Protein AF-0000000079002937 (afdb_homodimer)

pLDDT: mean 88.89, std 22.81, range [17.59, 98.94]

Nearest PDB structures (foldseek):
  3s99-assembly1_A  TM=9.327E-01  e=2.781E-27  Brucella abortus 2308
  6pi6-assembly1_A  TM=9.147E-01  e=4.892E-27  Pseudomonas sp. ADP
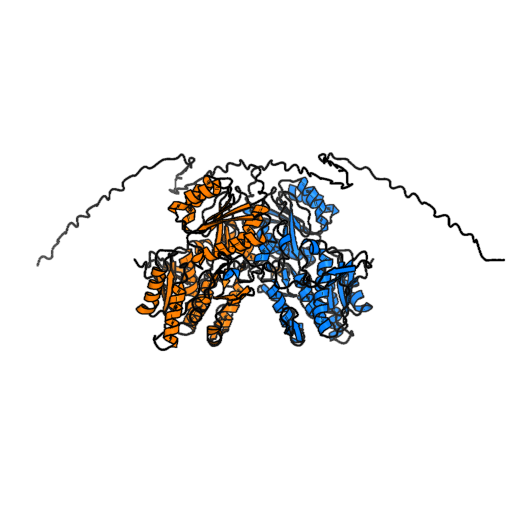  2hqb-assembly1_A  TM=8.266E-01  e=1.556E-15  Halalkalibacterium halodurans
  2fqy-assembly1_A  TM=8.356E-01  e=3.889E-14  Treponema pallidum
  4pev-assembly3_B  TM=7.599E-01  e=1.890E-13  Aeropyrum pernix K1

Solvent-accessible surface area (backbone atoms only — not comparable to full-atom values): 50883 Å² total; per-residue (Å²): 141,80,89,69,81,83,76,87,79,77,80,79,78,80,78,78,77,82,78,78,74,82,79,73,86,75,75,83,62,83,80,64,65,66,55,68,54,72,51,90,90,68,54,71,50,72,52,74,54,78,75,69,78,70,75,62,73,57,67,81,80,70,55,59,84,58,44,30,34,35,40,41,24,55,43,47,56,85,34,60,5,56,34,21,33,49,48,52,18,52,43,45,43,40,63,76,39,51,89,37,39,46,74,53,72,48,58,54,44,50,64,90,48,44,60,60,52,51,53,52,42,47,74,73,62,41,44,33,40,38,40,60,36,55,79,42,44,67,57,49,55,55,52,38,68,74,37,56,78,31,34,34,37,34,28,65,45,84,79,58,32,41,22,22,22,25,32,39,67,51,56,36,71,45,29,20,48,52,9,35,52,43,23,64,68,36,84,72,24,23,30,31,32,41,31,11,52,81,47,24,68,45,34,39,30,51,37,27,21,45,53,20,17,41,63,40,12,48,76,72,73,38,69,54,36,34,41,32,40,26,57,76,39,58,72,46,46,66,56,46,33,50,52,51,48,45,37,35,70,75,58,51,19,31,27,35,41,54,61,48,30,46,58,37,51,43,41,50,21,22,54,40,22,51,32,24,79,71,66,74,38,94,58,41,23,34,30,39,29,49,39,21,62,33,28,92,55,9,73,86,11,32,45,20,25,29,28,51,34,48,35,40,56,51,41,29,55,53,46,32,31,64,48,42,41,50,46,32,71,37,16,54,29,37,27,34,54,35,34,48,46,54,47,24,30,42,63,12,12,32,67,40,54,83,42,51,66,37,44,55,33,72,89,48,46,65,61,32,50,68,40,74,45,65,39,86,89,81,66,47,76,42,25,48,45,55,50,45,54,52,50,53,49,42,43,37,65,18,48,50,33,53,42,27,26,43,27,62,81,36,31,80,56,55,46,40,44,61,47,67,38,79,42,92,39,82,92,60,60,46,74,68,37,62,21,39,44,62,31,21,36,92,67,63,87,64,36,23,69,45,51,24,21,29,66,95,42,66,85,43,72,42,79,40,55,70,76,44,53,60,38,50,68,56,51,64,61,29,59,49,37,42,69,51,51,45,77,71,46,68,59,129,140,88,79,72,72,86,75,77,80,79,81,81,80,80,80,80,79,84,81,81,74,88,75,74,87,74,76,84,59,84,80,64,64,66,54,68,52,72,49,90,92,68,53,70,49,71,51,73,52,78,74,70,77,69,75,64,73,57,67,79,80,69,54,61,83,57,44,29,35,34,39,40,24,56,41,47,55,86,33,59,4,57,34,22,33,49,48,52,18,52,44,45,43,39,62,74,39,50,90,37,40,45,75,52,72,46,57,56,44,51,65,89,47,42,59,61,53,52,53,53,42,46,74,73,62,39,43,32,40,37,39,61,34,55,80,41,44,68,56,49,54,55,50,38,68,75,37,58,78,33,33,34,38,34,29,66,45,86,78,59,33,39,23,22,22,26,33,38,66,51,56,35,71,44,29,19,47,50,9,34,53,43,22,64,68,36,83,72,24,24,30,32,31,42,29,12,52,84,46,25,68,46,34,40,32,51,38,26,21,46,53,20,17,41,63,39,10,48,77,70,74,38,70,56,36,34,41,32,42,27,59,74,40,57,74,45,47,67,55,47,34,51,53,49,49,45,36,37,71,77,59,49,20,33,25,37,40,53,61,48,28,46,60,39,52,42,42,50,21,23,54,40,23,51,31,24,78,71,64,74,38,96,56,39,22,33,30,38,28,48,40,21,62,34,28,92,55,8,75,85,11,31,45,18,24,30,27,50,33,48,35,38,57,53,41,30,54,52,46,33,30,63,47,41,40,52,46,34,72,38,17,55,31,38,27,36,54,36,33,48,44,53,47,25,30,44,62,12,12,31,64,41,54,83,42,51,66,36,43,54,33,72,87,49,47,65,60,32,51,69,41,76,47,66,39,86,87,82,67,47,76,42,25,48,44,56,50,44,54,53,50,52,51,42,43,37,65,19,49,52,33,54,42,27,26,45,27,63,82,38,31,82,57,55,45,42,44,61,46,68,36,80,42,91,39,81,93,60,60,46,77,68,36,62,21,38,44,62,32,20,36,93,67,63,88,64,34,23,69,45,50,24,21,28,65,94,43,66,86,43,72,43,78,39,55,72,75,44,53,58,37,50,71,54,50,63,62,29,61,48,38,41,70,50,50,45,76,72,46,68,59,127

Sequence (984 aa):
MDVKTLTGIFVVLLIVVGILAYYAGTMYAPAKNVTTTVGAGGTVTTTVTKTETQTAGGGTWTPPSTIKAAWIYVGPIGDFGWSYMHDVGRRVVATVYKDWLQTTYVESVSEDKLGEVIDNLVSQGYNVIFTTSFEFMDKTIEKAAQYPNILFFHCSGYKRRANVGTYFADLYQVYYLNGLMAGALTKTGNIGYVAAFTTPEVVRHINAFAIGAKEVGEQLGKNIKVHVIEIGAWFAPDKARSAAETLWKDYNVDVLAYTEDSTAILELAEEKTQGYLQGKYDHPLYVFSHYSPGYRYGPDAVVSGQIVRWEVIYLDILAKIKAGIYTPYNLGNVDYWYLLNSGAVELGAEVYENGSVMHINPKFVDTLKSIQVTDKVTGKKMSVYDLVMERYEMFKNAPLLTPLQLTALTHIYENITKIRIPPVNPQQPDPYSQKDIYIGTVFDPFTGPLSGYVKDNPNQKVNIPAGQRLGHDDLWSMDWFVDWVIYHGGVSMDVKTLTGIFVVLLIVVGILAYYAGTMYAPAKNVTTTVGAGGTVTTTVTKTETQTAGGGTWTPPSTIKAAWIYVGPIGDFGWSYMHDVGRRVVATVYKDWLQTTYVESVSEDKLGEVIDNLVSQGYNVIFTTSFEFMDKTIEKAAQYPNILFFHCSGYKRRANVGTYFADLYQVYYLNGLMAGALTKTGNIGYVAAFTTPEVVRHINAFAIGAKEVGEQLGKNIKVHVIEIGAWFAPDKARSAAETLWKDYNVDVLAYTEDSTAILELAEEKTQGYLQGKYDHPLYVFSHYSPGYRYGPDAVVSGQIVRWEVIYLDILAKIKAGIYTPYNLGNVDYWYLLNSGAVELGAEVYENGSVMHINPKFVDTLKSIQVTDKVTGKKMSVYDLVMERYEMFKNAPLLTPLQLTALTHIYENITKIRIPPVNPQQPDPYSQKDIYIGTVFDPFTGPLSGYVKDNPNQKVNIPAGQRLGHDDLWSMDWFVDWVIYHGGVS

InterPro domains:
  IPR003760 ABC transporter substrate-binding protein PnrA-like [PF02608] (68-348)
  IPR028082 Periplasmic binding protein-like I [SSF53822] (109-279)
  IPR052910 ABC Transporter and Purine-Binding [PTHR43208] (38-370)

Organism: Staphylothermus marinus (strain ATCC 43588 / DSM 3639 / JCM 9404 / F1) (NCBI:txid399550)

Secondary structure (DSSP, 8-state):
---------------------------------EEEEE-TTS-EEEEE----------------SSEEEEEE-SS-GGGSSHHHHHHHHHHHHHHHTTTTEEEEEE-S--GGGHHHHHHHHHHTT--EEEE-SGGGHHHHHHHHHH-TTSEEEEES----BTTEEEEEE--HHHHHHHHHHHHHH-SSSEEEEEES---HHHHHHHHHHHHHHHHHHHHTT---EEEEEE-S-SS-HHHHHHHHHHHHHHS---EEEE--SSSHHHHHHHHHHHHHHTTSSSS--EEEE-SS--GGG-TTTEEEEEEE-HHHHHHHHHHHHHTTSS-TTS-TTBEEEE-GGGTSEEE-SEE-TTS-EE-S-HHHHHHHHH-EEE-TTT--EEEHHHHHHHHHHHHH--TTTGGGGSBTTTGGGTT--EE-PPPSSTTS--GGGGS-EESS-S--TTBSSEEEEETTEEEEEEEEPTTPBP-HHHHHT--EEETTEEEEEE--/---------------------------------EEEEE-TTS-EEEEE----------------SSEEEEEE-SS-GGGSSHHHHHHHHHHHHHHHTTTTEEEEEE-S--GGGHHHHHHHHHHTT--EEEE-SGGGHHHHHHHHHH-TTSEEEEES----BTTEEEEEE--HHHHHHHHHHHHHH-SSSEEEEEES---HHHHHHHHHHHHHHHHHHHHTT---EEEEEE-S-SS-HHHHHHHHHHHHHHS---EEEE--SSSHHHHHHHHHHHHHHTTSSSS--EEEE-SS--GGG-TTTEEEEEEE-HHHHHHHHHHHHHTTSS-TTS-TTBEEEE-GGGTSEEE-SEE-TTS-EE-S-HHHHHHHHH-EEE-TTT--EEEHHHHHHHHHHHHH--TTTGGGGSBTTTGGGTT--EE-PPPSSTTS--GGGGS-EESS-S--TTBSSEEEEETTEEEEEEEEPTTPBP-HHHHHT--EEETTEEEEEE--

Radius of gyration: 32.08 Å; Cα contacts (8 Å, |Δi|>4): 2163; chains: 2; bounding box: 71×166×71 Å

Foldseek 3Di:
DDDDDDDDPPPPPPPPPDPPPPPPDPPCDDDQPFDFDQDDVRDGDGDRDPPPPLVPPPDPDDFDQAAEEEEEELADLVQQFQNVLVVVLVVVCCVVVVRRYHYYYDHNDDLVCLLVVVVVCVVVPHQEYEYEDASNVPVQVVVCVVVLQGAYEYELYDAADQRYAYAYEACLLLLLLLLLLLLLPDDQLEAEEEEQDVALRVQSSQQSSQLNNCQNNVQVVGNHFYEYAHANHQEDLVSSLVVLVCSCPVVVHQEYEYRRGHLNNLLSQQVQQVCVVVVNDVHGYAYADHQHQRCVNRVRRHFKYKHFNCNLVVVVVVVCSNVVNRGSRHNRFFYAYHYLQSVRMAQANDADPVGHGHNTRPVCQVSQQVAWDADPLPRDIGGSNVVSVVSSVLQNPANLLRVQRGTNVSQQCQQQQWDADDAPDNVDRDDRNPDTDGRYGNDDSQADQFKWAFQVGRVHIDGHHHGDHDTDVCSSRPGIHTHSYDYPYYDD/DDPDDPPPPPPPPPPPPDPDDPPPDPPCDDDFPFDFDQDDVRDGDGDRDPPPPLVPPPDPDDFDQAAEEEEEELADLVQQFQNVLVVVLVVVCCVVVVRRYHYYYHHNDDLVCLLVVVVVCVVVPHQEYEYEDASNVPVQVVVCVVVLQGAYEYELYDAADQRYAYAYEACLLLLLLLLLLLLLPDPQLEAEEEEQDVALRVQSSQQSSQLNNCQNNVQVVGNHFYEYAHANHQEDLVSSLVVLVCSCPVVVHQEYEYRRGHLNNLLSQQVQQVCVVVVNDVGGYAYADHQHQRCVNHVRRHFKYKHFNCNLVVNVVVVCSNVVNRGSRHNRFFYAYHYLQSVRMAQANDADPVGHGHNTRPVCQVSQQPAWDADPLPRDIGGSNVVSVVSSVLQNPANLLRVQRGTNVSQQCQQQQWDADDAPDNVDRDDRNPDTGGRYGNDDSQADQFKWAFQVGRVHIDGHHHGDHDTDVCSSRPGIHTHSYDYPYYDD

Structure (mmCIF, N/CA/C/O backbone):
data_AF-0000000079002937-model_v1
#
loop_
_entity.id
_entity.type
_entity.pdbx_description
1 polymer 'Basic membrane lipoprotein'
#
loop_
_atom_site.group_PDB
_atom_site.id
_atom_site.type_symbol
_atom_site.label_atom_id
_atom_site.label_alt_id
_atom_site.label_comp_id
_atom_site.label_asym_id
_atom_site.label_entity_id
_atom_site.label_seq_id
_atom_site.pdbx_PDB_ins_code
_atom_site.Cartn_x
_atom_site.Cartn_y
_atom_site.Cartn_z
_atom_site.occupancy
_atom_site.B_iso_or_equiv
_atom_site.auth_seq_id
_atom_site.auth_comp_id
_atom_site.auth_asym_id
_atom_site.auth_atom_id
_atom_site.pdbx_PDB_model_num
ATOM 1 N N . MET A 1 1 ? 15.797 -83.25 22.188 1 24.09 1 MET A N 1
ATOM 2 C CA . MET A 1 1 ? 16.984 -83.312 21.344 1 24.09 1 MET A CA 1
ATOM 3 C C . MET A 1 1 ? 17.078 -82.062 20.453 1 24.09 1 MET A C 1
ATOM 5 O O . MET A 1 1 ? 16.453 -82 19.406 1 24.09 1 MET A O 1
ATOM 9 N N . ASP A 1 2 ? 17.031 -80.75 21.031 1 20.91 2 ASP A N 1
ATOM 10 C CA . ASP A 1 2 ? 16.344 -79.5 20.828 1 20.91 2 ASP A CA 1
ATOM 11 C C . ASP A 1 2 ? 16.969 -78.688 19.688 1 20.91 2 ASP A C 1
ATOM 13 O O . ASP A 1 2 ? 18.125 -78.938 19.328 1 20.91 2 ASP A O 1
ATOM 17 N N . VAL A 1 3 ? 16.359 -77.688 19.094 1 18.59 3 VAL A N 1
ATOM 18 C CA . VAL A 1 3 ? 15.984 -76.938 17.906 1 18.59 3 VAL A CA 1
ATOM 19 C C . VAL A 1 3 ? 17.062 -75.875 17.578 1 18.59 3 VAL A C 1
ATOM 21 O O . VAL A 1 3 ? 16.812 -74.688 17.688 1 18.59 3 VAL A O 1
ATOM 24 N N . LYS A 1 4 ? 18.297 -76.125 18.344 1 19.66 4 LYS A N 1
ATOM 25 C CA . LYS A 1 4 ? 19.016 -74.875 18.578 1 19.66 4 LYS A CA 1
ATOM 26 C C . LYS A 1 4 ? 19.312 -74.188 17.25 1 19.66 4 LYS A C 1
ATOM 28 O O . LYS A 1 4 ? 19.078 -73 17.125 1 19.66 4 LYS A O 1
ATOM 33 N N . THR A 1 5 ? 20.359 -74.5 16.453 1 20.03 5 THR A N 1
ATOM 34 C CA . THR A 1 5 ? 21.531 -73.688 16.219 1 20.03 5 THR A CA 1
ATOM 35 C C . THR A 1 5 ? 21.5 -73.062 14.805 1 20.03 5 THR A C 1
ATOM 37 O O . THR A 1 5 ? 22.516 -73 14.133 1 20.03 5 THR A O 1
ATOM 40 N N . LEU A 1 6 ? 20.203 -73.062 14.148 1 19.67 6 LEU A N 1
ATOM 41 C CA . LEU A 1 6 ? 20.422 -73.188 12.711 1 19.67 6 LEU A CA 1
ATOM 42 C C . LEU A 1 6 ? 21.328 -72.062 12.211 1 19.67 6 LEU A C 1
ATOM 44 O O . LEU A 1 6 ? 21.453 -71.062 12.852 1 19.67 6 LEU A O 1
ATOM 48 N N . THR A 1 7 ? 21.531 -71.938 10.898 1 20.73 7 THR A N 1
ATOM 49 C CA . THR A 1 7 ? 22.438 -72 9.758 1 20.73 7 THR A CA 1
ATOM 50 C C . THR A 1 7 ? 22.75 -70.625 9.242 1 20.73 7 THR A C 1
ATOM 52 O O . THR A 1 7 ? 23.906 -70.312 8.953 1 20.73 7 THR A O 1
ATOM 55 N N . GLY A 1 8 ? 21.75 -69.688 8.812 1 21.08 8 GLY A N 1
ATOM 56 C CA . GLY A 1 8 ? 21.859 -69.312 7.422 1 21.08 8 GLY A CA 1
ATOM 57 C C . GLY A 1 8 ? 22.641 -68 7.23 1 21.08 8 GLY A C 1
ATOM 58 O O . GLY A 1 8 ? 22.219 -66.938 7.695 1 21.08 8 GLY A O 1
ATOM 59 N N . ILE A 1 9 ? 24.016 -67.938 7.395 1 22.94 9 ILE A N 1
ATOM 60 C CA . ILE A 1 9 ? 24.891 -66.75 7.449 1 22.94 9 ILE A CA 1
ATOM 61 C C . ILE A 1 9 ? 24.844 -66 6.121 1 22.94 9 ILE A C 1
ATOM 63 O O . ILE A 1 9 ? 25.234 -66.562 5.078 1 22.94 9 ILE A O 1
ATOM 67 N N . PHE A 1 10 ? 23.688 -65.312 5.699 1 22.64 10 PHE A N 1
ATOM 68 C CA . PHE A 1 10 ? 23.516 -64.688 4.395 1 22.64 10 PHE A CA 1
ATOM 69 C C . PHE A 1 10 ? 24.656 -63.719 4.105 1 22.64 10 PHE A C 1
ATOM 71 O O . PHE A 1 10 ? 25.125 -63 5.004 1 22.64 10 PHE A O 1
ATOM 78 N N . VAL A 1 11 ? 25.5 -63.875 3.074 1 21.17 11 VAL A N 1
ATOM 79 C CA . VAL A 1 11 ? 26.688 -63.344 2.428 1 21.17 11 VAL A CA 1
ATOM 80 C C . VAL A 1 11 ? 26.422 -61.906 1.941 1 21.17 11 VAL A C 1
ATOM 82 O O . VAL A 1 11 ? 25.594 -61.688 1.054 1 21.17 11 VAL A O 1
ATOM 85 N N . VAL A 1 12 ? 26.25 -60.844 2.857 1 21.59 12 VAL A N 1
ATOM 86 C CA . VAL A 1 12 ? 25.953 -59.469 2.496 1 21.59 12 VAL A CA 1
ATOM 87 C C . VAL A 1 12 ? 27.016 -58.938 1.549 1 21.59 12 VAL A C 1
ATOM 89 O O . VAL A 1 12 ? 28.188 -58.844 1.915 1 21.59 12 VAL A O 1
ATOM 92 N N . LEU A 1 13 ? 26.906 -59.219 0.212 1 20.03 13 LEU A N 1
ATOM 93 C CA . LEU A 1 13 ? 27.781 -58.812 -0.885 1 20.03 13 LEU A CA 1
ATOM 94 C C . LEU A 1 13 ? 27.984 -57.281 -0.877 1 20.03 13 LEU A C 1
ATOM 96 O O . LEU A 1 13 ? 27.016 -56.531 -0.905 1 20.03 13 LEU A O 1
ATOM 100 N N . LEU A 1 14 ? 29.156 -56.75 -0.397 1 21.55 14 LEU A N 1
ATOM 101 C CA . LEU A 1 14 ? 29.797 -55.469 -0.184 1 21.55 14 LEU A CA 1
ATOM 102 C C . LEU A 1 14 ? 29.969 -54.719 -1.505 1 21.55 14 LEU A C 1
ATOM 104 O O . LEU A 1 14 ? 30.859 -55.062 -2.297 1 21.55 14 LEU A O 1
ATOM 108 N N . ILE A 1 15 ? 28.891 -54.625 -2.434 1 21.44 15 ILE A N 1
ATOM 109 C CA . ILE A 1 15 ? 29.203 -54.031 -3.74 1 21.44 15 ILE A CA 1
ATOM 110 C C . ILE A 1 15 ? 29.766 -52.625 -3.568 1 21.44 15 ILE A C 1
ATOM 112 O O . ILE A 1 15 ? 29.125 -51.75 -2.979 1 21.44 15 ILE A O 1
ATOM 116 N N . VAL A 1 16 ? 31.109 -52.344 -3.68 1 22.27 16 VAL A N 1
ATOM 117 C CA . VAL A 1 16 ? 32.062 -51.25 -3.631 1 22.27 16 VAL A CA 1
ATOM 118 C C . VAL A 1 16 ? 31.781 -50.281 -4.781 1 22.27 16 VAL A C 1
ATOM 120 O O . VAL A 1 16 ? 32.031 -50.594 -5.945 1 22.27 16 VAL A O 1
ATOM 123 N N . VAL A 1 17 ? 30.531 -49.781 -5.02 1 23.45 17 VAL A N 1
ATOM 124 C CA . VAL A 1 17 ? 30.344 -48.969 -6.219 1 23.45 17 VAL A CA 1
ATOM 125 C C . VAL A 1 17 ? 31.344 -47.812 -6.234 1 23.45 17 VAL A C 1
ATOM 127 O O . VAL A 1 17 ? 31.547 -47.156 -5.215 1 23.45 17 VAL A O 1
ATOM 130 N N . GLY A 1 18 ? 32.25 -47.656 -7.273 1 20.97 18 GLY A N 1
ATOM 131 C CA . GLY A 1 18 ? 33.344 -46.812 -7.75 1 20.97 18 GLY A CA 1
ATOM 132 C C . GLY A 1 18 ? 32.969 -45.375 -7.844 1 20.97 18 GLY A C 1
ATOM 133 O O . GLY A 1 18 ? 32.094 -45 -8.617 1 20.97 18 GLY A O 1
ATOM 134 N N . ILE A 1 19 ? 32.969 -44.562 -6.723 1 20.84 19 ILE A N 1
ATOM 135 C CA . ILE A 1 19 ? 32.781 -43.125 -6.496 1 20.84 19 ILE A CA 1
ATOM 136 C C . ILE A 1 19 ? 33.781 -42.344 -7.352 1 20.84 19 ILE A C 1
ATOM 138 O O . ILE A 1 19 ? 34.938 -42.188 -6.996 1 20.84 19 ILE A O 1
ATOM 142 N N . LEU A 1 20 ? 34 -42.656 -8.664 1 20.61 20 LEU A N 1
ATOM 143 C CA . LEU A 1 20 ? 34.969 -41.844 -9.414 1 20.61 20 LEU A CA 1
ATOM 144 C C . LEU A 1 20 ? 34.594 -40.375 -9.352 1 20.61 20 LEU A C 1
ATOM 146 O O . LEU A 1 20 ? 33.531 -39.969 -9.805 1 20.61 20 LEU A O 1
ATOM 150 N N . ALA A 1 21 ? 35.031 -39.656 -8.281 1 20.44 21 ALA A N 1
ATOM 151 C CA . ALA A 1 21 ? 35.062 -38.219 -7.953 1 20.44 21 ALA A CA 1
ATOM 152 C C . ALA A 1 21 ? 35.75 -37.438 -9.07 1 20.44 21 ALA A C 1
ATOM 154 O O . ALA A 1 21 ? 36.938 -37.594 -9.336 1 20.44 21 ALA A O 1
ATOM 155 N N . TYR A 1 22 ? 35.031 -37.188 -10.227 1 20.06 22 TYR A N 1
ATOM 156 C CA . TYR A 1 22 ? 35.531 -36.312 -11.273 1 20.06 22 TYR A CA 1
ATOM 157 C C . TYR A 1 22 ? 35.969 -34.969 -10.688 1 20.06 22 TYR A C 1
ATOM 159 O O . TYR A 1 22 ? 35.188 -34.281 -10.023 1 20.06 22 TYR A O 1
ATOM 167 N N . TYR A 1 23 ? 37.312 -34.688 -10.438 1 21.78 23 TYR A N 1
ATOM 168 C CA . TYR A 1 23 ? 38.25 -33.656 -10.008 1 21.78 23 TYR A CA 1
ATOM 169 C C . TYR A 1 23 ? 38.094 -32.375 -10.852 1 21.78 23 TYR A C 1
ATOM 171 O O . TYR A 1 23 ? 38.875 -32.156 -11.781 1 21.78 23 TYR A O 1
ATOM 179 N N . ALA A 1 24 ? 36.969 -32.031 -11.516 1 21.8 24 ALA A N 1
ATOM 180 C CA . ALA A 1 24 ? 37.188 -30.953 -12.477 1 21.8 24 ALA A CA 1
ATOM 181 C C . ALA A 1 24 ? 37.938 -29.781 -11.828 1 21.8 24 ALA A C 1
ATOM 183 O O . ALA A 1 24 ? 37.969 -29.672 -10.602 1 21.8 24 ALA A O 1
ATOM 184 N N . GLY A 1 25 ? 38.062 -28.594 -12.578 1 22.3 25 GLY A N 1
ATOM 185 C CA . GLY A 1 25 ? 38.969 -27.453 -12.672 1 22.3 25 GLY A CA 1
ATOM 186 C C . GLY A 1 25 ? 38.906 -26.531 -11.477 1 22.3 25 GLY A C 1
ATOM 187 O O . GLY A 1 25 ? 37.812 -26.188 -11.023 1 22.3 25 GLY A O 1
ATOM 188 N N . THR A 1 26 ? 39.875 -26.469 -10.586 1 23.73 26 THR A N 1
ATOM 189 C CA . THR A 1 26 ? 40.281 -25.875 -9.328 1 23.73 26 THR A CA 1
ATOM 190 C C . THR A 1 26 ? 40.344 -24.344 -9.453 1 23.73 26 THR A C 1
ATOM 192 O O . THR A 1 26 ? 41.406 -23.75 -9.297 1 23.73 26 THR A O 1
ATOM 195 N N . MET A 1 27 ? 39.469 -23.656 -10.219 1 23.56 27 MET A N 1
ATOM 196 C CA . MET A 1 27 ? 39.906 -22.266 -10.234 1 23.56 27 MET A CA 1
ATOM 197 C C . MET A 1 27 ? 40 -21.703 -8.82 1 23.56 27 MET A C 1
ATOM 199 O O . MET A 1 27 ? 39.25 -22.125 -7.934 1 23.56 27 MET A O 1
ATOM 203 N N . TYR A 1 28 ? 41.062 -20.906 -8.508 1 25.11 28 TYR A N 1
ATOM 204 C CA . TYR A 1 28 ? 41.625 -20.312 -7.305 1 25.11 28 TYR A CA 1
ATOM 205 C C . TYR A 1 28 ? 40.625 -19.469 -6.566 1 25.11 28 TYR A C 1
ATOM 207 O O . TYR A 1 28 ? 40.25 -18.375 -7.031 1 25.11 28 TYR A O 1
ATOM 215 N N . ALA A 1 29 ? 39.625 -20 -6.117 1 27.69 29 ALA A N 1
ATOM 216 C CA . ALA A 1 29 ? 38.75 -19.234 -5.227 1 27.69 29 ALA A CA 1
ATOM 217 C C . ALA A 1 29 ? 39.531 -18.688 -4.039 1 27.69 29 ALA A C 1
ATOM 219 O O . ALA A 1 29 ? 40.438 -19.359 -3.516 1 27.69 29 ALA A O 1
ATOM 220 N N . PRO A 1 30 ? 39.531 -17.391 -3.789 1 31.92 30 PRO A N 1
ATOM 221 C CA . PRO A 1 30 ? 40.344 -16.938 -2.666 1 31.92 30 PRO A CA 1
ATOM 222 C C . PRO A 1 30 ? 40.188 -17.797 -1.415 1 31.92 30 PRO A C 1
ATOM 224 O O . PRO A 1 30 ? 39.125 -18.422 -1.233 1 31.92 30 PRO A O 1
ATOM 227 N N . ALA A 1 31 ? 41.25 -18.156 -0.836 1 28.78 31 ALA A N 1
ATOM 228 C CA . ALA A 1 31 ? 41.531 -19.062 0.281 1 28.78 31 ALA A CA 1
ATOM 229 C C . ALA A 1 31 ? 40.688 -18.688 1.503 1 28.78 31 ALA A C 1
ATOM 231 O O . ALA A 1 31 ? 40.656 -17.531 1.914 1 28.78 31 ALA A O 1
ATOM 232 N N . LYS A 1 32 ? 39.656 -19.438 1.689 1 31.08 32 LYS A N 1
ATOM 233 C CA . LYS A 1 32 ? 38.906 -19.375 2.951 1 31.08 32 LYS A CA 1
ATOM 234 C C . LYS A 1 32 ? 39.781 -19.875 4.109 1 31.08 32 LYS A C 1
ATOM 236 O O . LYS A 1 32 ? 40.406 -20.938 4.02 1 31.08 32 LYS A O 1
ATOM 241 N N . ASN A 1 33 ? 40.469 -19.016 4.723 1 28.55 33 ASN A N 1
ATOM 242 C CA . ASN A 1 33 ? 41.125 -19.516 5.934 1 28.55 33 ASN A CA 1
ATOM 243 C C . ASN A 1 33 ? 40.094 -20 6.953 1 28.55 33 ASN A C 1
ATOM 245 O O . ASN A 1 33 ? 39.219 -19.25 7.359 1 28.55 33 ASN A O 1
ATOM 249 N N . VAL A 1 34 ? 39.75 -21.188 6.855 1 32.62 34 VAL A N 1
ATOM 250 C CA . VAL A 1 34 ? 38.906 -21.859 7.844 1 32.62 34 VAL A CA 1
ATOM 251 C C . VAL A 1 34 ? 39.75 -22.188 9.086 1 32.62 34 VAL A C 1
ATOM 253 O O . VAL A 1 34 ? 40.75 -22.891 8.992 1 32.62 34 VAL A O 1
ATOM 256 N N . THR A 1 35 ? 39.844 -21.297 9.961 1 36.97 35 THR A N 1
ATOM 257 C CA . THR A 1 35 ? 40.5 -21.688 11.211 1 36.97 35 THR A CA 1
ATOM 258 C C . THR A 1 35 ? 39.531 -22.422 12.117 1 36.97 35 THR A C 1
ATOM 260 O O . THR A 1 35 ? 38.438 -21.922 12.414 1 36.97 35 THR A O 1
ATOM 263 N N . THR A 1 36 ? 39.625 -23.641 12.164 1 37.62 36 THR A N 1
ATOM 264 C CA . THR A 1 36 ? 38.875 -24.484 13.094 1 37.62 36 THR A CA 1
ATOM 265 C C . THR A 1 36 ? 39.625 -24.578 14.43 1 37.62 36 THR A C 1
ATOM 267 O O . THR A 1 36 ? 40.781 -24.969 14.477 1 37.62 36 THR A O 1
ATOM 270 N N . THR A 1 37 ? 39.406 -23.75 15.414 1 43.69 37 THR A N 1
ATOM 271 C CA . THR A 1 37 ? 40 -23.953 16.719 1 43.69 37 THR A CA 1
ATOM 272 C C . THR A 1 37 ? 39.156 -24.922 17.562 1 43.69 37 THR A C 1
ATOM 274 O O . THR A 1 37 ? 37.938 -24.797 17.609 1 43.69 37 THR A O 1
ATOM 277 N N . VAL A 1 38 ? 39.656 -26.016 17.875 1 42.78 38 VAL A N 1
ATOM 278 C CA . VAL A 1 38 ? 39.062 -27.016 18.766 1 42.78 38 VAL A CA 1
ATOM 279 C C . VAL A 1 38 ? 39.344 -26.625 20.219 1 42.78 38 VAL A C 1
ATOM 281 O O . VAL A 1 38 ? 40.5 -26.453 20.609 1 42.78 38 VAL A O 1
ATOM 284 N N . GLY A 1 39 ? 38.5 -25.953 20.922 1 34.56 39 GLY A N 1
ATOM 285 C CA . GLY A 1 39 ? 38.75 -25.734 22.344 1 34.56 39 GLY A CA 1
ATOM 286 C C . GLY A 1 39 ? 38.625 -27 23.156 1 34.56 39 GLY A C 1
ATOM 287 O O . GLY A 1 39 ? 38.188 -28.031 22.656 1 34.56 39 GLY A O 1
ATOM 288 N N . ALA A 1 40 ? 39.031 -27.094 24.453 1 47.12 40 ALA A N 1
ATOM 289 C CA . ALA A 1 40 ? 39.062 -28.25 25.359 1 47.12 40 ALA A CA 1
ATOM 290 C C . ALA A 1 40 ? 37.719 -28.984 25.328 1 47.12 40 ALA A C 1
ATOM 292 O O . ALA A 1 40 ? 37.688 -30.219 25.328 1 47.12 40 ALA A O 1
ATOM 293 N N . GLY A 1 41 ? 36.719 -28.484 25.734 1 42.75 41 GLY A N 1
ATOM 294 C CA . GLY A 1 41 ? 35.438 -29.125 26.016 1 42.75 41 GLY A CA 1
ATOM 295 C C . GLY A 1 41 ? 34.688 -29.5 24.766 1 42.75 41 GLY A C 1
ATOM 296 O O . GLY A 1 41 ? 33.5 -29.812 24.844 1 42.75 41 GLY A O 1
ATOM 297 N N . GLY A 1 42 ? 35.312 -29.859 23.578 1 40.19 42 GLY A N 1
ATOM 298 C CA . GLY A 1 42 ? 34.844 -30.406 22.312 1 40.19 42 GLY A CA 1
ATOM 299 C C . GLY A 1 42 ? 34.125 -29.375 21.438 1 40.19 42 GLY A C 1
ATOM 300 O O . GLY A 1 42 ? 33.469 -29.734 20.469 1 40.19 42 GLY A O 1
ATOM 301 N N . THR A 1 43 ? 33.844 -28.266 21.844 1 37.91 43 THR A N 1
ATOM 302 C CA . THR A 1 43 ? 33.062 -27.344 21.047 1 37.91 43 THR A CA 1
ATOM 303 C C . THR A 1 43 ? 33.844 -26.875 19.828 1 37.91 43 THR A C 1
ATOM 305 O O . THR A 1 43 ? 34.969 -26.375 19.953 1 37.91 43 THR A O 1
ATOM 308 N N . VAL A 1 44 ? 33.594 -27.422 18.656 1 42.16 44 VAL A N 1
ATOM 309 C CA . VAL A 1 44 ? 34.156 -27.062 17.375 1 42.16 44 VAL A CA 1
ATOM 310 C C . VAL A 1 44 ? 33.594 -25.703 16.922 1 42.16 44 VAL A C 1
ATOM 312 O O . VAL A 1 44 ? 32.375 -25.531 16.828 1 42.16 44 VAL A O 1
ATOM 315 N N . THR A 1 45 ? 34.156 -24.609 17.203 1 37.47 45 THR A N 1
ATOM 316 C CA . THR A 1 45 ? 33.75 -23.328 16.656 1 37.47 45 THR A CA 1
ATOM 317 C C . THR A 1 45 ? 34.375 -23.109 15.273 1 37.47 45 THR A C 1
ATOM 319 O O . THR A 1 45 ? 35.594 -23.172 15.125 1 37.47 45 THR A O 1
ATOM 322 N N . THR A 1 46 ? 33.688 -23.438 14.258 1 35.34 46 THR A N 1
ATOM 323 C CA . THR A 1 46 ? 34.156 -23.125 12.906 1 35.34 46 THR A CA 1
ATOM 324 C C . THR A 1 46 ? 33.812 -21.688 12.531 1 35.34 46 THR A C 1
ATOM 326 O O . THR A 1 46 ? 32.656 -21.266 12.617 1 35.34 46 THR A O 1
ATOM 329 N N . THR A 1 47 ? 34.688 -20.766 12.711 1 34.59 47 THR A N 1
ATOM 330 C CA . THR A 1 47 ? 34.562 -19.406 12.211 1 34.59 47 THR A CA 1
ATOM 331 C C . THR A 1 47 ? 34.844 -19.344 10.711 1 34.59 47 THR A C 1
ATOM 333 O O . THR A 1 47 ? 35.938 -19.719 10.273 1 34.59 47 THR A O 1
ATOM 336 N N . VAL A 1 48 ? 33.906 -19.406 9.906 1 30.78 48 VAL A N 1
ATOM 337 C CA . VAL A 1 48 ? 34.062 -19.156 8.477 1 30.78 48 VAL A CA 1
ATOM 338 C C . VAL A 1 48 ? 34.125 -17.656 8.219 1 30.78 48 VAL A C 1
ATOM 340 O O . VAL A 1 48 ? 33.219 -16.906 8.562 1 30.78 48 VAL A O 1
ATOM 343 N N . THR A 1 49 ? 35.25 -17.109 8.219 1 28.22 49 THR A N 1
ATOM 344 C CA . THR A 1 49 ? 35.375 -15.742 7.754 1 28.22 49 THR A CA 1
ATOM 345 C C . THR A 1 49 ? 35.312 -15.672 6.23 1 28.22 49 THR A C 1
ATOM 347 O O . THR A 1 49 ? 36.125 -16.281 5.535 1 28.22 49 THR A O 1
ATOM 350 N N . LYS A 1 50 ? 34.125 -15.531 5.688 1 30.06 50 LYS A N 1
ATOM 351 C CA . LYS A 1 50 ? 34 -15.18 4.277 1 30.06 50 LYS A CA 1
ATOM 352 C C . LYS A 1 50 ? 34.688 -13.836 3.994 1 30.06 50 LYS A C 1
ATOM 354 O O . LYS A 1 50 ? 34.344 -12.82 4.609 1 30.06 50 LYS A O 1
ATOM 359 N N . THR A 1 51 ? 35.875 -13.883 3.66 1 26.92 51 THR A N 1
ATOM 360 C CA . THR A 1 51 ? 36.469 -12.68 3.076 1 26.92 51 THR A CA 1
ATOM 361 C C . THR A 1 51 ? 35.812 -12.367 1.729 1 26.92 51 THR A C 1
ATOM 363 O O . THR A 1 51 ? 36.031 -13.078 0.748 1 26.92 51 THR A O 1
ATOM 366 N N . GLU A 1 52 ? 34.594 -12.156 1.618 1 28.3 52 GLU A N 1
ATOM 367 C CA . GLU A 1 52 ? 34.156 -11.547 0.364 1 28.3 52 GLU A CA 1
ATOM 368 C C . GLU A 1 52 ? 34.938 -10.266 0.086 1 28.3 52 GLU A C 1
ATOM 370 O O . GLU A 1 52 ? 35.031 -9.383 0.947 1 28.3 52 GLU A O 1
ATOM 375 N N . THR A 1 53 ? 35.969 -10.453 -0.658 1 27.55 53 THR A N 1
ATOM 376 C CA . THR A 1 53 ? 36.594 -9.273 -1.231 1 27.55 53 THR A CA 1
ATOM 377 C C . THR A 1 53 ? 35.531 -8.312 -1.788 1 27.55 53 THR A C 1
ATOM 379 O O . THR A 1 53 ? 34.875 -8.633 -2.773 1 27.55 53 THR A O 1
ATOM 382 N N . GLN A 1 54 ? 34.875 -7.629 -0.977 1 29.64 54 GLN A N 1
ATOM 383 C CA . GLN A 1 54 ? 34.25 -6.414 -1.484 1 29.64 54 GLN A CA 1
ATOM 384 C C . GLN A 1 54 ? 35.25 -5.535 -2.219 1 29.64 54 GLN A C 1
ATOM 386 O O . GLN A 1 54 ? 36.188 -5.016 -1.608 1 29.64 54 GLN A O 1
ATOM 391 N N . THR A 1 55 ? 35.781 -5.949 -3.363 1 30.05 55 THR A N 1
ATOM 392 C CA . THR A 1 55 ? 36.438 -4.883 -4.094 1 30.05 55 THR A CA 1
ATOM 393 C C . THR A 1 55 ? 35.625 -3.594 -4.055 1 30.05 55 THR A C 1
ATOM 395 O O . THR A 1 55 ? 34.531 -3.545 -4.559 1 30.05 55 THR A O 1
ATOM 398 N N . ALA A 1 56 ? 35.844 -2.814 -3.133 1 31.97 56 ALA A N 1
ATOM 399 C CA . ALA A 1 56 ? 35.406 -1.436 -2.975 1 31.97 56 ALA A CA 1
ATOM 400 C C . ALA A 1 56 ? 35.75 -0.597 -4.199 1 31.97 56 ALA A C 1
ATOM 402 O O . ALA A 1 56 ? 36.344 0.475 -4.07 1 31.97 56 ALA A O 1
ATOM 403 N N . GLY A 1 57 ? 36.281 -1.062 -5.254 1 33.59 57 GLY A N 1
ATOM 404 C CA . GLY A 1 57 ? 36.438 -0.056 -6.289 1 33.59 57 GLY A CA 1
ATOM 405 C C . GLY A 1 57 ? 35.156 0.622 -6.684 1 33.59 57 GLY A C 1
ATOM 406 O O . GLY A 1 57 ? 34.438 0.161 -7.59 1 33.59 57 GLY A O 1
ATOM 407 N N . GLY A 1 58 ? 34.281 1.021 -5.82 1 39.09 58 GLY A N 1
ATOM 408 C CA . GLY A 1 58 ? 33.062 1.7 -6.191 1 39.09 58 GLY A CA 1
ATOM 409 C C . GLY A 1 58 ? 33.25 2.768 -7.25 1 39.09 58 GLY A C 1
ATOM 410 O O . GLY A 1 58 ? 33.719 3.871 -6.949 1 39.09 58 GLY A O 1
ATOM 411 N N . GLY A 1 59 ? 33.75 2.494 -8.375 1 43.16 59 GLY A N 1
ATOM 412 C CA . GLY A 1 59 ? 33.625 3.51 -9.414 1 43.16 59 GLY A CA 1
ATOM 413 C C . GLY A 1 59 ? 32.281 4.223 -9.406 1 43.16 59 GLY A C 1
ATOM 414 O O . GLY A 1 59 ? 31.328 3.742 -8.805 1 43.16 59 GLY A O 1
ATOM 415 N N . THR A 1 60 ? 32.219 5.625 -9.477 1 61.56 60 THR A N 1
ATOM 416 C CA . THR A 1 60 ? 31.078 6.531 -9.594 1 61.56 60 THR A CA 1
ATOM 417 C C . THR A 1 60 ? 30.109 6.047 -10.672 1 61.56 60 THR A C 1
ATOM 419 O O . THR A 1 60 ? 30.5 5.863 -11.828 1 61.56 60 THR A O 1
ATOM 422 N N . TRP A 1 61 ? 29.172 5.18 -10.359 1 81.19 61 TRP A N 1
ATOM 423 C CA . TRP A 1 61 ? 28.141 4.762 -11.297 1 81.19 61 TRP A CA 1
ATOM 424 C C . TRP A 1 61 ? 27.078 5.84 -11.461 1 81.19 61 TRP A C 1
ATOM 426 O O . TRP A 1 61 ? 26.641 6.445 -10.477 1 81.19 61 TRP A O 1
ATOM 436 N N . THR A 1 62 ? 26.938 6.273 -12.633 1 87.69 62 THR A N 1
ATOM 437 C CA . THR A 1 62 ? 25.875 7.207 -12.961 1 87.69 62 THR A CA 1
ATOM 438 C C . THR A 1 62 ? 24.766 6.508 -13.734 1 87.69 62 THR A C 1
ATOM 440 O O . THR A 1 62 ? 25.031 5.734 -14.664 1 87.69 62 THR A O 1
ATOM 443 N N . PRO A 1 63 ? 23.562 6.742 -13.266 1 91.31 63 PRO A N 1
ATOM 444 C CA . PRO A 1 63 ? 22.453 6.141 -14.023 1 91.31 63 PRO A CA 1
ATOM 445 C C . PRO A 1 63 ? 22.469 6.531 -15.5 1 91.31 63 PRO A C 1
ATOM 447 O O . PRO A 1 63 ? 22.781 7.68 -15.836 1 91.31 63 PRO A O 1
ATOM 450 N N . PRO A 1 64 ? 22.203 5.613 -16.328 1 91.62 64 PRO A N 1
ATOM 451 C CA . PRO A 1 64 ? 22.172 5.949 -17.75 1 91.62 64 PRO A CA 1
ATOM 452 C C . PRO A 1 64 ? 21.016 6.883 -18.109 1 91.62 64 PRO A C 1
ATOM 454 O O . PRO A 1 64 ? 19.984 6.879 -17.438 1 91.62 64 PRO A O 1
ATOM 457 N N . SER A 1 65 ? 21.266 7.68 -19.188 1 93.25 65 SER A N 1
ATOM 458 C CA . SER A 1 65 ? 20.203 8.531 -19.688 1 93.25 65 SER A CA 1
ATOM 459 C C . SER A 1 65 ? 18.984 7.707 -20.125 1 93.25 65 SER A C 1
ATOM 461 O O . SER A 1 65 ? 17.844 8.047 -19.797 1 93.25 65 SER A O 1
ATOM 463 N N . THR A 1 66 ? 19.297 6.621 -20.828 1 97 66 THR A N 1
ATOM 464 C CA . THR A 1 66 ? 18.266 5.648 -21.203 1 97 66 THR A CA 1
ATOM 465 C C . THR A 1 66 ? 18.578 4.281 -20.594 1 97 66 THR A C 1
ATOM 467 O O . THR A 1 66 ? 19.656 3.729 -20.812 1 97 66 THR A O 1
ATOM 470 N N . ILE A 1 67 ? 17.672 3.824 -19.781 1 98.38 67 ILE A N 1
ATOM 471 C CA . ILE A 1 67 ? 17.781 2.461 -19.281 1 98.38 67 ILE A CA 1
ATOM 472 C C . ILE A 1 67 ? 17.344 1.471 -20.359 1 98.38 67 ILE A C 1
ATOM 474 O O . ILE A 1 67 ? 16.281 1.63 -20.969 1 98.38 67 ILE A O 1
ATOM 478 N N . LYS A 1 68 ? 18.203 0.573 -20.656 1 98.75 68 LYS A N 1
ATOM 479 C CA . LYS A 1 68 ? 17.859 -0.562 -21.516 1 98.75 68 LYS A CA 1
ATOM 480 C C . LYS A 1 68 ? 17.672 -1.832 -20.688 1 98.75 68 LYS A C 1
ATOM 482 O O . LYS A 1 68 ? 18.656 -2.414 -20.203 1 98.75 68 LYS A O 1
ATOM 487 N N . ALA A 1 69 ? 16.438 -2.234 -20.562 1 98.94 69 ALA A N 1
ATOM 488 C CA . ALA A 1 69 ? 16.109 -3.359 -19.688 1 98.94 69 ALA A CA 1
ATOM 489 C C . ALA A 1 69 ? 15.594 -4.547 -20.516 1 98.94 69 ALA A C 1
ATOM 491 O O . ALA A 1 69 ? 14.836 -4.367 -21.469 1 98.94 69 ALA A O 1
ATOM 492 N N . ALA A 1 70 ? 16.031 -5.75 -20.141 1 98.94 70 ALA A N 1
ATOM 493 C CA . ALA A 1 70 ? 15.609 -6.973 -20.812 1 98.94 70 ALA A CA 1
ATOM 494 C C . ALA A 1 70 ? 14.984 -7.957 -19.828 1 98.94 70 ALA A C 1
ATOM 496 O O . ALA A 1 70 ? 15.445 -8.086 -18.688 1 98.94 70 ALA A O 1
ATOM 497 N N . TRP A 1 71 ? 13.969 -8.602 -20.281 1 98.94 71 TRP A N 1
ATOM 498 C CA . TRP A 1 71 ? 13.328 -9.68 -19.531 1 98.94 71 TRP A CA 1
ATOM 499 C C . TRP A 1 71 ? 13.57 -11.031 -20.203 1 98.94 71 TRP A C 1
ATOM 501 O O . TRP A 1 71 ? 13.484 -11.141 -21.422 1 98.94 71 TRP A O 1
ATOM 511 N N . ILE A 1 72 ? 13.906 -12.039 -19.391 1 98.94 72 ILE A N 1
ATOM 512 C CA . ILE A 1 72 ? 14.062 -13.406 -19.875 1 98.94 72 ILE A CA 1
ATOM 513 C C . ILE A 1 72 ? 12.984 -14.297 -19.266 1 98.94 72 ILE A C 1
ATOM 515 O O . ILE A 1 72 ? 12.891 -14.422 -18.047 1 98.94 72 ILE A O 1
ATOM 519 N N . TYR A 1 73 ? 12.219 -14.938 -20.156 1 98.38 73 TYR A N 1
ATOM 520 C CA . TYR A 1 73 ? 11.078 -15.734 -19.734 1 98.38 73 TYR A CA 1
ATOM 521 C C . TYR A 1 73 ? 11.352 -17.219 -19.906 1 98.38 73 TYR A C 1
ATOM 523 O O . TYR A 1 73 ? 11.953 -17.641 -20.906 1 98.38 73 TYR A O 1
ATOM 531 N N . VAL A 1 74 ? 10.906 -18 -18.953 1 96.12 74 VAL A N 1
ATOM 532 C CA . VAL A 1 74 ? 11.055 -19.453 -19 1 96.12 74 VAL A CA 1
ATOM 533 C C . VAL A 1 74 ? 10.117 -20.031 -20.047 1 96.12 74 VAL A C 1
ATOM 535 O O . VAL A 1 74 ? 10.453 -21.016 -20.719 1 96.12 74 VAL A O 1
ATOM 538 N N . GLY A 1 75 ? 8.883 -19.531 -20.141 1 95.31 75 GLY A N 1
ATOM 539 C CA . GLY A 1 75 ? 7.891 -19.938 -21.125 1 95.31 75 GLY A CA 1
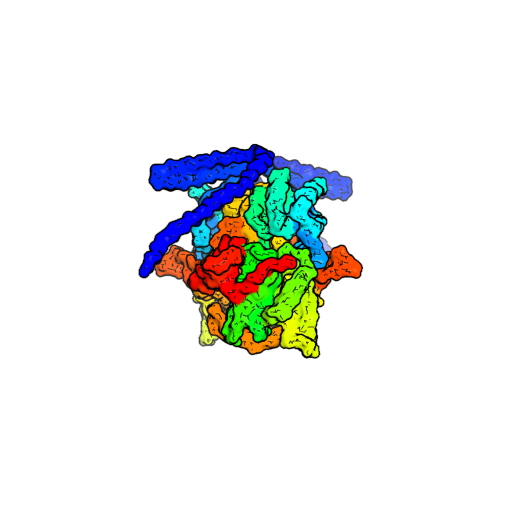ATOM 540 C C . GLY A 1 75 ? 7.535 -18.844 -22.109 1 95.31 75 GLY A C 1
ATOM 541 O O . GLY A 1 75 ? 8.07 -17.75 -22.047 1 95.31 75 GLY A O 1
ATOM 542 N N . PRO A 1 76 ? 6.684 -19.234 -23.047 1 96.44 76 PRO A N 1
ATOM 543 C CA . PRO A 1 76 ? 6.219 -18.219 -24 1 96.44 76 PRO A CA 1
ATOM 544 C C . PRO A 1 76 ? 5.242 -17.219 -23.375 1 96.44 76 PRO A C 1
ATOM 546 O O . PRO A 1 76 ? 4.531 -17.562 -22.422 1 96.44 76 PRO A O 1
ATOM 549 N N . ILE A 1 77 ? 5.191 -16 -23.891 1 96.38 77 ILE A N 1
ATOM 550 C CA . ILE A 1 77 ? 4.227 -15.023 -23.422 1 96.38 77 ILE A CA 1
ATOM 551 C C . ILE A 1 77 ? 2.811 -15.477 -23.766 1 96.38 77 ILE A C 1
ATOM 553 O O . ILE A 1 77 ? 1.838 -15.008 -23.172 1 96.38 77 ILE A O 1
ATOM 557 N N . GLY A 1 78 ? 2.648 -16.391 -24.719 1 94.75 78 GLY A N 1
ATOM 558 C CA . GLY A 1 78 ? 1.366 -16.953 -25.109 1 94.75 78 GLY A CA 1
ATOM 559 C C . GLY A 1 78 ? 0.838 -17.984 -24.141 1 94.75 78 GLY A C 1
ATOM 560 O O . GLY A 1 78 ? -0.209 -18.594 -24.359 1 94.75 78 GLY A O 1
ATOM 561 N N . ASP A 1 79 ? 1.511 -18.156 -23.047 1 93.5 79 ASP A N 1
ATOM 562 C CA . ASP A 1 79 ? 1.029 -19.109 -22.047 1 93.5 79 ASP A CA 1
ATOM 563 C C . ASP A 1 79 ? -0.186 -18.547 -21.312 1 93.5 79 ASP A C 1
ATOM 565 O O . ASP A 1 79 ? -0.907 -19.297 -20.641 1 93.5 79 ASP A O 1
ATOM 569 N N . PHE A 1 80 ? -0.327 -17.203 -21.328 1 93.81 80 PHE A N 1
ATOM 570 C CA . PHE A 1 80 ? -1.415 -16.5 -20.656 1 93.81 80 PHE A CA 1
ATOM 571 C C . PHE A 1 80 ? -1.44 -16.828 -19.172 1 93.81 80 PHE A C 1
ATOM 573 O O . PHE A 1 80 ? -2.512 -16.922 -18.562 1 93.81 80 PHE A O 1
ATOM 580 N N . GLY A 1 81 ? -0.307 -17.047 -18.656 1 95.88 81 GLY A N 1
ATOM 581 C CA . GLY A 1 81 ? -0.092 -17.312 -17.234 1 95.88 81 GLY A CA 1
ATOM 582 C C . GLY A 1 81 ? 1.095 -16.562 -16.656 1 95.88 81 GLY A C 1
ATOM 583 O O . GLY A 1 81 ? 1.098 -15.328 -16.625 1 95.88 81 GLY A O 1
ATOM 584 N N . TRP A 1 82 ? 2.141 -17.266 -16.344 1 97.06 82 TRP A N 1
ATOM 585 C CA . TRP A 1 82 ? 3.326 -16.75 -15.68 1 97.06 82 TRP A CA 1
ATOM 586 C C . TRP A 1 82 ? 4.07 -15.766 -16.578 1 97.06 82 TRP A C 1
ATOM 588 O O . TRP A 1 82 ? 4.25 -14.602 -16.219 1 97.06 82 TRP A O 1
ATOM 598 N N . SER A 1 83 ? 4.52 -16.188 -17.719 1 97.94 83 SER A N 1
ATOM 599 C CA . SER A 1 83 ? 5.301 -15.375 -18.641 1 97.94 83 SER A CA 1
ATOM 600 C C . SER A 1 83 ? 4.473 -14.219 -19.188 1 97.94 83 SER A C 1
ATOM 602 O O . SER A 1 83 ? 4.977 -13.102 -19.344 1 97.94 83 SER A O 1
ATOM 604 N N . TYR A 1 84 ? 3.227 -14.531 -19.422 1 97.81 84 TYR A N 1
ATOM 605 C CA . TYR A 1 84 ? 2.328 -13.5 -19.938 1 97.81 84 TYR A CA 1
ATOM 606 C C . TYR A 1 84 ? 2.242 -12.32 -18.984 1 97.81 84 TYR A C 1
ATOM 608 O O . TYR A 1 84 ? 2.365 -11.164 -19.406 1 97.81 84 TYR A O 1
ATOM 616 N N . MET A 1 85 ? 2.064 -12.578 -17.75 1 98.25 85 MET A N 1
ATOM 617 C CA . MET A 1 85 ? 1.87 -11.492 -16.797 1 98.25 85 MET A CA 1
ATOM 618 C C . MET A 1 85 ? 3.17 -10.727 -16.562 1 98.25 85 MET A C 1
ATOM 620 O O . MET A 1 85 ? 3.152 -9.523 -16.328 1 98.25 85 MET A O 1
ATOM 624 N N . HIS A 1 86 ? 4.344 -11.398 -16.625 1 98.75 86 HIS A N 1
ATOM 625 C CA . HIS A 1 86 ? 5.609 -10.672 -16.641 1 98.75 86 HIS A CA 1
ATOM 626 C C . HIS A 1 86 ? 5.684 -9.711 -17.812 1 98.75 86 HIS A C 1
ATOM 628 O O . HIS A 1 86 ? 6.148 -8.578 -17.672 1 98.75 86 HIS A O 1
ATOM 634 N N . ASP A 1 87 ? 5.219 -10.195 -18.938 1 98.81 87 ASP A N 1
ATOM 635 C CA . ASP A 1 87 ? 5.262 -9.359 -20.125 1 98.81 87 ASP A CA 1
ATOM 636 C C . ASP A 1 87 ? 4.309 -8.172 -20 1 98.81 87 ASP A C 1
ATOM 638 O O . ASP A 1 87 ? 4.617 -7.074 -20.484 1 98.81 87 ASP A O 1
ATOM 642 N N . VAL A 1 88 ? 3.125 -8.414 -19.469 1 98.62 88 VAL A N 1
ATOM 643 C CA . VAL A 1 88 ? 2.215 -7.312 -19.188 1 98.62 88 VAL A CA 1
ATOM 644 C C . VAL A 1 88 ? 2.924 -6.266 -18.328 1 98.62 88 VAL A C 1
ATOM 646 O O . VAL A 1 88 ? 2.877 -5.07 -18.641 1 98.62 88 VAL A O 1
ATOM 649 N N . GLY A 1 89 ? 3.611 -6.695 -17.25 1 98.75 89 GLY A N 1
ATOM 650 C CA . GLY A 1 89 ? 4.383 -5.773 -16.422 1 98.75 89 GLY A CA 1
ATOM 651 C C . GLY A 1 89 ? 5.414 -4.992 -17.219 1 98.75 89 GLY A C 1
ATOM 652 O O . GLY A 1 89 ? 5.559 -3.783 -17.031 1 98.75 89 GLY A O 1
ATOM 653 N N . ARG A 1 90 ? 6.168 -5.711 -18.078 1 98.88 90 ARG A N 1
ATOM 654 C CA . ARG A 1 90 ? 7.16 -5.066 -18.922 1 98.88 90 ARG A CA 1
ATOM 655 C C . ARG A 1 90 ? 6.52 -3.98 -19.781 1 98.88 90 ARG A C 1
ATOM 657 O O . ARG A 1 90 ? 7.043 -2.867 -19.875 1 98.88 90 ARG A O 1
ATOM 664 N N . ARG A 1 91 ? 5.41 -4.281 -20.453 1 98.81 91 ARG A N 1
ATOM 665 C CA . ARG A 1 91 ? 4.758 -3.346 -21.359 1 98.81 91 ARG A CA 1
ATOM 666 C C . ARG A 1 91 ? 4.211 -2.139 -20.594 1 98.81 91 ARG A C 1
ATOM 668 O O . ARG A 1 91 ? 4.211 -1.021 -21.125 1 98.81 91 ARG A O 1
ATOM 675 N N . VAL A 1 92 ? 3.752 -2.33 -19.359 1 98.81 92 VAL A N 1
ATOM 676 C CA . VAL A 1 92 ? 3.268 -1.22 -18.547 1 98.81 92 VAL A CA 1
ATOM 677 C C . VAL A 1 92 ? 4.406 -0.236 -18.281 1 98.81 92 VAL A C 1
ATOM 679 O O . VAL A 1 92 ? 4.266 0.965 -18.531 1 98.81 92 VAL A O 1
ATOM 682 N N . VAL A 1 93 ? 5.582 -0.733 -17.828 1 98.81 93 VAL A N 1
ATOM 683 C CA . VAL A 1 93 ? 6.668 0.179 -17.484 1 98.81 93 VAL A CA 1
ATOM 684 C C . VAL A 1 93 ? 7.23 0.814 -18.75 1 98.81 93 VAL A C 1
ATOM 686 O O . VAL A 1 93 ? 7.664 1.968 -18.734 1 98.81 93 VAL A O 1
ATOM 689 N N . ALA A 1 94 ? 7.227 0.039 -19.875 1 98.81 94 ALA A N 1
ATOM 690 C CA . ALA A 1 94 ? 7.652 0.615 -21.156 1 98.81 94 ALA A CA 1
ATOM 691 C C . ALA A 1 94 ? 6.77 1.799 -21.531 1 98.81 94 ALA A C 1
ATOM 693 O O . ALA A 1 94 ? 7.258 2.789 -22.094 1 98.81 94 ALA A O 1
ATOM 694 N N . THR A 1 95 ? 5.48 1.698 -21.266 1 98.75 95 THR A N 1
ATOM 695 C CA . THR A 1 95 ? 4.527 2.75 -21.594 1 98.75 95 THR A CA 1
ATOM 696 C C . THR A 1 95 ? 4.68 3.938 -20.641 1 98.75 95 THR A C 1
ATOM 698 O O . THR A 1 95 ? 4.758 5.086 -21.078 1 98.75 95 THR A O 1
ATOM 701 N N . VAL A 1 96 ? 4.809 3.748 -19.359 1 98.69 96 VAL A N 1
ATOM 702 C CA . VAL A 1 96 ? 4.867 4.812 -18.359 1 98.69 96 VAL A CA 1
ATOM 703 C C . VAL A 1 96 ? 6.188 5.562 -18.484 1 98.69 96 VAL A C 1
ATOM 705 O O . VAL A 1 96 ? 6.215 6.797 -18.453 1 98.69 96 VAL A O 1
ATOM 708 N N . TYR A 1 97 ? 7.285 4.77 -18.609 1 98.62 97 TYR A N 1
ATOM 709 C CA . TYR A 1 97 ? 8.633 5.332 -18.609 1 98.62 97 TYR A CA 1
ATOM 710 C C . TYR A 1 97 ? 9.164 5.441 -20.047 1 98.62 97 TYR A C 1
ATOM 712 O O . TYR A 1 97 ? 10.359 5.277 -20.281 1 98.62 97 TYR A O 1
ATOM 720 N N . LYS A 1 98 ? 8.336 5.723 -21.031 1 98 98 LYS A N 1
ATOM 721 C CA . LYS A 1 98 ? 8.664 5.688 -22.453 1 98 98 LYS A CA 1
ATOM 722 C C . LYS A 1 98 ? 9.781 6.676 -22.781 1 98 98 LYS A C 1
ATOM 724 O O . LYS A 1 98 ? 10.523 6.48 -23.75 1 98 98 LYS A O 1
ATOM 729 N N . ASP A 1 99 ? 9.977 7.668 -21.969 1 97.56 99 ASP A N 1
ATOM 730 C CA . ASP A 1 99 ? 10.914 8.734 -22.297 1 97.56 99 ASP A CA 1
ATOM 731 C C . ASP A 1 99 ? 12.352 8.32 -21.984 1 97.56 99 ASP A C 1
ATOM 733 O O . ASP A 1 99 ? 13.297 8.906 -22.5 1 97.56 99 ASP A O 1
ATOM 737 N N . TRP A 1 100 ? 12.516 7.27 -21.094 1 98.19 100 TRP A N 1
ATOM 738 C CA . TRP A 1 100 ? 13.891 6.961 -20.719 1 98.19 100 TRP A CA 1
ATOM 739 C C . TRP A 1 100 ? 14.094 5.457 -20.578 1 98.19 100 TRP A C 1
ATOM 741 O O . TRP A 1 100 ? 15.156 5.008 -20.156 1 98.19 100 TRP A O 1
ATOM 751 N N . LEU A 1 101 ? 13.117 4.645 -20.953 1 98.75 101 LEU A N 1
ATOM 752 C CA . LEU A 1 101 ? 13.211 3.193 -20.844 1 98.75 101 LEU A CA 1
ATOM 753 C C . LEU A 1 101 ? 13 2.521 -22.188 1 98.75 101 LEU A C 1
ATOM 755 O O . LEU A 1 101 ? 12.016 2.807 -22.891 1 98.75 101 LEU A O 1
ATOM 759 N N . GLN A 1 102 ? 13.953 1.729 -22.594 1 98.69 102 GLN A N 1
ATOM 760 C CA . GLN A 1 102 ? 13.82 0.78 -23.688 1 98.69 102 GLN A CA 1
ATOM 761 C C . GLN A 1 102 ? 13.805 -0.658 -23.172 1 98.69 102 GLN A C 1
ATOM 763 O O . GLN A 1 102 ? 14.57 -1.013 -22.281 1 98.69 102 GLN A O 1
ATOM 768 N N . THR A 1 103 ? 12.883 -1.434 -23.719 1 98.75 103 THR A N 1
ATOM 769 C CA . THR A 1 103 ? 12.781 -2.795 -23.203 1 98.75 103 THR A CA 1
ATOM 770 C C . THR A 1 103 ? 12.852 -3.811 -24.344 1 98.75 103 THR A C 1
ATOM 772 O O . THR A 1 103 ? 12.609 -3.469 -25.5 1 98.75 103 THR A O 1
ATOM 775 N N . THR A 1 104 ? 13.289 -5.012 -24.047 1 98.69 104 THR A N 1
ATOM 776 C CA . THR A 1 104 ? 13.172 -6.195 -24.891 1 98.69 104 THR A CA 1
ATOM 777 C C . THR A 1 104 ? 12.898 -7.438 -24.047 1 98.69 104 THR A C 1
ATOM 779 O O . THR A 1 104 ? 12.836 -7.355 -22.812 1 98.69 104 THR A O 1
ATOM 782 N N . TYR A 1 105 ? 12.602 -8.492 -24.703 1 98.75 105 TYR A N 1
ATOM 783 C CA . TYR A 1 105 ? 12.438 -9.75 -24 1 98.75 105 TYR A CA 1
ATOM 784 C C . TYR A 1 105 ? 12.891 -10.93 -24.859 1 98.75 105 TYR A C 1
ATOM 786 O O . TYR A 1 105 ? 12.992 -10.805 -26.078 1 98.75 105 TYR A O 1
ATOM 794 N N . VAL A 1 106 ? 13.289 -11.977 -24.172 1 98.75 106 VAL A N 1
ATOM 795 C CA . VAL A 1 106 ? 13.539 -13.281 -24.781 1 98.75 106 VAL A CA 1
ATOM 796 C C . VAL A 1 106 ? 12.695 -14.344 -24.078 1 98.75 106 VAL A C 1
ATOM 798 O O . VAL A 1 106 ? 12.688 -14.43 -22.844 1 98.75 106 VAL A O 1
ATOM 801 N N . GLU A 1 107 ? 11.906 -15.117 -24.812 1 97.94 107 GLU A N 1
ATOM 802 C CA . GLU A 1 107 ? 10.992 -16.094 -24.219 1 97.94 107 GLU A CA 1
ATOM 803 C C . GLU A 1 107 ? 11.43 -17.516 -24.516 1 97.94 107 GLU A C 1
ATOM 805 O O . GLU A 1 107 ? 12.336 -17.75 -25.312 1 97.94 107 GLU A O 1
ATOM 810 N N . SER A 1 108 ? 10.867 -18.422 -23.781 1 97.38 108 SER A N 1
ATOM 811 C CA . SER A 1 108 ? 11.094 -19.859 -23.953 1 97.38 108 SER A CA 1
ATOM 812 C C . SER A 1 108 ? 12.578 -20.188 -23.812 1 97.38 108 SER A C 1
ATOM 814 O O . SER A 1 108 ? 13.148 -20.875 -24.656 1 97.38 108 SER A O 1
ATOM 816 N N . VAL A 1 109 ? 13.18 -19.641 -22.781 1 97.94 109 VAL A N 1
ATOM 817 C CA . VAL A 1 109 ? 14.594 -19.875 -22.516 1 97.94 109 VAL A CA 1
ATOM 818 C C . VAL A 1 109 ? 14.758 -20.969 -21.469 1 97.94 109 VAL A C 1
ATOM 820 O O . VAL A 1 109 ? 14.227 -20.859 -20.359 1 97.94 109 VAL A O 1
ATOM 823 N N . SER A 1 110 ? 15.461 -22 -21.797 1 95.31 110 SER A N 1
ATOM 824 C CA . SER A 1 110 ? 15.789 -23.031 -20.812 1 95.31 110 SER A CA 1
ATOM 825 C C . SER A 1 110 ? 17.016 -22.641 -19.984 1 95.31 110 SER A C 1
ATOM 827 O O . SER A 1 110 ? 17.75 -21.719 -20.359 1 95.31 110 SER A O 1
ATOM 829 N N . GLU A 1 111 ? 17.156 -23.281 -18.891 1 94.56 111 GLU A N 1
ATOM 830 C CA . GLU A 1 111 ? 18.266 -22.969 -17.984 1 94.56 111 GLU A CA 1
ATOM 831 C C . GLU A 1 111 ? 19.609 -23.062 -18.688 1 94.56 111 GLU A C 1
ATOM 833 O O . GLU A 1 111 ? 20.484 -22.234 -18.469 1 94.56 111 GLU A O 1
ATOM 838 N N . ASP A 1 112 ? 19.781 -24.094 -19.5 1 96.19 112 ASP A N 1
ATOM 839 C CA . ASP A 1 112 ? 21.062 -24.359 -20.141 1 96.19 112 ASP A CA 1
ATOM 840 C C . ASP A 1 112 ? 21.406 -23.266 -21.156 1 96.19 112 ASP A C 1
ATOM 842 O O . ASP A 1 112 ? 22.578 -23.078 -21.5 1 96.19 112 ASP A O 1
ATOM 846 N N . LYS A 1 113 ? 20.438 -22.5 -21.594 1 97.94 113 LYS A N 1
ATOM 847 C CA . LYS A 1 113 ? 20.656 -21.484 -22.625 1 97.94 113 LYS A CA 1
ATOM 848 C C . LYS A 1 113 ? 20.766 -20.094 -22 1 97.94 113 LYS A C 1
ATOM 850 O O . LYS A 1 113 ? 21.109 -19.125 -22.672 1 97.94 113 LYS A O 1
ATOM 855 N N . LEU A 1 114 ? 20.516 -19.984 -20.766 1 98.56 114 LEU A N 1
ATOM 856 C CA . LEU A 1 114 ? 20.406 -18.688 -20.109 1 98.56 114 LEU A CA 1
ATOM 857 C C . LEU A 1 114 ? 21.703 -17.891 -20.234 1 98.56 114 LEU A C 1
ATOM 859 O O . LEU A 1 114 ? 21.688 -16.688 -20.5 1 98.56 114 LEU A O 1
ATOM 863 N N . GLY A 1 115 ? 22.844 -18.562 -20 1 98.62 115 GLY A N 1
ATOM 864 C CA . GLY A 1 115 ? 24.125 -17.875 -20.078 1 98.62 115 GLY A CA 1
ATOM 865 C C . GLY A 1 115 ? 24.344 -17.188 -21.406 1 98.62 115 GLY A C 1
ATOM 866 O O . GLY A 1 115 ? 24.734 -16.016 -21.453 1 98.62 115 GLY A O 1
ATOM 867 N N . GLU A 1 116 ? 24.156 -17.906 -22.438 1 98.62 116 GLU A N 1
ATOM 868 C CA . GLU A 1 116 ? 24.312 -17.375 -23.781 1 98.62 116 GLU A CA 1
ATOM 869 C C . GLU A 1 116 ? 23.344 -16.219 -24.031 1 98.62 116 GLU A C 1
ATOM 871 O O . GLU A 1 116 ? 23.719 -15.211 -24.656 1 98.62 116 GLU A O 1
ATOM 876 N N . VAL A 1 117 ? 22.125 -16.328 -23.594 1 98.88 117 VAL A N 1
ATOM 877 C CA . VAL A 1 117 ? 21.109 -15.297 -23.766 1 98.88 117 VAL A CA 1
ATOM 878 C C . VAL A 1 117 ? 21.562 -14.016 -23.062 1 98.88 117 VAL A C 1
ATOM 880 O O . VAL A 1 117 ? 21.469 -12.922 -23.625 1 98.88 117 VAL A O 1
ATOM 883 N N . ILE A 1 118 ? 22.078 -14.109 -21.844 1 98.88 118 ILE A N 1
ATOM 884 C CA . ILE A 1 118 ? 22.547 -12.961 -21.078 1 98.88 118 ILE A CA 1
ATOM 885 C C . ILE A 1 118 ? 23.719 -12.305 -21.812 1 98.88 118 ILE A C 1
ATOM 887 O O . ILE A 1 118 ? 23.766 -11.086 -21.969 1 98.88 118 ILE A O 1
ATOM 891 N N . ASP A 1 119 ? 24.703 -13.156 -22.297 1 98.81 119 ASP A N 1
ATOM 892 C CA . ASP A 1 119 ? 25.859 -12.633 -23.031 1 98.81 119 ASP A CA 1
ATOM 893 C C . ASP A 1 119 ? 25.406 -11.812 -24.234 1 98.81 119 ASP A C 1
ATOM 895 O O . ASP A 1 119 ? 25.938 -10.727 -24.484 1 98.81 119 ASP A O 1
ATOM 899 N N . ASN A 1 120 ? 24.406 -12.359 -24.938 1 98.81 120 ASN A N 1
ATOM 900 C CA . ASN A 1 120 ? 23.906 -11.68 -26.125 1 98.81 120 ASN A CA 1
ATOM 901 C C . ASN A 1 120 ? 23.234 -10.352 -25.766 1 98.81 120 ASN A C 1
ATOM 903 O O . ASN A 1 120 ? 23.438 -9.352 -26.453 1 98.81 120 ASN A O 1
ATOM 907 N N . LEU A 1 121 ? 22.438 -10.297 -24.75 1 98.88 121 LEU A N 1
ATOM 908 C CA . LEU A 1 121 ? 21.75 -9.078 -24.312 1 98.88 121 LEU A CA 1
ATOM 909 C C . LEU A 1 121 ? 22.766 -8.023 -23.859 1 98.88 121 LEU A C 1
ATOM 911 O O . LEU A 1 121 ? 22.625 -6.848 -24.219 1 98.88 121 LEU A O 1
ATOM 915 N N . VAL A 1 122 ? 23.75 -8.43 -23.094 1 98.62 122 VAL A N 1
ATOM 916 C CA . VAL A 1 122 ? 24.797 -7.504 -22.641 1 98.62 122 VAL A CA 1
ATOM 917 C C . VAL A 1 122 ? 25.531 -6.926 -23.844 1 98.62 122 VAL A C 1
ATOM 919 O O . VAL A 1 122 ? 25.797 -5.723 -23.906 1 98.62 122 VAL A O 1
ATOM 922 N N . SER A 1 123 ? 25.828 -7.781 -24.828 1 98.38 123 SER A N 1
ATOM 923 C CA . SER A 1 123 ? 26.531 -7.34 -26.031 1 98.38 123 SER A CA 1
ATOM 924 C C . SER A 1 123 ? 25.703 -6.32 -26.797 1 98.38 123 SER A C 1
ATOM 926 O O . SER A 1 123 ? 26.25 -5.473 -27.516 1 98.38 123 SER A O 1
ATOM 928 N N . GLN A 1 124 ? 24.391 -6.367 -26.656 1 98.31 124 GLN A N 1
ATOM 929 C CA . GLN A 1 124 ? 23.484 -5.457 -27.344 1 98.31 124 GLN A CA 1
ATOM 930 C C . GLN A 1 124 ? 23.266 -4.176 -26.547 1 98.31 124 GLN A C 1
ATOM 932 O O . GLN A 1 124 ? 22.531 -3.287 -26.969 1 98.31 124 GLN A O 1
ATOM 937 N N . GLY A 1 125 ? 23.859 -4.102 -25.359 1 97.75 125 GLY A N 1
ATOM 938 C CA . GLY A 1 125 ? 23.875 -2.857 -24.609 1 97.75 125 GLY A CA 1
ATOM 939 C C . GLY A 1 125 ? 22.828 -2.826 -23.5 1 97.75 125 GLY A C 1
ATOM 940 O O . GLY A 1 125 ? 22.672 -1.805 -22.828 1 97.75 125 GLY A O 1
ATOM 941 N N . TYR A 1 126 ? 22.125 -3.914 -23.297 1 98.56 126 TYR A N 1
ATOM 942 C CA . TYR A 1 126 ? 21.172 -3.953 -22.203 1 98.56 126 TYR A CA 1
ATOM 943 C C . TYR A 1 126 ? 21.891 -3.977 -20.859 1 98.56 126 TYR A C 1
ATOM 945 O O . TYR A 1 126 ? 22.859 -4.711 -20.688 1 98.56 126 TYR A O 1
ATOM 953 N N . ASN A 1 127 ? 21.438 -3.137 -19.891 1 98.06 127 ASN A N 1
ATOM 954 C CA . ASN A 1 127 ? 22.188 -2.918 -18.656 1 98.06 127 ASN A CA 1
ATOM 955 C C . ASN A 1 127 ? 21.359 -3.254 -17.422 1 98.06 127 ASN A C 1
ATOM 957 O O . ASN A 1 127 ? 21.844 -3.186 -16.297 1 98.06 127 ASN A O 1
ATOM 961 N N . VAL A 1 128 ? 20.141 -3.566 -17.562 1 98.88 128 VAL A N 1
ATOM 962 C CA . VAL A 1 128 ? 19.281 -4.16 -16.531 1 98.88 128 VAL A CA 1
ATOM 963 C C . VAL A 1 128 ? 18.656 -5.449 -17.062 1 98.88 128 VAL A C 1
ATOM 965 O O . VAL A 1 128 ? 18.031 -5.449 -18.141 1 98.88 128 VAL A O 1
ATOM 968 N N . ILE A 1 129 ? 18.859 -6.512 -16.391 1 98.94 129 ILE A N 1
ATOM 969 C CA . ILE A 1 129 ? 18.359 -7.797 -16.859 1 98.94 129 ILE A CA 1
ATOM 970 C C . ILE A 1 129 ? 17.5 -8.453 -15.781 1 98.94 129 ILE A C 1
ATOM 972 O O . ILE A 1 129 ? 17.953 -8.617 -14.641 1 98.94 129 ILE A O 1
ATOM 976 N N . PHE A 1 130 ? 16.297 -8.734 -16.109 1 98.94 130 PHE A N 1
ATOM 977 C CA . PHE A 1 130 ? 15.367 -9.469 -15.25 1 98.94 130 PHE A CA 1
ATOM 978 C C . PHE A 1 130 ? 15.312 -10.945 -15.648 1 98.94 130 PHE A C 1
ATOM 980 O O . PHE A 1 130 ? 14.961 -11.273 -16.781 1 98.94 130 PHE A O 1
ATOM 987 N N . THR A 1 131 ? 15.719 -11.836 -14.734 1 98.88 131 THR A N 1
ATOM 988 C CA . THR A 1 131 ? 15.555 -13.273 -14.93 1 98.88 131 THR A CA 1
ATOM 989 C C . THR A 1 131 ? 14.359 -13.789 -14.125 1 98.88 131 THR A C 1
ATOM 991 O O . THR A 1 131 ? 14.305 -13.609 -12.906 1 98.88 131 THR A O 1
ATOM 994 N N . THR A 1 132 ? 13.398 -14.461 -14.781 1 98.38 132 THR A N 1
ATOM 995 C CA . THR A 1 132 ? 12.062 -14.547 -14.195 1 98.38 132 THR A CA 1
ATOM 996 C C . THR A 1 132 ? 11.672 -16 -13.945 1 98.38 132 THR A C 1
ATOM 998 O O . THR A 1 132 ? 10.531 -16.391 -14.195 1 98.38 132 THR A O 1
ATOM 1001 N N . SER A 1 133 ? 12.594 -16.828 -13.523 1 96.19 133 SER A N 1
ATOM 1002 C CA . SER A 1 133 ? 12.289 -18.203 -13.125 1 96.19 133 SER A CA 1
ATOM 1003 C C . SER A 1 133 ? 13.234 -18.672 -12.023 1 96.19 133 SER A C 1
ATOM 1005 O O . SER A 1 133 ? 14.422 -18.344 -12.039 1 96.19 133 SER A O 1
ATOM 1007 N N . PHE A 1 134 ? 12.703 -19.469 -11.18 1 93.12 134 PHE A N 1
ATOM 1008 C CA . PHE A 1 134 ? 13.492 -19.984 -10.07 1 93.12 134 PHE A CA 1
ATOM 1009 C C . PHE A 1 134 ? 14.75 -20.688 -10.578 1 93.12 134 PHE A C 1
ATOM 1011 O O . PHE A 1 134 ? 15.844 -20.469 -10.055 1 93.12 134 PHE A O 1
ATOM 1018 N N . GLU A 1 135 ? 14.688 -21.469 -11.609 1 93.25 135 GLU A N 1
ATOM 1019 C CA . GLU A 1 135 ? 15.781 -22.297 -12.109 1 93.25 135 GLU A CA 1
ATOM 1020 C C . GLU A 1 135 ? 16.875 -21.453 -12.734 1 93.25 135 GLU A C 1
ATOM 1022 O O . GLU A 1 135 ? 17.969 -21.953 -13.031 1 93.25 135 GLU A O 1
ATOM 1027 N N . PHE A 1 136 ? 16.594 -20.141 -12.945 1 97.44 136 PHE A N 1
ATOM 1028 C CA . PHE A 1 136 ? 17.578 -19.25 -13.555 1 97.44 136 PHE A CA 1
ATOM 1029 C C . PHE A 1 136 ? 18.562 -18.75 -12.508 1 97.44 136 PHE A C 1
ATOM 1031 O O . PHE A 1 136 ? 19.547 -18.078 -12.852 1 97.44 136 PHE A O 1
ATOM 1038 N N . MET A 1 137 ? 18.375 -19.047 -11.211 1 97.44 137 MET A N 1
ATOM 1039 C CA . MET A 1 137 ? 19.062 -18.406 -10.086 1 97.44 137 MET A CA 1
ATOM 1040 C C . MET A 1 137 ? 20.562 -18.562 -10.203 1 97.44 137 MET A C 1
ATOM 1042 O O . MET A 1 137 ? 21.297 -17.578 -10.266 1 97.44 137 MET A O 1
ATOM 1046 N N . ASP A 1 138 ? 21.109 -19.844 -10.328 1 97.81 138 ASP A N 1
ATOM 1047 C CA . ASP A 1 138 ? 22.547 -20.109 -10.289 1 97.81 138 ASP A CA 1
ATOM 1048 C C . ASP A 1 138 ? 23.25 -19.5 -11.492 1 97.81 138 ASP A C 1
ATOM 1050 O O . ASP A 1 138 ? 24.312 -18.875 -11.352 1 97.81 138 ASP A O 1
ATOM 1054 N N . LYS A 1 139 ? 22.688 -19.688 -12.641 1 98.56 139 LYS A N 1
ATOM 1055 C CA . LYS A 1 139 ? 23.297 -19.125 -13.852 1 98.56 139 LYS A CA 1
ATOM 1056 C C . LYS A 1 139 ? 23.266 -17.594 -13.82 1 98.56 139 LYS A C 1
ATOM 1058 O O . LYS A 1 139 ? 24.203 -16.953 -14.312 1 98.56 139 LYS A O 1
ATOM 1063 N N . THR A 1 140 ? 22.219 -16.938 -13.281 1 98.81 140 THR A N 1
ATOM 1064 C CA . THR A 1 140 ? 22.172 -15.484 -13.109 1 98.81 140 THR A CA 1
ATOM 1065 C C . THR A 1 140 ? 23.328 -14.992 -12.25 1 98.81 140 THR A C 1
ATOM 1067 O O . THR A 1 140 ? 24 -14.023 -12.602 1 98.81 140 THR A O 1
ATOM 1070 N N . ILE A 1 141 ? 23.562 -15.688 -11.125 1 98.75 141 ILE A N 1
ATOM 1071 C CA . ILE A 1 141 ? 24.641 -15.32 -10.211 1 98.75 141 ILE A CA 1
ATOM 1072 C C . ILE A 1 141 ? 25.984 -15.438 -10.922 1 98.75 141 ILE A C 1
ATOM 1074 O O . ILE A 1 141 ? 26.844 -14.555 -10.805 1 98.75 141 ILE A O 1
ATOM 1078 N N . GLU A 1 142 ? 26.156 -16.531 -11.664 1 98.62 142 GLU A N 1
ATOM 1079 C CA . GLU A 1 142 ? 27.391 -16.75 -12.422 1 98.62 142 GLU A CA 1
ATOM 1080 C C . GLU A 1 142 ? 27.641 -15.609 -13.406 1 98.62 142 GLU A C 1
ATOM 1082 O O . GLU A 1 142 ? 28.734 -15.039 -13.438 1 98.62 142 GLU A O 1
ATOM 1087 N N . LYS A 1 143 ? 26.641 -15.281 -14.188 1 98.81 143 LYS A N 1
ATOM 1088 C CA . LYS A 1 143 ? 26.797 -14.242 -15.203 1 98.81 143 LYS A CA 1
ATOM 1089 C C . LYS A 1 143 ? 26.922 -12.859 -14.57 1 98.81 143 LYS A C 1
ATOM 1091 O O . LYS A 1 143 ? 27.625 -11.992 -15.102 1 98.81 143 LYS A O 1
ATOM 1096 N N . ALA A 1 144 ? 26.25 -12.617 -13.484 1 98.75 144 ALA A N 1
ATOM 1097 C CA . ALA A 1 144 ? 26.375 -11.352 -12.766 1 98.75 144 ALA A CA 1
ATOM 1098 C C . ALA A 1 144 ? 27.812 -11.133 -12.297 1 98.75 144 ALA A C 1
ATOM 1100 O O . ALA A 1 144 ? 28.297 -10 -12.266 1 98.75 144 ALA A O 1
ATOM 1101 N N . ALA A 1 145 ? 28.469 -12.203 -11.867 1 98.38 145 ALA A N 1
ATOM 1102 C CA . ALA A 1 145 ? 29.875 -12.117 -11.484 1 98.38 145 ALA A CA 1
ATOM 1103 C C . ALA A 1 145 ? 30.75 -11.711 -12.672 1 98.38 145 ALA A C 1
ATOM 1105 O O . ALA A 1 145 ? 31.734 -10.984 -12.516 1 98.38 145 ALA A O 1
ATOM 1106 N N . GLN A 1 146 ? 30.344 -12.164 -13.844 1 98.38 146 GLN A N 1
ATOM 1107 C CA . GLN A 1 146 ? 31.078 -11.852 -15.07 1 98.38 146 GLN A CA 1
ATOM 1108 C C . GLN A 1 146 ? 30.844 -10.406 -15.5 1 98.38 146 GLN A C 1
ATOM 1110 O O . GLN A 1 146 ? 31.703 -9.781 -16.125 1 98.38 146 GLN A O 1
ATOM 1115 N N . TYR A 1 147 ? 29.688 -9.852 -15.219 1 98.31 147 TYR A N 1
ATOM 1116 C CA . TYR A 1 147 ? 29.312 -8.508 -15.641 1 98.31 147 TYR A CA 1
ATOM 1117 C C . TYR A 1 147 ? 29 -7.629 -14.438 1 98.31 147 TYR A C 1
ATOM 1119 O O . TYR A 1 147 ? 27.844 -7.223 -14.242 1 98.31 147 TYR A O 1
ATOM 1127 N N . PRO A 1 148 ? 29.922 -7.188 -13.68 1 96.88 148 PRO A N 1
ATOM 1128 C CA . PRO A 1 148 ? 29.719 -6.531 -12.391 1 96.88 148 PRO A CA 1
ATOM 1129 C C . PRO A 1 148 ? 29.047 -5.168 -12.523 1 96.88 148 PRO A C 1
ATOM 1131 O O . PRO A 1 148 ? 28.594 -4.602 -11.523 1 96.88 148 PRO A O 1
ATOM 1134 N N . ASN A 1 149 ? 28.953 -4.641 -13.797 1 96.25 149 ASN A N 1
ATOM 1135 C CA . ASN A 1 149 ? 28.344 -3.322 -13.977 1 96.25 149 ASN A CA 1
ATOM 1136 C C . ASN A 1 149 ? 26.922 -3.422 -14.508 1 96.25 149 ASN A C 1
ATOM 1138 O O . ASN A 1 149 ? 26.266 -2.402 -14.75 1 96.25 149 ASN A O 1
ATOM 1142 N N . ILE A 1 150 ? 26.453 -4.605 -14.734 1 98.06 150 ILE A N 1
ATOM 1143 C CA . ILE A 1 150 ? 25.078 -4.863 -15.148 1 98.06 150 ILE A CA 1
ATOM 1144 C C . ILE A 1 150 ? 24.219 -5.152 -13.922 1 98.06 150 ILE A C 1
ATOM 1146 O O . ILE A 1 150 ? 24.656 -5.852 -13 1 98.06 150 ILE A O 1
ATOM 1150 N N . LEU A 1 151 ? 23.047 -4.547 -13.867 1 98.75 151 LEU A N 1
ATOM 1151 C CA . LEU A 1 151 ? 22.109 -4.832 -12.789 1 98.75 151 LEU A CA 1
ATOM 1152 C C . LEU A 1 151 ? 21.234 -6.039 -13.125 1 98.75 151 LEU A C 1
ATOM 1154 O O . LEU A 1 151 ? 20.625 -6.09 -14.203 1 98.75 151 LEU A O 1
ATOM 1158 N N . PHE A 1 152 ? 21.234 -6.992 -12.227 1 98.94 152 PHE A N 1
ATOM 1159 C CA . PHE A 1 152 ? 20.391 -8.172 -12.375 1 98.94 152 PHE A CA 1
ATOM 1160 C C . PHE A 1 152 ? 19.328 -8.211 -11.289 1 98.94 152 PHE A C 1
ATOM 1162 O O . PHE A 1 152 ? 19.594 -7.883 -10.125 1 98.94 152 PHE A O 1
ATOM 1169 N N . PHE A 1 153 ? 18.188 -8.508 -11.641 1 98.94 153 PHE A N 1
ATOM 1170 C CA . PHE A 1 153 ? 17.109 -8.82 -10.703 1 98.94 153 PHE A CA 1
ATOM 1171 C C . PHE A 1 153 ? 16.516 -10.195 -10.992 1 98.94 153 PHE A C 1
ATOM 1173 O O . PHE A 1 153 ? 16.031 -10.438 -12.102 1 98.94 153 PHE A O 1
ATOM 1180 N N . HIS A 1 154 ? 16.594 -11.07 -10.008 1 98.88 154 HIS A N 1
ATOM 1181 C CA . HIS A 1 154 ? 16.141 -12.445 -10.172 1 98.88 154 HIS A CA 1
ATOM 1182 C C . HIS A 1 154 ? 14.828 -12.688 -9.43 1 98.88 154 HIS A C 1
ATOM 1184 O O . HIS A 1 154 ? 14.711 -12.344 -8.25 1 98.88 154 HIS A O 1
ATOM 1190 N N . CYS A 1 155 ? 13.867 -13.219 -10.133 1 98.38 155 CYS A N 1
ATOM 1191 C CA . CYS A 1 155 ? 12.555 -13.508 -9.562 1 98.38 155 CYS A CA 1
ATOM 1192 C C . CYS A 1 155 ? 12.547 -14.867 -8.875 1 98.38 155 CYS A C 1
ATOM 1194 O O . CYS A 1 155 ? 13.008 -15.859 -9.445 1 98.38 155 CYS A O 1
ATOM 1196 N N . SER A 1 156 ? 12.047 -14.922 -7.609 1 95.19 156 SER A N 1
ATOM 1197 C CA . SER A 1 156 ? 11.641 -16.125 -6.895 1 95.19 156 SER A CA 1
ATOM 1198 C C . SER A 1 156 ? 12.844 -16.828 -6.273 1 95.19 156 SER A C 1
ATOM 1200 O O . SER A 1 156 ? 12.703 -17.859 -5.617 1 95.19 156 SER A O 1
ATOM 1202 N N . GLY A 1 157 ? 14.062 -16.312 -6.488 1 94.19 157 GLY A N 1
ATOM 1203 C CA . GLY A 1 157 ? 15.242 -16.922 -5.891 1 94.19 157 GLY A CA 1
ATOM 1204 C C . GLY A 1 157 ? 15.68 -16.234 -4.609 1 94.19 157 GLY A C 1
ATOM 1205 O O . GLY A 1 157 ? 14.961 -15.398 -4.074 1 94.19 157 GLY A O 1
ATOM 1206 N N . TYR A 1 158 ? 16.844 -16.734 -4.074 1 94.06 158 TYR A N 1
ATOM 1207 C CA . TYR A 1 158 ? 17.297 -16.203 -2.787 1 94.06 158 TYR A CA 1
ATOM 1208 C C . TYR A 1 158 ? 18.766 -15.859 -2.82 1 94.06 158 TYR A C 1
ATOM 1210 O O . TYR A 1 158 ? 19.312 -15.344 -1.842 1 94.06 158 TYR A O 1
ATOM 1218 N N . LYS A 1 159 ? 19.5 -16.172 -3.91 1 96.94 159 LYS A N 1
ATOM 1219 C CA . LYS A 1 159 ? 20.891 -15.773 -4.031 1 96.94 159 LYS A CA 1
ATOM 1220 C C . LYS A 1 159 ? 21.016 -14.344 -4.566 1 96.94 159 LYS A C 1
ATOM 1222 O O . LYS A 1 159 ? 20.266 -13.945 -5.461 1 96.94 159 LYS A O 1
ATOM 1227 N N . ARG A 1 160 ? 21.906 -13.594 -3.959 1 98.12 160 ARG A N 1
ATOM 1228 C CA . ARG A 1 160 ? 22.109 -12.195 -4.328 1 98.12 160 ARG A CA 1
ATOM 1229 C C . ARG A 1 160 ? 23.594 -11.859 -4.391 1 98.12 160 ARG A C 1
ATOM 1231 O O . ARG A 1 160 ? 24.438 -12.688 -4.043 1 98.12 160 ARG A O 1
ATOM 1238 N N . ARG A 1 161 ? 23.844 -10.789 -4.949 1 97.56 161 ARG A N 1
ATOM 1239 C CA . ARG A 1 161 ? 25.172 -10.188 -5.09 1 97.56 161 ARG A CA 1
ATOM 1240 C C . ARG A 1 161 ? 25.078 -8.664 -5.109 1 97.56 161 ARG A C 1
ATOM 1242 O O . ARG A 1 161 ? 23.984 -8.102 -5.094 1 97.56 161 ARG A O 1
ATOM 1249 N N . ALA A 1 162 ? 26.281 -8.047 -5.152 1 96.38 162 ALA A N 1
ATOM 1250 C CA . ALA A 1 162 ? 26.328 -6.586 -5.215 1 96.38 162 ALA A CA 1
ATOM 1251 C C . ALA A 1 162 ? 25.484 -6.062 -6.383 1 96.38 162 ALA A C 1
ATOM 1253 O O . ALA A 1 162 ? 24.875 -4.996 -6.289 1 96.38 162 ALA A O 1
ATOM 1254 N N . ASN A 1 163 ? 25.469 -6.887 -7.461 1 98.31 163 ASN A N 1
ATOM 1255 C CA . ASN A 1 163 ? 24.734 -6.418 -8.625 1 98.31 163 ASN A CA 1
ATOM 1256 C C . ASN A 1 163 ? 23.547 -7.336 -8.945 1 98.31 163 ASN A C 1
ATOM 1258 O O . ASN A 1 163 ? 23.078 -7.375 -10.078 1 98.31 163 ASN A O 1
ATOM 1262 N N . VAL A 1 164 ? 23.109 -8.172 -7.953 1 98.88 164 VAL A N 1
ATOM 1263 C CA . VAL A 1 164 ? 21.938 -9.023 -8.125 1 98.88 164 VAL A CA 1
ATOM 1264 C C . VAL A 1 164 ? 20.969 -8.797 -6.969 1 98.88 164 VAL A C 1
ATOM 1266 O O . VAL A 1 164 ? 21.297 -9.078 -5.812 1 98.88 164 VAL A O 1
ATOM 1269 N N . GLY A 1 165 ? 19.828 -8.195 -7.238 1 98.75 165 GLY A N 1
ATOM 1270 C CA . GLY A 1 165 ? 18.719 -8.195 -6.312 1 98.75 165 GLY A CA 1
ATOM 1271 C C . GLY A 1 165 ? 17.688 -9.266 -6.621 1 98.75 165 GLY A C 1
ATOM 1272 O O . GLY A 1 165 ? 17.688 -9.836 -7.715 1 98.75 165 GLY A O 1
ATOM 1273 N N . THR A 1 166 ? 16.844 -9.625 -5.633 1 98.75 166 THR A N 1
ATOM 1274 C CA . THR A 1 166 ? 15.789 -10.617 -5.824 1 98.75 166 THR A CA 1
ATOM 1275 C C . THR A 1 166 ? 14.422 -10 -5.586 1 98.75 166 THR A C 1
ATOM 1277 O O . THR A 1 166 ? 14.305 -8.977 -4.906 1 98.75 166 THR A O 1
ATOM 1280 N N . TYR A 1 167 ? 13.438 -10.523 -6.203 1 98.69 167 TYR A N 1
ATOM 1281 C CA . TYR A 1 167 ? 12.07 -10.078 -5.996 1 98.69 167 TYR A CA 1
ATOM 1282 C C . TYR A 1 167 ? 11.086 -11.227 -6.188 1 98.69 167 TYR A C 1
ATOM 1284 O O . TYR A 1 167 ? 11.352 -12.164 -6.934 1 98.69 167 TYR A O 1
ATOM 1292 N N . PHE A 1 168 ? 10.008 -11.102 -5.469 1 98.19 168 PHE A N 1
ATOM 1293 C CA . PHE A 1 168 ? 8.93 -12.078 -5.59 1 98.19 168 PHE A CA 1
ATOM 1294 C C . PHE A 1 168 ? 7.605 -11.477 -5.148 1 98.19 168 PHE A C 1
ATOM 1296 O O . PHE A 1 168 ? 7.574 -10.586 -4.293 1 98.19 168 PHE A O 1
ATOM 1303 N N . ALA A 1 169 ? 6.547 -11.797 -5.77 1 97.69 169 ALA A N 1
ATOM 1304 C CA . ALA A 1 169 ? 5.164 -11.578 -5.34 1 97.69 169 ALA A CA 1
ATOM 1305 C C . ALA A 1 169 ? 4.496 -12.906 -4.977 1 97.69 169 ALA A C 1
ATOM 1307 O O . ALA A 1 169 ? 4.152 -13.695 -5.855 1 97.69 169 ALA A O 1
ATOM 1308 N N . ASP A 1 170 ? 4.312 -13.062 -3.74 1 97 170 ASP A N 1
ATOM 1309 C CA . ASP A 1 170 ? 3.824 -14.359 -3.281 1 97 170 ASP A CA 1
ATOM 1310 C C . ASP A 1 170 ? 2.301 -14.367 -3.188 1 97 170 ASP A C 1
ATOM 1312 O O . ASP A 1 170 ? 1.689 -13.367 -2.814 1 97 170 ASP A O 1
ATOM 1316 N N . LEU A 1 171 ? 1.705 -15.555 -3.428 1 98.31 171 LEU A N 1
ATOM 1317 C CA . LEU A 1 171 ? 0.26 -15.672 -3.596 1 98.31 171 LEU A CA 1
ATOM 1318 C C . LEU A 1 171 ? -0.358 -16.453 -2.445 1 98.31 171 LEU A C 1
ATOM 1320 O O . LEU A 1 171 ? -1.555 -16.75 -2.463 1 98.31 171 LEU A O 1
ATOM 1324 N N . TYR A 1 172 ? 0.344 -16.797 -1.368 1 98.5 172 TYR A N 1
ATOM 1325 C CA . TYR A 1 172 ? -0.183 -17.75 -0.399 1 98.5 172 TYR A CA 1
ATOM 1326 C C . TYR A 1 172 ? -1.419 -17.188 0.298 1 98.5 172 TYR A C 1
ATOM 1328 O O . TYR A 1 172 ? -2.34 -17.938 0.634 1 98.5 172 TYR A O 1
ATOM 1336 N N . GLN A 1 173 ? -1.44 -15.867 0.518 1 98.69 173 GLN A N 1
ATOM 1337 C CA . GLN A 1 173 ? -2.633 -15.281 1.118 1 98.69 173 GLN A CA 1
ATOM 1338 C C . GLN A 1 173 ? -3.846 -15.445 0.206 1 98.69 173 GLN A C 1
ATOM 1340 O O . GLN A 1 173 ? -4.949 -15.727 0.676 1 98.69 173 GLN A O 1
ATOM 1345 N N . VAL A 1 174 ? -3.641 -15.289 -1.085 1 98.88 174 VAL A N 1
ATOM 1346 C CA . VAL A 1 174 ? -4.73 -15.422 -2.047 1 98.88 174 VAL A CA 1
ATOM 1347 C C . VAL A 1 174 ? -5.141 -16.891 -2.172 1 98.88 174 VAL A C 1
ATOM 1349 O O . VAL A 1 174 ? -6.328 -17.203 -2.277 1 98.88 174 VAL A O 1
ATOM 1352 N N . TYR A 1 175 ? -4.168 -17.812 -2.158 1 98.88 175 TYR A N 1
ATOM 1353 C CA . TYR A 1 175 ? -4.492 -19.234 -2.176 1 98.88 175 TYR A CA 1
ATOM 1354 C C . TYR A 1 175 ? -5.332 -19.609 -0.961 1 98.88 175 TYR A C 1
ATOM 1356 O O . TYR A 1 175 ? -6.238 -20.438 -1.062 1 98.88 175 TYR A O 1
ATOM 1364 N N . TYR A 1 176 ? -5.027 -19.062 0.18 1 98.94 176 TYR A N 1
ATOM 1365 C CA . TYR A 1 176 ? -5.855 -19.266 1.362 1 98.94 176 TYR A CA 1
ATOM 1366 C C . TYR A 1 176 ? -7.293 -18.844 1.105 1 98.94 176 TYR A C 1
ATOM 1368 O O . TYR A 1 176 ? -8.234 -19.562 1.433 1 98.94 176 TYR A O 1
ATOM 1376 N N . LEU A 1 177 ? -7.457 -17.656 0.542 1 98.94 177 LEU A N 1
ATOM 1377 C CA . LEU A 1 177 ? -8.797 -17.156 0.23 1 98.94 177 LEU A CA 1
ATOM 1378 C C . LEU A 1 177 ? -9.5 -18.078 -0.76 1 98.94 177 LEU A C 1
ATOM 1380 O O . LEU A 1 177 ? -10.703 -18.344 -0.629 1 98.94 177 LEU A O 1
ATOM 1384 N N . ASN A 1 178 ? -8.75 -18.578 -1.818 1 98.94 178 ASN A N 1
ATOM 1385 C CA . ASN A 1 178 ? -9.297 -19.594 -2.729 1 98.94 178 ASN A CA 1
ATOM 1386 C C . ASN A 1 178 ? -9.734 -20.844 -1.98 1 98.94 178 ASN A C 1
ATOM 1388 O O . ASN A 1 178 ? -10.773 -21.422 -2.289 1 98.94 178 ASN A O 1
ATOM 1392 N N . GLY A 1 179 ? -8.984 -21.234 -0.997 1 98.94 179 GLY A N 1
ATOM 1393 C CA . GLY A 1 179 ? -9.305 -22.391 -0.186 1 98.94 179 GLY A CA 1
ATOM 1394 C C . GLY A 1 179 ? -10.609 -22.25 0.571 1 98.94 179 GLY A C 1
ATOM 1395 O O . GLY A 1 179 ? -11.398 -23.203 0.652 1 98.94 179 GLY A O 1
ATOM 1396 N N . LEU A 1 180 ? -10.836 -21.047 1.189 1 98.94 180 LEU A N 1
ATOM 1397 C CA . LEU A 1 180 ? -12.102 -20.812 1.868 1 98.94 180 LEU A CA 1
ATOM 1398 C C . LEU A 1 180 ? -13.273 -21.125 0.949 1 98.94 180 LEU A C 1
ATOM 1400 O O . LEU A 1 180 ? -14.219 -21.812 1.352 1 98.94 180 LEU A O 1
ATOM 1404 N N . MET A 1 181 ? -13.18 -20.641 -0.301 1 98.94 181 MET A N 1
ATOM 1405 C CA . MET A 1 181 ? -14.258 -20.844 -1.269 1 98.94 181 MET A CA 1
ATOM 1406 C C . MET A 1 181 ? -14.328 -22.312 -1.702 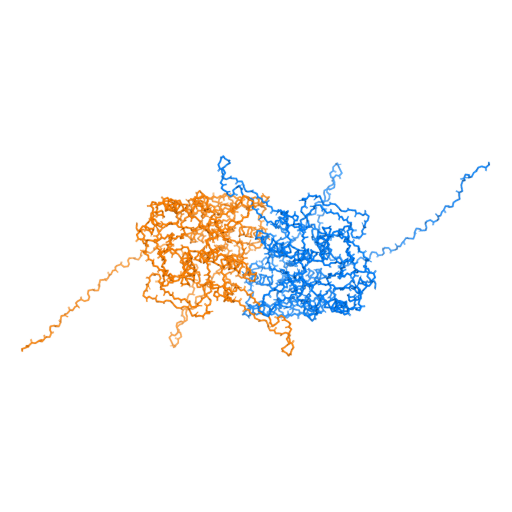1 98.94 181 MET A C 1
ATOM 1408 O O . MET A 1 181 ? -15.414 -22.859 -1.869 1 98.94 181 MET A O 1
ATOM 1412 N N . ALA A 1 182 ? -13.195 -22.953 -1.885 1 98.94 182 ALA A N 1
ATOM 1413 C CA . ALA A 1 182 ? -13.156 -24.359 -2.27 1 98.94 182 ALA A CA 1
ATOM 1414 C C . ALA A 1 182 ? -13.844 -25.234 -1.224 1 98.94 182 ALA A C 1
ATOM 1416 O O . ALA A 1 182 ? -14.625 -26.125 -1.566 1 98.94 182 ALA A O 1
ATOM 1417 N N . GLY A 1 183 ? -13.555 -24.969 0.09 1 98.94 183 GLY A N 1
ATOM 1418 C CA . GLY A 1 183 ? -14.188 -25.719 1.164 1 98.94 183 GLY A CA 1
ATOM 1419 C C . GLY A 1 183 ? -15.695 -25.562 1.185 1 98.94 183 GLY A C 1
ATOM 1420 O O . GLY A 1 183 ? -16.422 -26.5 1.525 1 98.94 183 GLY A O 1
ATOM 1421 N N . ALA A 1 184 ? -16.141 -24.391 0.825 1 98.94 184 ALA A N 1
ATOM 1422 C CA . ALA A 1 184 ? -17.578 -24.109 0.783 1 98.94 184 ALA A CA 1
ATOM 1423 C C . ALA A 1 184 ? -18.234 -24.844 -0.381 1 98.94 184 ALA A C 1
ATOM 1425 O O . ALA A 1 184 ? -19.328 -25.391 -0.232 1 98.94 184 ALA A O 1
ATOM 1426 N N . LEU A 1 185 ? -17.578 -24.906 -1.561 1 98.88 185 LEU A N 1
ATOM 1427 C CA . LEU A 1 185 ? -18.219 -25.312 -2.805 1 98.88 185 LEU A CA 1
ATOM 1428 C C . LEU A 1 185 ? -18.125 -26.828 -3.004 1 98.88 185 LEU A C 1
ATOM 1430 O O . LEU A 1 185 ? -18.969 -27.422 -3.67 1 98.88 185 LEU A O 1
ATOM 1434 N N . THR A 1 186 ? -17.094 -27.484 -2.453 1 98.88 186 THR A N 1
ATOM 1435 C CA . THR A 1 186 ? -16.922 -28.906 -2.658 1 98.88 186 THR A CA 1
ATOM 1436 C C . THR A 1 186 ? -18.078 -29.688 -2.049 1 98.88 186 THR A C 1
ATOM 1438 O O . THR A 1 186 ? -18.547 -29.359 -0.952 1 98.88 186 THR A O 1
ATOM 1441 N N . LYS A 1 187 ? -18.531 -30.641 -2.766 1 97.44 187 LYS A N 1
ATOM 1442 C CA . LYS A 1 187 ? -19.578 -31.547 -2.281 1 97.44 187 LYS A CA 1
ATOM 1443 C C . LYS A 1 187 ? -19 -32.875 -1.857 1 97.44 187 LYS A C 1
ATOM 1445 O O . LYS A 1 187 ? -19.531 -33.562 -0.971 1 97.44 187 LYS A O 1
ATOM 1450 N N . THR A 1 188 ? -17.938 -33.188 -2.434 1 97.81 188 THR A N 1
ATOM 1451 C CA . THR A 1 188 ? -17.344 -34.531 -2.203 1 97.81 188 THR A CA 1
ATOM 1452 C C . THR A 1 188 ? -16.375 -34.469 -1.028 1 97.81 188 THR A C 1
ATOM 1454 O O . THR A 1 188 ? -16.031 -35.5 -0.462 1 97.81 188 THR A O 1
ATOM 1457 N N . GLY A 1 189 ? -15.867 -33.281 -0.728 1 98.38 189 GLY A N 1
ATOM 1458 C CA . GLY A 1 189 ? -14.805 -33.125 0.251 1 98.38 189 GLY A CA 1
ATOM 1459 C C . GLY A 1 189 ? -13.422 -33.375 -0.33 1 98.38 189 GLY A C 1
ATOM 1460 O O . GLY A 1 189 ? -12.414 -33.125 0.329 1 98.38 189 GLY A O 1
ATOM 1461 N N . ASN A 1 190 ? -13.406 -33.875 -1.565 1 98.62 190 ASN A N 1
ATOM 1462 C CA . ASN A 1 190 ? -12.148 -34.094 -2.277 1 98.62 190 ASN A CA 1
ATOM 1463 C C . ASN A 1 190 ? -11.797 -32.906 -3.178 1 98.62 190 ASN A C 1
ATOM 1465 O O . ASN A 1 190 ? -12.5 -32.656 -4.156 1 98.62 190 ASN A O 1
ATOM 1469 N N . ILE A 1 191 ? -10.75 -32.219 -2.807 1 98.62 191 ILE A N 1
ATOM 1470 C CA . ILE A 1 191 ? -10.219 -31.078 -3.545 1 98.62 191 ILE A CA 1
ATOM 1471 C C . ILE A 1 191 ? -8.875 -31.438 -4.172 1 98.62 191 ILE A C 1
ATOM 1473 O O . ILE A 1 191 ? -8.211 -32.375 -3.729 1 98.62 191 ILE A O 1
ATOM 1477 N N . GLY A 1 192 ? -8.562 -30.781 -5.258 1 98.81 192 GLY A N 1
ATOM 1478 C CA . GLY A 1 192 ? -7.355 -31.156 -5.965 1 98.81 192 GLY A CA 1
ATOM 1479 C C . GLY A 1 192 ? -6.379 -30.016 -6.137 1 98.81 192 GLY A C 1
ATOM 1480 O O . GLY A 1 192 ? -6.758 -28.844 -6.004 1 98.81 192 GLY A O 1
ATOM 1481 N N . TYR A 1 193 ? -5.148 -30.312 -6.387 1 98.88 193 TYR A N 1
ATOM 1482 C CA . TYR A 1 193 ? -4.086 -29.375 -6.758 1 98.88 193 TYR A CA 1
ATOM 1483 C C . TYR A 1 193 ? -3.127 -30.016 -7.754 1 98.88 193 TYR A C 1
ATOM 1485 O O . TYR A 1 193 ? -2.57 -31.094 -7.488 1 98.88 193 TYR A O 1
ATOM 1493 N N . VAL A 1 194 ? -2.975 -29.422 -8.914 1 98.75 194 VAL A N 1
ATOM 1494 C CA . VAL A 1 194 ? -1.938 -29.828 -9.859 1 98.75 194 VAL A CA 1
ATOM 1495 C C . VAL A 1 194 ? -0.706 -28.953 -9.688 1 98.75 194 VAL A C 1
ATOM 1497 O O . VAL A 1 194 ? -0.755 -27.75 -9.953 1 98.75 194 VAL A O 1
ATOM 1500 N N . ALA A 1 195 ? 0.368 -29.531 -9.281 1 98.38 195 ALA A N 1
ATOM 1501 C CA . ALA A 1 195 ? 1.612 -28.812 -9.031 1 98.38 195 ALA A CA 1
ATOM 1502 C C . ALA A 1 195 ? 2.584 -28.969 -10.195 1 98.38 195 ALA A C 1
ATOM 1504 O O . ALA A 1 195 ? 2.812 -30.078 -10.68 1 98.38 195 ALA A O 1
ATOM 1505 N N . ALA A 1 196 ? 3.152 -27.859 -10.664 1 96.12 196 ALA A N 1
ATOM 1506 C CA . ALA A 1 196 ? 4.25 -27.969 -11.617 1 96.12 196 ALA A CA 1
ATOM 1507 C C . ALA A 1 196 ? 5.457 -28.656 -11 1 96.12 196 ALA A C 1
ATOM 1509 O O . ALA A 1 196 ? 5.977 -29.625 -11.547 1 96.12 196 ALA A O 1
ATOM 1510 N N . PHE A 1 197 ? 5.922 -28.094 -10 1 94.44 197 PHE A N 1
ATOM 1511 C CA . PHE A 1 197 ? 6.941 -28.609 -9.102 1 94.44 197 PHE A CA 1
ATOM 1512 C C . PHE A 1 197 ? 6.516 -28.453 -7.648 1 94.44 197 PHE A C 1
ATOM 1514 O O . PHE A 1 197 ? 5.598 -27.703 -7.348 1 94.44 197 PHE A O 1
ATOM 1521 N N . THR A 1 198 ? 7.148 -29.219 -6.758 1 95.25 198 THR A N 1
ATOM 1522 C CA . THR A 1 198 ? 6.887 -29.016 -5.336 1 95.25 198 THR A CA 1
ATOM 1523 C C . THR A 1 198 ? 8.039 -28.266 -4.672 1 95.25 198 THR A C 1
ATOM 1525 O O . THR A 1 198 ? 8.578 -28.719 -3.662 1 95.25 198 THR A O 1
ATOM 1528 N N . THR A 1 199 ? 8.391 -27.125 -5.289 1 94 199 THR A N 1
ATOM 1529 C CA . THR A 1 199 ? 9.297 -26.172 -4.648 1 94 199 THR A CA 1
ATOM 1530 C C . THR A 1 199 ? 8.664 -25.594 -3.389 1 94 199 THR A C 1
ATOM 1532 O O . THR A 1 199 ? 7.449 -25.703 -3.188 1 94 199 THR A O 1
ATOM 1535 N N . PRO A 1 200 ? 9.461 -25.031 -2.486 1 96.25 200 PRO A N 1
ATOM 1536 C CA . PRO A 1 200 ? 8.883 -24.422 -1.278 1 96.25 200 PRO A CA 1
ATOM 1537 C C . PRO A 1 200 ? 7.75 -23.453 -1.586 1 96.25 200 PRO A C 1
ATOM 1539 O O . PRO A 1 200 ? 6.766 -23.391 -0.846 1 96.25 200 PRO A O 1
ATOM 1542 N N . GLU A 1 201 ? 7.891 -22.641 -2.617 1 96.75 201 GLU A N 1
ATOM 1543 C CA . GLU A 1 201 ? 6.836 -21.719 -3.047 1 96.75 201 GLU A CA 1
ATOM 1544 C C . GLU A 1 201 ? 5.523 -22.469 -3.277 1 96.75 201 GLU A C 1
ATOM 1546 O O . GLU A 1 201 ? 4.48 -22.062 -2.746 1 96.75 201 GLU A O 1
ATOM 1551 N N . VAL A 1 202 ? 5.59 -23.531 -4.07 1 97.62 202 VAL A N 1
ATOM 1552 C CA . VAL A 1 202 ? 4.391 -24.281 -4.438 1 97.62 202 VAL A CA 1
ATOM 1553 C C . VAL A 1 202 ? 3.836 -25 -3.215 1 97.62 202 VAL A C 1
ATOM 1555 O O . VAL A 1 202 ? 2.621 -25.047 -3.012 1 97.62 202 VAL A O 1
ATOM 1558 N N . VAL A 1 203 ? 4.715 -25.578 -2.381 1 98.31 203 VAL A N 1
ATOM 1559 C CA . VAL A 1 203 ? 4.277 -26.234 -1.152 1 98.31 203 VAL A CA 1
ATOM 1560 C C . VAL A 1 203 ? 3.512 -25.234 -0.281 1 98.31 203 VAL A C 1
ATOM 1562 O O . VAL A 1 203 ? 2.455 -25.562 0.265 1 98.31 203 VAL A O 1
ATOM 1565 N N . ARG A 1 204 ? 4.016 -24.016 -0.157 1 98.5 204 ARG A N 1
ATOM 1566 C CA . ARG A 1 204 ? 3.367 -22.953 0.604 1 98.5 204 ARG A CA 1
ATOM 1567 C C . ARG A 1 204 ? 1.992 -22.641 0.03 1 98.5 204 ARG A C 1
ATOM 1569 O O . ARG A 1 204 ? 1.03 -22.453 0.778 1 98.5 204 ARG A O 1
ATOM 1576 N N . HIS A 1 205 ? 1.862 -22.594 -1.292 1 98.69 205 HIS A N 1
ATOM 1577 C CA . HIS A 1 205 ? 0.586 -22.344 -1.95 1 98.69 205 HIS A CA 1
ATOM 1578 C C . HIS A 1 205 ? -0.409 -23.469 -1.678 1 98.69 205 HIS A C 1
ATOM 1580 O O . HIS A 1 205 ? -1.573 -23.203 -1.363 1 98.69 205 HIS A O 1
ATOM 1586 N N . ILE A 1 206 ? 0.079 -24.688 -1.766 1 98.81 206 ILE A N 1
ATOM 1587 C CA . ILE A 1 206 ? -0.761 -25.844 -1.523 1 98.81 206 ILE A CA 1
ATOM 1588 C C . ILE A 1 206 ? -1.27 -25.828 -0.084 1 98.81 206 ILE A C 1
ATOM 1590 O O . ILE A 1 206 ? -2.465 -26.016 0.162 1 98.81 206 ILE A O 1
ATOM 1594 N N . ASN A 1 207 ? -0.344 -25.594 0.844 1 98.94 207 ASN A N 1
ATOM 1595 C CA . ASN A 1 207 ? -0.721 -25.562 2.254 1 98.94 207 ASN A CA 1
ATOM 1596 C C . ASN A 1 207 ? -1.728 -24.453 2.537 1 98.94 207 ASN A C 1
ATOM 1598 O O . ASN A 1 207 ? -2.707 -24.656 3.254 1 98.94 207 ASN A O 1
ATOM 1602 N N . ALA A 1 208 ? -1.505 -23.266 2.061 1 98.94 208 ALA A N 1
ATOM 1603 C CA . ALA A 1 208 ? -2.428 -22.156 2.275 1 98.94 208 ALA A CA 1
ATOM 1604 C C . ALA A 1 208 ? -3.82 -22.484 1.749 1 98.94 208 ALA A C 1
ATOM 1606 O O . ALA A 1 208 ? -4.82 -22.25 2.43 1 98.94 208 ALA A O 1
ATOM 1607 N N . PHE A 1 209 ? -3.855 -23.031 0.514 1 98.94 209 PHE A N 1
ATOM 1608 C CA . PHE A 1 209 ? -5.102 -23.484 -0.094 1 98.94 209 PHE A CA 1
ATOM 1609 C C . PHE A 1 209 ? -5.797 -24.5 0.791 1 98.94 209 PHE A C 1
ATOM 1611 O O . PHE A 1 209 ? -6.996 -24.391 1.054 1 98.94 209 PHE A O 1
ATOM 1618 N N . ALA A 1 210 ? -5.039 -25.453 1.244 1 98.94 210 ALA A N 1
ATOM 1619 C CA . ALA A 1 210 ? -5.559 -26.531 2.074 1 98.94 210 ALA A CA 1
ATOM 1620 C C . ALA A 1 210 ? -6.078 -26 3.408 1 98.94 210 ALA A C 1
ATOM 1622 O O . ALA A 1 210 ? -7.137 -26.422 3.879 1 98.94 210 ALA A O 1
ATOM 1623 N N . ILE A 1 211 ? -5.352 -25.109 4.051 1 98.88 211 ILE A N 1
ATOM 1624 C CA . ILE A 1 211 ? -5.746 -24.531 5.328 1 98.88 211 ILE A CA 1
ATOM 1625 C C . ILE A 1 211 ? -7.082 -23.812 5.176 1 98.88 211 ILE A C 1
ATOM 1627 O O . ILE A 1 211 ? -7.988 -23.984 5.992 1 98.88 211 ILE A O 1
ATOM 1631 N N . GLY A 1 212 ? -7.246 -23.031 4.117 1 98.88 212 GLY A N 1
ATOM 1632 C CA . GLY A 1 212 ? -8.508 -22.344 3.863 1 98.88 212 GLY A CA 1
ATOM 1633 C C . GLY A 1 212 ? -9.664 -23.297 3.645 1 98.88 212 GLY A C 1
ATOM 1634 O O . GLY A 1 212 ? -10.742 -23.109 4.215 1 98.88 212 GLY A O 1
ATOM 1635 N N . ALA A 1 213 ? -9.422 -24.344 2.834 1 98.94 213 ALA A N 1
ATOM 1636 C CA . ALA A 1 213 ? -10.469 -25.312 2.527 1 98.94 213 ALA A CA 1
ATOM 1637 C C . ALA A 1 213 ? -10.961 -26.016 3.795 1 98.94 213 ALA A C 1
ATOM 1639 O O . ALA A 1 213 ? -12.164 -26.156 4.004 1 98.94 213 ALA A O 1
ATOM 1640 N N . LYS A 1 214 ? -10.023 -26.438 4.602 1 98.56 214 LYS A N 1
ATOM 1641 C CA . LYS A 1 214 ? -10.367 -27.125 5.844 1 98.56 214 LYS A CA 1
ATOM 1642 C C . LYS A 1 214 ? -11.148 -26.219 6.781 1 98.56 214 LYS A C 1
ATOM 1644 O O . LYS A 1 214 ? -12.094 -26.656 7.441 1 98.56 214 LYS A O 1
ATOM 1649 N N . GLU A 1 215 ? -10.719 -24.953 6.871 1 98.31 215 GLU A N 1
ATOM 1650 C CA . GLU A 1 215 ? -11.344 -24 7.773 1 98.31 215 GLU A CA 1
ATOM 1651 C C . GLU A 1 215 ? -12.852 -23.906 7.52 1 98.31 215 GLU A C 1
ATOM 1653 O O . GLU A 1 215 ? -13.641 -23.953 8.461 1 98.31 215 GLU A O 1
ATOM 1658 N N . VAL A 1 216 ? -13.25 -23.781 6.273 1 98.81 216 VAL A N 1
ATOM 1659 C CA . VAL A 1 216 ? -14.664 -23.656 5.945 1 98.81 216 VAL A CA 1
ATOM 1660 C C . VAL A 1 216 ? -15.305 -25.047 5.863 1 98.81 216 VAL A C 1
ATOM 1662 O O . VAL A 1 216 ? -16.391 -25.266 6.406 1 98.81 216 VAL A O 1
ATOM 1665 N N . GLY A 1 217 ? -14.656 -26.031 5.215 1 98.62 217 GLY A N 1
ATOM 1666 C CA . GLY A 1 217 ? -15.211 -27.359 5.02 1 98.62 217 GLY A CA 1
ATOM 1667 C C . GLY A 1 217 ? -15.578 -28.047 6.316 1 98.62 217 GLY A C 1
ATOM 1668 O O . GLY A 1 217 ? -16.656 -28.641 6.422 1 98.62 217 GLY A O 1
ATOM 1669 N N . GLU A 1 218 ? -14.781 -27.906 7.305 1 97.31 218 GLU A N 1
ATOM 1670 C CA . GLU A 1 218 ? -15.023 -28.578 8.578 1 97.31 218 GLU A CA 1
ATOM 1671 C C . GLU A 1 218 ? -16.281 -28.016 9.258 1 97.31 218 GLU A C 1
ATOM 1673 O O . GLU A 1 218 ? -17.016 -28.766 9.906 1 97.31 218 GLU A O 1
ATOM 1678 N N . GLN A 1 219 ? -16.406 -26.734 9.18 1 98.12 219 GLN A N 1
ATOM 1679 C CA . GLN A 1 219 ? -17.594 -26.125 9.781 1 98.12 219 GLN A CA 1
ATOM 1680 C C . GLN A 1 219 ? -18.875 -26.609 9.109 1 98.12 219 GLN A C 1
ATOM 1682 O O . GLN A 1 219 ? -19.953 -26.547 9.695 1 98.12 219 GLN A O 1
ATOM 1687 N N . LEU A 1 220 ? -18.734 -27.109 7.926 1 98.31 220 LEU A N 1
ATOM 1688 C CA . LEU A 1 220 ? -19.891 -27.547 7.156 1 98.31 220 LEU A CA 1
ATOM 1689 C C . LEU A 1 220 ? -20.031 -29.078 7.227 1 98.31 220 LEU A C 1
ATOM 1691 O O . LEU A 1 220 ? -20.844 -29.656 6.5 1 98.31 220 LEU A O 1
ATOM 1695 N N . GLY A 1 221 ? -19.25 -29.719 8.047 1 98 221 GLY A N 1
ATOM 1696 C CA . GLY A 1 221 ? -19.344 -31.141 8.273 1 98 221 GLY A CA 1
ATOM 1697 C C . GLY A 1 221 ? -18.656 -31.969 7.199 1 98 221 GLY A C 1
ATOM 1698 O O . GLY A 1 221 ? -18.906 -33.156 7.07 1 98 221 GLY A O 1
ATOM 1699 N N . LYS A 1 222 ? -17.844 -31.344 6.445 1 98.25 222 LYS A N 1
ATOM 1700 C CA . LYS A 1 222 ? -17.172 -32.062 5.355 1 98.25 222 LYS A CA 1
ATOM 1701 C C . LYS A 1 222 ? -15.805 -32.594 5.797 1 98.25 222 LYS A C 1
ATOM 1703 O O . LYS A 1 222 ? -15.102 -31.922 6.566 1 98.25 222 LYS A O 1
ATOM 1708 N N . ASN A 1 223 ? -15.453 -33.719 5.316 1 98.25 223 ASN A N 1
ATOM 1709 C CA . ASN A 1 223 ? -14.102 -34.25 5.473 1 98.25 223 ASN A CA 1
ATOM 1710 C C . ASN A 1 223 ? -13.195 -33.844 4.32 1 98.25 223 ASN A C 1
ATOM 1712 O O . ASN A 1 223 ? -13.172 -34.5 3.273 1 98.25 223 ASN A O 1
ATOM 1716 N N . ILE A 1 224 ? -12.398 -32.844 4.543 1 98.75 224 ILE A N 1
ATOM 1717 C CA . ILE A 1 224 ? -11.625 -32.219 3.475 1 98.75 224 ILE A CA 1
ATOM 1718 C C . ILE A 1 224 ? -10.32 -32.969 3.268 1 98.75 224 ILE A C 1
ATOM 1720 O O . ILE A 1 224 ? -9.57 -33.188 4.219 1 98.75 224 ILE A O 1
ATOM 1724 N N . LYS A 1 225 ? -10.016 -33.375 2.016 1 98.81 225 LYS A N 1
ATOM 1725 C CA . LYS A 1 225 ? -8.75 -33.906 1.522 1 98.81 225 LYS A CA 1
ATOM 1726 C C . LYS A 1 225 ? -8.281 -33.125 0.285 1 98.81 225 LYS A C 1
ATOM 1728 O O . LYS A 1 225 ? -9.07 -32.875 -0.621 1 98.81 225 LYS A O 1
ATOM 1733 N N . VAL A 1 226 ? -7.016 -32.781 0.317 1 98.88 226 VAL A N 1
ATOM 1734 C CA . VAL A 1 226 ? -6.445 -32.094 -0.849 1 98.88 226 VAL A CA 1
ATOM 1735 C C . VAL A 1 226 ? -5.48 -33.031 -1.562 1 98.88 226 VAL A C 1
ATOM 1737 O O . VAL A 1 226 ? -4.367 -33.281 -1.083 1 98.88 226 VAL A O 1
ATOM 1740 N N . HIS A 1 227 ? -5.906 -33.531 -2.709 1 98.81 227 HIS A N 1
ATOM 1741 C CA . HIS A 1 227 ? -5.105 -34.438 -3.523 1 98.81 227 HIS A CA 1
ATOM 1742 C C . HIS A 1 227 ? -4.168 -33.688 -4.445 1 98.81 227 HIS A C 1
ATOM 1744 O O . HIS A 1 227 ? -4.609 -32.844 -5.223 1 98.81 227 HIS A O 1
ATOM 1750 N N . VAL A 1 228 ? -2.852 -34 -4.383 1 98.75 228 VAL A N 1
ATOM 1751 C CA . VAL A 1 228 ? -1.851 -33.25 -5.129 1 98.75 228 VAL A CA 1
ATOM 1752 C C . VAL A 1 228 ? -1.128 -34.188 -6.105 1 98.75 228 VAL A C 1
ATOM 1754 O O . VAL A 1 228 ? -0.598 -35.219 -5.707 1 98.75 228 VAL A O 1
ATOM 1757 N N . ILE A 1 229 ? -1.113 -33.812 -7.387 1 98.38 229 ILE A N 1
ATOM 1758 C CA . ILE A 1 229 ? -0.29 -34.469 -8.398 1 98.38 229 ILE A CA 1
ATOM 1759 C C . ILE A 1 229 ? 0.745 -33.5 -8.938 1 98.38 229 ILE A C 1
ATOM 1761 O O . ILE A 1 229 ? 0.407 -32.375 -9.289 1 98.38 229 ILE A O 1
ATOM 1765 N N . GLU A 1 230 ? 1.987 -33.812 -8.914 1 97.94 230 GLU A N 1
ATOM 1766 C CA . GLU A 1 230 ? 3.076 -33.031 -9.484 1 97.94 230 GLU A CA 1
ATOM 1767 C C . GLU A 1 230 ? 3.395 -33.469 -10.906 1 97.94 230 GLU A C 1
ATOM 1769 O O . GLU A 1 230 ? 3.555 -34.656 -11.164 1 97.94 230 GLU A O 1
ATOM 1774 N N . ILE A 1 231 ? 3.598 -32.531 -11.812 1 97.31 231 ILE A N 1
ATOM 1775 C CA . ILE A 1 231 ? 3.742 -32.938 -13.211 1 97.31 231 ILE A CA 1
ATOM 1776 C C . ILE A 1 231 ? 5.188 -32.75 -13.656 1 97.31 231 ILE A C 1
ATOM 1778 O O . ILE A 1 231 ? 5.586 -33.219 -14.719 1 97.31 231 ILE A O 1
ATOM 1782 N N . GLY A 1 232 ? 6.031 -32 -12.93 1 94.31 232 GLY A N 1
ATOM 1783 C CA . GLY A 1 232 ? 7.461 -31.875 -13.172 1 94.31 232 GLY A CA 1
ATOM 1784 C C . GLY A 1 232 ? 7.801 -30.891 -14.266 1 94.31 232 GLY A C 1
ATOM 1785 O O . GLY A 1 232 ? 8.828 -31.016 -14.93 1 94.31 232 GLY A O 1
ATOM 1786 N N . ALA A 1 233 ? 6.926 -29.984 -14.531 1 93.31 233 ALA A N 1
ATOM 1787 C CA . ALA A 1 233 ? 7.164 -28.969 -15.555 1 93.31 233 ALA A CA 1
ATOM 1788 C C . ALA A 1 233 ? 6.359 -27.703 -15.273 1 93.31 233 ALA A C 1
ATOM 1790 O O . ALA A 1 233 ? 5.195 -27.766 -14.867 1 93.31 233 ALA A O 1
ATOM 1791 N N . TRP A 1 234 ? 6.969 -26.562 -15.555 1 94 234 TRP A N 1
ATOM 1792 C CA . TRP A 1 234 ? 6.273 -25.297 -15.359 1 94 234 TRP A CA 1
ATOM 1793 C C . TRP A 1 234 ? 5.25 -25.062 -16.469 1 94 234 TRP A C 1
ATOM 1795 O O . TRP A 1 234 ? 4.238 -24.391 -16.25 1 94 234 TRP A O 1
ATOM 1805 N N . PHE A 1 235 ? 5.59 -25.5 -17.594 1 94.06 235 PHE A N 1
ATOM 1806 C CA . PHE A 1 235 ? 4.723 -25.359 -18.766 1 94.06 235 PHE A CA 1
ATOM 1807 C C . PHE A 1 235 ? 4.602 -26.672 -19.516 1 94.06 235 PHE A C 1
ATOM 1809 O O . PHE A 1 235 ? 5.52 -27.078 -20.234 1 94.06 235 PHE A O 1
ATOM 1816 N N . ALA A 1 236 ? 3.525 -27.344 -19.328 1 95.25 236 ALA A N 1
ATOM 1817 C CA . ALA A 1 236 ? 3.184 -28.609 -19.969 1 95.25 236 ALA A CA 1
ATOM 1818 C C . ALA A 1 236 ? 1.673 -28.828 -19.984 1 95.25 236 ALA A C 1
ATOM 1820 O O . ALA A 1 236 ? 1.141 -29.625 -19.219 1 95.25 236 ALA A O 1
ATOM 1821 N N . PRO A 1 237 ? 1.043 -28.172 -20.984 1 96.62 237 PRO A N 1
ATOM 1822 C CA . PRO A 1 237 ? -0.422 -28.141 -20.984 1 96.62 237 PRO A CA 1
ATOM 1823 C C . PRO A 1 237 ? -1.035 -29.547 -21.031 1 96.62 237 PRO A C 1
ATOM 1825 O O . PRO A 1 237 ? -2.02 -29.812 -20.328 1 96.62 237 PRO A O 1
ATOM 1828 N N . ASP A 1 238 ? -0.44 -30.438 -21.781 1 97.25 238 ASP A N 1
ATOM 1829 C CA . ASP A 1 238 ? -1 -31.781 -21.906 1 97.25 238 ASP A CA 1
ATOM 1830 C C . ASP A 1 238 ? -0.882 -32.562 -20.594 1 97.25 238 ASP A C 1
ATOM 1832 O O . ASP A 1 238 ? -1.825 -33.219 -20.172 1 97.25 238 ASP A O 1
ATOM 1836 N N . LYS A 1 239 ? 0.259 -32.469 -19.953 1 97.19 239 LYS A N 1
ATOM 1837 C CA . LYS A 1 239 ? 0.445 -33.125 -18.672 1 97.19 239 LYS A CA 1
ATOM 1838 C C . LYS A 1 239 ? -0.487 -32.531 -17.609 1 97.19 239 LYS A C 1
ATOM 1840 O O . LYS A 1 239 ? -1.034 -33.281 -16.781 1 97.19 239 LYS A O 1
ATOM 1845 N N . ALA A 1 240 ? -0.622 -31.266 -17.625 1 97.81 240 ALA A N 1
ATOM 1846 C CA . ALA A 1 240 ? -1.481 -30.578 -16.672 1 97.81 240 ALA A CA 1
ATOM 1847 C C . ALA A 1 240 ? -2.934 -31.016 -16.828 1 97.81 240 ALA A C 1
ATOM 1849 O O . ALA A 1 240 ? -3.607 -31.312 -15.828 1 97.81 240 ALA A O 1
ATOM 1850 N N . ARG A 1 241 ? -3.367 -31.031 -18.078 1 98 241 ARG A N 1
ATOM 1851 C CA . ARG A 1 241 ? -4.727 -31.484 -18.359 1 98 241 ARG A CA 1
ATOM 1852 C C . ARG A 1 241 ? -4.949 -32.906 -17.891 1 98 241 ARG A C 1
ATOM 1854 O O . ARG A 1 241 ? -5.965 -33.219 -17.25 1 98 241 ARG A O 1
ATOM 1861 N N . SER A 1 242 ? -4.023 -33.75 -18.203 1 97.88 242 SER A N 1
ATOM 1862 C CA . SER A 1 242 ? -4.125 -35.156 -17.828 1 97.88 242 SER A CA 1
ATOM 1863 C C . SER A 1 242 ? -4.152 -35.312 -16.312 1 97.88 242 SER A C 1
ATOM 1865 O O . SER A 1 242 ? -4.93 -36.125 -15.797 1 97.88 242 SER A O 1
ATOM 1867 N N . ALA A 1 243 ? -3.277 -34.625 -15.602 1 98.5 243 ALA A N 1
ATOM 1868 C CA . ALA A 1 243 ? -3.246 -34.688 -14.148 1 98.5 243 ALA A CA 1
ATOM 1869 C C . ALA A 1 243 ? -4.574 -34.25 -13.547 1 98.5 243 ALA A C 1
ATOM 1871 O O . ALA A 1 243 ? -5.09 -34.875 -12.617 1 98.5 243 ALA A O 1
ATOM 1872 N N . ALA A 1 244 ? -5.129 -33.188 -14.047 1 98.56 244 ALA A N 1
ATOM 1873 C CA . ALA A 1 244 ? -6.41 -32.656 -13.57 1 98.56 244 ALA A CA 1
ATOM 1874 C C . ALA A 1 244 ? -7.527 -33.688 -13.82 1 98.56 244 ALA A C 1
ATOM 1876 O O . ALA A 1 244 ? -8.391 -33.875 -12.961 1 98.56 244 ALA A O 1
ATOM 1877 N N . GLU A 1 245 ? -7.512 -34.25 -15.008 1 98.31 245 GLU A N 1
ATOM 1878 C CA . GLU A 1 245 ? -8.508 -35.281 -15.328 1 98.31 245 GLU A CA 1
ATOM 1879 C C . GLU A 1 245 ? -8.422 -36.469 -14.375 1 98.31 245 GLU A C 1
ATOM 1881 O O . GLU A 1 245 ? -9.445 -37.031 -13.984 1 98.31 245 GLU A O 1
ATOM 1886 N N . THR A 1 246 ? -7.23 -36.875 -14.125 1 98.31 246 THR A N 1
ATOM 1887 C CA . THR A 1 246 ? -7.012 -37.969 -13.195 1 98.31 246 THR A CA 1
ATOM 1888 C C . THR A 1 246 ? -7.59 -37.656 -11.82 1 98.31 246 THR A C 1
ATOM 1890 O O . THR A 1 246 ? -8.281 -38.469 -11.219 1 98.31 246 THR A O 1
ATOM 1893 N N . LEU A 1 247 ? -7.32 -36.438 -11.305 1 98.62 247 LEU A N 1
ATOM 1894 C CA . LEU A 1 247 ? -7.852 -36 -10.016 1 98.62 247 LEU A CA 1
ATOM 1895 C C . LEU A 1 247 ? -9.375 -36 -10.023 1 98.62 247 LEU A C 1
ATOM 1897 O O . LEU A 1 247 ? -10 -36.469 -9.07 1 98.62 247 LEU A O 1
ATOM 1901 N N . TRP A 1 248 ? -9.961 -35.531 -11.086 1 98.69 248 TRP A N 1
ATOM 1902 C CA . TRP A 1 248 ? -11.414 -35.438 -11.219 1 98.69 248 TRP A CA 1
ATOM 1903 C C . TRP A 1 248 ? -12.039 -36.812 -11.281 1 98.69 248 TRP A C 1
ATOM 1905 O O . TRP A 1 248 ? -12.992 -37.125 -10.555 1 98.69 248 TRP A O 1
ATOM 1915 N N . LYS A 1 249 ? -11.469 -37.719 -12.102 1 97.94 249 LYS A N 1
ATOM 1916 C CA . LYS A 1 249 ? -12.055 -39 -12.391 1 97.94 249 LYS A CA 1
ATOM 1917 C C . LYS A 1 249 ? -11.734 -40.031 -11.289 1 97.94 249 LYS A C 1
ATOM 1919 O O . LYS A 1 249 ? -12.617 -40.719 -10.82 1 97.94 249 LYS A O 1
ATOM 1924 N N . ASP A 1 250 ? -10.547 -40.062 -10.836 1 97.69 250 ASP A N 1
ATOM 1925 C CA . ASP A 1 250 ? -10.094 -41.188 -10 1 97.69 250 ASP A CA 1
ATOM 1926 C C . ASP A 1 250 ? -10.203 -40.844 -8.523 1 97.69 250 ASP A C 1
ATOM 1928 O O . ASP A 1 250 ? -10.289 -41.719 -7.676 1 97.69 250 ASP A O 1
ATOM 1932 N N . TYR A 1 251 ? -10.188 -39.562 -8.172 1 98.12 251 TYR A N 1
ATOM 1933 C CA . TYR A 1 251 ? -10.203 -39.188 -6.762 1 98.12 251 TYR A CA 1
ATOM 1934 C C . TYR A 1 251 ? -11.445 -38.375 -6.426 1 98.12 251 TYR A C 1
ATOM 1936 O O . TYR A 1 251 ? -11.531 -37.781 -5.344 1 98.12 251 TYR A O 1
ATOM 1944 N N . ASN A 1 252 ? -12.383 -38.25 -7.375 1 98.31 252 ASN A N 1
ATOM 1945 C CA . ASN A 1 252 ? -13.664 -37.562 -7.184 1 98.31 252 ASN A CA 1
ATOM 1946 C C . ASN A 1 252 ? -13.484 -36.094 -6.781 1 98.31 252 ASN A C 1
ATOM 1948 O O . ASN A 1 252 ? -14.219 -35.594 -5.938 1 98.31 252 ASN A O 1
ATOM 1952 N N . VAL A 1 253 ? -12.445 -35.469 -7.312 1 98.81 253 VAL A N 1
ATOM 1953 C CA . VAL A 1 253 ? -12.188 -34.062 -7.074 1 98.81 253 VAL A CA 1
ATOM 1954 C C . VAL A 1 253 ? -13.234 -33.219 -7.801 1 98.81 253 VAL A C 1
ATOM 1956 O O . VAL A 1 253 ? -13.508 -33.438 -8.984 1 98.81 253 VAL A O 1
ATOM 1959 N N . ASP A 1 254 ? -13.844 -32.281 -7.039 1 98.88 254 ASP A N 1
ATOM 1960 C CA . ASP A 1 254 ? -14.867 -31.453 -7.668 1 98.88 254 ASP A CA 1
ATOM 1961 C C . ASP A 1 254 ? -14.492 -29.969 -7.598 1 98.88 254 ASP A C 1
ATOM 1963 O O . ASP A 1 254 ? -15.203 -29.125 -8.141 1 98.88 254 ASP A O 1
ATOM 1967 N N . VAL A 1 255 ? -13.438 -29.578 -6.984 1 98.88 255 VAL A N 1
ATOM 1968 C CA . VAL A 1 255 ? -12.828 -28.25 -6.977 1 98.88 255 VAL A CA 1
ATOM 1969 C C . VAL A 1 255 ? -11.305 -28.375 -7.078 1 98.88 255 VAL A C 1
ATOM 1971 O O . VAL A 1 255 ? -10.711 -29.281 -6.488 1 98.88 255 VAL A O 1
ATOM 1974 N N . LEU A 1 256 ? -10.695 -27.484 -7.82 1 98.38 256 LEU A N 1
ATOM 1975 C CA . LEU A 1 256 ? -9.297 -27.688 -8.18 1 98.38 256 LEU A CA 1
ATOM 1976 C C . LEU A 1 256 ? -8.539 -26.359 -8.203 1 98.38 256 LEU A C 1
ATOM 1978 O O . LEU A 1 256 ? -9.086 -25.344 -8.641 1 98.38 256 LEU A O 1
ATOM 1982 N N . ALA A 1 257 ? -7.262 -26.281 -7.676 1 98.75 257 ALA A N 1
ATOM 1983 C CA . ALA A 1 257 ? -6.277 -25.234 -7.934 1 98.75 257 ALA A CA 1
ATOM 1984 C C . ALA A 1 257 ? -5.023 -25.812 -8.586 1 98.75 257 ALA A C 1
ATOM 1986 O O . ALA A 1 257 ? -4.902 -27.031 -8.75 1 98.75 257 ALA A O 1
ATOM 1987 N N . TYR A 1 258 ? -4.082 -24.938 -9.039 1 98.5 258 TYR A N 1
ATOM 1988 C CA . TYR A 1 258 ? -2.916 -25.438 -9.758 1 98.5 258 TYR A CA 1
ATOM 1989 C C . TYR A 1 258 ? -1.828 -24.375 -9.844 1 98.5 258 TYR A C 1
ATOM 1991 O O . TYR A 1 258 ? -2.059 -23.203 -9.5 1 98.5 258 TYR A O 1
ATOM 1999 N N . THR A 1 259 ? -0.521 -24.703 -10.141 1 96.06 259 THR A N 1
ATOM 2000 C CA . THR A 1 259 ? 0.582 -23.797 -10.445 1 96.06 259 THR A CA 1
ATOM 2001 C C . THR A 1 259 ? 1.209 -24.141 -11.797 1 96.06 259 THR A C 1
ATOM 2003 O O . THR A 1 259 ? 2.365 -23.812 -12.055 1 96.06 259 THR A O 1
ATOM 2006 N N . GLU A 1 260 ? 0.57 -24.656 -12.766 1 94.88 260 GLU A N 1
ATOM 2007 C CA . GLU A 1 260 ? 1.044 -24.797 -14.141 1 94.88 260 GLU A CA 1
ATOM 2008 C C . GLU A 1 260 ? 0.666 -23.594 -14.984 1 94.88 260 GLU A C 1
ATOM 2010 O O . GLU A 1 260 ? -0.411 -23.016 -14.805 1 94.88 260 GLU A O 1
ATOM 2015 N N . ASP A 1 261 ? 1.502 -23.141 -15.93 1 95.38 261 ASP A N 1
ATOM 2016 C CA . ASP A 1 261 ? 1.498 -21.781 -16.469 1 95.38 261 ASP A CA 1
ATOM 2017 C C . ASP A 1 261 ? 0.467 -21.641 -17.594 1 95.38 261 ASP A C 1
ATOM 2019 O O . ASP A 1 261 ? 0.141 -20.531 -18 1 95.38 261 ASP A O 1
ATOM 2023 N N . SER A 1 262 ? -0.135 -22.766 -18.094 1 95.31 262 SER A N 1
ATOM 2024 C CA . SER A 1 262 ? -1.03 -22.672 -19.234 1 95.31 262 SER A CA 1
ATOM 2025 C C . SER A 1 262 ? -2.488 -22.594 -18.797 1 95.31 262 SER A C 1
ATOM 2027 O O . SER A 1 262 ? -2.789 -22.672 -17.609 1 95.31 262 SER A O 1
ATOM 2029 N N . THR A 1 263 ? -3.424 -22.453 -19.766 1 96.56 263 THR A N 1
ATOM 2030 C CA . THR A 1 263 ? -4.855 -22.375 -19.516 1 96.56 263 THR A CA 1
ATOM 2031 C C . THR A 1 263 ? -5.508 -23.75 -19.609 1 96.56 263 THR A C 1
ATOM 2033 O O . THR A 1 263 ? -6.73 -23.859 -19.484 1 96.56 263 THR A O 1
ATOM 2036 N N . ALA A 1 264 ? -4.727 -24.797 -19.734 1 97.69 264 ALA A N 1
ATOM 2037 C CA . ALA A 1 264 ? -5.23 -26.125 -20.062 1 97.69 264 ALA A CA 1
ATOM 2038 C C . ALA A 1 264 ? -6.18 -26.625 -18.969 1 97.69 264 ALA A C 1
ATOM 2040 O O . ALA A 1 264 ? -7.211 -27.234 -19.281 1 97.69 264 ALA A O 1
ATOM 2041 N N . ILE A 1 265 ? -5.828 -26.391 -17.766 1 98.44 265 ILE A N 1
ATOM 2042 C CA . ILE A 1 265 ? -6.633 -26.875 -16.656 1 98.44 265 ILE A CA 1
ATOM 2043 C C . ILE A 1 265 ? -7.965 -26.125 -16.625 1 98.44 265 ILE A C 1
ATOM 2045 O O . ILE A 1 265 ? -9.008 -26.719 -16.328 1 98.44 265 ILE A O 1
ATOM 2049 N N . LEU A 1 266 ? -7.988 -24.844 -16.922 1 98.56 266 LEU A N 1
ATOM 2050 C CA . LEU A 1 266 ? -9.211 -24.047 -16.953 1 98.56 266 LEU A CA 1
ATOM 2051 C C . LEU A 1 266 ? -10.172 -24.578 -18.016 1 98.56 266 LEU A C 1
ATOM 2053 O O . LEU A 1 266 ? -11.375 -24.688 -17.766 1 98.56 266 LEU A O 1
ATOM 2057 N N . GLU A 1 267 ? -9.633 -24.938 -19.156 1 98.25 267 GLU A N 1
ATOM 2058 C CA . GLU A 1 267 ? -10.438 -25.453 -20.266 1 98.25 267 GLU A CA 1
ATOM 2059 C C . GLU A 1 267 ? -11.047 -26.812 -19.906 1 98.25 267 GLU A C 1
ATOM 2061 O O . GLU A 1 267 ? -12.211 -27.062 -20.219 1 98.25 267 GLU A O 1
ATOM 2066 N N . LEU A 1 268 ? -10.234 -27.625 -19.312 1 98.69 268 LEU A N 1
ATOM 2067 C CA . LEU A 1 268 ? -10.766 -28.906 -18.875 1 98.69 268 LEU A CA 1
ATOM 2068 C C . LEU A 1 268 ? -11.891 -28.703 -17.859 1 98.69 268 LEU A C 1
ATOM 2070 O O . LEU A 1 268 ? -12.922 -29.359 -17.922 1 98.69 268 LEU A O 1
ATOM 2074 N N . ALA A 1 269 ? -11.641 -27.875 -16.859 1 98.88 269 ALA A N 1
ATOM 2075 C CA . ALA A 1 269 ? -12.625 -27.609 -15.82 1 98.88 269 ALA A CA 1
ATOM 2076 C C . ALA A 1 269 ? -13.945 -27.125 -16.422 1 98.88 269 ALA A C 1
ATOM 2078 O O . ALA A 1 269 ? -15.016 -27.531 -15.969 1 98.88 269 ALA A O 1
ATOM 2079 N N . GLU A 1 270 ? -13.844 -26.266 -17.422 1 98.75 270 GLU A N 1
ATOM 2080 C CA . GLU A 1 270 ? -15.039 -25.781 -18.109 1 98.75 270 GLU A CA 1
ATOM 2081 C C . GLU A 1 270 ? -15.797 -26.938 -18.766 1 98.75 270 GLU A C 1
ATOM 2083 O O . GLU A 1 270 ? -17.016 -27.016 -18.641 1 98.75 270 GLU A O 1
ATOM 2088 N N . GLU A 1 271 ? -15.078 -27.766 -19.438 1 98.62 271 GLU A N 1
ATOM 2089 C CA . GLU A 1 271 ? -15.68 -28.922 -20.078 1 98.62 271 GLU A CA 1
ATOM 2090 C C . GLU A 1 271 ? -16.438 -29.797 -19.078 1 98.62 271 GLU A C 1
ATOM 2092 O O . GLU A 1 271 ? -17.594 -30.141 -19.312 1 98.62 271 GLU A O 1
ATOM 2097 N N . LYS A 1 272 ? -15.797 -30.125 -17.969 1 98.69 272 LYS A N 1
ATOM 2098 C CA . LYS A 1 272 ? -16.406 -31 -16.969 1 98.69 272 LYS A CA 1
ATOM 2099 C C . LYS A 1 272 ? -17.594 -30.328 -16.281 1 98.69 272 LYS A C 1
ATOM 2101 O O . LYS A 1 272 ? -18.609 -30.969 -16.031 1 98.69 272 LYS A O 1
ATOM 2106 N N . THR A 1 273 ? -17.484 -29.047 -15.969 1 98.75 273 THR A N 1
ATOM 2107 C CA . THR A 1 273 ? -18.547 -28.312 -15.297 1 98.75 273 THR A CA 1
ATOM 2108 C C . THR A 1 273 ? -19.766 -28.172 -16.219 1 98.75 273 THR A C 1
ATOM 2110 O O . THR A 1 273 ? -20.906 -28.328 -15.781 1 98.75 273 THR A O 1
ATOM 2113 N N . GLN A 1 274 ? -19.5 -27.906 -17.516 1 98.5 274 GLN A N 1
ATOM 2114 C CA . GLN A 1 274 ? -20.594 -27.859 -18.469 1 98.5 274 GLN A CA 1
ATOM 2115 C C . GLN A 1 274 ? -21.281 -29.219 -18.594 1 98.5 274 GLN A C 1
ATOM 2117 O O . GLN A 1 274 ? -22.516 -29.281 -18.672 1 98.5 274 GLN A O 1
ATOM 2122 N N . GLY A 1 275 ? -20.516 -30.234 -18.609 1 98.38 275 GLY A N 1
ATOM 2123 C CA . GLY A 1 275 ? -21.094 -31.562 -18.609 1 98.38 275 GLY A CA 1
ATOM 2124 C C . GLY A 1 275 ? -21.953 -31.859 -17.406 1 98.38 275 GLY A C 1
ATOM 2125 O O . GLY A 1 275 ? -23.016 -32.469 -17.516 1 98.38 275 GLY A O 1
ATOM 2126 N N . TYR A 1 276 ? -21.562 -31.453 -16.281 1 98.12 276 TYR A N 1
ATOM 2127 C CA . TYR A 1 276 ? -22.344 -31.609 -15.062 1 98.12 276 TYR A CA 1
ATOM 2128 C C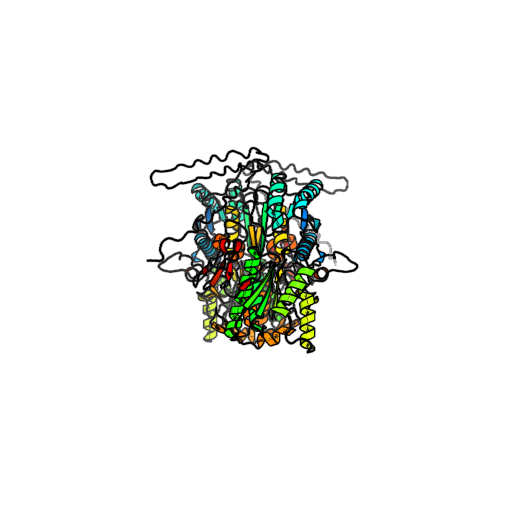 . TYR A 1 276 ? -23.656 -30.844 -15.156 1 98.12 276 TYR A C 1
ATOM 2130 O O . TYR A 1 276 ? -24.703 -31.375 -14.812 1 98.12 276 TYR A O 1
ATOM 2138 N N . LEU A 1 277 ? -23.594 -29.578 -15.664 1 97.19 277 LEU A N 1
ATOM 2139 C CA . LEU A 1 277 ? -24.781 -28.734 -15.789 1 97.19 277 LEU A CA 1
ATOM 2140 C C . LEU A 1 277 ? -25.766 -29.328 -16.781 1 97.19 277 LEU A C 1
ATOM 2142 O O . LEU A 1 277 ? -26.984 -29.094 -16.672 1 97.19 277 LEU A O 1
ATOM 2146 N N . GLN A 1 278 ? -25.266 -30.172 -17.656 1 97.75 278 GLN A N 1
ATOM 2147 C CA . GLN A 1 278 ? -26.094 -30.812 -18.672 1 97.75 278 GLN A CA 1
ATOM 2148 C C . GLN A 1 278 ? -26.547 -32.188 -18.203 1 97.75 278 GLN A C 1
ATOM 2150 O O . GLN A 1 278 ? -27.281 -32.875 -18.922 1 97.75 278 GLN A O 1
ATOM 2155 N N . GLY A 1 279 ? -26.109 -32.594 -17.078 1 97.31 279 GLY A N 1
ATOM 2156 C CA . GLY A 1 279 ? -26.516 -33.875 -16.531 1 97.31 279 GLY A CA 1
ATOM 2157 C C . GLY A 1 279 ? -25.672 -35.031 -17 1 97.31 279 GLY A C 1
ATOM 2158 O O . GLY A 1 279 ? -25.984 -36.188 -16.75 1 97.31 279 GLY A O 1
ATOM 2159 N N . LYS A 1 280 ? -24.5 -34.75 -17.656 1 97.81 280 LYS A N 1
ATOM 2160 C CA . LYS A 1 280 ? -23.625 -35.781 -18.203 1 97.81 280 LYS A CA 1
ATOM 2161 C C . LYS A 1 280 ? -22.703 -36.375 -17.141 1 97.81 280 LYS A C 1
ATOM 2163 O O . LYS A 1 280 ? -22.312 -37.531 -17.219 1 97.81 280 LYS A O 1
ATOM 2168 N N . TYR A 1 281 ? -22.312 -35.531 -16.25 1 97.62 281 TYR A N 1
ATOM 2169 C CA . TYR A 1 281 ? -21.391 -35.969 -15.195 1 97.62 281 TYR A CA 1
ATOM 2170 C C . TYR A 1 281 ? -22.031 -35.781 -13.82 1 97.62 281 TYR A C 1
ATOM 2172 O O . TYR A 1 281 ? -22.969 -35 -13.656 1 97.62 281 TYR A O 1
ATOM 2180 N N . ASP A 1 282 ? -21.562 -36.469 -12.844 1 96.75 282 ASP A N 1
ATOM 2181 C CA . ASP A 1 282 ? -22.203 -36.531 -11.531 1 96.75 282 ASP A CA 1
ATOM 2182 C C . ASP A 1 282 ? -21.688 -35.406 -10.625 1 96.75 282 ASP A C 1
ATOM 2184 O O . ASP A 1 282 ? -22.297 -35.125 -9.594 1 96.75 282 ASP A O 1
ATOM 2188 N N . HIS A 1 283 ? -20.609 -34.875 -10.992 1 97.56 283 HIS A N 1
ATOM 2189 C CA . HIS A 1 283 ? -20.078 -33.719 -10.25 1 97.56 283 HIS A CA 1
ATOM 2190 C C . HIS A 1 283 ? -19.312 -32.781 -11.172 1 97.56 283 HIS A C 1
ATOM 2192 O O . HIS A 1 283 ? -18.844 -33.188 -12.242 1 97.56 283 HIS A O 1
ATOM 2198 N N . PRO A 1 284 ? -19.219 -31.453 -10.875 1 98.5 284 PRO A N 1
ATOM 2199 C CA . PRO A 1 284 ? -18.453 -30.484 -11.656 1 98.5 284 PRO A CA 1
ATOM 2200 C C . PRO A 1 284 ? -16.953 -30.562 -11.398 1 98.5 284 PRO A C 1
ATOM 2202 O O . PRO A 1 284 ? -16.5 -31.438 -10.656 1 98.5 284 PRO A O 1
ATOM 2205 N N . LEU A 1 285 ? -16.219 -29.703 -12 1 98.88 285 LEU A N 1
ATOM 2206 C CA . LEU A 1 285 ? -14.852 -29.359 -11.641 1 98.88 285 LEU A CA 1
ATOM 2207 C C . LEU A 1 285 ? -14.656 -27.844 -11.586 1 98.88 285 LEU A C 1
ATOM 2209 O O . LEU A 1 285 ? -14.242 -27.234 -12.578 1 98.88 285 LEU A O 1
ATOM 2213 N N . TYR A 1 286 ? -14.945 -27.25 -10.422 1 98.94 286 TYR A N 1
ATOM 2214 C CA . TYR A 1 286 ? -14.664 -25.828 -10.227 1 98.94 286 TYR A CA 1
ATOM 2215 C C . TYR A 1 286 ? -13.172 -25.578 -10.086 1 98.94 286 TYR A C 1
ATOM 2217 O O . TYR A 1 286 ? -12.43 -26.469 -9.656 1 98.94 286 TYR A O 1
ATOM 2225 N N . VAL A 1 287 ? -12.742 -24.406 -10.547 1 98.94 287 VAL A N 1
ATOM 2226 C CA . VAL A 1 287 ? -11.297 -24.188 -10.586 1 98.94 287 VAL A CA 1
ATOM 2227 C C . VAL A 1 287 ? -10.984 -22.734 -10.227 1 98.94 287 VAL A C 1
ATOM 2229 O O . VAL A 1 287 ? -11.859 -21.875 -10.312 1 98.94 287 VAL A O 1
ATOM 2232 N N . PHE A 1 288 ? -9.797 -22.469 -9.68 1 98.88 288 PHE A N 1
ATOM 2233 C CA . PHE A 1 288 ? -9.242 -21.141 -9.43 1 98.88 288 PHE A CA 1
ATOM 2234 C C . PHE A 1 288 ? -8.078 -20.859 -10.367 1 98.88 288 PHE A C 1
ATOM 2236 O O . PHE A 1 288 ? -7.16 -21.672 -10.492 1 98.88 288 PHE A O 1
ATOM 2243 N N . SER A 1 289 ? -8.141 -19.688 -11.062 1 98.31 289 SER A N 1
ATOM 2244 C CA . SER A 1 289 ? -7.105 -19.359 -12.047 1 98.31 289 SER A CA 1
ATOM 2245 C C . SER A 1 289 ? -5.797 -18.984 -11.359 1 98.31 289 SER A C 1
ATOM 2247 O O . SER A 1 289 ? -5.785 -18.656 -10.172 1 98.31 289 SER A O 1
ATOM 2249 N N . HIS A 1 290 ? -4.738 -19.062 -12.117 1 96.88 290 HIS A N 1
ATOM 2250 C CA . HIS A 1 290 ? -3.404 -18.891 -11.547 1 96.88 290 HIS A CA 1
ATOM 2251 C C . HIS A 1 290 ? -2.621 -17.812 -12.297 1 96.88 290 HIS A C 1
ATOM 2253 O O . HIS A 1 290 ? -2.463 -17.891 -13.516 1 96.88 290 HIS A O 1
ATOM 2259 N N . TYR A 1 291 ? -2.123 -16.703 -11.586 1 96.25 291 TYR A N 1
ATOM 2260 C CA . TYR A 1 291 ? -1.241 -15.602 -11.969 1 96.25 291 TYR A CA 1
ATOM 2261 C C . TYR A 1 291 ? -1.967 -14.609 -12.867 1 96.25 291 TYR A C 1
ATOM 2263 O O . TYR A 1 291 ? -1.654 -13.414 -12.867 1 96.25 291 TYR A O 1
ATOM 2271 N N . SER A 1 292 ? -2.789 -15.102 -13.727 1 97 292 SER A N 1
ATOM 2272 C CA . SER A 1 292 ? -3.473 -14.297 -14.734 1 97 292 SER A CA 1
ATOM 2273 C C . SER A 1 292 ? -4.98 -14.5 -14.672 1 97 292 SER A C 1
ATOM 2275 O O . SER A 1 292 ? -5.453 -15.531 -14.188 1 97 292 SER A O 1
ATOM 2277 N N . PRO A 1 293 ? -5.758 -13.477 -15.156 1 96.5 293 PRO A N 1
ATOM 2278 C CA . PRO A 1 293 ? -7.203 -13.695 -15.266 1 96.5 293 PRO A CA 1
ATOM 2279 C C . PRO A 1 293 ? -7.551 -14.938 -16.078 1 96.5 293 PRO A C 1
ATOM 2281 O O . PRO A 1 293 ? -7.004 -15.148 -17.172 1 96.5 293 PRO A O 1
ATOM 2284 N N . GLY A 1 294 ? -8.492 -15.75 -15.547 1 97.19 294 GLY A N 1
ATOM 2285 C CA . GLY A 1 294 ? -8.781 -17.016 -16.188 1 97.19 294 GLY A CA 1
ATOM 2286 C C . GLY A 1 294 ? -10.25 -17.203 -16.516 1 97.19 294 GLY A C 1
ATOM 2287 O O . GLY A 1 294 ? -10.633 -18.188 -17.172 1 97.19 294 GLY A O 1
ATOM 2288 N N . TYR A 1 295 ? -11.086 -16.266 -16.172 1 98.06 295 TYR A N 1
ATOM 2289 C CA . TYR A 1 295 ? -12.531 -16.359 -16.312 1 98.06 295 TYR A CA 1
ATOM 2290 C C . TYR A 1 295 ? -12.914 -16.672 -17.766 1 98.06 295 TYR A C 1
ATOM 2292 O O . TYR A 1 295 ? -13.789 -17.5 -18.016 1 98.06 295 TYR A O 1
ATOM 2300 N N . ARG A 1 296 ? -12.312 -16.062 -18.734 1 96.12 296 ARG A N 1
ATOM 2301 C CA . ARG A 1 296 ? -12.672 -16.172 -20.156 1 96.12 296 ARG A CA 1
ATOM 2302 C C . ARG A 1 296 ? -12.492 -17.609 -20.656 1 96.12 296 ARG A C 1
ATOM 2304 O O . ARG A 1 296 ? -13.117 -18 -21.641 1 96.12 296 ARG A O 1
ATOM 2311 N N . TYR A 1 297 ? -11.68 -18.391 -20 1 97.06 297 TYR A N 1
ATOM 2312 C CA . TYR A 1 297 ? -11.383 -19.75 -20.438 1 97.06 297 TYR A CA 1
ATOM 2313 C C . TYR A 1 297 ? -12.305 -20.766 -19.75 1 97.06 297 TYR A C 1
ATOM 2315 O O . TYR A 1 297 ? -12.336 -21.938 -20.125 1 97.06 297 TYR A O 1
ATOM 2323 N N . GLY A 1 298 ? -12.992 -20.344 -18.781 1 98 298 GLY A N 1
ATOM 2324 C CA . GLY A 1 298 ? -13.898 -21.203 -18.031 1 98 298 GLY A CA 1
ATOM 2325 C C . GLY A 1 298 ? -14.984 -20.438 -17.297 1 98 298 GLY A C 1
ATOM 2326 O O . GLY A 1 298 ? -15.055 -20.469 -16.062 1 98 298 GLY A O 1
ATOM 2327 N N . PRO A 1 299 ? -15.852 -19.797 -18 1 98.19 299 PRO A N 1
ATOM 2328 C CA . PRO A 1 299 ? -16.828 -18.891 -17.391 1 98.19 299 PRO A CA 1
ATOM 2329 C C . PRO A 1 299 ? -17.781 -19.625 -16.438 1 98.19 299 PRO A C 1
ATOM 2331 O O . PRO A 1 299 ? -18.344 -19.016 -15.523 1 98.19 299 PRO A O 1
ATOM 2334 N N . ASP A 1 300 ? -17.938 -20.953 -16.641 1 98.69 300 ASP A N 1
ATOM 2335 C CA . ASP A 1 300 ? -18.844 -21.703 -15.766 1 98.69 300 ASP A CA 1
ATOM 2336 C C . ASP A 1 300 ? -18.094 -22.359 -14.625 1 98.69 300 ASP A C 1
ATOM 2338 O O . ASP A 1 300 ? -18.688 -22.766 -13.625 1 98.69 300 ASP A O 1
ATOM 2342 N N . ALA A 1 301 ? -16.766 -22.516 -14.82 1 98.81 301 ALA A N 1
ATOM 2343 C CA . ALA A 1 301 ? -16 -23.359 -13.898 1 98.81 301 ALA A CA 1
ATOM 2344 C C . ALA A 1 301 ? -15.102 -22.5 -13 1 98.81 301 ALA A C 1
ATOM 2346 O O . ALA A 1 301 ? -14.836 -22.859 -11.852 1 98.81 301 ALA A O 1
ATOM 2347 N N . VAL A 1 302 ? -14.547 -21.344 -13.508 1 98.94 302 VAL A N 1
ATOM 2348 C CA . VAL A 1 302 ? -13.594 -20.516 -12.758 1 98.94 302 VAL A CA 1
ATOM 2349 C C . VAL A 1 302 ? -14.328 -19.75 -11.664 1 98.94 302 VAL A C 1
ATOM 2351 O O . VAL A 1 302 ? -15.203 -18.922 -11.953 1 98.94 302 VAL A O 1
ATOM 2354 N N . VAL A 1 303 ? -14 -19.969 -10.43 1 98.94 303 VAL A N 1
ATOM 2355 C CA . VAL A 1 303 ? -14.656 -19.359 -9.281 1 98.94 303 VAL A CA 1
ATOM 2356 C C . VAL A 1 303 ? -14.016 -18 -8.984 1 98.94 303 VAL A C 1
ATOM 2358 O O . VAL A 1 303 ? -14.719 -17 -8.773 1 98.94 303 VAL A O 1
ATOM 2361 N N . SER A 1 304 ? -12.789 -17.922 -8.859 1 98.88 304 SER A N 1
ATOM 2362 C CA . SER A 1 304 ? -11.875 -16.812 -8.578 1 98.88 304 SER A CA 1
ATOM 2363 C C . SER A 1 304 ? -10.461 -17.141 -9.047 1 98.88 304 SER A C 1
ATOM 2365 O O . SER A 1 304 ? -10.273 -17.953 -9.961 1 98.88 304 SER A O 1
ATOM 2367 N N . GLY A 1 305 ? -9.492 -16.547 -8.492 1 98.62 305 GLY A N 1
ATOM 2368 C CA . GLY A 1 305 ? -8.109 -16.828 -8.867 1 98.62 305 GLY A CA 1
ATOM 2369 C C . GLY A 1 305 ? -7.125 -15.859 -8.234 1 98.62 305 GLY A C 1
ATOM 2370 O O . GLY A 1 305 ? -7.48 -15.109 -7.324 1 98.62 305 GLY A O 1
ATOM 2371 N N . GLN A 1 306 ? -5.895 -16 -8.625 1 98.31 306 GLN A N 1
ATOM 2372 C CA . GLN A 1 306 ? -4.785 -15.148 -8.211 1 98.31 306 GLN A CA 1
ATOM 2373 C C . GLN A 1 306 ? -4.246 -14.344 -9.391 1 98.31 306 GLN A C 1
ATOM 2375 O O . GLN A 1 306 ? -3.953 -14.898 -10.445 1 98.31 306 GLN A O 1
ATOM 2380 N N . ILE A 1 307 ? -4.152 -13.117 -9.227 1 98.19 307 ILE A N 1
ATOM 2381 C CA . ILE A 1 307 ? -3.6 -12.25 -10.258 1 98.19 307 ILE A CA 1
ATOM 2382 C C . ILE A 1 307 ? -2.324 -11.586 -9.742 1 98.19 307 ILE A C 1
ATOM 2384 O O . ILE A 1 307 ? -2.312 -11.008 -8.656 1 98.19 307 ILE A O 1
ATOM 2388 N N . VAL A 1 308 ? -1.242 -11.719 -10.461 1 98.19 308 VAL A N 1
ATOM 2389 C CA . VAL A 1 308 ? -0.005 -11.039 -10.094 1 98.19 308 VAL A CA 1
ATOM 2390 C C . VAL A 1 308 ? 0.123 -9.734 -10.875 1 98.19 308 VAL A C 1
ATOM 2392 O O . VAL A 1 308 ? -0.18 -9.688 -12.07 1 98.19 308 VAL A O 1
ATOM 2395 N N . ARG A 1 309 ? 0.542 -8.719 -10.219 1 97.88 309 ARG A N 1
ATOM 2396 C CA . ARG A 1 309 ? 0.805 -7.406 -10.797 1 97.88 309 ARG A CA 1
ATOM 2397 C C . ARG A 1 309 ? 2.289 -7.062 -10.727 1 97.88 309 ARG A C 1
ATOM 2399 O O . ARG A 1 309 ? 2.695 -6.195 -9.945 1 97.88 309 ARG A O 1
ATOM 2406 N N . TRP A 1 310 ? 3.043 -7.641 -11.664 1 98.69 310 TRP A N 1
ATOM 2407 C CA . TRP A 1 310 ? 4.492 -7.465 -11.664 1 98.69 310 TRP A CA 1
ATOM 2408 C C . TRP A 1 310 ? 4.859 -6 -11.875 1 98.69 310 TRP A C 1
ATOM 2410 O O . TRP A 1 310 ? 5.93 -5.559 -11.453 1 98.69 310 TRP A O 1
ATOM 2420 N N . GLU A 1 311 ? 3.98 -5.238 -12.57 1 98.44 311 GLU A N 1
ATOM 2421 C CA . GLU A 1 311 ? 4.254 -3.838 -12.875 1 98.44 311 GLU A CA 1
ATOM 2422 C C . GLU A 1 311 ? 4.465 -3.027 -11.594 1 98.44 311 GLU A C 1
ATOM 2424 O O . GLU A 1 311 ? 5.172 -2.018 -11.609 1 98.44 311 GLU A O 1
ATOM 2429 N N . VAL A 1 312 ? 3.895 -3.43 -10.453 1 98.56 312 VAL A N 1
ATOM 2430 C CA . VAL A 1 312 ? 4.105 -2.748 -9.18 1 98.56 312 VAL A CA 1
ATOM 2431 C C . VAL A 1 312 ? 5.586 -2.791 -8.812 1 98.56 312 VAL A C 1
ATOM 2433 O O . VAL A 1 312 ? 6.168 -1.769 -8.445 1 98.56 312 VAL A O 1
ATOM 2436 N N . ILE A 1 313 ? 6.207 -3.961 -8.961 1 98.75 313 ILE A N 1
ATOM 2437 C CA . ILE A 1 313 ? 7.602 -4.176 -8.594 1 98.75 313 ILE A CA 1
ATOM 2438 C C . ILE A 1 313 ? 8.516 -3.555 -9.656 1 98.75 313 ILE A C 1
ATOM 2440 O O . ILE A 1 313 ? 9.508 -2.902 -9.32 1 98.75 313 ILE A O 1
ATOM 2444 N N . TYR A 1 314 ? 8.195 -3.736 -10.961 1 98.88 314 TYR A N 1
ATOM 2445 C CA . TYR A 1 314 ? 9.039 -3.227 -12.031 1 98.88 314 TYR A CA 1
ATOM 2446 C C . TYR A 1 314 ? 9.086 -1.703 -12.016 1 98.88 314 TYR A C 1
ATOM 2448 O O . TYR A 1 314 ? 10.141 -1.104 -12.234 1 98.88 314 TYR A O 1
ATOM 2456 N N . LEU A 1 315 ? 7.918 -1.023 -11.781 1 98.81 315 LEU A N 1
ATOM 2457 C CA . LEU A 1 315 ? 7.91 0.43 -11.648 1 98.81 315 LEU A CA 1
ATOM 2458 C C . LEU A 1 315 ? 8.867 0.886 -10.555 1 98.81 315 LEU A C 1
ATOM 2460 O O . LEU A 1 315 ? 9.617 1.845 -10.734 1 98.81 315 LEU A O 1
ATOM 2464 N N . ASP A 1 316 ? 8.852 0.206 -9.453 1 98.62 316 ASP A N 1
ATOM 2465 C CA . ASP A 1 316 ? 9.656 0.583 -8.297 1 98.62 316 ASP A CA 1
ATOM 2466 C C . ASP A 1 316 ? 11.141 0.393 -8.57 1 98.62 316 ASP A C 1
ATOM 2468 O O . ASP A 1 316 ? 11.938 1.311 -8.359 1 98.62 316 ASP A O 1
ATOM 2472 N N . ILE A 1 317 ? 11.508 -0.822 -9.07 1 98.81 317 ILE A N 1
ATOM 2473 C CA . ILE A 1 317 ? 12.906 -1.154 -9.328 1 98.81 317 ILE A CA 1
ATOM 2474 C C . ILE A 1 317 ? 13.5 -0.167 -10.328 1 98.81 317 ILE A C 1
ATOM 2476 O O . ILE A 1 317 ? 14.562 0.41 -10.086 1 98.81 317 ILE A O 1
ATOM 2480 N N . LEU A 1 318 ? 12.812 0.064 -11.43 1 98.88 318 LEU A N 1
ATOM 2481 C CA . LEU A 1 318 ? 13.344 0.909 -12.492 1 98.88 318 LEU A CA 1
ATOM 2482 C C . LEU A 1 318 ? 13.406 2.365 -12.047 1 98.88 318 LEU A C 1
ATOM 2484 O O . LEU A 1 318 ? 14.344 3.086 -12.406 1 98.88 318 LEU A O 1
ATOM 2488 N N . ALA A 1 319 ? 12.422 2.83 -11.258 1 98.44 319 ALA A N 1
ATOM 2489 C CA . ALA A 1 319 ? 12.477 4.18 -10.695 1 98.44 319 ALA A CA 1
ATOM 2490 C C . ALA A 1 319 ? 13.719 4.363 -9.828 1 98.44 319 ALA A C 1
ATOM 2492 O O . ALA A 1 319 ? 14.414 5.379 -9.938 1 9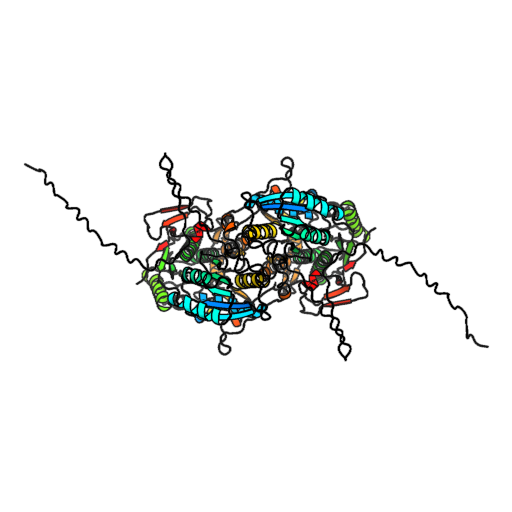8.44 319 ALA A O 1
ATOM 2493 N N . LYS A 1 320 ? 14.016 3.412 -9.016 1 98.5 320 LYS A N 1
ATOM 2494 C CA . LYS A 1 320 ? 15.141 3.502 -8.094 1 98.5 320 LYS A CA 1
ATOM 2495 C C . LYS A 1 320 ? 16.469 3.432 -8.836 1 98.5 320 LYS A C 1
ATOM 2497 O O . LYS A 1 320 ? 17.453 4.07 -8.438 1 98.5 320 LYS A O 1
ATOM 2502 N N . ILE A 1 321 ? 16.484 2.611 -9.93 1 98.56 321 ILE A N 1
ATOM 2503 C CA . ILE A 1 321 ? 17.688 2.588 -10.75 1 98.56 321 ILE A CA 1
ATOM 2504 C C . ILE A 1 321 ? 17.906 3.961 -11.391 1 98.56 321 ILE A C 1
ATOM 2506 O O . ILE A 1 321 ? 19 4.512 -11.336 1 98.56 321 ILE A O 1
ATOM 2510 N N . LYS A 1 322 ? 16.828 4.523 -11.938 1 98 322 LYS A N 1
ATOM 2511 C CA . LYS A 1 322 ? 16.906 5.82 -12.609 1 98 322 LYS A CA 1
ATOM 2512 C C . LYS A 1 322 ? 17.344 6.91 -11.633 1 98 322 LYS A C 1
ATOM 2514 O O . LYS A 1 322 ? 18.078 7.824 -12.008 1 98 322 LYS A O 1
ATOM 2519 N N . ALA A 1 323 ? 16.984 6.762 -10.414 1 97.12 323 ALA A N 1
ATOM 2520 C CA . ALA A 1 323 ? 17.25 7.762 -9.383 1 97.12 323 ALA A CA 1
ATOM 2521 C C . ALA A 1 323 ? 18.656 7.582 -8.797 1 97.12 323 ALA A C 1
ATOM 2523 O O . ALA A 1 323 ? 19.094 8.391 -7.977 1 97.12 323 ALA A O 1
ATOM 2524 N N . GLY A 1 324 ? 19.328 6.52 -9.141 1 96.44 324 GLY A N 1
ATOM 2525 C CA . GLY A 1 324 ? 20.656 6.258 -8.617 1 96.44 324 GLY A CA 1
ATOM 2526 C C . GLY A 1 324 ? 20.641 5.645 -7.227 1 96.44 324 GLY A C 1
ATOM 2527 O O . GLY A 1 324 ? 21.656 5.656 -6.527 1 96.44 324 GLY A O 1
ATOM 2528 N N . ILE A 1 325 ? 19.531 5.152 -6.883 1 97.06 325 ILE A N 1
ATOM 2529 C CA . ILE A 1 325 ? 19.375 4.504 -5.586 1 97.06 325 ILE A CA 1
ATOM 2530 C C . ILE A 1 325 ? 19.875 3.061 -5.672 1 97.06 325 ILE A C 1
ATOM 2532 O O . ILE A 1 325 ? 20.688 2.623 -4.848 1 97.06 325 ILE A O 1
ATOM 2536 N N . TYR A 1 326 ? 19.328 2.27 -6.648 1 97.69 326 TYR A N 1
ATOM 2537 C CA . TYR A 1 326 ? 19.875 0.956 -6.965 1 97.69 326 TYR A CA 1
ATOM 2538 C C . TYR A 1 326 ? 21.031 1.07 -7.953 1 97.69 326 TYR A C 1
ATOM 2540 O O . TYR A 1 326 ? 20.891 1.695 -9.008 1 97.69 326 TYR A O 1
ATOM 2548 N N . THR A 1 327 ? 22.125 0.55 -7.57 1 96.44 327 THR A N 1
ATOM 2549 C CA . THR A 1 327 ? 23.328 0.52 -8.391 1 96.44 327 THR A CA 1
ATOM 2550 C C . THR A 1 327 ? 23.875 -0.898 -8.492 1 96.44 327 THR A C 1
ATOM 2552 O O . THR A 1 327 ? 23.438 -1.794 -7.77 1 96.44 327 THR A O 1
ATOM 2555 N N . PRO A 1 328 ? 24.797 -1.13 -9.414 1 96.69 328 PRO A N 1
ATOM 2556 C CA . PRO A 1 328 ? 25.375 -2.471 -9.516 1 96.69 328 PRO A CA 1
ATOM 2557 C C . PRO A 1 328 ? 26.203 -2.852 -8.281 1 96.69 328 PRO A C 1
ATOM 2559 O O . PRO A 1 328 ? 26.766 -3.945 -8.234 1 96.69 328 PRO A O 1
ATOM 2562 N N . TYR A 1 329 ? 26.172 -1.981 -7.238 1 94.94 329 TYR A N 1
ATOM 2563 C CA . TYR A 1 329 ? 27.109 -2.215 -6.152 1 94.94 329 TYR A CA 1
ATOM 2564 C C . TYR A 1 329 ? 26.391 -2.352 -4.816 1 94.94 329 TYR A C 1
ATOM 2566 O O . TYR A 1 329 ? 27.031 -2.502 -3.771 1 94.94 329 TYR A O 1
ATOM 2574 N N . ASN A 1 330 ? 25.078 -2.291 -4.82 1 96.12 330 ASN A N 1
ATOM 2575 C CA . ASN A 1 330 ? 24.406 -2.23 -3.523 1 96.12 330 ASN A CA 1
ATOM 2576 C C . ASN A 1 330 ? 23.109 -3.035 -3.525 1 96.12 330 ASN A C 1
ATOM 2578 O O . ASN A 1 330 ? 22.156 -2.678 -2.838 1 96.12 330 ASN A O 1
ATOM 2582 N N . LEU A 1 331 ? 23.062 -4.129 -4.297 1 97.81 331 LEU A N 1
ATOM 2583 C CA . LEU A 1 331 ? 21.828 -4.891 -4.414 1 97.81 331 LEU A CA 1
ATOM 2584 C C . LEU A 1 331 ? 21.844 -6.109 -3.496 1 97.81 331 LEU A C 1
ATOM 2586 O O . LEU A 1 331 ? 20.844 -6.836 -3.402 1 97.81 331 LEU A O 1
ATOM 2590 N N . GLY A 1 332 ? 22.891 -6.305 -2.713 1 97.38 332 GLY A N 1
ATOM 2591 C CA . GLY A 1 332 ? 23.109 -7.535 -1.969 1 97.38 332 GLY A CA 1
ATOM 2592 C C . GLY A 1 332 ? 22.031 -7.801 -0.934 1 97.38 332 GLY A C 1
ATOM 2593 O O . GLY A 1 332 ? 21.828 -8.945 -0.521 1 97.38 332 GLY A O 1
ATOM 2594 N N . ASN A 1 333 ? 21.359 -6.797 -0.487 1 97.88 333 ASN A N 1
ATOM 2595 C CA . ASN A 1 333 ? 20.297 -6.961 0.505 1 97.88 333 ASN A CA 1
ATOM 2596 C C . ASN A 1 333 ? 18.922 -6.617 -0.072 1 97.88 333 ASN A C 1
ATOM 2598 O O . ASN A 1 333 ? 17.938 -6.566 0.658 1 97.88 333 ASN A O 1
ATOM 2602 N N . VAL A 1 334 ? 18.859 -6.309 -1.378 1 98.56 334 VAL A N 1
ATOM 2603 C CA . VAL A 1 334 ? 17.578 -6.023 -2.027 1 98.56 334 VAL A CA 1
ATOM 2604 C C . VAL A 1 334 ? 16.812 -7.32 -2.242 1 98.56 334 VAL A C 1
ATOM 2606 O O . VAL A 1 334 ? 17.266 -8.203 -2.971 1 98.56 334 VAL A O 1
ATOM 2609 N N . ASP A 1 335 ? 15.711 -7.457 -1.587 1 98.5 335 ASP A N 1
ATOM 2610 C CA . ASP A 1 335 ? 14.883 -8.664 -1.638 1 98.5 335 ASP A CA 1
ATOM 2611 C C . ASP A 1 335 ? 13.406 -8.328 -1.431 1 98.5 335 ASP A C 1
ATOM 2613 O O . ASP A 1 335 ? 12.93 -8.281 -0.295 1 98.5 335 ASP A O 1
ATOM 2617 N N . TYR A 1 336 ? 12.68 -8.133 -2.574 1 98.38 336 TYR A N 1
ATOM 2618 C CA . TYR A 1 336 ? 11.25 -7.879 -2.521 1 98.38 336 TYR A CA 1
ATOM 2619 C C . TYR A 1 336 ? 10.477 -9.164 -2.227 1 98.38 336 TYR A C 1
ATOM 2621 O O . TYR A 1 336 ? 10.656 -10.172 -2.912 1 98.38 336 TYR A O 1
ATOM 2629 N N . TRP A 1 337 ? 9.711 -9.195 -1.267 1 97.88 337 TRP A N 1
ATOM 2630 C CA . TRP A 1 337 ? 8.75 -10.258 -1.012 1 97.88 337 TRP A CA 1
ATOM 2631 C C . TRP A 1 337 ? 7.367 -9.68 -0.725 1 97.88 337 TRP A C 1
ATOM 2633 O O . TRP A 1 337 ? 6.965 -9.562 0.435 1 97.88 337 TRP A O 1
ATOM 2643 N N . TYR A 1 338 ? 6.625 -9.391 -1.743 1 97.69 338 TYR A N 1
ATOM 2644 C CA . TYR A 1 338 ? 5.375 -8.641 -1.657 1 97.69 338 TYR A CA 1
ATOM 2645 C C . TYR A 1 338 ? 4.18 -9.586 -1.57 1 97.69 338 TYR A C 1
ATOM 2647 O O . TYR A 1 338 ? 4.223 -10.703 -2.086 1 97.69 338 TYR A O 1
ATOM 2655 N N . LEU A 1 339 ? 3.203 -9.203 -0.867 1 97.81 339 LEU A N 1
ATOM 2656 C CA . LEU A 1 339 ? 1.93 -9.883 -0.66 1 97.81 339 LEU A CA 1
ATOM 2657 C C . LEU A 1 339 ? 0.761 -8.961 -1.009 1 97.81 339 LEU A C 1
ATOM 2659 O O . LEU A 1 339 ? 0.897 -8.07 -1.843 1 97.81 339 LEU A O 1
ATOM 2663 N N . LEU A 1 340 ? -0.378 -9.219 -0.52 1 98.12 340 LEU A N 1
ATOM 2664 C CA . LEU A 1 340 ? -1.583 -8.461 -0.838 1 98.12 340 LEU A CA 1
ATOM 2665 C C . LEU A 1 340 ? -1.448 -7.008 -0.384 1 98.12 340 LEU A C 1
ATOM 2667 O O . LEU A 1 340 ? -1.978 -6.102 -1.028 1 98.12 340 LEU A O 1
ATOM 2671 N N . ASN A 1 341 ? -0.715 -6.734 0.687 1 97.19 341 ASN A N 1
ATOM 2672 C CA . ASN A 1 341 ? -0.595 -5.398 1.255 1 97.19 341 ASN A CA 1
ATOM 2673 C C . ASN A 1 341 ? 0.119 -4.445 0.3 1 97.19 341 ASN A C 1
ATOM 2675 O O . ASN A 1 341 ? -0.07 -3.229 0.372 1 97.19 341 ASN A O 1
ATOM 2679 N N . SER A 1 342 ? 0.896 -5.004 -0.612 1 96.75 342 SER A N 1
ATOM 2680 C CA . SER A 1 342 ? 1.691 -4.195 -1.527 1 96.75 342 SER A CA 1
ATOM 2681 C C . SER A 1 342 ? 0.903 -3.846 -2.785 1 96.75 342 SER A C 1
ATOM 2683 O O . SER A 1 342 ? 1.295 -2.957 -3.545 1 96.75 342 SER A O 1
ATOM 2685 N N . GLY A 1 343 ? -0.093 -4.641 -3.033 1 96.81 343 GLY A N 1
ATOM 2686 C CA . GLY A 1 343 ? -0.831 -4.488 -4.277 1 96.81 343 GLY A CA 1
ATOM 2687 C C . GLY A 1 343 ? -0.207 -5.238 -5.438 1 96.81 343 GLY A C 1
ATOM 2688 O O . GLY A 1 343 ? -0.728 -5.211 -6.555 1 96.81 343 GLY A O 1
ATOM 2689 N N . ALA A 1 344 ? 0.847 -5.98 -5.195 1 98.12 344 ALA A N 1
ATOM 2690 C CA . ALA A 1 344 ? 1.518 -6.73 -6.25 1 98.12 344 ALA A CA 1
ATOM 2691 C C . ALA A 1 344 ? 0.789 -8.039 -6.539 1 98.12 344 ALA A C 1
ATOM 2693 O O . ALA A 1 344 ? 1.089 -8.719 -7.523 1 98.12 344 ALA A O 1
ATOM 2694 N N . VAL A 1 345 ? -0.13 -8.414 -5.707 1 97.81 345 VAL A N 1
ATOM 2695 C CA . VAL A 1 345 ? -0.996 -9.57 -5.926 1 97.81 345 VAL A CA 1
ATOM 2696 C C . VAL A 1 345 ? -2.451 -9.18 -5.684 1 97.81 345 VAL A C 1
ATOM 2698 O O . VAL A 1 345 ? -2.732 -8.242 -4.934 1 97.81 345 VAL A O 1
ATOM 2701 N N . GLU A 1 346 ? -3.336 -9.859 -6.363 1 97.75 346 GLU A N 1
ATOM 2702 C CA . GLU A 1 346 ? -4.762 -9.555 -6.289 1 97.75 346 GLU A CA 1
ATOM 2703 C C . GLU A 1 346 ? -5.602 -10.828 -6.324 1 97.75 346 GLU A C 1
ATOM 2705 O O . GLU A 1 346 ? -5.238 -11.797 -6.984 1 97.75 346 GLU A O 1
ATOM 2710 N N . LEU A 1 347 ? -6.68 -10.781 -5.59 1 98.75 347 LEU A N 1
ATOM 2711 C CA . LEU A 1 347 ? -7.711 -11.805 -5.691 1 98.75 347 LEU A CA 1
ATOM 2712 C C . LEU A 1 347 ? -8.625 -11.539 -6.883 1 98.75 347 LEU A C 1
ATOM 2714 O O . LEU A 1 347 ? -9.227 -10.469 -6.98 1 98.75 347 LEU A O 1
ATOM 2718 N N . GLY A 1 348 ? -8.695 -12.531 -7.801 1 98.56 348 GLY A N 1
ATOM 2719 C CA . GLY A 1 348 ? -9.68 -12.273 -8.844 1 98.56 348 GLY A CA 1
ATOM 2720 C C . GLY A 1 348 ? -9.672 -13.328 -9.938 1 98.56 348 GLY A C 1
ATOM 2721 O O . GLY A 1 348 ? -8.648 -13.977 -10.172 1 98.56 348 GLY A O 1
ATOM 2722 N N . ALA A 1 349 ? -10.812 -13.461 -10.609 1 98.44 349 ALA A N 1
ATOM 2723 C CA . ALA A 1 349 ? -10.977 -14.367 -11.734 1 98.44 349 ALA A CA 1
ATOM 2724 C C . ALA A 1 349 ? -10.727 -13.656 -13.062 1 98.44 349 ALA A C 1
ATOM 2726 O O . ALA A 1 349 ? -10.422 -14.297 -14.07 1 98.44 349 ALA A O 1
ATOM 2727 N N . GLU A 1 350 ? -10.93 -12.344 -13.008 1 97.56 350 GLU A N 1
ATOM 2728 C CA . GLU A 1 350 ? -10.867 -11.539 -14.227 1 97.56 350 GLU A CA 1
ATOM 2729 C C . GLU A 1 350 ? -10.641 -10.062 -13.898 1 97.56 350 GLU A C 1
ATOM 2731 O O . GLU A 1 350 ? -10.836 -9.641 -12.758 1 97.56 350 GLU A O 1
ATOM 2736 N N . VAL A 1 351 ? -10.141 -9.352 -14.836 1 97.44 351 VAL A N 1
ATOM 2737 C CA . VAL A 1 351 ? -10.133 -7.895 -14.836 1 97.44 351 VAL A CA 1
ATOM 2738 C C . VAL A 1 351 ? -11.039 -7.371 -15.945 1 97.44 351 VAL A C 1
ATOM 2740 O O . VAL A 1 351 ? -10.938 -7.809 -17.094 1 97.44 351 VAL A O 1
ATOM 2743 N N . TYR A 1 352 ? -11.93 -6.492 -15.586 1 97.19 352 TYR A N 1
ATOM 2744 C CA . TYR A 1 352 ? -12.836 -5.91 -16.562 1 97.19 352 TYR A CA 1
ATOM 2745 C C . TYR A 1 352 ? -12.117 -4.891 -17.438 1 97.19 352 TYR A C 1
ATOM 2747 O O . TYR A 1 352 ? -11 -4.473 -17.125 1 97.19 352 TYR A O 1
ATOM 2755 N N . GLU A 1 353 ? -12.766 -4.508 -18.547 1 96.5 353 GLU A N 1
ATOM 2756 C CA . GLU A 1 353 ? -12.172 -3.545 -19.469 1 96.5 353 GLU A CA 1
ATOM 2757 C C . GLU A 1 353 ? -11.859 -2.229 -18.766 1 96.5 353 GLU A C 1
ATOM 2759 O O . GLU A 1 353 ? -10.844 -1.592 -19.047 1 96.5 353 GLU A O 1
ATOM 2764 N N . ASN A 1 354 ? -12.68 -1.855 -17.812 1 95.25 354 ASN A N 1
ATOM 2765 C CA . ASN A 1 354 ? -12.508 -0.584 -17.125 1 95.25 354 ASN A CA 1
ATOM 2766 C C . ASN A 1 354 ? -11.461 -0.685 -16.016 1 95.25 354 ASN A C 1
ATOM 2768 O O . ASN A 1 354 ? -11.289 0.249 -15.234 1 95.25 354 ASN A O 1
ATOM 2772 N N . GLY A 1 355 ? -10.867 -1.838 -15.852 1 95.06 355 GLY A N 1
ATOM 2773 C CA . GLY A 1 355 ? -9.75 -1.991 -14.938 1 95.06 355 GLY A CA 1
ATOM 2774 C C . GLY A 1 355 ? -10.164 -2.547 -13.586 1 95.06 355 GLY A C 1
ATOM 2775 O O . GLY A 1 355 ? -9.312 -2.941 -12.781 1 95.06 355 GLY A O 1
ATOM 2776 N N . SER A 1 356 ? -11.477 -2.539 -13.289 1 95.12 356 SER A N 1
ATOM 2777 C CA . SER A 1 356 ? -11.922 -3.113 -12.023 1 95.12 356 SER A CA 1
ATOM 2778 C C . SER A 1 356 ? -11.789 -4.633 -12.031 1 95.12 356 SER A C 1
ATOM 2780 O O . SER A 1 356 ? -11.758 -5.254 -13.094 1 95.12 356 SER A O 1
ATOM 2782 N N . VAL A 1 357 ? -11.695 -5.273 -10.883 1 97.12 357 VAL A N 1
ATOM 2783 C CA . VAL A 1 357 ? -11.383 -6.695 -10.766 1 97.12 357 VAL A CA 1
ATOM 2784 C C . VAL A 1 357 ? -12.656 -7.477 -10.445 1 97.12 357 VAL A C 1
ATOM 2786 O O . VAL A 1 357 ? -13.469 -7.043 -9.617 1 97.12 357 VAL A O 1
ATOM 2789 N N . MET A 1 358 ? -12.875 -8.531 -11.188 1 98.25 358 MET A N 1
ATOM 2790 C CA . MET A 1 358 ? -13.852 -9.555 -10.805 1 98.25 358 MET A CA 1
ATOM 2791 C C . MET A 1 358 ? -13.281 -10.484 -9.742 1 98.25 358 MET A C 1
ATOM 2793 O O . MET A 1 358 ? -12.711 -11.523 -10.07 1 98.25 358 MET A O 1
ATOM 2797 N N . HIS A 1 359 ? -13.414 -10.125 -8.547 1 98.69 359 HIS A N 1
ATOM 2798 C CA . HIS A 1 359 ? -12.797 -10.883 -7.461 1 98.69 359 HIS A CA 1
ATOM 2799 C C . HIS A 1 359 ? -13.359 -12.305 -7.398 1 98.69 359 HIS A C 1
ATOM 2801 O O . HIS A 1 359 ? -12.609 -13.266 -7.191 1 98.69 359 HIS A O 1
ATOM 2807 N N . ILE A 1 360 ? -14.641 -12.406 -7.512 1 98.88 360 ILE A N 1
ATOM 2808 C CA . ILE A 1 360 ? -15.352 -13.68 -7.52 1 98.88 360 ILE A CA 1
ATOM 2809 C C . ILE A 1 360 ? -16.312 -13.719 -8.695 1 98.88 360 ILE A C 1
ATOM 2811 O O . ILE A 1 360 ? -17.062 -12.758 -8.938 1 98.88 360 ILE A O 1
ATOM 2815 N N . ASN A 1 361 ? -16.281 -14.766 -9.438 1 98.88 361 ASN A N 1
ATOM 2816 C CA . ASN A 1 361 ? -17.234 -14.992 -10.523 1 98.88 361 ASN A CA 1
ATOM 2817 C C . ASN A 1 361 ? -18.672 -14.844 -10.039 1 98.88 361 ASN A C 1
ATOM 2819 O O . ASN A 1 361 ? -19.094 -15.531 -9.117 1 98.88 361 ASN A O 1
ATOM 2823 N N . PRO A 1 362 ? -19.453 -13.945 -10.68 1 98.62 362 PRO A N 1
ATOM 2824 C CA . PRO A 1 362 ? -20.828 -13.68 -10.234 1 98.62 362 PRO A CA 1
ATOM 2825 C C . PRO A 1 362 ? -21.672 -14.945 -10.133 1 98.62 362 PRO A C 1
ATOM 2827 O O . PRO A 1 362 ? -22.578 -15.023 -9.289 1 98.62 362 PRO A O 1
ATOM 2830 N N . LYS A 1 363 ? -21.406 -15.93 -10.867 1 98.38 363 LYS A N 1
ATOM 2831 C CA . LYS A 1 363 ? -22.172 -17.172 -10.867 1 98.38 363 LYS A CA 1
ATOM 2832 C C . LYS A 1 363 ? -22.094 -17.859 -9.508 1 98.38 363 LYS A C 1
ATOM 2834 O O . LYS A 1 363 ? -22.984 -18.656 -9.164 1 98.38 363 LYS A O 1
ATOM 2839 N N . PHE A 1 364 ? -21.062 -17.594 -8.773 1 98.81 364 PHE A N 1
ATOM 2840 C CA . PHE A 1 364 ? -20.844 -18.312 -7.523 1 98.81 364 PHE A CA 1
ATOM 2841 C C . PHE A 1 364 ? -21.203 -17.422 -6.332 1 98.81 364 PHE A C 1
ATOM 2843 O O . PHE A 1 364 ? -21.203 -17.891 -5.188 1 98.81 364 PHE A O 1
ATOM 2850 N N . VAL A 1 365 ? -21.484 -16.156 -6.523 1 98.81 365 VAL A N 1
ATOM 2851 C CA . VAL A 1 365 ? -21.656 -15.164 -5.461 1 98.81 365 VAL A CA 1
ATOM 2852 C C . VAL A 1 365 ? -22.859 -15.531 -4.598 1 98.81 365 VAL A C 1
ATOM 2854 O O . VAL A 1 365 ? -22.766 -15.578 -3.369 1 98.81 365 VAL A O 1
ATOM 2857 N N . ASP A 1 366 ? -24.047 -15.836 -5.18 1 98.69 366 ASP A N 1
ATOM 2858 C CA . ASP A 1 366 ? -25.25 -16.156 -4.418 1 98.69 366 ASP A CA 1
ATOM 2859 C C . ASP A 1 366 ? -25.031 -17.406 -3.559 1 98.69 366 ASP A C 1
ATOM 2861 O O . ASP A 1 366 ? -25.453 -17.438 -2.4 1 98.69 366 ASP A O 1
ATOM 2865 N N . THR A 1 367 ? -24.406 -18.375 -4.184 1 98.69 367 THR A N 1
ATOM 2866 C CA . THR A 1 367 ? -24.125 -19.609 -3.445 1 98.69 367 THR A CA 1
ATOM 2867 C C . THR A 1 367 ? -23.234 -19.312 -2.238 1 98.69 367 THR A C 1
ATOM 2869 O O . THR A 1 367 ? -23.547 -19.75 -1.121 1 98.69 367 THR A O 1
ATOM 2872 N N . LEU A 1 368 ? -22.156 -18.594 -2.406 1 98.88 368 LEU A N 1
ATOM 2873 C CA . LEU A 1 368 ? -21.219 -18.297 -1.328 1 98.88 368 LEU A CA 1
ATOM 2874 C C . LEU A 1 368 ? -21.859 -17.422 -0.268 1 98.88 368 LEU A C 1
ATOM 2876 O O . LEU A 1 368 ? -21.531 -17.516 0.916 1 98.88 368 LEU A O 1
ATOM 2880 N N . LYS A 1 369 ? -22.766 -16.578 -0.672 1 98.75 369 LYS A N 1
ATOM 2881 C CA . LYS A 1 369 ? -23.5 -15.727 0.267 1 98.75 369 LYS A CA 1
ATOM 2882 C C . LYS A 1 369 ? -24.484 -16.547 1.088 1 98.75 369 LYS A C 1
ATOM 2884 O O . LYS A 1 369 ? -24.844 -16.156 2.201 1 98.75 369 LYS A O 1
ATOM 2889 N N . SER A 1 370 ? -24.953 -17.641 0.561 1 98.69 370 SER A N 1
ATOM 2890 C CA . SER A 1 370 ? -25.969 -18.453 1.229 1 98.69 370 SER A CA 1
ATOM 2891 C C . SER A 1 370 ? -25.344 -19.375 2.27 1 98.69 370 SER A C 1
ATOM 2893 O O . SER A 1 370 ? -26.047 -19.906 3.137 1 98.69 370 SER A O 1
ATOM 2895 N N . ILE A 1 371 ? -24.094 -19.641 2.221 1 98.81 371 ILE A N 1
ATOM 2896 C CA . ILE A 1 371 ? -23.406 -20.531 3.145 1 98.81 371 ILE A CA 1
ATOM 2897 C C . ILE A 1 371 ? -22.875 -19.75 4.34 1 98.81 371 ILE A C 1
ATOM 2899 O O . ILE A 1 371 ? -22.047 -18.844 4.184 1 98.81 371 ILE A O 1
ATOM 2903 N N . GLN A 1 372 ? -23.344 -20.125 5.512 1 98.5 372 GLN A N 1
ATOM 2904 C CA . GLN A 1 372 ? -23 -19.406 6.73 1 98.5 372 GLN A CA 1
ATOM 2905 C C . GLN A 1 372 ? -21.922 -20.141 7.52 1 98.5 372 GLN A C 1
ATOM 2907 O O . GLN A 1 372 ? -21.969 -21.375 7.656 1 98.5 372 GLN A O 1
ATOM 2912 N N . VAL A 1 373 ? -20.922 -19.391 7.988 1 98.69 373 VAL A N 1
ATOM 2913 C CA . VAL A 1 373 ? -19.859 -19.938 8.812 1 98.69 373 VAL A CA 1
ATOM 2914 C C . VAL A 1 373 ? -19.5 -18.953 9.922 1 98.69 373 VAL A C 1
ATOM 2916 O O . VAL A 1 373 ? -20 -17.812 9.938 1 98.69 373 VAL A O 1
ATOM 2919 N N . THR A 1 374 ? -18.719 -19.391 10.867 1 98.38 374 THR A N 1
ATOM 2920 C CA . THR A 1 374 ? -18.219 -18.531 11.93 1 98.38 374 THR A CA 1
ATOM 2921 C C . THR A 1 374 ? -16.766 -18.125 11.648 1 98.38 374 THR A C 1
ATOM 2923 O O . THR A 1 374 ? -15.914 -18.969 11.406 1 98.38 374 THR A O 1
ATOM 2926 N N . ASP A 1 375 ? -16.5 -16.844 11.602 1 97.56 375 ASP A N 1
ATOM 2927 C CA . ASP A 1 375 ? -15.133 -16.344 11.461 1 97.56 375 ASP A CA 1
ATOM 2928 C C . ASP A 1 375 ? -14.297 -16.672 12.695 1 97.56 375 ASP A C 1
ATOM 2930 O O . ASP A 1 375 ? -14.57 -16.172 13.789 1 97.56 375 ASP A O 1
ATOM 2934 N N . LYS A 1 376 ? -13.281 -17.359 12.461 1 94.25 376 LYS A N 1
ATOM 2935 C CA . LYS A 1 376 ? -12.469 -17.812 13.586 1 94.25 376 LYS A CA 1
ATOM 2936 C C . LYS A 1 376 ? -11.688 -16.656 14.203 1 94.25 376 LYS A C 1
ATOM 2938 O O . LYS A 1 376 ? -11.195 -16.766 15.328 1 94.25 376 LYS A O 1
ATOM 2943 N N . VAL A 1 377 ? -11.5 -15.594 13.523 1 91.88 377 VAL A N 1
ATOM 2944 C CA . VAL A 1 377 ? -10.719 -14.445 13.992 1 91.88 377 VAL A CA 1
ATOM 2945 C C . VAL A 1 377 ? -11.594 -13.562 14.883 1 91.88 377 VAL A C 1
ATOM 2947 O O . VAL A 1 377 ? -11.164 -13.141 15.961 1 91.88 377 VAL A O 1
ATOM 2950 N N . THR A 1 378 ? -12.836 -13.297 14.523 1 92.94 378 THR A N 1
ATOM 2951 C CA . THR A 1 378 ? -13.68 -12.344 15.227 1 92.94 378 THR A CA 1
ATOM 2952 C C . THR A 1 378 ? -14.758 -13.062 16.031 1 92.94 378 THR A C 1
ATOM 2954 O O . THR A 1 378 ? -15.398 -12.461 16.906 1 92.94 378 THR A O 1
ATOM 2957 N N . GLY A 1 379 ? -15.148 -14.305 15.664 1 95.38 379 GLY A N 1
ATOM 2958 C CA . GLY A 1 379 ? -16.234 -15.047 16.297 1 95.38 379 GLY A CA 1
ATOM 2959 C C . GLY A 1 379 ? -17.594 -14.719 15.695 1 95.38 379 GLY A C 1
ATOM 2960 O O . GLY A 1 379 ? -18.609 -15.297 16.094 1 95.38 379 GLY A O 1
ATOM 2961 N N . LYS A 1 380 ? -17.609 -13.922 14.672 1 97.06 380 LYS A N 1
ATOM 2962 C CA . LYS A 1 380 ? -18.875 -13.484 14.094 1 97.06 380 LYS A CA 1
ATOM 2963 C C . LYS A 1 380 ? -19.359 -14.477 13.039 1 97.06 380 LYS A C 1
ATOM 2965 O O . LYS A 1 380 ? -18.562 -15.023 12.273 1 97.06 380 LYS A O 1
ATOM 2970 N N . LYS A 1 381 ? -20.688 -14.695 13.016 1 98.25 381 LYS A N 1
ATOM 2971 C CA . LYS A 1 381 ? -21.312 -15.461 11.938 1 98.25 381 LYS A CA 1
ATOM 2972 C C . LYS A 1 381 ? -21.484 -14.609 10.688 1 98.25 381 LYS A C 1
ATOM 2974 O O . LYS A 1 381 ? -21.906 -13.453 10.766 1 98.25 381 LYS A O 1
ATOM 2979 N N . MET A 1 382 ? -21.141 -15.195 9.57 1 98.5 382 MET A N 1
ATOM 2980 C CA . MET A 1 382 ? -21.25 -14.477 8.297 1 98.5 382 MET A CA 1
ATOM 2981 C C . MET A 1 382 ? -21.234 -15.453 7.125 1 98.5 382 MET A C 1
ATOM 2983 O O . MET A 1 382 ? -20.984 -16.641 7.305 1 98.5 382 MET A O 1
ATOM 2987 N N . SER A 1 383 ? -21.547 -14.938 5.965 1 98.88 383 SER A N 1
ATOM 2988 C CA . SER A 1 383 ? -21.469 -15.766 4.766 1 98.88 383 SER A CA 1
ATOM 2989 C C . SER A 1 383 ? -20.016 -16.016 4.371 1 98.88 383 SER A C 1
ATOM 2991 O O . SER A 1 383 ? -19.109 -15.281 4.773 1 98.88 383 SER A O 1
ATOM 2993 N N . VAL A 1 384 ? -19.812 -17.094 3.604 1 98.94 384 VAL A N 1
ATOM 2994 C CA . VAL A 1 384 ? -18.469 -17.375 3.111 1 98.94 384 VAL A CA 1
ATOM 2995 C C . VAL A 1 384 ? -18 -16.234 2.217 1 98.94 384 VAL A C 1
ATOM 2997 O O . VAL A 1 384 ? -16.828 -15.859 2.238 1 98.94 384 VAL A O 1
ATOM 3000 N N . TYR A 1 385 ? -18.953 -15.703 1.38 1 98.88 385 TYR A N 1
ATOM 3001 C CA . TYR A 1 385 ? -18.609 -14.539 0.564 1 98.88 385 TYR A CA 1
ATOM 3002 C C . TYR A 1 385 ? -18.062 -13.406 1.425 1 98.88 385 TYR A C 1
ATOM 3004 O O . TYR A 1 385 ? -17.016 -12.852 1.128 1 98.88 385 TYR A O 1
ATOM 3012 N N . ASP A 1 386 ? -18.75 -13.047 2.504 1 98.69 386 ASP A N 1
ATOM 3013 C CA . ASP A 1 386 ? -18.328 -11.961 3.385 1 98.69 386 ASP A CA 1
ATOM 3014 C C . ASP A 1 386 ? -17 -12.281 4.066 1 98.69 386 ASP A C 1
ATOM 3016 O O . ASP A 1 386 ? -16.172 -11.391 4.258 1 98.69 386 ASP A O 1
ATOM 3020 N N . LEU A 1 387 ? -16.797 -13.516 4.457 1 98.81 387 LEU A N 1
ATOM 3021 C CA . LEU A 1 387 ? -15.555 -13.938 5.086 1 98.81 387 LEU A CA 1
ATOM 3022 C C . LEU A 1 387 ? -14.375 -13.719 4.148 1 98.81 387 LEU A C 1
ATOM 3024 O O . LEU A 1 387 ? -13.344 -13.172 4.559 1 98.81 387 LEU A O 1
ATOM 3028 N N . VAL A 1 388 ? -14.547 -14.156 2.881 1 98.88 388 VAL A N 1
ATOM 3029 C CA . VAL A 1 388 ? -13.492 -14.016 1.886 1 98.88 388 VAL A CA 1
ATOM 3030 C C . VAL A 1 388 ? -13.148 -12.539 1.707 1 98.88 388 VAL A C 1
ATOM 3032 O O . VAL A 1 388 ? -11.977 -12.156 1.739 1 98.88 388 VAL A O 1
ATOM 3035 N N . MET A 1 389 ? -14.156 -11.727 1.568 1 98.25 389 MET A N 1
ATOM 3036 C CA . MET A 1 389 ? -13.938 -10.305 1.299 1 98.25 389 MET A CA 1
ATOM 3037 C C . MET A 1 389 ? -13.344 -9.609 2.516 1 98.25 389 MET A C 1
ATOM 3039 O O . MET A 1 389 ? -12.477 -8.734 2.377 1 98.25 389 MET A O 1
ATOM 3043 N N . GLU A 1 390 ? -13.781 -9.938 3.715 1 96.81 390 GLU A N 1
ATOM 3044 C CA . GLU A 1 390 ? -13.234 -9.352 4.934 1 96.81 390 GLU A CA 1
ATOM 3045 C C . GLU A 1 390 ? -11.766 -9.727 5.113 1 96.81 390 GLU A C 1
ATOM 3047 O O . GLU A 1 390 ? -10.945 -8.883 5.469 1 96.81 390 GLU A O 1
ATOM 3052 N N . ARG A 1 391 ? -11.461 -10.992 4.871 1 97.94 391 ARG A N 1
ATOM 3053 C CA . ARG A 1 391 ? -10.078 -11.461 4.973 1 97.94 391 ARG A CA 1
ATOM 3054 C C . ARG A 1 391 ? -9.195 -10.781 3.936 1 97.94 391 ARG A C 1
ATOM 3056 O O . ARG A 1 391 ? -8.055 -10.398 4.234 1 97.94 391 ARG A O 1
ATOM 3063 N N . TYR A 1 392 ? -9.75 -10.664 2.732 1 98.06 392 TYR A N 1
ATOM 3064 C CA . TYR A 1 392 ? -9.039 -9.984 1.657 1 98.06 392 TYR A CA 1
ATOM 3065 C C . TYR A 1 392 ? -8.648 -8.57 2.07 1 98.06 392 TYR A C 1
ATOM 3067 O O . TYR A 1 392 ? -7.5 -8.156 1.902 1 98.06 392 TYR A O 1
ATOM 3075 N N . GLU A 1 393 ? -9.555 -7.867 2.668 1 94.75 393 GLU A N 1
ATOM 3076 C CA . GLU A 1 393 ? -9.297 -6.504 3.131 1 94.75 393 GLU A CA 1
ATOM 3077 C C . GLU A 1 393 ? -8.289 -6.488 4.273 1 94.75 393 GLU A C 1
ATOM 3079 O O . GLU A 1 393 ? -7.445 -5.594 4.352 1 94.75 393 GLU A O 1
ATOM 3084 N N . MET A 1 394 ? -8.406 -7.422 5.141 1 94.62 394 MET A N 1
ATOM 3085 C CA . MET A 1 394 ? -7.473 -7.527 6.262 1 94.62 394 MET A CA 1
ATOM 3086 C C . MET A 1 394 ? -6.043 -7.699 5.77 1 94.62 394 MET A C 1
ATOM 3088 O O . MET A 1 394 ? -5.113 -7.109 6.328 1 94.62 394 MET A O 1
ATOM 3092 N N . PHE A 1 395 ? -5.863 -8.523 4.738 1 97.38 395 PHE A N 1
ATOM 3093 C CA . PHE A 1 395 ? -4.535 -8.781 4.195 1 97.38 395 PHE A CA 1
ATOM 3094 C C . PHE A 1 395 ? -3.994 -7.543 3.488 1 97.38 395 PHE A C 1
ATOM 3096 O O . PHE A 1 395 ? -2.791 -7.273 3.529 1 97.38 395 PHE A O 1
ATOM 3103 N N . LYS A 1 396 ? -4.867 -6.801 2.885 1 96.12 396 LYS A N 1
ATOM 3104 C CA . LYS A 1 396 ? -4.461 -5.609 2.141 1 96.12 396 LYS A CA 1
ATOM 3105 C C . LYS A 1 396 ? -4.055 -4.484 3.084 1 96.12 396 LYS A C 1
ATOM 3107 O O . LYS A 1 396 ? -3.23 -3.635 2.73 1 96.12 396 LYS A O 1
ATOM 3112 N N . ASN A 1 397 ? -4.633 -4.449 4.258 1 93.75 397 ASN A N 1
ATOM 3113 C CA . ASN A 1 397 ? -4.469 -3.324 5.168 1 93.75 397 ASN A CA 1
ATOM 3114 C C . ASN A 1 397 ? -3.352 -3.574 6.176 1 93.75 397 ASN A C 1
ATOM 3116 O O . ASN A 1 397 ? -3.605 -3.689 7.379 1 93.75 397 ASN A O 1
ATOM 3120 N N . ALA A 1 398 ? -2.146 -3.604 5.75 1 95.94 398 ALA A N 1
ATOM 3121 C CA . ALA A 1 398 ? -0.959 -3.75 6.59 1 95.94 398 ALA A CA 1
ATOM 3122 C C . ALA A 1 398 ? 0.17 -2.844 6.105 1 95.94 398 ALA A C 1
ATOM 3124 O O . ALA A 1 398 ? 1.209 -3.326 5.648 1 95.94 398 ALA A O 1
ATOM 3125 N N . PRO A 1 399 ? 0.007 -1.58 6.309 1 94.38 399 PRO A N 1
ATOM 3126 C CA . PRO A 1 399 ? 0.958 -0.637 5.715 1 94.38 399 PRO A CA 1
ATOM 3127 C C . PRO A 1 399 ? 2.35 -0.734 6.332 1 94.38 399 PRO A C 1
ATOM 3129 O O . PRO A 1 399 ? 3.344 -0.402 5.68 1 94.38 399 PRO A O 1
ATOM 3132 N N . LEU A 1 400 ? 2.523 -1.148 7.586 1 97.62 400 LEU A N 1
ATOM 3133 C CA . LEU A 1 400 ? 3.828 -1.206 8.234 1 97.62 400 LEU A CA 1
ATOM 3134 C C . LEU A 1 400 ? 4.59 -2.459 7.816 1 97.62 400 LEU A C 1
ATOM 3136 O O . LEU A 1 400 ? 5.781 -2.59 8.102 1 97.62 400 LEU A O 1
ATOM 3140 N N . LEU A 1 401 ? 3.881 -3.35 7.113 1 97.5 401 LEU A N 1
ATOM 3141 C CA . LEU A 1 401 ? 4.512 -4.574 6.629 1 97.5 401 LEU A CA 1
ATOM 3142 C C . LEU A 1 401 ? 5.355 -4.297 5.391 1 97.5 401 LEU A C 1
ATOM 3144 O O . LEU A 1 401 ? 6.426 -4.887 5.219 1 97.5 401 LEU A O 1
ATOM 3148 N N . THR A 1 402 ? 4.973 -3.385 4.555 1 95.94 402 THR A N 1
ATOM 3149 C CA . THR A 1 402 ? 5.562 -3.164 3.238 1 95.94 402 THR A CA 1
ATOM 3150 C C . THR A 1 402 ? 7.031 -2.77 3.363 1 95.94 402 THR A C 1
ATOM 3152 O O . THR A 1 402 ? 7.895 -3.348 2.697 1 95.94 402 THR A O 1
ATOM 3155 N N . PRO A 1 403 ? 7.355 -1.83 4.312 1 96.56 403 PRO A N 1
ATOM 3156 C CA . PRO A 1 403 ? 8.758 -1.438 4.461 1 96.56 403 PRO A CA 1
ATOM 3157 C C . PRO A 1 403 ? 9.664 -2.609 4.844 1 96.56 403 PRO A C 1
ATOM 3159 O O . PRO A 1 403 ? 10.875 -2.559 4.621 1 96.56 403 PRO A O 1
ATOM 3162 N N . LEU A 1 404 ? 9.055 -3.627 5.406 1 98.06 404 LEU A N 1
ATOM 3163 C CA . LEU A 1 404 ? 9.828 -4.758 5.91 1 98.06 404 LEU A CA 1
ATOM 3164 C C . LEU A 1 404 ? 10.039 -5.801 4.82 1 98.06 404 LEU A C 1
ATOM 3166 O O . LEU A 1 404 ? 10.844 -6.719 4.984 1 98.06 404 LEU A O 1
ATOM 3170 N N . GLN A 1 405 ? 9.375 -5.586 3.701 1 97.81 405 GLN A N 1
ATOM 3171 C CA . GLN A 1 405 ? 9.32 -6.625 2.682 1 97.81 405 GLN A CA 1
ATOM 3172 C C . GLN A 1 405 ? 10.25 -6.301 1.513 1 97.81 405 GLN A C 1
ATOM 3174 O O . GLN A 1 405 ? 10.156 -6.914 0.448 1 97.81 405 GLN A O 1
ATOM 3179 N N . LEU A 1 406 ? 11.18 -5.328 1.702 1 97.12 406 LEU A N 1
ATOM 3180 C CA . LEU A 1 406 ? 12.008 -4.875 0.592 1 97.12 406 LEU A CA 1
ATOM 3181 C C . LEU A 1 406 ? 13.453 -5.316 0.776 1 97.12 406 LEU A C 1
ATOM 3183 O O . LEU A 1 406 ? 14.25 -5.258 -0.163 1 97.12 406 LEU A O 1
ATOM 3187 N N . THR A 1 407 ? 13.828 -5.758 1.966 1 97.38 407 THR A N 1
ATOM 3188 C CA . THR A 1 407 ? 15.227 -6.094 2.209 1 97.38 407 THR A CA 1
ATOM 3189 C C . THR A 1 407 ? 15.344 -7.445 2.904 1 97.38 407 THR A C 1
ATOM 3191 O O . THR A 1 407 ? 14.477 -7.824 3.693 1 97.38 407 THR A O 1
ATOM 3194 N N . ALA A 1 408 ? 16.438 -8.086 2.639 1 96.94 408 ALA A N 1
ATOM 3195 C CA . ALA A 1 408 ? 16.719 -9.398 3.227 1 96.94 408 ALA A CA 1
ATOM 3196 C C . ALA A 1 408 ? 16.875 -9.297 4.742 1 96.94 408 ALA A C 1
ATOM 3198 O O . ALA A 1 408 ? 16.641 -10.266 5.465 1 96.94 408 ALA A O 1
ATOM 3199 N N . LEU A 1 409 ? 17.203 -8.102 5.262 1 96.75 409 LEU A N 1
ATOM 3200 C CA . LEU A 1 409 ? 17.531 -7.906 6.668 1 96.75 409 LEU A CA 1
ATOM 3201 C C . LEU A 1 409 ? 16.266 -7.711 7.5 1 96.75 409 LEU A C 1
ATOM 3203 O O . LEU A 1 409 ? 16.266 -7.961 8.711 1 96.75 409 LEU A O 1
ATOM 3207 N N . THR A 1 410 ? 15.211 -7.25 6.883 1 98 410 THR A N 1
ATOM 3208 C CA . THR A 1 410 ? 14.047 -6.863 7.668 1 98 410 THR A CA 1
ATOM 3209 C C . THR A 1 410 ? 12.945 -7.918 7.562 1 98 410 THR A C 1
ATOM 3211 O O . THR A 1 410 ? 11.945 -7.852 8.281 1 98 410 THR A O 1
ATOM 3214 N N . HIS A 1 411 ? 13.141 -8.984 6.781 1 97.62 411 HIS A N 1
ATOM 3215 C CA . HIS A 1 411 ? 12.156 -10.055 6.664 1 97.62 411 HIS A CA 1
ATOM 3216 C C . HIS A 1 411 ? 11.875 -10.695 8.016 1 97.62 411 HIS A C 1
ATOM 3218 O O . HIS A 1 411 ? 10.766 -11.172 8.266 1 97.62 411 HIS A O 1
ATOM 3224 N N . ILE A 1 412 ? 12.828 -10.672 8.898 1 97.06 412 ILE A N 1
ATOM 3225 C CA . ILE A 1 412 ? 12.727 -11.328 10.195 1 97.06 412 ILE A CA 1
ATOM 3226 C C . ILE A 1 412 ? 11.617 -10.672 11.016 1 97.06 412 ILE A C 1
ATOM 3228 O O . ILE A 1 412 ? 11.109 -11.266 11.977 1 97.06 412 ILE A O 1
ATOM 3232 N N . TYR A 1 413 ? 11.211 -9.445 10.68 1 97.94 413 TYR A N 1
ATOM 3233 C CA . TYR A 1 413 ? 10.234 -8.703 11.469 1 97.94 413 TYR A CA 1
ATOM 3234 C C . TYR A 1 413 ? 8.828 -8.906 10.914 1 97.94 413 TYR A C 1
ATOM 3236 O O . TYR A 1 413 ? 7.848 -8.43 11.5 1 97.94 413 TYR A O 1
ATOM 3244 N N . GLU A 1 414 ? 8.633 -9.633 9.82 1 97.06 414 GLU A N 1
ATOM 3245 C CA . GLU A 1 414 ? 7.359 -9.734 9.109 1 97.06 414 GLU A CA 1
ATOM 3246 C C . GLU A 1 414 ? 6.34 -10.531 9.906 1 97.06 414 GLU A C 1
ATOM 3248 O O . GLU A 1 414 ? 5.137 -10.445 9.664 1 97.06 414 GLU A O 1
ATOM 3253 N N . ASN A 1 415 ? 6.781 -11.336 10.812 1 95.62 415 ASN A N 1
ATOM 3254 C CA . ASN A 1 415 ? 5.836 -12.164 11.555 1 95.62 415 ASN A CA 1
ATOM 3255 C C . ASN A 1 415 ? 5.469 -11.531 12.891 1 95.62 415 ASN A C 1
ATOM 3257 O O . ASN A 1 415 ? 4.773 -12.148 13.703 1 95.62 415 ASN A O 1
ATOM 3261 N N . ILE A 1 416 ? 5.945 -10.266 13.133 1 96.56 416 ILE A N 1
ATOM 3262 C CA . ILE A 1 416 ? 5.426 -9.5 14.258 1 96.56 416 ILE A CA 1
ATOM 3263 C C . ILE A 1 416 ? 3.988 -9.078 13.977 1 96.56 416 ILE A C 1
ATOM 3265 O O . ILE A 1 416 ? 3.727 -8.352 13.016 1 96.56 416 ILE A O 1
ATOM 3269 N N . THR A 1 417 ? 3.139 -9.547 14.805 1 95.12 417 THR A N 1
ATOM 3270 C CA . THR A 1 417 ? 1.75 -9.172 14.57 1 95.12 417 THR A CA 1
ATOM 3271 C C . THR A 1 417 ? 1.51 -7.719 14.969 1 95.12 417 THR A C 1
ATOM 3273 O O . THR A 1 417 ? 1.215 -6.875 14.117 1 95.12 417 THR A O 1
ATOM 3276 N N . LYS A 1 418 ? 1.75 -7.395 16.266 1 96.81 418 LYS A N 1
ATOM 3277 C CA . LYS A 1 418 ? 1.553 -6.043 16.797 1 96.81 418 LYS A CA 1
ATOM 3278 C C . LYS A 1 418 ? 2.539 -5.742 17.906 1 96.81 418 LYS A C 1
ATOM 3280 O O . LYS A 1 418 ? 3.148 -6.652 18.469 1 96.81 418 LYS A O 1
ATOM 3285 N N . ILE A 1 419 ? 2.705 -4.488 18.172 1 98.12 419 ILE A N 1
ATOM 3286 C CA . ILE A 1 419 ? 3.537 -4.023 19.281 1 98.12 419 ILE A CA 1
ATOM 3287 C C . ILE A 1 419 ? 2.795 -2.947 20.062 1 98.12 419 ILE A C 1
ATOM 3289 O O . ILE A 1 419 ? 1.745 -2.465 19.641 1 98.12 419 ILE A O 1
ATOM 3293 N N . ARG A 1 420 ? 3.342 -2.637 21.234 1 97.19 420 ARG A N 1
ATOM 3294 C CA . ARG A 1 420 ? 3.076 -1.407 21.969 1 97.19 420 ARG A CA 1
ATOM 3295 C C . ARG A 1 420 ? 4.359 -0.623 22.203 1 97.19 420 ARG A C 1
ATOM 3297 O O . ARG A 1 420 ? 5.426 -1.212 22.406 1 97.19 420 ARG A O 1
ATOM 3304 N N . ILE A 1 421 ? 4.246 0.645 22.156 1 98.25 421 ILE A N 1
ATOM 3305 C CA . ILE A 1 421 ? 5.426 1.475 22.375 1 98.25 421 ILE A CA 1
ATOM 3306 C C . ILE A 1 421 ? 5.453 1.94 23.828 1 98.25 421 ILE A C 1
ATOM 3308 O O . ILE A 1 421 ? 4.406 2.102 24.469 1 98.25 421 ILE A O 1
ATOM 3312 N N . PRO A 1 422 ? 6.621 2.109 24.375 1 97.19 422 PRO A N 1
ATOM 3313 C CA . PRO A 1 422 ? 6.703 2.6 25.766 1 97.19 422 PRO A CA 1
ATOM 3314 C C . PRO A 1 422 ? 6.168 4.02 25.906 1 97.19 422 PRO A C 1
ATOM 3316 O O . PRO A 1 422 ? 6.324 4.844 25.016 1 97.19 422 PRO A O 1
ATOM 3319 N N . PRO A 1 423 ? 5.59 4.27 27.062 1 97.44 423 PRO A N 1
ATOM 3320 C CA . PRO A 1 423 ? 5.152 5.648 27.297 1 97.44 423 PRO A CA 1
ATOM 3321 C C . PRO A 1 423 ? 6.316 6.609 27.516 1 97.44 423 PRO A C 1
ATOM 3323 O O . PRO A 1 423 ? 7.387 6.203 27.969 1 97.44 423 PRO A O 1
ATOM 3326 N N . VAL A 1 424 ? 6.125 7.836 27.125 1 94.06 424 VAL A N 1
ATOM 3327 C CA . VAL A 1 424 ? 7.102 8.883 27.422 1 94.06 424 VAL A CA 1
ATOM 3328 C C . VAL A 1 424 ? 7.27 9.031 28.922 1 94.06 424 VAL A C 1
ATOM 3330 O O . VAL A 1 424 ? 8.391 9.148 29.422 1 94.06 424 VAL A O 1
ATOM 3333 N N . ASN A 1 425 ? 6.148 9.055 29.578 1 94.38 425 ASN A N 1
ATOM 3334 C CA . ASN A 1 425 ? 6.055 9.055 31.031 1 94.38 425 ASN A CA 1
ATOM 3335 C C . ASN A 1 425 ? 5.25 7.867 31.547 1 94.38 425 ASN A C 1
ATOM 3337 O O . ASN A 1 425 ? 4.027 7.84 31.422 1 94.38 425 ASN A O 1
ATOM 3341 N N . PRO A 1 426 ? 5.867 6.93 32.25 1 94.5 426 PRO A N 1
ATOM 3342 C CA . PRO A 1 426 ? 5.168 5.727 32.719 1 94.5 426 PRO A CA 1
ATOM 3343 C C . PRO A 1 426 ? 4.074 6.039 33.719 1 94.5 426 PRO A C 1
ATOM 3345 O O . PRO A 1 426 ? 3.098 5.293 33.844 1 94.5 426 PRO A O 1
ATOM 3348 N N . GLN A 1 427 ? 4.195 7.137 34.5 1 95 427 GLN A N 1
ATOM 3349 C CA . GLN A 1 427 ? 3.215 7.48 35.5 1 95 427 GLN A CA 1
ATOM 3350 C C . GLN A 1 427 ? 1.965 8.102 34.906 1 95 427 GLN A C 1
ATOM 3352 O O . GLN A 1 427 ? 0.897 8.109 35.5 1 95 427 GLN A O 1
ATOM 3357 N N . GLN A 1 428 ? 2.129 8.664 33.719 1 94.25 428 GLN A N 1
ATOM 3358 C CA . GLN A 1 428 ? 1.032 9.227 32.938 1 94.25 428 GLN A CA 1
ATOM 3359 C C . GLN A 1 428 ? 1.148 8.852 31.453 1 94.25 428 GLN A C 1
ATOM 3361 O O . GLN A 1 428 ? 1.511 9.68 30.625 1 94.25 428 GLN A O 1
ATOM 3366 N N . PRO A 1 429 ? 0.752 7.684 31.172 1 94.62 429 PRO A N 1
ATOM 3367 C CA . PRO A 1 429 ? 0.978 7.191 29.797 1 94.62 429 PRO A CA 1
ATOM 3368 C C . PRO A 1 429 ? 0.243 8.016 28.75 1 94.62 429 PRO A C 1
ATOM 3370 O O . PRO A 1 429 ? -0.921 8.375 28.938 1 94.62 429 PRO A O 1
ATOM 3373 N N . ASP A 1 430 ? 0.976 8.406 27.734 1 94.81 430 ASP A N 1
ATOM 3374 C CA . ASP A 1 430 ? 0.38 9.125 26.609 1 94.81 430 ASP A CA 1
ATOM 3375 C C . ASP A 1 430 ? -0.551 8.219 25.812 1 94.81 430 ASP A C 1
ATOM 3377 O O . ASP A 1 430 ? -0.468 6.992 25.922 1 94.81 430 ASP A O 1
ATOM 3381 N N . PRO A 1 431 ? -1.408 8.758 24.953 1 93.38 431 PRO A N 1
ATOM 3382 C CA . PRO A 1 431 ? -2.492 8.008 24.312 1 93.38 431 PRO A CA 1
ATOM 3383 C C . PRO A 1 431 ? -1.984 6.871 23.438 1 93.38 431 PRO A C 1
ATOM 3385 O O . PRO A 1 431 ? -2.488 5.746 23.516 1 93.38 431 PRO A O 1
ATOM 3388 N N . TYR A 1 432 ? -0.994 7.035 22.656 1 95.19 432 TYR A N 1
ATOM 3389 C CA . TYR A 1 432 ? -0.606 6.023 21.672 1 95.19 432 TYR A CA 1
ATOM 3390 C C . TYR A 1 432 ? 0.149 4.879 22.344 1 95.19 432 TYR A C 1
ATOM 3392 O O . TYR A 1 432 ? 0.262 3.789 21.766 1 95.19 432 TYR A O 1
ATOM 3400 N N . SER A 1 433 ? 0.733 5.156 23.5 1 96.56 433 SER A N 1
ATOM 3401 C CA . SER A 1 433 ? 1.428 4.086 24.203 1 96.56 433 SER A CA 1
ATOM 3402 C C . SER A 1 433 ? 0.449 3.033 24.719 1 96.56 433 SER A C 1
ATOM 3404 O O . SER A 1 433 ? 0.857 1.942 25.125 1 96.56 433 SER A O 1
ATOM 3406 N N . GLN A 1 434 ? -0.833 3.354 24.641 1 95.31 434 GLN A N 1
ATOM 3407 C CA . GLN A 1 434 ? -1.863 2.443 25.141 1 95.31 434 GLN A CA 1
ATOM 3408 C C . GLN A 1 434 ? -2.561 1.73 23.984 1 95.31 434 GLN A C 1
ATOM 3410 O O . GLN A 1 434 ? -3.572 1.057 24.172 1 95.31 434 GLN A O 1
ATOM 3415 N N . LYS A 1 435 ? -2.064 1.858 22.844 1 96.62 435 LYS A N 1
ATOM 3416 C CA . LYS A 1 435 ? -2.703 1.304 21.656 1 96.62 435 LYS A CA 1
ATOM 3417 C C . LYS A 1 435 ? -1.853 0.194 21.047 1 96.62 435 LYS A C 1
ATOM 3419 O O . LYS A 1 435 ? -0.622 0.259 21.078 1 96.62 435 LYS A O 1
ATOM 3424 N N . ASP A 1 436 ? -2.58 -0.85 20.531 1 97.38 436 ASP A N 1
ATOM 3425 C CA . ASP A 1 436 ? -1.904 -1.826 19.672 1 97.38 436 ASP A CA 1
ATOM 3426 C C . ASP A 1 436 ? -1.523 -1.213 18.328 1 97.38 436 ASP A C 1
ATOM 3428 O O . ASP A 1 436 ? -2.326 -0.511 17.719 1 97.38 436 ASP A O 1
ATOM 3432 N N . ILE A 1 437 ? -0.317 -1.36 18 1 97.94 437 ILE A N 1
ATOM 3433 C CA . ILE A 1 437 ? 0.152 -0.962 16.672 1 97.94 437 ILE A CA 1
ATOM 3434 C C . ILE A 1 437 ? 0.467 -2.203 15.844 1 97.94 437 ILE A C 1
ATOM 3436 O O . ILE A 1 437 ? 1.446 -2.904 16.109 1 97.94 437 ILE A O 1
ATOM 3440 N N . TYR A 1 438 ? -0.354 -2.473 14.859 1 96.69 438 TYR A N 1
ATOM 3441 C CA . TYR A 1 438 ? -0.174 -3.668 14.047 1 96.69 438 TYR A CA 1
ATOM 3442 C C . TYR A 1 438 ? 0.961 -3.48 13.047 1 96.69 438 TYR A C 1
ATOM 3444 O O . TYR A 1 438 ? 0.995 -2.488 12.312 1 96.69 438 TYR A O 1
ATOM 3452 N N . ILE A 1 439 ? 1.915 -4.41 13.055 1 97.19 439 ILE A N 1
ATOM 3453 C CA . ILE A 1 439 ? 3.027 -4.445 12.109 1 97.19 439 ILE A CA 1
ATOM 3454 C C . ILE A 1 439 ? 2.66 -5.316 10.906 1 97.19 439 ILE A C 1
ATOM 3456 O O . ILE A 1 439 ? 2.721 -4.863 9.766 1 97.19 439 ILE A O 1
ATOM 3460 N N . GLY A 1 440 ? 2.314 -6.562 11.18 1 95.06 440 GLY A N 1
ATOM 3461 C CA . GLY A 1 440 ? 1.797 -7.465 10.164 1 95.06 440 GLY A CA 1
ATOM 3462 C C . GLY A 1 440 ? 0.284 -7.438 10.055 1 95.06 440 GLY A C 1
ATOM 3463 O O . GLY A 1 440 ? -0.367 -6.547 10.602 1 95.06 440 GLY A O 1
ATOM 3464 N N . THR A 1 441 ? -0.242 -8.359 9.242 1 93.56 441 THR A N 1
ATOM 3465 C CA . THR A 1 441 ? -1.688 -8.516 9.133 1 93.56 441 THR A CA 1
ATOM 3466 C C . THR A 1 441 ? -2.283 -9.023 10.438 1 93.56 441 THR A C 1
ATOM 3468 O O . THR A 1 441 ? -1.624 -9.75 11.188 1 93.56 441 THR A O 1
ATOM 3471 N N . VAL A 1 442 ? -3.49 -8.656 10.703 1 92.12 442 VAL A N 1
ATOM 3472 C CA . VAL A 1 442 ? -4.18 -9.055 11.93 1 92.12 442 VAL A CA 1
ATOM 3473 C C . VAL A 1 442 ? -4.25 -10.578 12.008 1 92.12 442 VAL A C 1
ATOM 3475 O O . VAL A 1 442 ? -4.164 -11.156 13.094 1 92.12 442 VAL A O 1
ATOM 3478 N N . PHE A 1 443 ? -4.344 -11.18 10.828 1 93.62 443 PHE A N 1
ATOM 3479 C CA . PHE A 1 443 ? -4.422 -12.633 10.688 1 93.62 443 PHE A CA 1
ATOM 3480 C C . PHE A 1 443 ? -3.473 -13.117 9.602 1 93.62 443 PHE A C 1
ATOM 3482 O O . PHE A 1 443 ? -3.211 -12.406 8.625 1 93.62 443 PHE A O 1
ATOM 3489 N N . ASP A 1 444 ? -2.922 -14.312 9.859 1 97 444 ASP A N 1
ATOM 3490 C CA . ASP A 1 444 ? -2.156 -15.023 8.836 1 97 444 ASP A CA 1
ATOM 3491 C C . ASP A 1 444 ? -2.459 -16.516 8.859 1 97 444 ASP A C 1
ATOM 3493 O O . ASP A 1 444 ? -2.504 -17.125 9.93 1 97 444 ASP A O 1
ATOM 3497 N N . PRO A 1 445 ? -2.678 -17.109 7.703 1 97.81 445 PRO A N 1
ATOM 3498 C CA . PRO A 1 445 ? -3.057 -18.516 7.676 1 97.81 445 PRO A CA 1
ATOM 3499 C C . PRO A 1 445 ? -1.974 -19.438 8.25 1 97.81 445 PRO A C 1
ATOM 3501 O O . PRO A 1 445 ? -2.273 -20.531 8.727 1 97.81 445 PRO A O 1
ATOM 3504 N N . PHE A 1 446 ? -0.751 -19.031 8.164 1 98.44 446 PHE A N 1
ATOM 3505 C CA . PHE A 1 446 ? 0.343 -19.828 8.695 1 98.44 446 PHE A CA 1
ATOM 3506 C C . PHE A 1 446 ? 0.613 -19.484 10.156 1 98.44 446 PHE A C 1
ATOM 3508 O O . PHE A 1 446 ? 1.752 -19.203 10.531 1 98.44 446 PHE A O 1
ATOM 3515 N N . THR A 1 447 ? -0.402 -19.484 10.906 1 97.62 447 THR A N 1
ATOM 3516 C CA . THR A 1 447 ? -0.399 -19.375 12.359 1 97.62 447 THR A CA 1
ATOM 3517 C C . THR A 1 447 ? -0.978 -20.641 13 1 97.62 447 THR A C 1
ATOM 3519 O O . THR A 1 447 ? -2.053 -21.094 12.609 1 97.62 447 THR A O 1
ATOM 3522 N N . GLY A 1 448 ? -0.262 -21.281 13.891 1 96.94 448 GLY A N 1
ATOM 3523 C CA . GLY A 1 448 ? -0.712 -22.516 14.516 1 96.94 448 GLY A CA 1
ATOM 3524 C C . GLY A 1 448 ? -2.008 -22.359 15.289 1 96.94 448 GLY A C 1
ATOM 3525 O O . GLY A 1 448 ? -2.438 -21.234 15.562 1 96.94 448 GLY A O 1
ATOM 3526 N N . PRO A 1 449 ? -2.713 -23.406 15.695 1 96.88 449 PRO A N 1
ATOM 3527 C CA . PRO A 1 449 ? -2.139 -24.75 15.586 1 96.88 449 PRO A CA 1
ATOM 3528 C C . PRO A 1 449 ? -2.201 -25.312 14.172 1 96.88 449 PRO A C 1
ATOM 3530 O O . PRO A 1 449 ? -3.223 -25.172 13.492 1 96.88 449 PRO A O 1
ATOM 3533 N N . LEU A 1 450 ? -1.093 -25.859 13.695 1 98.12 450 LEU A N 1
ATOM 3534 C CA . LEU A 1 450 ? -0.979 -26.578 12.43 1 98.12 450 LEU A CA 1
ATOM 3535 C C . LEU A 1 450 ? -0.189 -27.875 12.609 1 98.12 450 LEU A C 1
ATOM 3537 O O . LEU A 1 450 ? 0.747 -27.922 13.414 1 98.12 450 LEU A O 1
ATOM 3541 N N . SER A 1 451 ? -0.614 -28.891 11.953 1 98.12 451 SER A N 1
ATOM 3542 C CA . SER A 1 451 ? 0.096 -30.156 11.914 1 98.12 451 SER A CA 1
ATOM 3543 C C . SER A 1 451 ? 0.262 -30.656 10.484 1 98.12 451 SER A C 1
ATOM 3545 O O . SER A 1 451 ? -0.567 -30.359 9.617 1 98.12 451 SER A O 1
ATOM 3547 N N . GLY A 1 452 ? 1.372 -31.312 10.352 1 98.38 452 GLY A N 1
ATOM 3548 C CA . GLY A 1 452 ? 1.674 -31.812 9.016 1 98.38 452 GLY A CA 1
ATOM 3549 C C . GLY A 1 452 ? 2.807 -32.812 9 1 98.38 452 GLY A C 1
ATOM 3550 O O . GLY A 1 452 ? 3.113 -33.438 10.023 1 98.38 452 GLY A O 1
ATOM 3551 N N . TYR A 1 453 ? 3.307 -33.156 7.785 1 98.31 453 TYR A N 1
ATOM 3552 C CA . TYR A 1 453 ? 4.391 -34.094 7.574 1 98.31 453 TYR A CA 1
ATOM 3553 C C . TYR A 1 453 ? 5.367 -33.594 6.523 1 98.31 453 TYR A C 1
ATOM 3555 O O . TYR A 1 453 ? 4.984 -32.844 5.625 1 98.31 453 TYR A O 1
ATOM 3563 N N . VAL A 1 454 ? 6.574 -33.875 6.68 1 98 454 VAL A N 1
ATOM 3564 C CA . VAL A 1 454 ? 7.605 -33.5 5.73 1 98 454 VAL A CA 1
ATOM 3565 C C . VAL A 1 454 ? 7.379 -34.188 4.395 1 98 454 VAL A C 1
ATOM 3567 O O . VAL A 1 454 ? 7.246 -35.406 4.348 1 98 454 VAL A O 1
ATOM 3570 N N . LYS A 1 455 ? 7.359 -33.469 3.387 1 96.25 455 LYS A N 1
ATOM 3571 C CA . LYS A 1 455 ? 6.98 -33.906 2.051 1 96.25 455 LYS A CA 1
ATOM 3572 C C . LYS A 1 455 ? 7.781 -35.125 1.64 1 96.25 455 LYS A C 1
ATOM 3574 O O . LYS A 1 455 ? 7.211 -36.125 1.188 1 96.25 455 LYS A O 1
ATOM 3579 N N . ASP A 1 456 ? 9.133 -35.156 1.829 1 94.31 456 ASP A N 1
ATOM 3580 C CA . ASP A 1 456 ? 10.016 -36.219 1.345 1 94.31 456 ASP A CA 1
ATOM 3581 C C . ASP A 1 456 ? 10.25 -37.281 2.422 1 94.31 456 ASP A C 1
ATOM 3583 O O . ASP A 1 456 ? 10.945 -38.281 2.186 1 94.31 456 ASP A O 1
ATOM 3587 N N . ASN A 1 457 ? 9.672 -37.125 3.611 1 95.62 457 ASN A N 1
ATOM 3588 C CA . ASN A 1 457 ? 9.703 -38.062 4.727 1 95.62 457 ASN A CA 1
ATOM 3589 C C . ASN A 1 457 ? 8.406 -38 5.535 1 95.62 457 ASN A C 1
ATOM 3591 O O . ASN A 1 457 ? 8.398 -37.562 6.676 1 95.62 457 ASN A O 1
ATOM 3595 N N . PRO A 1 458 ? 7.43 -38.625 5.039 1 94.31 458 PRO A N 1
ATOM 3596 C CA . PRO A 1 458 ? 6.09 -38.469 5.609 1 94.31 458 PRO A CA 1
ATOM 3597 C C . PRO A 1 458 ? 5.996 -38.969 7.047 1 94.31 458 PRO A C 1
ATOM 3599 O O . PRO A 1 458 ? 5.031 -38.688 7.75 1 94.31 458 PRO A O 1
ATOM 3602 N N . ASN A 1 459 ? 6.867 -39.75 7.508 1 95.69 459 ASN A N 1
ATOM 3603 C CA . ASN A 1 459 ? 6.871 -40.219 8.891 1 95.69 459 ASN A CA 1
ATOM 3604 C C . ASN A 1 459 ? 7.324 -39.125 9.852 1 95.69 459 ASN A C 1
ATOM 3606 O O . ASN A 1 459 ? 7.105 -39.219 11.062 1 95.69 459 ASN A O 1
ATOM 3610 N N . GLN A 1 460 ? 8.008 -38.188 9.289 1 97.31 460 GLN A N 1
ATOM 3611 C CA . GLN A 1 460 ? 8.414 -37.031 10.109 1 97.31 460 GLN A CA 1
ATOM 3612 C C . GLN A 1 460 ? 7.289 -36 10.219 1 97.31 460 GLN A C 1
ATOM 3614 O O . GLN A 1 460 ? 6.891 -35.406 9.219 1 97.31 460 GLN A O 1
ATOM 3619 N N . LYS A 1 461 ? 6.902 -35.812 11.43 1 97.62 461 LYS A N 1
ATOM 3620 C CA . LYS A 1 461 ? 5.754 -34.969 11.672 1 97.62 461 LYS A CA 1
ATOM 3621 C C . LYS A 1 461 ? 6.199 -33.531 11.969 1 97.62 461 LYS A C 1
ATOM 3623 O O . LYS A 1 461 ? 7.336 -33.312 12.383 1 97.62 461 LYS A O 1
ATOM 3628 N N . VAL A 1 462 ? 5.398 -32.562 11.578 1 97.81 462 VAL A N 1
ATOM 3629 C CA . VAL A 1 462 ? 5.566 -31.156 11.852 1 97.81 462 VAL A CA 1
ATOM 3630 C C . VAL A 1 462 ? 4.418 -30.656 12.727 1 97.81 462 VAL A C 1
ATOM 3632 O O . VAL A 1 462 ? 3.264 -31.031 12.516 1 97.81 462 VAL A O 1
ATOM 3635 N N . ASN A 1 463 ? 4.719 -29.906 13.773 1 97.88 463 ASN A N 1
ATOM 3636 C CA . ASN A 1 463 ? 3.729 -29.312 14.664 1 97.88 463 ASN A CA 1
ATOM 3637 C C . ASN A 1 463 ? 4.031 -27.828 14.922 1 97.88 463 ASN A C 1
ATOM 3639 O O . ASN A 1 463 ? 5.117 -27.484 15.398 1 97.88 463 ASN A O 1
ATOM 3643 N N . ILE A 1 464 ? 3.17 -26.953 14.547 1 98.06 464 ILE A N 1
ATOM 3644 C CA . ILE A 1 464 ? 3.23 -25.516 14.859 1 98.06 464 ILE A CA 1
ATOM 3645 C C . ILE A 1 464 ? 2.246 -25.203 15.984 1 98.06 464 ILE A C 1
ATOM 3647 O O . ILE A 1 464 ? 1.03 -25.297 15.797 1 98.06 464 ILE A O 1
ATOM 3651 N N . PRO A 1 465 ? 2.67 -24.75 17.156 1 97.69 465 PRO A N 1
ATOM 3652 C CA . PRO A 1 465 ? 1.786 -24.5 18.297 1 97.69 465 PRO A CA 1
ATOM 3653 C C . PRO A 1 465 ? 0.8 -23.359 18.031 1 97.69 465 PRO A C 1
ATOM 3655 O O . PRO A 1 465 ? 1.063 -22.484 17.203 1 97.69 465 PRO A O 1
ATOM 3658 N N . ALA A 1 466 ? -0.27 -23.516 18.828 1 96.38 466 ALA A N 1
ATOM 3659 C CA . ALA A 1 466 ? -1.291 -22.469 18.734 1 96.38 466 ALA A CA 1
ATOM 3660 C C . ALA A 1 466 ? -0.693 -21.094 19 1 96.38 466 ALA A C 1
ATOM 3662 O O . ALA A 1 466 ? 0.071 -20.906 19.953 1 96.38 466 ALA A O 1
ATOM 3663 N N . GLY A 1 467 ? -0.978 -20.156 18.078 1 94.44 467 GLY A N 1
ATOM 3664 C CA . GLY A 1 467 ? -0.566 -18.781 18.266 1 94.44 467 GLY A CA 1
ATOM 3665 C C . GLY A 1 467 ? 0.777 -18.453 17.641 1 94.44 467 GLY A C 1
ATOM 3666 O O . GLY A 1 467 ? 1.127 -17.281 17.469 1 94.44 467 GLY A O 1
ATOM 3667 N N . GLN A 1 468 ? 1.497 -19.469 17.359 1 96.44 468 GLN A N 1
ATOM 3668 C CA . GLN A 1 468 ? 2.789 -19.234 16.719 1 96.44 468 GLN A CA 1
ATOM 3669 C C . GLN A 1 468 ? 2.623 -18.922 15.234 1 96.44 468 GLN A C 1
ATOM 3671 O O . GLN A 1 468 ? 2.105 -19.734 14.477 1 96.44 468 GLN A O 1
ATOM 3676 N N . ARG A 1 469 ? 3.047 -17.75 14.844 1 97.19 469 ARG A N 1
ATOM 3677 C CA . ARG A 1 469 ? 3.039 -17.328 13.445 1 97.19 469 ARG A CA 1
ATOM 3678 C C . ARG A 1 469 ? 4.383 -17.609 12.781 1 97.19 469 ARG A C 1
ATOM 3680 O O . ARG A 1 469 ? 5.43 -17.203 13.281 1 97.19 469 ARG A O 1
ATOM 3687 N N . LEU A 1 470 ? 4.371 -18.312 11.656 1 97.88 470 LEU A N 1
ATOM 3688 C CA . LEU A 1 470 ? 5.605 -18.625 10.945 1 97.88 470 LEU A CA 1
ATOM 3689 C C . LEU A 1 470 ? 6.195 -17.359 10.312 1 97.88 470 LEU A C 1
ATOM 3691 O O . LEU A 1 470 ? 5.457 -16.484 9.859 1 97.88 470 LEU A O 1
ATOM 3695 N N . GLY A 1 471 ? 7.504 -17.297 10.312 1 96.75 471 GLY A N 1
ATOM 3696 C CA . GLY A 1 471 ? 8.203 -16.156 9.734 1 96.75 471 GLY A CA 1
ATOM 3697 C C . GLY A 1 471 ? 8.633 -16.391 8.297 1 96.75 471 GLY A C 1
ATOM 3698 O O . GLY A 1 471 ? 8.352 -17.453 7.723 1 96.75 471 GLY A O 1
ATOM 3699 N N . HIS A 1 472 ? 9.281 -15.422 7.773 1 95.75 472 HIS A N 1
ATOM 3700 C CA . HIS A 1 472 ? 9.695 -15.406 6.375 1 95.75 472 HIS A CA 1
ATOM 3701 C C . HIS A 1 472 ? 10.539 -16.641 6.039 1 95.75 472 HIS A C 1
ATOM 3703 O O . HIS A 1 472 ? 10.289 -17.312 5.031 1 95.75 472 HIS A O 1
ATOM 3709 N N . ASP A 1 473 ? 11.516 -16.953 6.848 1 95.31 473 ASP A N 1
ATOM 3710 C CA . ASP A 1 473 ? 12.43 -18.047 6.547 1 95.31 473 ASP A CA 1
ATOM 3711 C C . ASP A 1 473 ? 11.695 -19.391 6.562 1 95.31 473 ASP A C 1
ATOM 3713 O O . ASP A 1 473 ? 11.977 -20.266 5.746 1 95.31 473 ASP A O 1
ATOM 3717 N N . ASP A 1 474 ? 10.758 -19.516 7.52 1 96.94 474 ASP A N 1
ATOM 3718 C CA . ASP A 1 474 ? 9.93 -20.719 7.57 1 96.94 474 ASP A CA 1
ATOM 3719 C C . ASP A 1 474 ? 9.125 -20.875 6.281 1 96.94 474 ASP A C 1
ATOM 3721 O O . ASP A 1 474 ? 9.07 -21.969 5.715 1 96.94 474 ASP A O 1
ATOM 3725 N N . LEU A 1 475 ? 8.586 -19.828 5.859 1 97.69 475 LEU A N 1
ATOM 3726 C CA . LEU A 1 475 ? 7.715 -19.875 4.688 1 97.69 475 LEU A CA 1
ATOM 3727 C C . LEU A 1 475 ? 8.531 -20.078 3.414 1 97.69 475 LEU A C 1
ATOM 3729 O O . LEU A 1 475 ? 8.133 -20.828 2.527 1 97.69 475 LEU A O 1
ATOM 3733 N N . TRP A 1 476 ? 9.633 -19.438 3.363 1 95.19 476 TRP A N 1
ATOM 3734 C CA . TRP A 1 476 ? 10.484 -19.484 2.178 1 95.19 476 TRP A CA 1
ATOM 3735 C C . TRP A 1 476 ? 11.07 -20.875 1.97 1 95.19 476 TRP A C 1
ATOM 3737 O O . TRP A 1 476 ? 11.352 -21.266 0.836 1 95.19 476 TRP A O 1
ATOM 3747 N N . SER A 1 477 ? 11.234 -21.641 3.035 1 95.56 477 SER A N 1
ATOM 3748 C CA . SER A 1 477 ? 11.891 -22.938 2.943 1 95.56 477 SER A CA 1
ATOM 3749 C C . SER A 1 477 ? 10.914 -24.078 3.227 1 95.56 477 SER A C 1
ATOM 3751 O O . SER A 1 477 ? 11.32 -25.203 3.512 1 95.56 477 SER A O 1
ATOM 3753 N N . MET A 1 478 ? 9.695 -23.797 3.102 1 97.81 478 MET A N 1
ATOM 3754 C CA . MET A 1 478 ? 8.672 -24.766 3.496 1 97.81 478 MET A CA 1
ATOM 3755 C C . MET A 1 478 ? 8.789 -26.047 2.68 1 97.81 478 MET A C 1
ATOM 3757 O O . MET A 1 478 ? 8.828 -26 1.448 1 97.81 478 MET A O 1
ATOM 3761 N N . ASP A 1 479 ? 8.828 -27.188 3.41 1 97.5 479 ASP A N 1
ATOM 3762 C CA . ASP A 1 479 ? 8.977 -28.469 2.742 1 97.5 479 ASP A CA 1
ATOM 3763 C C . ASP A 1 479 ? 8.055 -29.531 3.355 1 97.5 479 ASP A C 1
ATOM 3765 O O . ASP A 1 479 ? 8.352 -30.719 3.305 1 97.5 479 ASP A O 1
ATOM 3769 N N . TRP A 1 480 ? 7.059 -29.094 4.004 1 98.56 480 TRP A N 1
ATOM 3770 C CA . TRP A 1 480 ? 6.09 -29.984 4.641 1 98.56 480 TRP A CA 1
ATOM 3771 C C . TRP A 1 480 ? 4.672 -29.656 4.176 1 98.56 480 TRP A C 1
ATOM 3773 O O . TRP A 1 480 ? 4.395 -28.547 3.74 1 98.56 480 TRP A O 1
ATOM 3783 N N . PHE A 1 481 ? 3.818 -30.656 4.199 1 98.75 481 PHE A N 1
ATOM 3784 C CA . PHE A 1 481 ? 2.398 -30.5 3.904 1 98.75 481 PHE A CA 1
ATOM 3785 C C . PHE A 1 481 ? 1.564 -30.625 5.172 1 98.75 481 PHE A C 1
ATOM 3787 O O . PHE A 1 481 ? 1.914 -31.391 6.078 1 98.75 481 PHE A O 1
ATOM 3794 N N . VAL A 1 482 ? 0.48 -29.891 5.277 1 98.75 482 VAL A N 1
ATOM 3795 C CA . VAL A 1 482 ? -0.494 -30.141 6.336 1 98.75 482 VAL A CA 1
ATOM 3796 C C . VAL A 1 482 ? -1.07 -31.547 6.188 1 98.75 482 VAL A C 1
ATOM 3798 O O . VAL A 1 482 ? -1.062 -32.125 5.094 1 98.75 482 VAL A O 1
ATOM 3801 N N . ASP A 1 483 ? -1.711 -32.125 7.223 1 98.12 483 ASP A N 1
ATOM 3802 C CA . ASP A 1 483 ? -2.051 -33.531 7.359 1 98.12 483 ASP A CA 1
ATOM 3803 C C . ASP A 1 483 ? -3.102 -33.938 6.328 1 98.12 483 ASP A C 1
ATOM 3805 O O . ASP A 1 483 ? -3.176 -35.125 5.945 1 98.12 483 ASP A O 1
ATOM 3809 N N . TRP A 1 484 ? -3.895 -33.062 5.914 1 98.44 484 TRP A N 1
ATOM 3810 C CA . TRP A 1 484 ? -5.02 -33.406 5.062 1 98.44 484 TRP A CA 1
ATOM 3811 C C . TRP A 1 484 ? -4.684 -33.188 3.592 1 98.44 484 TRP A C 1
ATOM 3813 O O . TRP A 1 484 ? -5.562 -33.281 2.729 1 98.44 484 TRP A O 1
ATOM 3823 N N . VAL A 1 485 ? -3.4 -32.906 3.312 1 98.75 485 VAL A N 1
ATOM 3824 C CA . VAL A 1 485 ? -2.877 -32.938 1.952 1 98.75 485 VAL A CA 1
ATOM 3825 C C . VAL A 1 485 ? -2.383 -34.344 1.64 1 98.75 485 VAL A C 1
ATOM 3827 O O . VAL A 1 485 ? -1.618 -34.938 2.414 1 98.75 485 VAL A O 1
ATOM 3830 N N . ILE A 1 486 ? -2.855 -34.906 0.557 1 98 486 ILE A N 1
ATOM 3831 C CA . ILE A 1 486 ? -2.436 -36.219 0.066 1 98 486 ILE A CA 1
ATOM 3832 C C . ILE A 1 486 ? -1.577 -36.031 -1.186 1 98 486 ILE A C 1
ATOM 3834 O O . ILE A 1 486 ? -2.098 -35.781 -2.271 1 98 486 ILE A O 1
ATOM 3838 N N . TYR A 1 487 ? -0.295 -36.25 -1.028 1 97.56 487 TYR A N 1
ATOM 3839 C CA . TYR A 1 487 ? 0.659 -36.062 -2.119 1 97.56 487 TYR A CA 1
ATOM 3840 C C . TYR A 1 487 ? 0.849 -37.375 -2.879 1 97.56 487 TYR A C 1
ATOM 3842 O O . TYR A 1 487 ? 1.38 -38.344 -2.336 1 97.56 487 TYR A O 1
ATOM 3850 N N . HIS A 1 488 ? 0.419 -37.438 -4.133 1 95.62 488 HIS A N 1
ATOM 3851 C CA . HIS A 1 488 ? 0.441 -38.656 -4.934 1 95.62 488 HIS A CA 1
ATOM 3852 C C . HIS A 1 488 ? 1.745 -38.781 -5.711 1 95.62 488 HIS A C 1
ATOM 3854 O O . HIS A 1 488 ? 1.955 -39.75 -6.43 1 95.62 488 HIS A O 1
ATOM 3860 N N . GLY A 1 489 ? 2.646 -37.812 -5.543 1 88.06 489 GLY A N 1
ATOM 3861 C CA . GLY A 1 489 ? 3.918 -37.875 -6.246 1 88.06 489 GLY A CA 1
ATOM 3862 C C . GLY A 1 489 ? 3.822 -37.375 -7.684 1 88.06 489 GLY A C 1
ATOM 3863 O O . GLY A 1 489 ? 2.861 -36.719 -8.055 1 88.06 489 GLY A O 1
ATOM 3864 N N . GLY A 1 490 ? 5.008 -37.562 -8.336 1 78.88 490 GLY A N 1
ATOM 3865 C CA . GLY A 1 490 ? 5.137 -37.125 -9.719 1 78.88 490 GLY A CA 1
ATOM 3866 C C . GLY A 1 490 ? 4.551 -38.125 -10.719 1 78.88 490 GLY A C 1
ATOM 3867 O O . GLY A 1 490 ? 4.504 -39.312 -10.453 1 78.88 490 GLY A O 1
ATOM 3868 N N . VAL A 1 491 ? 3.689 -37.656 -11.594 1 66.38 491 VAL A N 1
ATOM 3869 C CA . VAL A 1 491 ? 3.234 -38.531 -12.664 1 66.38 491 VAL A CA 1
ATOM 3870 C C . VAL A 1 491 ? 4.293 -38.594 -13.766 1 66.38 491 VAL A C 1
ATOM 3872 O O . VAL A 1 491 ? 4.949 -37.594 -14.062 1 66.38 491 VAL A O 1
ATOM 3875 N N . SER A 1 492 ? 4.941 -39.844 -13.805 1 48.12 492 SER A N 1
ATOM 3876 C CA . SER A 1 492 ? 5.836 -40.094 -14.93 1 48.12 492 SER A CA 1
ATOM 3877 C C . SER A 1 492 ? 5.141 -39.812 -16.25 1 48.12 492 SER A C 1
ATOM 3879 O O . SER A 1 492 ? 3.924 -39.969 -16.375 1 48.12 492 SER A O 1
ATOM 3881 N N . MET B 1 1 ? -16.984 82.75 -22.594 1 20.77 1 MET B N 1
ATOM 3882 C CA . MET B 1 1 ? -15.648 83.125 -22.125 1 20.77 1 MET B CA 1
ATOM 3883 C C . MET B 1 1 ? -14.781 81.875 -21.938 1 20.77 1 MET B C 1
ATOM 3885 O O . MET B 1 1 ? -15.289 80.75 -21.797 1 20.77 1 MET B O 1
ATOM 3889 N N . ASP B 1 2 ? -13.445 82.062 -21.641 1 19.8 2 ASP B N 1
ATOM 3890 C CA . ASP B 1 2 ? -12.062 81.75 -21.953 1 19.8 2 ASP B CA 1
ATOM 3891 C C . ASP B 1 2 ? -11.555 80.625 -21.062 1 19.8 2 ASP B C 1
ATOM 3893 O O . ASP B 1 2 ? -11.383 80.812 -19.859 1 19.8 2 ASP B O 1
ATOM 3897 N N . VAL B 1 3 ? -11.891 79.312 -21.266 1 17.59 3 VAL B N 1
ATOM 3898 C CA . VAL B 1 3 ? -11.891 78 -20.641 1 17.59 3 VAL B CA 1
ATOM 3899 C C . VAL B 1 3 ? -10.461 77.438 -20.562 1 17.59 3 VAL B C 1
ATOM 3901 O O . VAL B 1 3 ? -10.25 76.25 -20.469 1 17.59 3 VAL B O 1
ATOM 3904 N N . LYS B 1 4 ? -9.523 78.625 -21 1 19.27 4 LYS B N 1
ATOM 3905 C CA . LYS B 1 4 ? -8.383 77.875 -21.562 1 19.27 4 LYS B CA 1
ATOM 3906 C C . LYS B 1 4 ? -7.887 76.812 -20.594 1 19.27 4 LYS B C 1
ATOM 3908 O O . LYS B 1 4 ? -8.273 76.812 -19.422 1 19.27 4 LYS B O 1
ATOM 3913 N N . THR B 1 5 ? -6.496 76.625 -20.422 1 18.98 5 THR B N 1
ATOM 3914 C CA . THR B 1 5 ? -5.375 75.75 -20.766 1 18.98 5 THR B CA 1
ATOM 3915 C C . THR B 1 5 ? -4.719 75.188 -19.5 1 18.98 5 THR B C 1
ATOM 3917 O O . THR B 1 5 ? -3.629 74.625 -19.562 1 18.98 5 THR B O 1
ATOM 3920 N N . LEU B 1 6 ? -5.324 75.312 -18.234 1 20.61 6 LEU B N 1
ATOM 3921 C CA . LEU B 1 6 ? -4.316 75.312 -17.188 1 20.61 6 LEU B CA 1
ATOM 3922 C C . LEU B 1 6 ? -3.482 74.062 -17.172 1 20.61 6 LEU B C 1
ATOM 3924 O O . LEU B 1 6 ? -4.027 72.938 -17.094 1 20.61 6 LEU B O 1
ATOM 3928 N N . THR B 1 7 ? -2.236 74.062 -17.719 1 22.02 7 THR B N 1
ATOM 3929 C CA . THR B 1 7 ? -1.108 73.188 -18.031 1 22.02 7 THR B CA 1
ATOM 3930 C C . THR B 1 7 ? -0.541 72.5 -16.781 1 22.02 7 THR B C 1
ATOM 3932 O O . THR B 1 7 ? 0.239 73.125 -16.047 1 22.02 7 THR B O 1
ATOM 3935 N N . GLY B 1 8 ? -1.336 72.125 -15.734 1 20.81 8 GLY B N 1
ATOM 3936 C CA . GLY B 1 8 ? -0.687 71.875 -14.453 1 20.81 8 GLY B CA 1
ATOM 3937 C C . GLY B 1 8 ? 0.421 70.875 -14.531 1 20.81 8 GLY B C 1
ATOM 3938 O O . GLY B 1 8 ? 0.265 69.812 -15.172 1 20.81 8 GLY B O 1
ATOM 3939 N N . ILE B 1 9 ? 1.74 71.188 -14.383 1 21.77 9 ILE B N 1
ATOM 3940 C CA . ILE B 1 9 ? 3.096 70.625 -14.414 1 21.77 9 ILE B CA 1
ATOM 3941 C C . ILE B 1 9 ? 3.242 69.562 -13.344 1 21.77 9 ILE B C 1
ATOM 3943 O O . ILE B 1 9 ? 3.121 69.875 -12.148 1 21.77 9 ILE B O 1
ATOM 3947 N N . PHE B 1 10 ? 2.535 68.375 -13.367 1 22.11 10 PHE B N 1
ATOM 3948 C CA . PHE B 1 10 ? 2.631 67.375 -12.266 1 22.11 10 PHE B CA 1
ATOM 3949 C C . PHE B 1 10 ? 4.059 66.875 -12.117 1 22.11 10 PHE B C 1
ATOM 3951 O O . PHE B 1 10 ? 4.633 66.375 -13.062 1 22.11 10 PHE B O 1
ATOM 3958 N N . VAL B 1 11 ? 4.953 67.5 -11.273 1 20.33 11 VAL B N 1
ATOM 3959 C CA . VAL B 1 11 ? 6.344 67.25 -10.93 1 20.33 11 VAL B CA 1
ATOM 3960 C C . VAL B 1 11 ? 6.484 65.812 -10.352 1 20.33 11 VAL B C 1
ATOM 3962 O O . VAL B 1 11 ? 5.848 65.5 -9.344 1 20.33 11 VAL B O 1
ATOM 3965 N N . VAL B 1 12 ? 6.777 64.75 -11.18 1 21.62 12 VAL B N 1
ATOM 3966 C CA . VAL B 1 12 ? 7.008 63.312 -10.945 1 21.62 12 VAL B CA 1
ATOM 3967 C C . VAL B 1 12 ? 8.227 63.125 -10.047 1 21.62 12 VAL B C 1
ATOM 3969 O O . VAL B 1 12 ? 9.359 63.406 -10.453 1 21.62 12 VAL B O 1
ATOM 3972 N N . LEU B 1 13 ? 8.219 63.531 -8.758 1 19.7 13 LEU B N 1
ATOM 3973 C CA . LEU B 1 13 ? 9.375 63.438 -7.871 1 19.7 13 LEU B CA 1
ATOM 3974 C C . LEU B 1 13 ? 9.883 62 -7.785 1 19.7 13 LEU B C 1
ATOM 3976 O O . LEU B 1 13 ? 9.109 61.094 -7.516 1 19.7 13 LEU B O 1
ATOM 3980 N N . LEU B 1 14 ? 11.094 61.656 -8.383 1 21.11 14 LEU B N 1
ATOM 3981 C CA . LEU B 1 14 ? 12.008 60.531 -8.586 1 21.11 14 LEU B CA 1
ATOM 3982 C C . LEU B 1 14 ? 12.555 60.031 -7.25 1 21.11 14 LEU B C 1
ATOM 3984 O O . LEU B 1 14 ? 13.414 60.688 -6.648 1 21.11 14 LEU B O 1
ATOM 3988 N N . ILE B 1 15 ? 11.742 59.719 -6.195 1 21.28 15 ILE B N 1
ATOM 3989 C CA . ILE B 1 15 ? 12.367 59.375 -4.918 1 21.28 15 ILE B CA 1
ATOM 3990 C C . ILE B 1 15 ? 13.281 58.188 -5.09 1 21.28 15 ILE B C 1
ATOM 3992 O O . ILE B 1 15 ? 12.844 57.125 -5.531 1 21.28 15 ILE B O 1
ATOM 3996 N N . VAL B 1 16 ? 14.656 58.281 -5.168 1 21.75 16 VAL B N 1
ATOM 3997 C CA . VAL B 1 16 ? 15.875 57.5 -5.262 1 21.75 16 VAL B CA 1
ATOM 3998 C C . VAL B 1 16 ? 16.031 56.625 -4.008 1 21.75 16 VAL B C 1
ATOM 4000 O O . VAL B 1 16 ? 16.266 57.156 -2.916 1 21.75 16 VAL B O 1
ATOM 4003 N N . VAL B 1 17 ? 15.086 55.75 -3.607 1 22.12 17 VAL B N 1
ATOM 4004 C CA . VAL B 1 17 ? 15.289 55 -2.373 1 22.12 17 VAL B CA 1
ATOM 4005 C C . VAL B 1 17 ? 16.609 54.25 -2.434 1 22.12 17 VAL B C 1
ATOM 4007 O O . VAL B 1 17 ? 16.906 53.562 -3.422 1 22.12 17 VAL B O 1
ATOM 4010 N N . GLY B 1 18 ? 17.672 54.5 -1.576 1 19.75 18 GLY B N 1
ATOM 4011 C CA . GLY B 1 18 ? 19.016 54.094 -1.228 1 19.75 18 GLY B CA 1
ATOM 4012 C C . GLY B 1 18 ? 19.141 52.594 -0.923 1 19.75 18 GLY B C 1
ATOM 4013 O O . GLY B 1 18 ? 18.594 52.125 0.067 1 19.75 18 GLY B O 1
ATOM 4014 N N . ILE B 1 19 ? 19.203 51.625 -1.948 1 20.8 19 ILE B N 1
ATOM 4015 C CA . ILE B 1 19 ? 19.469 50.188 -1.939 1 20.8 19 ILE B CA 1
ATOM 4016 C C . ILE B 1 19 ? 20.828 49.938 -1.307 1 20.8 19 ILE B C 1
ATOM 4018 O O . ILE B 1 19 ? 21.875 50.25 -1.893 1 20.8 19 ILE B O 1
ATOM 4022 N N . LEU B 1 20 ? 21.125 50.281 -0.044 1 19.52 20 LEU B N 1
ATOM 4023 C CA . LEU B 1 20 ? 22.406 49.969 0.608 1 19.52 20 LEU B CA 1
ATOM 4024 C C . LEU B 1 20 ? 22.781 48.5 0.426 1 19.52 20 LEU B C 1
ATOM 4026 O O . LEU B 1 20 ? 21.953 47.625 0.63 1 19.52 20 LEU B O 1
ATOM 4030 N N . ALA B 1 21 ? 24.047 48.156 -0.11 1 20.11 21 ALA B N 1
ATOM 4031 C CA . ALA B 1 21 ? 25.031 47.219 -0.649 1 20.11 21 ALA B CA 1
ATOM 4032 C C . ALA B 1 21 ? 25.578 46.281 0.442 1 20.11 21 ALA B C 1
ATOM 4034 O O . ALA B 1 21 ? 26.781 46.031 0.499 1 20.11 21 ALA B O 1
ATOM 4035 N N . TYR B 1 22 ? 24.938 45.969 1.584 1 20.14 22 TYR B N 1
ATOM 4036 C CA . TYR B 1 22 ? 25.844 45.281 2.5 1 20.14 22 TYR B CA 1
ATOM 4037 C C . TYR B 1 22 ? 26.406 44 1.856 1 20.14 22 TYR B C 1
ATOM 4039 O O . TYR B 1 22 ? 25.656 43.125 1.429 1 20.14 22 TYR B O 1
ATOM 4047 N N . TYR B 1 23 ? 27.734 43.938 1.417 1 20.84 23 TYR B N 1
ATOM 4048 C CA . TYR B 1 23 ? 28.797 43.156 0.799 1 20.84 23 TYR B CA 1
ATOM 4049 C C . TYR B 1 23 ? 29.125 41.906 1.631 1 20.84 23 TYR B C 1
ATOM 4051 O O . TYR B 1 23 ? 30.094 41.906 2.379 1 20.84 23 TYR B O 1
ATOM 4059 N N . ALA B 1 24 ? 28.312 41.312 2.525 1 21.31 24 ALA B N 1
ATOM 4060 C CA . ALA B 1 24 ? 29 40.375 3.402 1 21.31 24 ALA B CA 1
ATOM 4061 C C . ALA B 1 24 ? 29.812 39.375 2.594 1 21.31 24 ALA B C 1
ATOM 4063 O O . ALA B 1 24 ? 29.594 39.219 1.392 1 21.31 24 ALA B O 1
ATOM 4064 N N . GLY B 1 25 ? 30.469 38.312 3.266 1 22.36 25 GLY B N 1
ATOM 4065 C CA . GLY B 1 25 ? 31.594 37.406 3.135 1 22.36 25 GLY B CA 1
ATOM 4066 C C . GLY B 1 25 ? 31.453 36.438 1.996 1 22.36 25 GLY B C 1
ATOM 4067 O O . GLY B 1 25 ? 30.391 35.844 1.82 1 22.36 25 GLY B O 1
ATOM 4068 N N . THR B 1 26 ? 32.188 36.5 0.907 1 23.78 26 THR B N 1
ATOM 4069 C CA . THR B 1 26 ? 32.469 35.969 -0.423 1 23.78 26 THR B CA 1
ATOM 4070 C C . THR B 1 26 ? 32.875 34.5 -0.346 1 23.78 26 THR B C 1
ATOM 4072 O O . THR B 1 26 ? 33.719 34.031 -1.14 1 23.78 26 THR B O 1
ATOM 4075 N N . MET B 1 27 ? 32.438 33.688 0.606 1 23.2 27 MET B N 1
ATOM 4076 C CA . MET B 1 27 ? 33.188 32.438 0.504 1 23.2 27 MET B CA 1
ATOM 4077 C C . MET B 1 27 ? 33 31.812 -0.879 1 23.2 27 MET B C 1
ATOM 4079 O O . MET B 1 27 ? 31.984 32 -1.533 1 23.2 27 MET B O 1
ATOM 4083 N N . TYR B 1 28 ? 34.125 31.188 -1.452 1 24.8 28 TYR B N 1
ATOM 4084 C CA . TYR B 1 28 ? 34.531 30.688 -2.756 1 24.8 28 TYR B CA 1
ATOM 4085 C C . TYR B 1 28 ? 33.562 29.609 -3.248 1 24.8 28 TYR B C 1
ATOM 4087 O O . TYR B 1 28 ? 33.562 28.484 -2.734 1 24.8 28 TYR B O 1
ATOM 4095 N N . ALA B 1 29 ? 32.406 29.891 -3.441 1 27.94 29 ALA B N 1
ATOM 4096 C CA . ALA B 1 29 ? 31.562 28.906 -4.109 1 27.94 29 ALA B CA 1
ATOM 4097 C C . ALA B 1 29 ? 32.125 28.516 -5.473 1 27.94 29 ALA B C 1
ATOM 4099 O O . ALA B 1 29 ? 32.625 29.375 -6.203 1 27.94 29 ALA B O 1
ATOM 4100 N N . PRO B 1 30 ? 32.375 27.234 -5.734 1 32.5 30 PRO B N 1
ATOM 4101 C CA . PRO B 1 30 ? 32.969 26.953 -7.047 1 32.5 30 PRO B CA 1
ATOM 4102 C C . PRO B 1 30 ? 32.25 27.688 -8.18 1 32.5 30 PRO B C 1
ATOM 4104 O O . PRO B 1 30 ? 31.047 27.984 -8.07 1 32.5 30 PRO B O 1
ATOM 4107 N N . ALA B 1 31 ? 33 28.297 -9.039 1 26.86 31 ALA B N 1
ATOM 4108 C CA . ALA B 1 31 ? 32.75 29.219 -10.148 1 26.86 31 ALA B CA 1
ATOM 4109 C C . ALA B 1 31 ? 31.781 28.578 -11.164 1 26.86 31 ALA B C 1
ATOM 4111 O O . ALA B 1 31 ? 32.031 27.469 -11.633 1 26.86 31 ALA B O 1
ATOM 4112 N N . LYS B 1 32 ? 30.609 28.922 -11.07 1 34.22 32 LYS B N 1
ATOM 4113 C CA . LYS B 1 32 ? 29.656 28.656 -12.148 1 34.22 32 LYS B CA 1
ATOM 4114 C C . LYS B 1 32 ? 30.062 29.375 -13.43 1 34.22 32 LYS B C 1
ATOM 4116 O O . LYS B 1 32 ? 30.328 30.578 -13.406 1 34.22 32 LYS B O 1
ATOM 4121 N N . ASN B 1 33 ? 30.75 28.75 -14.273 1 27.81 33 ASN B N 1
ATOM 4122 C CA . ASN B 1 33 ? 30.938 29.422 -15.562 1 27.81 33 ASN B CA 1
ATOM 4123 C C . ASN B 1 33 ? 29.609 29.609 -16.281 1 27.81 33 ASN B C 1
ATOM 4125 O O . ASN B 1 33 ? 28.875 28.656 -16.531 1 27.81 33 ASN B O 1
ATOM 4129 N N . VAL B 1 34 ? 28.984 30.672 -16.016 1 33.22 34 VAL B N 1
ATOM 4130 C CA . VAL B 1 34 ? 27.797 31.094 -16.75 1 33.22 34 VAL B CA 1
ATOM 4131 C C . VAL B 1 34 ? 28.172 31.609 -18.125 1 33.22 34 VAL B C 1
ATOM 4133 O O . VAL B 1 34 ? 28.953 32.562 -18.234 1 33.22 34 VAL B O 1
ATOM 4136 N N . THR B 1 35 ? 28.297 30.766 -19.062 1 36.53 35 THR B N 1
ATOM 4137 C CA . THR B 1 35 ? 28.5 31.281 -20.406 1 36.53 35 THR B CA 1
ATOM 4138 C C . THR B 1 35 ? 27.172 31.719 -21.031 1 36.53 35 THR B C 1
ATOM 4140 O O . THR B 1 35 ? 26.203 30.953 -21.047 1 36.53 35 THR B O 1
ATOM 4143 N N . THR B 1 36 ? 26.938 32.906 -21.031 1 37.75 36 THR B N 1
ATOM 4144 C CA . THR B 1 36 ? 25.797 33.5 -21.734 1 37.75 36 THR B CA 1
ATOM 4145 C C . THR B 1 36 ? 26.141 33.75 -23.188 1 37.75 36 THR B C 1
ATOM 4147 O O . THR B 1 36 ? 27.109 34.438 -23.5 1 37.75 36 THR B O 1
ATOM 4150 N N . THR B 1 37 ? 25.922 32.906 -24.141 1 43.62 37 THR B N 1
ATOM 4151 C CA . THR B 1 37 ? 26.125 33.219 -25.547 1 43.62 37 THR B CA 1
ATOM 4152 C C . THR B 1 37 ? 24.891 33.906 -26.125 1 43.62 37 THR B C 1
ATOM 4154 O O . THR B 1 37 ? 23.75 33.469 -25.891 1 43.62 37 THR B O 1
ATOM 4157 N N . VAL B 1 38 ? 25 35.094 -26.484 1 43.12 38 VAL B N 1
ATOM 4158 C CA . VAL B 1 38 ? 24 35.906 -27.188 1 43.12 38 VAL B CA 1
ATOM 4159 C C . VAL B 1 38 ? 24.031 35.562 -28.672 1 43.12 38 VAL B C 1
ATOM 4161 O O . VAL B 1 38 ? 25.062 35.688 -29.328 1 43.12 38 VAL B O 1
ATOM 4164 N N . GLY B 1 39 ? 23.266 34.688 -29.188 1 34.94 39 GLY B N 1
ATOM 4165 C CA . GLY B 1 39 ? 23.219 34.531 -30.625 1 34.94 39 GLY B CA 1
ATOM 4166 C C . GLY B 1 39 ? 22.594 35.688 -31.359 1 34.94 39 GLY B C 1
ATOM 4167 O O . GLY B 1 39 ? 22.016 36.594 -30.734 1 34.94 39 GLY B O 1
ATOM 4168 N N . ALA B 1 40 ? 22.688 35.875 -32.688 1 46.78 40 ALA B N 1
ATOM 4169 C CA . ALA B 1 40 ? 22.219 36.969 -33.562 1 46.78 40 ALA B CA 1
ATOM 4170 C C . ALA B 1 40 ? 20.781 37.344 -33.219 1 46.78 40 ALA B C 1
ATOM 4172 O O . ALA B 1 40 ? 20.422 38.531 -33.156 1 46.78 40 ALA B O 1
ATOM 4173 N N . GLY B 1 41 ? 19.875 36.562 -33.406 1 42.84 41 GLY B N 1
ATOM 4174 C CA . GLY B 1 41 ? 18.453 36.875 -33.406 1 42.84 41 GLY B CA 1
ATOM 4175 C C . GLY B 1 41 ? 17.906 37.062 -32 1 42.84 41 GLY B C 1
ATOM 4176 O O . GLY B 1 41 ? 16.688 37.062 -31.797 1 42.84 41 GLY B O 1
ATOM 4177 N N . GLY B 1 42 ? 18.688 37.625 -30.953 1 40.91 42 GLY B N 1
ATOM 4178 C CA . GLY B 1 42 ? 18.375 38.062 -29.594 1 40.91 42 GLY B CA 1
ATOM 4179 C C . GLY B 1 42 ? 18.172 36.906 -28.625 1 40.91 42 GLY B C 1
ATOM 4180 O O . GLY B 1 42 ? 17.656 37.094 -27.531 1 40.91 42 GLY B O 1
ATOM 4181 N N . THR B 1 43 ? 18.094 35.75 -29.016 1 38.38 43 THR B N 1
ATOM 4182 C CA . THR B 1 43 ? 17.766 34.656 -28.094 1 38.38 43 THR B CA 1
ATOM 4183 C C . THR B 1 43 ? 18.891 34.438 -27.109 1 38.38 43 THR B C 1
ATOM 4185 O O . THR B 1 43 ? 20.047 34.219 -27.5 1 38.38 43 THR B O 1
ATOM 4188 N N . VAL B 1 44 ? 18.766 34.969 -25.875 1 41.88 44 VAL B N 1
ATOM 4189 C CA . VAL B 1 44 ? 19.703 34.781 -24.781 1 41.88 44 VAL B CA 1
ATOM 4190 C C . VAL B 1 44 ? 19.625 33.344 -24.266 1 41.88 44 VAL B C 1
ATOM 4192 O O . VAL B 1 44 ? 18.547 32.844 -23.906 1 41.88 44 VAL B O 1
ATOM 4195 N N . THR B 1 45 ? 20.359 32.406 -24.719 1 37.78 45 THR B N 1
ATOM 4196 C CA . THR B 1 45 ? 20.438 31.062 -24.141 1 37.78 45 THR B CA 1
ATOM 4197 C C . THR B 1 45 ? 21.406 31.047 -22.953 1 37.78 45 THR B C 1
ATOM 4199 O O . THR B 1 45 ? 22.578 31.406 -23.109 1 37.78 45 THR B O 1
ATOM 4202 N N . THR B 1 46 ? 20.906 31.203 -21.797 1 35.53 46 THR B N 1
ATOM 4203 C CA . THR B 1 46 ? 21.734 31.047 -20.609 1 35.53 46 THR B CA 1
ATOM 4204 C C . THR B 1 46 ? 21.891 29.578 -20.234 1 35.53 46 THR B C 1
ATOM 4206 O O . THR B 1 46 ? 20.891 28.859 -20.062 1 35.53 46 THR B O 1
ATOM 4209 N N . THR B 1 47 ? 22.906 28.922 -20.672 1 34.72 47 THR B N 1
ATOM 4210 C CA . THR B 1 47 ? 23.25 27.578 -20.219 1 34.72 47 THR B CA 1
ATOM 4211 C C . THR B 1 47 ? 23.922 27.625 -18.859 1 34.72 47 THR B C 1
ATOM 4213 O O . THR B 1 47 ? 24.953 28.266 -18.672 1 34.72 47 THR B O 1
ATOM 4216 N N . VAL B 1 48 ? 23.234 27.438 -17.828 1 31.2 48 VAL B N 1
ATOM 4217 C CA . VAL B 1 48 ? 23.797 27.266 -16.5 1 31.2 48 VAL B CA 1
ATOM 4218 C C . VAL B 1 48 ? 24.344 25.844 -16.359 1 31.2 48 VAL B C 1
ATOM 4220 O O . VAL B 1 48 ? 23.594 24.875 -16.5 1 31.2 48 VAL B O 1
ATOM 4223 N N . THR B 1 49 ? 25.5 25.641 -16.688 1 28.58 49 THR B N 1
ATOM 4224 C CA . THR B 1 49 ? 26.109 24.359 -16.344 1 28.58 49 THR B CA 1
ATOM 4225 C C . THR B 1 49 ? 26.469 24.297 -14.859 1 28.58 49 THR B C 1
ATOM 4227 O O . THR B 1 49 ? 27.25 25.109 -14.375 1 28.58 49 THR B O 1
ATOM 4230 N N . LYS B 1 50 ? 25.547 23.844 -14.039 1 29.92 50 LYS B N 1
ATOM 4231 C CA . LYS B 1 50 ? 25.906 23.5 -12.664 1 29.92 50 LYS B CA 1
ATOM 4232 C C . LYS B 1 50 ? 26.984 22.422 -12.641 1 29.92 50 LYS B C 1
ATOM 4234 O O . LYS B 1 50 ? 26.797 21.328 -13.195 1 29.92 50 LYS B O 1
ATOM 4239 N N . THR B 1 51 ? 28.172 22.812 -12.648 1 27.2 51 THR B N 1
ATOM 4240 C CA . THR B 1 51 ? 29.203 21.844 -12.305 1 27.2 51 THR B CA 1
ATOM 4241 C C . THR B 1 51 ? 29.062 21.406 -10.852 1 27.2 51 THR B C 1
ATOM 4243 O O . THR B 1 51 ? 29.344 22.172 -9.93 1 27.2 51 THR B O 1
ATOM 4246 N N . GLU B 1 52 ? 28.016 20.859 -10.43 1 28.62 52 GLU B N 1
ATOM 4247 C CA . GLU B 1 52 ? 28.141 20.188 -9.133 1 28.62 52 GLU B CA 1
ATOM 4248 C C . GLU B 1 52 ? 29.297 19.172 -9.148 1 28.62 52 GLU B C 1
ATOM 4250 O O . GLU B 1 52 ? 29.375 18.328 -10.039 1 28.62 52 GLU B O 1
ATOM 4255 N N . THR B 1 53 ? 30.391 19.672 -8.703 1 27.69 53 THR B N 1
ATOM 4256 C CA . THR B 1 53 ? 31.469 18.734 -8.383 1 27.69 53 THR B CA 1
ATOM 4257 C C . THR B 1 53 ? 30.938 17.547 -7.598 1 27.69 53 THR B C 1
ATOM 4259 O O . THR B 1 53 ? 30.5 17.688 -6.449 1 27.69 53 THR B O 1
ATOM 4262 N N . GLN B 1 54 ? 30.281 16.672 -8.234 1 30.02 54 GLN B N 1
ATOM 4263 C CA . GLN B 1 54 ? 30.203 15.344 -7.625 1 30.02 54 GLN B CA 1
ATOM 4264 C C . GLN B 1 54 ? 31.594 14.828 -7.238 1 30.02 54 GLN B C 1
ATOM 4266 O O . GLN B 1 54 ? 32.438 14.578 -8.102 1 30.02 54 GLN B O 1
ATOM 4271 N N . THR B 1 55 ? 32.281 15.43 -6.25 1 29.97 55 THR B N 1
ATOM 4272 C CA . THR B 1 55 ? 33.406 14.641 -5.789 1 29.97 55 THR B CA 1
ATOM 4273 C C . THR B 1 55 ? 33.031 13.164 -5.676 1 29.97 55 THR B C 1
ATOM 4275 O O . THR B 1 55 ? 32.156 12.797 -4.895 1 29.97 55 THR B O 1
ATOM 4278 N N . ALA B 1 56 ? 33.25 12.461 -6.652 1 32.16 56 ALA B N 1
ATOM 4279 C CA . ALA B 1 56 ? 33.219 11 -6.75 1 32.16 56 ALA B CA 1
ATOM 4280 C C . ALA B 1 56 ? 34.094 10.359 -5.684 1 32.16 56 ALA B C 1
ATOM 4282 O O . ALA B 1 56 ? 34.938 9.523 -5.996 1 32.16 56 ALA B O 1
ATOM 4283 N N . GLY B 1 57 ? 34.688 10.992 -4.766 1 33.62 57 GLY B N 1
ATOM 4284 C CA . GLY B 1 57 ? 35.375 10.117 -3.838 1 33.62 57 GLY B CA 1
ATOM 4285 C C . GLY B 1 57 ? 34.469 9.109 -3.17 1 33.62 57 GLY B C 1
ATOM 4286 O O . GLY B 1 57 ? 33.906 9.383 -2.105 1 33.62 57 GLY B O 1
ATOM 4287 N N . GLY B 1 58 ? 33.562 8.453 -3.801 1 39.12 58 GLY B N 1
ATOM 4288 C CA . GLY B 1 58 ? 32.688 7.465 -3.184 1 39.12 58 GLY B CA 1
ATOM 4289 C C . GLY B 1 58 ? 33.406 6.527 -2.246 1 39.12 58 GLY B C 1
ATOM 4290 O O . GLY B 1 58 ? 34.031 5.543 -2.688 1 39.12 58 GLY B O 1
ATOM 4291 N N . GLY B 1 59 ? 34.094 6.973 -1.279 1 43.38 59 GLY B N 1
ATOM 4292 C CA . GLY B 1 59 ? 34.562 6.004 -0.292 1 43.38 59 GLY B CA 1
ATOM 4293 C C . GLY B 1 59 ? 33.5 4.953 0.034 1 43.38 59 GLY B C 1
ATOM 4294 O O . GLY B 1 59 ? 32.312 5.137 -0.264 1 43.38 59 GLY B O 1
ATOM 4295 N N . THR B 1 60 ? 33.812 3.582 0.058 1 61.56 60 THR B N 1
ATOM 4296 C CA . THR B 1 60 ? 33.031 2.408 0.438 1 61.56 60 THR B CA 1
ATOM 4297 C C . THR B 1 60 ? 32.312 2.646 1.757 1 61.56 60 THR B C 1
ATOM 4299 O O . THR B 1 60 ? 32.938 2.963 2.771 1 61.56 60 THR B O 1
ATOM 4302 N N . TRP B 1 61 ? 31.125 3.229 1.748 1 81.25 61 TRP B N 1
ATOM 4303 C CA . TRP B 1 61 ? 30.312 3.383 2.953 1 81.25 61 TRP B CA 1
ATOM 4304 C C . TRP B 1 61 ? 29.688 2.055 3.359 1 81.25 61 TRP B C 1
ATOM 4306 O O . TRP B 1 61 ? 29.188 1.315 2.512 1 81.25 61 TRP B O 1
ATOM 4316 N N . THR B 1 62 ? 30.016 1.646 4.5 1 87.62 62 THR B N 1
ATOM 4317 C CA . THR B 1 62 ? 29.391 0.462 5.078 1 87.62 62 THR B CA 1
ATOM 4318 C C . THR B 1 62 ? 28.375 0.854 6.148 1 87.62 62 THR B C 1
ATOM 4320 O O . THR B 1 62 ? 28.656 1.706 6.996 1 87.62 62 THR B O 1
ATOM 4323 N N . PRO B 1 63 ? 27.203 0.275 6.008 1 91.38 63 PRO B N 1
ATOM 4324 C CA . PRO B 1 63 ? 26.234 0.574 7.059 1 91.38 63 PRO B CA 1
ATOM 4325 C C . PRO B 1 63 ? 26.766 0.262 8.453 1 91.38 63 PRO B C 1
ATOM 4327 O O . PRO B 1 63 ? 27.453 -0.741 8.648 1 91.38 63 PRO B O 1
ATOM 4330 N N . PRO B 1 64 ? 26.469 1.108 9.367 1 91.62 64 PRO B N 1
ATOM 4331 C CA . PRO B 1 64 ? 26.922 0.833 10.734 1 91.62 64 PRO B CA 1
ATOM 4332 C C . PRO B 1 64 ? 26.219 -0.372 11.352 1 91.62 64 PRO B C 1
ATOM 4334 O O . PRO B 1 64 ? 25.078 -0.688 10.977 1 91.62 64 PRO B O 1
ATOM 4337 N N . SER B 1 65 ? 26.969 -1.014 12.289 1 93.31 65 SER B N 1
ATOM 4338 C CA . SER B 1 65 ? 26.344 -2.113 13.023 1 93.31 65 SER B CA 1
ATOM 4339 C C . SER B 1 65 ? 25.125 -1.642 13.805 1 93.31 65 SER B C 1
ATOM 4341 O O . SER B 1 65 ? 24.078 -2.303 13.789 1 93.31 65 SER B O 1
ATOM 4343 N N . THR B 1 66 ? 25.281 -0.478 14.43 1 96.94 66 THR B N 1
ATOM 4344 C CA . THR B 1 66 ? 24.172 0.183 15.102 1 96.94 66 THR B CA 1
ATOM 4345 C C . THR B 1 66 ? 23.906 1.557 14.492 1 96.94 66 THR B C 1
ATOM 4347 O O . THR B 1 66 ? 24.812 2.396 14.43 1 96.94 66 THR B O 1
ATOM 4350 N N . ILE B 1 67 ? 22.734 1.702 13.984 1 98.38 67 ILE B N 1
ATOM 4351 C CA . ILE B 1 67 ? 22.312 3.02 13.523 1 98.38 67 ILE B CA 1
ATOM 4352 C C . ILE B 1 67 ? 21.922 3.889 14.719 1 98.38 67 ILE B C 1
ATOM 4354 O O . ILE B 1 67 ? 21.156 3.463 15.586 1 98.38 67 ILE B O 1
ATOM 4358 N N . LYS B 1 68 ? 22.547 5.004 14.82 1 98.75 68 LYS B N 1
ATOM 4359 C CA . LYS B 1 68 ? 22.156 6.031 15.781 1 98.75 68 LYS B CA 1
ATOM 4360 C C . LYS B 1 68 ? 21.406 7.172 15.094 1 98.75 68 LYS B C 1
ATOM 4362 O O . LYS B 1 68 ? 22.016 7.984 14.391 1 98.75 68 LYS B O 1
ATOM 4367 N N . ALA B 1 69 ? 20.125 7.195 15.305 1 98.94 69 ALA B N 1
ATOM 4368 C CA . ALA B 1 69 ? 19.266 8.148 14.609 1 98.94 69 ALA B CA 1
ATOM 4369 C C . ALA B 1 69 ? 18.688 9.18 15.578 1 98.94 69 ALA B C 1
ATOM 4371 O O . ALA B 1 69 ? 18.297 8.836 16.703 1 98.94 69 ALA B O 1
ATOM 4372 N N . ALA B 1 70 ? 18.641 10.453 15.156 1 98.94 70 ALA B N 1
ATOM 4373 C CA . ALA B 1 70 ? 18.094 11.539 15.969 1 98.94 70 ALA B CA 1
ATOM 4374 C C . ALA B 1 70 ? 16.984 12.273 15.227 1 98.94 70 ALA B C 1
ATOM 4376 O O . ALA B 1 70 ? 17.062 12.477 14.016 1 98.94 70 ALA B O 1
ATOM 4377 N N . TRP B 1 71 ? 16 12.617 15.953 1 98.94 71 TRP B N 1
ATOM 4378 C CA . TRP B 1 71 ? 14.906 13.445 15.445 1 98.94 71 TRP B CA 1
ATOM 4379 C C . TRP B 1 71 ? 14.938 14.828 16.078 1 98.94 71 TRP B C 1
ATOM 4381 O O . TRP B 1 71 ? 15.156 14.961 17.281 1 98.94 71 TRP B O 1
ATOM 4391 N N . ILE B 1 72 ? 14.742 15.867 15.25 1 98.94 72 ILE B N 1
ATOM 4392 C CA . ILE B 1 72 ? 14.641 17.234 15.734 1 98.94 72 ILE B CA 1
ATOM 4393 C C . ILE B 1 72 ? 13.234 17.781 15.477 1 98.94 72 ILE B C 1
ATOM 4395 O O . ILE B 1 72 ? 12.781 17.812 14.328 1 98.94 72 ILE B O 1
ATOM 4399 N N . TYR B 1 73 ? 12.594 18.203 16.562 1 98.31 73 TYR B N 1
ATOM 4400 C CA . TYR B 1 73 ? 11.195 18.625 16.484 1 98.31 73 TYR B CA 1
ATOM 4401 C C . TYR B 1 73 ? 11.086 20.141 16.641 1 98.31 73 TYR B C 1
ATOM 4403 O O . TYR B 1 73 ? 11.789 20.734 17.453 1 98.31 73 TYR B O 1
ATOM 4411 N N . VAL B 1 74 ? 10.203 20.734 15.875 1 96.06 74 VAL B N 1
ATOM 4412 C CA . VAL B 1 74 ? 9.945 22.156 15.938 1 96.06 74 VAL B CA 1
ATOM 4413 C C . VAL B 1 74 ? 9.195 22.5 17.234 1 96.06 74 VAL B C 1
ATOM 4415 O O . VAL B 1 74 ? 9.414 23.562 17.828 1 96.06 74 VAL B O 1
ATOM 4418 N N . GLY B 1 75 ? 8.234 21.672 17.625 1 95.31 75 GLY B N 1
ATOM 4419 C CA . GLY B 1 75 ? 7.469 21.828 18.844 1 95.31 75 GLY B CA 1
ATOM 4420 C C . GLY B 1 75 ? 7.715 20.719 19.859 1 95.31 75 GLY B C 1
ATOM 4421 O O . GLY B 1 75 ? 8.5 19.812 19.609 1 95.31 75 GLY B O 1
ATOM 4422 N N . PRO B 1 76 ? 7.078 20.891 21 1 96.44 76 PRO B N 1
ATOM 4423 C CA . PRO B 1 76 ? 7.188 19.812 22 1 96.44 76 PRO B CA 1
ATOM 4424 C C . PRO B 1 76 ? 6.395 18.578 21.625 1 96.44 76 PRO B C 1
ATOM 4426 O O . PRO B 1 76 ? 5.383 18.672 20.922 1 96.44 76 PRO B O 1
ATOM 4429 N N . ILE B 1 77 ? 6.824 17.406 22.094 1 96.38 77 ILE B N 1
ATOM 4430 C CA . ILE B 1 77 ? 6.074 16.172 21.859 1 96.38 77 ILE B CA 1
ATOM 4431 C C . ILE B 1 77 ? 4.738 16.234 22.594 1 96.38 77 ILE B C 1
ATOM 4433 O O . ILE B 1 77 ? 3.811 15.492 22.266 1 96.38 77 ILE B O 1
ATOM 4437 N N . GLY B 1 78 ? 4.59 17.109 23.594 1 94.75 78 GLY B N 1
ATOM 4438 C CA . GLY B 1 78 ? 3.359 17.312 24.344 1 94.75 78 GLY B CA 1
ATOM 4439 C C . GLY B 1 78 ? 2.32 18.109 23.578 1 94.75 78 GLY B C 1
ATOM 4440 O O . GLY B 1 78 ? 1.249 18.406 24.109 1 94.75 78 GLY B O 1
ATOM 4441 N N . ASP B 1 79 ? 2.602 18.422 22.359 1 93.5 79 ASP B N 1
ATOM 4442 C CA . ASP B 1 79 ? 1.622 19.156 21.578 1 93.5 79 ASP B CA 1
ATOM 4443 C C . ASP B 1 79 ? 0.458 18.266 21.156 1 93.5 79 ASP B C 1
ATOM 4445 O O . ASP B 1 79 ? -0.595 18.75 20.75 1 93.5 79 ASP B O 1
ATOM 4449 N N . PHE B 1 80 ? 0.709 16.938 21.156 1 93.81 80 PHE B N 1
ATOM 4450 C CA . PHE B 1 80 ? -0.276 15.93 20.781 1 93.81 80 PHE B CA 1
ATOM 4451 C C . PHE B 1 80 ? -0.794 16.172 19.359 1 93.81 80 PHE B C 1
ATOM 4453 O O . PHE B 1 80 ? -1.968 15.93 19.078 1 93.81 80 PHE B O 1
ATOM 4460 N N . GLY B 1 81 ? 0.048 16.672 18.578 1 95.88 81 GLY B N 1
ATOM 4461 C CA . GLY B 1 81 ? -0.209 16.938 17.172 1 95.88 81 GLY B CA 1
ATOM 4462 C C . GLY B 1 81 ? 0.938 16.516 16.266 1 95.88 81 GLY B C 1
ATOM 4463 O O . GLY B 1 81 ? 1.276 15.336 16.188 1 95.88 81 GLY B O 1
ATOM 4464 N N . TRP B 1 82 ? 1.621 17.484 15.703 1 97 82 TRP B N 1
ATOM 4465 C CA . TRP B 1 82 ? 2.682 17.281 14.719 1 97 82 TRP B CA 1
ATOM 4466 C C . TRP B 1 82 ? 3.883 16.578 15.352 1 97 82 TRP B C 1
ATOM 4468 O O . TRP B 1 82 ? 4.273 15.492 14.922 1 97 82 TRP B O 1
ATOM 4478 N N . SER B 1 83 ? 4.484 17.172 16.344 1 97.94 83 SER B N 1
ATOM 4479 C CA . SER B 1 83 ? 5.68 16.641 16.984 1 97.94 83 SER B CA 1
ATOM 4480 C C . SER B 1 83 ? 5.387 15.312 17.688 1 97.94 83 SER B C 1
ATOM 4482 O O . SER B 1 83 ? 6.207 14.391 17.656 1 97.94 83 SER B O 1
ATOM 4484 N N . TYR B 1 84 ? 4.215 15.273 18.266 1 97.81 84 TYR B N 1
ATOM 4485 C CA . TYR B 1 84 ? 3.816 14.055 18.969 1 97.81 84 TYR B CA 1
ATOM 4486 C C . TYR B 1 84 ? 3.809 12.867 18.016 1 97.81 84 TYR B C 1
ATOM 4488 O O . TYR B 1 84 ? 4.355 11.805 18.344 1 97.81 84 TYR B O 1
ATOM 4496 N N . MET B 1 85 ? 3.24 13.016 16.891 1 98.25 85 MET B N 1
ATOM 4497 C CA . MET B 1 85 ? 3.104 11.883 15.977 1 98.25 85 MET B CA 1
ATOM 4498 C C . MET B 1 85 ? 4.453 11.508 15.375 1 98.25 85 MET B C 1
ATOM 4500 O O . MET B 1 85 ? 4.707 10.328 15.109 1 98.25 85 MET B O 1
ATOM 4504 N N . HIS B 1 86 ? 5.363 12.469 15.148 1 98.75 86 HIS B N 1
ATOM 4505 C CA . HIS B 1 86 ? 6.734 12.125 14.781 1 98.75 86 HIS B CA 1
ATOM 4506 C C . HIS B 1 86 ? 7.391 11.266 15.867 1 98.75 86 HIS B C 1
ATOM 4508 O O . HIS B 1 86 ? 8.094 10.305 15.555 1 98.75 86 HIS B O 1
ATOM 4514 N N . ASP B 1 87 ? 7.129 11.648 17.078 1 98.81 87 ASP B N 1
ATOM 4515 C CA . ASP B 1 87 ? 7.727 10.906 18.188 1 98.81 87 ASP B CA 1
ATOM 4516 C C . ASP B 1 87 ? 7.145 9.5 18.281 1 98.81 87 ASP B C 1
ATOM 4518 O O . ASP B 1 87 ? 7.855 8.547 18.609 1 98.81 87 ASP B O 1
ATOM 4522 N N . VAL B 1 88 ? 5.832 9.383 18.094 1 98.62 88 VAL B N 1
ATOM 4523 C CA . VAL B 1 88 ? 5.223 8.055 18.031 1 98.62 88 VAL B CA 1
ATOM 4524 C C . VAL B 1 88 ? 5.938 7.215 16.984 1 98.62 88 VAL B C 1
ATOM 4526 O O . VAL B 1 88 ? 6.312 6.07 17.234 1 98.62 88 VAL B O 1
ATOM 4529 N N . GLY B 1 89 ? 6.16 7.773 15.766 1 98.75 89 GLY B N 1
ATOM 4530 C CA . GLY B 1 89 ? 6.902 7.074 14.727 1 98.75 89 GLY B CA 1
ATOM 4531 C C . GLY B 1 89 ? 8.281 6.641 15.172 1 98.75 89 GLY B C 1
ATOM 4532 O O . GLY B 1 89 ? 8.703 5.512 14.906 1 98.75 89 GLY B O 1
ATOM 4533 N N . ARG B 1 90 ? 9.016 7.578 15.828 1 98.88 90 ARG B N 1
ATOM 4534 C CA . ARG B 1 90 ? 10.336 7.27 16.359 1 98.88 90 ARG B CA 1
ATOM 4535 C C . ARG B 1 90 ? 10.281 6.082 17.312 1 98.88 90 ARG B C 1
ATOM 4537 O O . ARG B 1 90 ? 11.094 5.16 17.219 1 98.88 90 ARG B O 1
ATOM 4544 N N . ARG B 1 91 ? 9.352 6.09 18.25 1 98.81 91 ARG B N 1
ATOM 4545 C CA . ARG B 1 91 ? 9.258 5.047 19.266 1 98.81 91 ARG B CA 1
ATOM 4546 C C . ARG B 1 91 ? 8.883 3.705 18.641 1 98.81 91 ARG B C 1
ATOM 4548 O O . ARG B 1 91 ? 9.336 2.654 19.094 1 98.81 91 ARG B O 1
ATOM 4555 N N . VAL B 1 92 ? 8.078 3.711 17.594 1 98.81 92 VAL B N 1
ATOM 4556 C CA . VAL B 1 92 ? 7.723 2.479 16.891 1 98.81 92 VAL B CA 1
ATOM 4557 C C . VAL B 1 92 ? 8.977 1.842 16.297 1 98.81 92 VAL B C 1
ATOM 4559 O O . VAL B 1 92 ? 9.242 0.659 16.516 1 98.81 92 VAL B O 1
ATOM 4562 N N . VAL B 1 93 ? 9.789 2.627 15.547 1 98.88 93 VAL B N 1
ATOM 4563 C CA . VAL B 1 93 ? 10.953 2.041 14.891 1 98.88 93 VAL B CA 1
ATOM 4564 C C . VAL B 1 93 ? 11.992 1.637 15.938 1 98.88 93 VAL B C 1
ATOM 4566 O O . VAL B 1 93 ? 12.711 0.65 15.758 1 98.88 93 VAL B O 1
ATOM 4569 N N . ALA B 1 94 ? 12.078 2.434 17.047 1 98.81 94 ALA B N 1
ATOM 4570 C CA . ALA B 1 94 ? 12.977 2.047 18.141 1 98.81 94 ALA B CA 1
ATOM 4571 C C . ALA B 1 94 ? 12.594 0.68 18.703 1 98.81 94 ALA B C 1
ATOM 4573 O O . ALA B 1 94 ? 13.469 -0.115 19.062 1 98.81 94 ALA B O 1
ATOM 4574 N N . THR B 1 95 ? 11.305 0.401 18.781 1 98.75 95 THR B N 1
ATOM 4575 C CA . THR B 1 95 ? 10.805 -0.861 19.312 1 98.75 95 THR B CA 1
ATOM 4576 C C . THR B 1 95 ? 11.023 -1.996 18.328 1 98.75 95 THR B C 1
ATOM 4578 O O . THR B 1 95 ? 11.531 -3.057 18.688 1 98.75 95 THR B O 1
ATOM 4581 N N . VAL B 1 96 ? 10.742 -1.834 17.062 1 98.69 96 VAL B N 1
ATOM 4582 C CA . VAL B 1 96 ? 10.82 -2.879 16.047 1 98.69 96 VAL B CA 1
ATOM 4583 C C . VAL B 1 96 ? 12.281 -3.225 15.773 1 98.69 96 VAL B C 1
ATOM 4585 O O . VAL B 1 96 ? 12.648 -4.402 15.695 1 98.69 96 VAL B O 1
ATOM 4588 N N . TYR B 1 97 ? 13.109 -2.148 15.625 1 98.62 97 TYR B N 1
ATOM 4589 C CA . TYR B 1 97 ? 14.508 -2.312 15.25 1 98.62 97 TYR B CA 1
ATOM 4590 C C . TYR B 1 97 ? 15.414 -2.209 16.469 1 98.62 97 TYR B C 1
ATOM 4592 O O . TYR B 1 97 ? 16.531 -1.707 16.391 1 98.62 97 TYR B O 1
ATOM 4600 N N . LYS B 1 98 ? 15 -2.668 17.641 1 98 98 LYS B N 1
ATOM 4601 C CA . LYS B 1 98 ? 15.672 -2.484 18.922 1 98 98 LYS B CA 1
ATOM 4602 C C . LYS B 1 98 ? 17.062 -3.107 18.906 1 98 98 LYS B C 1
ATOM 4604 O O . LYS B 1 98 ? 17.953 -2.674 19.641 1 98 98 LYS B O 1
ATOM 4609 N N . ASP B 1 99 ? 17.312 -4.047 18.031 1 97.62 99 ASP B N 1
ATOM 4610 C CA . ASP B 1 99 ? 18.562 -4.797 18.047 1 97.62 99 ASP B CA 1
ATOM 4611 C C . ASP B 1 99 ? 19.688 -4.008 17.375 1 97.62 99 ASP B C 1
ATOM 4613 O O . ASP B 1 99 ? 20.859 -4.289 17.594 1 97.62 99 ASP B O 1
ATOM 4617 N N . TRP B 1 100 ? 19.297 -2.994 16.531 1 98.25 100 TRP B N 1
ATOM 4618 C CA . TRP B 1 100 ? 20.375 -2.332 15.805 1 98.25 100 TRP B CA 1
ATOM 4619 C C . TRP B 1 100 ? 20.109 -0.838 15.664 1 98.25 100 TRP B C 1
ATOM 4621 O O . TRP B 1 100 ? 20.844 -0.127 14.984 1 98.25 100 TRP B O 1
ATOM 4631 N N . LEU B 1 101 ? 19.094 -0.316 16.328 1 98.75 101 LEU B N 1
ATOM 4632 C CA . LEU B 1 101 ? 18.734 1.098 16.234 1 98.75 101 LEU B CA 1
ATOM 4633 C C . LEU B 1 101 ? 18.719 1.737 17.625 1 98.75 101 LEU B C 1
ATOM 4635 O O . LEU B 1 101 ? 18.078 1.22 18.547 1 98.75 101 LEU B O 1
ATOM 4639 N N . GLN B 1 102 ? 19.484 2.791 17.781 1 98.69 102 GLN B N 1
ATOM 4640 C CA . GLN B 1 102 ? 19.391 3.709 18.922 1 98.69 102 GLN B CA 1
ATOM 4641 C C . GLN B 1 102 ? 18.828 5.062 18.484 1 98.69 102 GLN B C 1
ATOM 4643 O O . GLN B 1 102 ? 19.203 5.578 17.422 1 98.69 102 GLN B O 1
ATOM 4648 N N . THR B 1 103 ? 17.922 5.566 19.266 1 98.75 103 THR B N 1
ATOM 4649 C CA . THR B 1 103 ? 17.312 6.824 18.859 1 98.75 103 THR B CA 1
ATOM 4650 C C . THR B 1 103 ? 17.406 7.863 19.969 1 98.75 103 THR B C 1
ATOM 4652 O O . THR B 1 103 ? 17.594 7.512 21.141 1 98.75 103 THR B O 1
ATOM 4655 N N . THR B 1 104 ? 17.391 9.133 19.625 1 98.69 104 THR B N 1
ATOM 4656 C CA . THR B 1 104 ? 17.188 10.273 20.516 1 98.69 104 THR B CA 1
ATOM 4657 C C . THR B 1 104 ? 16.359 11.352 19.828 1 98.69 104 THR B C 1
ATOM 4659 O O . THR B 1 104 ? 15.992 11.211 18.656 1 98.69 104 THR B O 1
ATOM 4662 N N . TYR B 1 105 ? 15.977 12.305 20.578 1 98.75 105 TYR B N 1
ATOM 4663 C CA . TYR B 1 105 ? 15.281 13.438 19.984 1 98.75 105 TYR B CA 1
ATOM 4664 C C . TYR B 1 105 ? 15.602 14.727 20.75 1 98.75 105 TYR B C 1
ATOM 4666 O O . TYR B 1 105 ? 16.062 14.68 21.891 1 98.75 105 TYR B O 1
ATOM 4674 N N . VAL B 1 106 ? 15.492 15.82 20.031 1 98.75 106 VAL B N 1
ATOM 4675 C CA . VAL B 1 106 ? 15.516 17.172 20.594 1 98.75 106 VAL B CA 1
ATOM 4676 C C . VAL B 1 106 ? 14.25 17.922 20.188 1 98.75 106 VAL B C 1
ATOM 4678 O O . VAL B 1 106 ? 13.883 17.938 19 1 98.75 106 VAL B O 1
ATOM 4681 N N . GLU B 1 107 ? 13.516 18.469 21.125 1 97.94 107 GLU B N 1
ATOM 4682 C CA . GLU B 1 107 ? 12.234 19.125 20.844 1 97.94 107 GLU B CA 1
ATOM 4683 C C . GLU B 1 107 ? 12.32 20.625 21.062 1 97.94 107 GLU B C 1
ATOM 4685 O O . GLU B 1 107 ? 13.305 21.125 21.594 1 97.94 107 GLU B O 1
ATOM 4690 N N . SER B 1 108 ? 11.344 21.312 20.547 1 97.31 108 SER B N 1
ATOM 4691 C CA . SER B 1 108 ? 11.211 22.75 20.703 1 97.31 108 SER B CA 1
ATOM 4692 C C . SER B 1 108 ? 12.438 23.484 20.188 1 97.31 108 SER B C 1
ATOM 4694 O O . SER B 1 108 ? 13 24.344 20.875 1 97.31 108 SER B O 1
ATOM 4696 N N . VAL B 1 109 ? 12.875 23.094 19.016 1 97.88 109 VAL B N 1
ATOM 4697 C CA . VAL B 1 109 ? 14.039 23.703 18.391 1 97.88 109 VAL B CA 1
ATOM 4698 C C . VAL B 1 109 ? 13.602 24.75 17.375 1 97.88 109 VAL B C 1
ATOM 4700 O O . VAL B 1 109 ? 12.836 24.453 16.453 1 97.88 109 VAL B O 1
ATOM 4703 N N . SER B 1 110 ? 14.055 25.953 17.531 1 95.25 110 SER B N 1
ATOM 4704 C CA . SER B 1 110 ? 13.797 26.984 16.547 1 95.25 110 SER B CA 1
ATOM 4705 C C . SER B 1 110 ? 14.812 26.922 15.406 1 95.25 110 SER B C 1
ATOM 4707 O O . SER B 1 110 ? 15.844 26.266 15.523 1 95.25 110 SER B O 1
ATOM 4709 N N . GLU B 1 111 ? 14.469 27.531 14.336 1 94.56 111 GLU B N 1
ATOM 4710 C CA . GLU B 1 111 ? 15.32 27.5 13.148 1 94.56 111 GLU B CA 1
ATOM 4711 C C . GLU B 1 111 ? 16.734 28 13.469 1 94.56 111 GLU B C 1
ATOM 4713 O O . GLU B 1 111 ? 17.719 27.438 12.984 1 94.56 111 GLU B O 1
ATOM 4718 N N . ASP B 1 112 ? 16.828 29.062 14.234 1 96.19 112 ASP B N 1
ATOM 4719 C CA . ASP B 1 112 ? 18.094 29.703 14.523 1 96.19 112 ASP B CA 1
ATOM 4720 C C . ASP B 1 112 ? 19 28.781 15.359 1 96.19 112 ASP B C 1
ATOM 4722 O O . ASP B 1 112 ? 20.219 28.938 15.359 1 96.19 112 ASP B O 1
ATOM 4726 N N . LYS B 1 113 ? 18.438 27.797 16.031 1 97.94 113 LYS B N 1
ATOM 4727 C CA . LYS B 1 113 ? 19.203 26.922 16.906 1 97.94 113 LYS B CA 1
ATOM 4728 C C . LYS B 1 113 ? 19.516 25.594 16.219 1 97.94 113 LYS B C 1
ATOM 4730 O O . LYS B 1 113 ? 20.297 24.797 16.734 1 97.94 113 LYS B O 1
ATOM 4735 N N . LEU B 1 114 ? 19 25.375 15.102 1 98.56 114 LEU B N 1
ATOM 4736 C CA . LEU B 1 114 ? 19.078 24.062 14.445 1 98.56 114 LEU B CA 1
ATOM 4737 C C . LEU B 1 114 ? 20.531 23.688 14.18 1 98.56 114 LEU B C 1
ATOM 4739 O O . LEU B 1 114 ? 20.922 22.531 14.398 1 98.56 114 LEU B O 1
ATOM 4743 N N . GLY B 1 115 ? 21.312 24.641 13.672 1 98.62 115 GLY B N 1
ATOM 4744 C CA . GLY B 1 115 ? 22.703 24.344 13.375 1 98.62 115 GLY B CA 1
ATOM 4745 C C . GLY B 1 115 ? 23.469 23.797 14.562 1 98.62 115 GLY B C 1
ATOM 4746 O O . GLY B 1 115 ? 24.156 22.781 14.453 1 98.62 115 GLY B O 1
ATOM 4747 N N . GLU B 1 116 ? 23.359 24.469 15.641 1 98.62 116 GLU B N 1
ATOM 4748 C CA . GLU B 1 116 ? 24.031 24.047 16.875 1 98.62 116 GLU B CA 1
ATOM 4749 C C . GLU B 1 116 ? 23.531 22.688 17.328 1 98.62 116 GLU B C 1
ATOM 4751 O O . GLU B 1 116 ? 24.312 21.859 17.781 1 98.62 116 GLU B O 1
ATOM 4756 N N . VAL B 1 117 ? 22.25 22.422 17.25 1 98.88 117 VAL B N 1
ATOM 4757 C CA . VAL B 1 117 ? 21.656 21.156 17.656 1 98.88 117 VAL B CA 1
ATOM 4758 C C . VAL B 1 117 ? 22.234 20.031 16.797 1 98.88 117 VAL B C 1
ATOM 4760 O O . VAL B 1 117 ? 22.609 18.984 17.328 1 98.88 117 VAL B O 1
ATOM 4763 N N . ILE B 1 118 ? 22.359 20.219 15.484 1 98.88 118 ILE B N 1
ATOM 4764 C CA . ILE B 1 118 ? 22.906 19.203 14.578 1 98.88 118 ILE B CA 1
ATOM 4765 C C . ILE B 1 118 ? 24.359 18.938 14.938 1 98.88 118 ILE B C 1
ATOM 4767 O O . ILE B 1 118 ? 24.781 17.781 15.031 1 98.88 118 ILE B O 1
ATOM 4771 N N . ASP B 1 119 ? 25.156 20.062 15.172 1 98.81 119 ASP B N 1
ATOM 4772 C CA . ASP B 1 119 ? 26.562 19.906 15.555 1 98.81 119 ASP B CA 1
ATOM 4773 C C . ASP B 1 119 ? 26.703 19.031 16.797 1 98.81 119 ASP B C 1
ATOM 4775 O O . ASP B 1 119 ? 27.562 18.141 16.859 1 98.81 119 ASP B O 1
ATOM 4779 N N . ASN B 1 120 ? 25.844 19.312 17.766 1 98.81 120 ASN B N 1
ATOM 4780 C CA . ASN B 1 120 ? 25.875 18.578 19.016 1 98.81 120 ASN B CA 1
ATOM 4781 C C . ASN B 1 120 ? 25.531 17.094 18.797 1 98.81 120 ASN B C 1
ATOM 4783 O O . ASN B 1 120 ? 26.188 16.219 19.359 1 98.81 120 ASN B O 1
ATOM 4787 N N . LEU B 1 121 ? 24.531 16.766 18.031 1 98.88 121 LEU B N 1
ATOM 4788 C CA . LEU B 1 121 ? 24.125 15.398 17.75 1 98.88 121 LEU B CA 1
ATOM 4789 C C . LEU B 1 121 ? 25.219 14.648 17.016 1 98.88 121 LEU B C 1
ATOM 4791 O O . LEU B 1 121 ? 25.516 13.492 17.328 1 98.88 121 LEU B O 1
ATOM 4795 N N . VAL B 1 122 ? 25.812 15.281 16.016 1 98.62 122 VAL B N 1
ATOM 4796 C CA . VAL 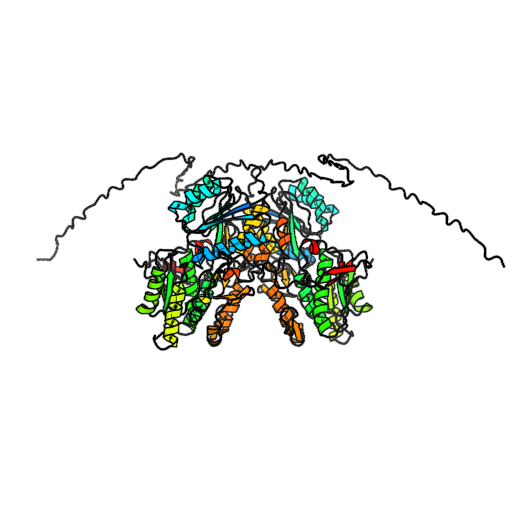B 1 122 ? 26.906 14.672 15.266 1 98.62 122 VAL B CA 1
ATOM 4797 C C . VAL B 1 122 ? 28.078 14.367 16.203 1 98.62 122 VAL B C 1
ATOM 4799 O O . VAL B 1 122 ? 28.672 13.289 16.141 1 98.62 122 VAL B O 1
ATOM 4802 N N . SER B 1 123 ? 28.391 15.32 17.094 1 98.38 123 SER B N 1
ATOM 4803 C CA . SER B 1 123 ? 29.469 15.141 18.047 1 98.38 123 SER B CA 1
ATOM 4804 C C . SER B 1 123 ? 29.203 13.961 18.984 1 98.38 123 SER B C 1
ATOM 4806 O O . SER B 1 123 ? 30.141 13.328 19.484 1 98.38 123 SER B O 1
ATOM 4808 N N . GLN B 1 124 ? 27.938 13.633 19.188 1 98.31 124 GLN B N 1
ATOM 4809 C CA . GLN B 1 124 ? 27.547 12.531 20.062 1 98.31 124 GLN B CA 1
ATOM 4810 C C . GLN B 1 124 ? 27.5 11.211 19.297 1 98.31 124 GLN B C 1
ATOM 4812 O O . GLN B 1 124 ? 27.188 10.164 19.875 1 98.31 124 GLN B O 1
ATOM 4817 N N . GLY B 1 125 ? 27.734 11.258 18 1 97.75 125 GLY B N 1
ATOM 4818 C CA . GLY B 1 125 ? 27.891 10.031 17.234 1 97.75 125 GLY B CA 1
ATOM 4819 C C . GLY B 1 125 ? 26.641 9.672 16.438 1 97.75 125 GLY B C 1
ATOM 4820 O O . GLY B 1 125 ? 26.594 8.617 15.805 1 97.75 125 GLY B O 1
ATOM 4821 N N . TYR B 1 126 ? 25.641 10.5 16.484 1 98.56 126 TYR B N 1
ATOM 4822 C CA . TYR B 1 126 ? 24.453 10.227 15.68 1 98.56 126 TYR B CA 1
ATOM 4823 C C . TYR B 1 126 ? 24.734 10.398 14.188 1 98.56 126 TYR B C 1
ATOM 4825 O O . TYR B 1 126 ? 25.391 11.367 13.789 1 98.56 126 TYR B O 1
ATOM 4833 N N . ASN B 1 127 ? 24.297 9.43 13.352 1 98.06 127 ASN B N 1
ATOM 4834 C CA . ASN B 1 127 ? 24.719 9.375 11.953 1 98.06 127 ASN B CA 1
ATOM 4835 C C . ASN B 1 127 ? 23.516 9.422 11.008 1 98.06 127 ASN B C 1
ATOM 4837 O O . ASN B 1 127 ? 23.688 9.445 9.789 1 98.06 127 ASN B O 1
ATOM 4841 N N . VAL B 1 128 ? 22.344 9.391 11.469 1 98.88 128 VAL B N 1
ATOM 4842 C CA . VAL B 1 128 ? 21.109 9.68 10.75 1 98.88 128 VAL B CA 1
ATOM 4843 C C . VAL B 1 128 ? 20.328 10.766 11.477 1 98.88 128 VAL B C 1
ATOM 4845 O O . VAL B 1 128 ? 20.047 10.633 12.672 1 98.88 128 VAL B O 1
ATOM 4848 N N . ILE B 1 129 ? 20.031 11.82 10.812 1 98.94 129 ILE B N 1
ATOM 4849 C CA . ILE B 1 129 ? 19.344 12.93 11.453 1 98.94 129 ILE B CA 1
ATOM 4850 C C . ILE B 1 129 ? 18.078 13.281 10.672 1 98.94 129 ILE B C 1
ATOM 4852 O O . ILE B 1 129 ? 18.141 13.523 9.469 1 98.94 129 ILE B O 1
ATOM 4856 N N . PHE B 1 130 ? 16.969 13.227 11.328 1 98.94 130 PHE B N 1
ATOM 4857 C CA . PHE B 1 130 ? 15.688 13.641 10.773 1 98.94 130 PHE B CA 1
ATOM 4858 C C . PHE B 1 130 ? 15.336 15.055 11.227 1 98.94 130 PHE B C 1
ATOM 4860 O O . PHE B 1 130 ? 15.227 15.32 12.43 1 98.94 130 PHE B O 1
ATOM 4867 N N . THR B 1 131 ? 15.219 15.992 10.281 1 98.88 131 THR B N 1
ATOM 4868 C CA . THR B 1 131 ? 14.711 17.328 10.562 1 98.88 131 THR B CA 1
ATOM 4869 C C . THR B 1 131 ? 13.258 17.469 10.133 1 98.88 131 THR B C 1
ATOM 4871 O O . THR B 1 131 ? 12.922 17.219 8.969 1 98.88 131 THR B O 1
ATOM 4874 N N . THR B 1 132 ? 12.352 17.859 11.055 1 98.38 132 THR B N 1
ATOM 4875 C CA . THR B 1 132 ? 10.945 17.547 10.859 1 98.38 132 THR B CA 1
ATOM 4876 C C . THR B 1 132 ? 10.109 18.828 10.781 1 98.38 132 THR B C 1
ATOM 4878 O O . THR B 1 132 ? 9.023 18.906 11.359 1 98.38 132 THR B O 1
ATOM 4881 N N . SER B 1 133 ? 10.617 19.859 10.148 1 96.12 133 SER B N 1
ATOM 4882 C CA . SER B 1 133 ? 9.852 21.078 9.898 1 96.12 133 SER B CA 1
ATOM 4883 C C . SER B 1 133 ? 10.289 21.75 8.609 1 96.12 133 SER B C 1
ATOM 4885 O O . SER B 1 133 ? 11.484 21.781 8.289 1 96.12 133 SER B O 1
ATOM 4887 N N . PHE B 1 134 ? 9.352 22.328 7.977 1 93.12 134 PHE B N 1
ATOM 4888 C CA . PHE B 1 134 ? 9.633 23.016 6.715 1 93.12 134 PHE B CA 1
ATOM 4889 C C . PHE B 1 134 ? 10.734 24.047 6.891 1 93.12 134 PHE B C 1
ATOM 4891 O O . PHE B 1 134 ? 11.656 24.125 6.078 1 93.12 134 PHE B O 1
ATOM 4898 N N . GLU B 1 135 ? 10.734 24.812 7.938 1 93.31 135 GLU B N 1
ATOM 4899 C CA . GLU B 1 135 ? 11.648 25.938 8.148 1 93.31 135 GLU B CA 1
ATOM 4900 C C . GLU B 1 135 ? 13.07 25.453 8.43 1 93.31 135 GLU B C 1
ATOM 4902 O O . GLU B 1 135 ? 14.016 26.234 8.43 1 93.31 135 GLU B O 1
ATOM 4907 N N . PHE B 1 136 ? 13.227 24.125 8.648 1 97.44 136 PHE B N 1
ATOM 4908 C CA . PHE B 1 136 ? 14.539 23.562 8.93 1 97.44 136 PHE B CA 1
ATOM 4909 C C . PHE B 1 136 ? 15.312 23.312 7.637 1 97.44 136 PHE B C 1
ATOM 4911 O O . PHE B 1 136 ? 16.5 22.953 7.672 1 97.44 136 PHE B O 1
ATOM 4918 N N . MET B 1 137 ? 14.703 23.5 6.453 1 97.44 137 MET B N 1
ATOM 4919 C CA . MET B 1 137 ? 15.203 23.031 5.164 1 97.44 137 MET B CA 1
ATOM 4920 C C . MET B 1 137 ? 16.594 23.609 4.875 1 97.44 137 MET B C 1
ATOM 4922 O O . MET B 1 137 ? 17.547 22.875 4.699 1 97.44 137 MET B O 1
ATOM 4926 N N . ASP B 1 138 ? 16.766 24.984 4.898 1 97.81 138 ASP B N 1
ATOM 4927 C CA . ASP B 1 138 ? 18 25.641 4.484 1 97.81 138 ASP B CA 1
ATOM 4928 C C . ASP B 1 138 ? 19.156 25.297 5.426 1 97.81 138 ASP B C 1
ATOM 4930 O O . ASP B 1 138 ? 20.266 25 4.977 1 97.81 138 ASP B O 1
ATOM 4934 N N . LYS B 1 139 ? 18.891 25.375 6.695 1 98.56 139 LYS B N 1
ATOM 4935 C CA . LYS B 1 139 ? 19.922 25.047 7.668 1 98.56 139 LYS B CA 1
ATOM 4936 C C . LYS B 1 139 ? 20.328 23.578 7.59 1 98.56 139 LYS B C 1
ATOM 4938 O O . LYS B 1 139 ? 21.484 23.234 7.785 1 98.56 139 LYS B O 1
ATOM 4943 N N . THR B 1 140 ? 19.391 22.625 7.32 1 98.81 140 THR B N 1
ATOM 4944 C CA . THR B 1 140 ? 19.688 21.219 7.117 1 98.81 140 THR B CA 1
ATOM 4945 C C . THR B 1 140 ? 20.672 21.031 5.953 1 98.81 140 THR B C 1
ATOM 4947 O O . THR B 1 140 ? 21.656 20.312 6.07 1 98.81 140 THR B O 1
ATOM 4950 N N . ILE B 1 141 ? 20.391 21.734 4.844 1 98.75 141 ILE B N 1
ATOM 4951 C CA . ILE B 1 141 ? 21.234 21.641 3.66 1 98.75 141 ILE B CA 1
ATOM 4952 C C . ILE B 1 141 ? 22.641 22.156 3.988 1 98.75 141 ILE B C 1
ATOM 4954 O O . ILE B 1 141 ? 23.641 21.531 3.613 1 98.75 141 ILE B O 1
ATOM 4958 N N . GLU B 1 142 ? 22.688 23.281 4.695 1 98.62 142 GLU B N 1
ATOM 4959 C CA . GLU B 1 142 ? 23.969 23.859 5.102 1 98.62 142 GLU B CA 1
ATOM 4960 C C . GLU B 1 142 ? 24.781 22.875 5.934 1 98.62 142 GLU B C 1
ATOM 4962 O O . GLU B 1 142 ? 25.953 22.625 5.648 1 98.62 142 GLU B O 1
ATOM 4967 N N . LYS B 1 143 ? 24.172 22.297 6.938 1 98.81 143 LYS B N 1
ATOM 4968 C CA . LYS B 1 143 ? 24.859 21.391 7.84 1 98.81 143 LYS B CA 1
ATOM 4969 C C . LYS B 1 143 ? 25.203 20.078 7.145 1 98.81 143 LYS B C 1
ATOM 4971 O O . LYS B 1 143 ? 26.234 19.453 7.43 1 98.81 143 LYS B O 1
ATOM 4976 N N . ALA B 1 144 ? 24.359 19.609 6.27 1 98.75 144 ALA B N 1
ATOM 4977 C CA . ALA B 1 144 ? 24.625 18.406 5.496 1 98.75 144 ALA B CA 1
ATOM 4978 C C . ALA B 1 144 ? 25.891 18.562 4.648 1 98.75 144 ALA B C 1
ATOM 4980 O O . ALA B 1 144 ? 26.641 17.609 4.445 1 98.75 144 ALA B O 1
ATOM 4981 N N . ALA B 1 145 ? 26.078 19.766 4.094 1 98.44 145 ALA B N 1
ATOM 4982 C CA . ALA B 1 145 ? 27.297 20.047 3.342 1 98.44 145 ALA B CA 1
ATOM 4983 C C . ALA B 1 145 ? 28.531 19.953 4.234 1 98.44 145 ALA B C 1
ATOM 4985 O O . ALA B 1 145 ? 29.594 19.516 3.789 1 98.44 145 ALA B O 1
ATOM 4986 N N . GLN B 1 146 ? 28.359 20.328 5.488 1 98.38 146 GLN B N 1
ATOM 4987 C CA . GLN B 1 146 ? 29.453 20.281 6.457 1 98.38 146 GLN B CA 1
ATOM 4988 C C . GLN B 1 146 ? 29.75 18.844 6.879 1 98.38 146 GLN B C 1
ATOM 4990 O O . GLN B 1 146 ? 30.891 18.516 7.211 1 98.38 146 GLN B O 1
ATOM 4995 N N . TYR B 1 147 ? 28.766 17.984 6.898 1 98.31 147 TYR B N 1
ATOM 4996 C CA . TYR B 1 147 ? 28.906 16.594 7.355 1 98.31 147 TYR B CA 1
ATOM 4997 C C . TYR B 1 147 ? 28.531 15.617 6.25 1 98.31 147 TYR B C 1
ATOM 4999 O O . TYR B 1 147 ? 27.531 14.906 6.355 1 98.31 147 TYR B O 1
ATOM 5007 N N . PRO B 1 148 ? 29.312 15.43 5.258 1 96.88 148 PRO B N 1
ATOM 5008 C CA . PRO B 1 148 ? 28.953 14.695 4.043 1 96.88 148 PRO B CA 1
ATOM 5009 C C . PRO B 1 148 ? 28.75 13.203 4.301 1 96.88 148 PRO B C 1
ATOM 5011 O O . PRO B 1 148 ? 28.219 12.5 3.441 1 96.88 148 PRO B O 1
ATOM 5014 N N . ASN B 1 149 ? 29.156 12.719 5.527 1 96.25 149 ASN B N 1
ATOM 5015 C CA . ASN B 1 149 ? 29 11.289 5.809 1 96.25 149 ASN B CA 1
ATOM 5016 C C . ASN B 1 149 ? 27.812 11.016 6.707 1 96.25 149 ASN B C 1
ATOM 5018 O O . ASN B 1 149 ? 27.562 9.867 7.078 1 96.25 149 ASN B O 1
ATOM 5022 N N . ILE B 1 150 ? 27.125 12.031 7.105 1 98.06 150 ILE B N 1
ATOM 5023 C CA . ILE B 1 150 ? 25.891 11.914 7.883 1 98.06 150 ILE B CA 1
ATOM 5024 C C . ILE B 1 150 ? 24.688 11.906 6.945 1 98.06 150 ILE B C 1
ATOM 5026 O O . ILE B 1 150 ? 24.641 12.672 5.977 1 98.06 150 ILE B O 1
ATOM 5030 N N . LEU B 1 151 ? 23.75 10.992 7.184 1 98.75 151 LEU B N 1
ATOM 5031 C CA . LEU B 1 151 ? 22.516 10.969 6.414 1 98.75 151 LEU B CA 1
ATOM 5032 C C . LEU B 1 151 ? 21.469 11.898 7.023 1 98.75 151 LEU B C 1
ATOM 5034 O O . LEU B 1 151 ? 21.188 11.82 8.219 1 98.75 151 LEU B O 1
ATOM 5038 N N . PHE B 1 152 ? 20.953 12.781 6.195 1 98.94 152 PHE B N 1
ATOM 5039 C CA . PHE B 1 152 ? 19.891 13.68 6.609 1 98.94 152 PHE B CA 1
ATOM 5040 C C . PHE B 1 152 ? 18.594 13.383 5.852 1 98.94 152 PHE B C 1
ATOM 5042 O O . PHE B 1 152 ? 18.625 13.102 4.652 1 98.94 152 PHE B O 1
ATOM 5049 N N . PHE B 1 153 ? 17.562 13.352 6.504 1 98.94 153 PHE B N 1
ATOM 5050 C CA . PHE B 1 153 ? 16.234 13.32 5.906 1 98.94 153 PHE B CA 1
ATOM 5051 C C . PHE B 1 153 ? 15.391 14.484 6.402 1 98.94 153 PHE B C 1
ATOM 5053 O O . PHE B 1 153 ? 15.164 14.625 7.605 1 98.94 153 PHE B O 1
ATOM 5060 N N . HIS B 1 154 ? 14.953 15.312 5.477 1 98.88 154 HIS B N 1
ATOM 5061 C CA . HIS B 1 154 ? 14.195 16.516 5.812 1 98.88 154 HIS B CA 1
ATOM 5062 C C . HIS B 1 154 ? 12.719 16.344 5.457 1 98.88 154 HIS B C 1
ATOM 5064 O O . HIS B 1 154 ? 12.383 15.93 4.348 1 98.88 154 HIS B O 1
ATOM 5070 N N . CYS B 1 155 ? 11.867 16.625 6.406 1 98.38 155 CYS B N 1
ATOM 5071 C CA . CYS B 1 155 ? 10.422 16.516 6.223 1 98.38 155 CYS B CA 1
ATOM 5072 C C . CYS B 1 155 ? 9.844 17.781 5.617 1 98.38 155 CYS B C 1
ATOM 5074 O O . CYS B 1 155 ? 10.148 18.891 6.086 1 98.38 155 CYS B O 1
ATOM 5076 N N . SER B 1 156 ? 9.047 17.641 4.547 1 95.25 156 SER B N 1
ATOM 5077 C CA . SER B 1 156 ? 8.141 18.656 4.016 1 95.25 156 SER B CA 1
ATOM 5078 C C . SER B 1 156 ? 8.883 19.641 3.115 1 95.25 156 SER B C 1
ATOM 5080 O O . SER B 1 156 ? 8.281 20.578 2.572 1 95.25 156 SER B O 1
ATOM 5082 N N . GLY B 1 157 ? 10.203 19.5 2.959 1 94.25 157 GLY B N 1
ATOM 5083 C CA . GLY B 1 157 ? 10.953 20.391 2.086 1 94.25 157 GLY B CA 1
ATOM 5084 C C . GLY B 1 157 ? 11.211 19.797 0.71 1 94.25 157 GLY B C 1
ATOM 5085 O O . GLY B 1 157 ? 10.641 18.766 0.356 1 94.25 157 GLY B O 1
ATOM 5086 N N . TYR B 1 158 ? 12.016 20.562 -0.096 1 94.12 158 TYR B N 1
ATOM 5087 C CA . TYR B 1 158 ? 12.227 20.141 -1.475 1 94.12 158 TYR B CA 1
ATOM 5088 C C . TYR B 1 158 ? 13.695 20.219 -1.853 1 94.12 158 TYR B C 1
ATOM 5090 O O . TYR B 1 158 ? 14.086 19.812 -2.951 1 94.12 158 TYR B O 1
ATOM 5098 N N . LYS B 1 159 ? 14.562 20.781 -0.981 1 97 159 LYS B N 1
ATOM 5099 C CA . LYS B 1 159 ? 16 20.797 -1.254 1 97 159 LYS B CA 1
ATOM 5100 C C . LYS B 1 159 ? 16.656 19.484 -0.828 1 97 159 LYS B C 1
ATOM 5102 O O . LYS B 1 159 ? 16.312 18.938 0.219 1 97 159 LYS B O 1
ATOM 5107 N N . ARG B 1 160 ? 17.516 18.969 -1.68 1 98.19 160 ARG B N 1
ATOM 5108 C CA . ARG B 1 160 ? 18.188 17.703 -1.436 1 98.19 160 ARG B CA 1
ATOM 5109 C C . ARG B 1 160 ? 19.672 17.797 -1.785 1 98.19 160 ARG B C 1
ATOM 5111 O O . ARG B 1 160 ? 20.125 18.828 -2.301 1 98.19 160 ARG B O 1
ATOM 5118 N N . ARG B 1 161 ? 20.344 16.875 -1.362 1 97.56 161 ARG B N 1
ATOM 5119 C CA . ARG B 1 161 ? 21.781 16.672 -1.606 1 97.56 161 ARG B CA 1
ATOM 5120 C C . ARG B 1 161 ? 22.125 15.18 -1.627 1 97.56 161 ARG B C 1
ATOM 5122 O O . ARG B 1 161 ? 21.266 14.336 -1.374 1 97.56 161 ARG B O 1
ATOM 5129 N N . ALA B 1 162 ? 23.406 14.914 -1.932 1 96.44 162 ALA B N 1
ATOM 5130 C CA . ALA B 1 162 ? 23.875 13.531 -1.939 1 96.44 162 ALA B CA 1
ATOM 5131 C C . ALA B 1 162 ? 23.562 12.844 -0.615 1 96.44 162 ALA B C 1
ATOM 5133 O O . ALA B 1 162 ? 23.266 11.641 -0.585 1 96.44 162 ALA B O 1
ATOM 5134 N N . ASN B 1 163 ? 23.609 13.672 0.462 1 98.31 163 ASN B N 1
ATOM 5135 C CA . ASN B 1 163 ? 23.375 13.062 1.765 1 98.31 163 ASN B CA 1
ATOM 5136 C C . ASN B 1 163 ? 22.109 13.625 2.422 1 98.31 163 ASN B C 1
ATOM 5138 O O . ASN B 1 163 ? 21.969 13.578 3.646 1 98.31 163 ASN B O 1
ATOM 5142 N N . VAL B 1 164 ? 21.219 14.273 1.619 1 98.88 164 VAL B N 1
ATOM 5143 C CA . VAL B 1 164 ? 19.938 14.766 2.133 1 98.88 164 VAL B CA 1
ATOM 5144 C C . VAL B 1 164 ? 18.797 14.234 1.275 1 98.88 164 VAL B C 1
ATOM 5146 O O . VAL B 1 164 ? 18.703 14.547 0.086 1 98.88 164 VAL B O 1
ATOM 5149 N N . GLY B 1 165 ? 17.984 13.352 1.815 1 98.75 165 GLY B N 1
ATOM 5150 C CA . GLY B 1 165 ? 16.703 13 1.231 1 98.75 165 GLY B CA 1
ATOM 5151 C C . GLY B 1 165 ? 15.547 13.75 1.847 1 98.75 165 GLY B C 1
ATOM 5152 O O . GLY B 1 165 ? 15.68 14.336 2.922 1 98.75 165 GLY B O 1
ATOM 5153 N N . THR B 1 166 ? 14.398 13.844 1.141 1 98.75 166 THR B N 1
ATOM 5154 C CA . THR B 1 166 ? 13.203 14.5 1.647 1 98.75 166 THR B CA 1
ATOM 5155 C C . THR B 1 166 ? 12.047 13.516 1.767 1 98.75 166 THR B C 1
ATOM 5157 O O . THR B 1 166 ? 12.039 12.477 1.102 1 98.75 166 THR B O 1
ATOM 5160 N N . TYR B 1 167 ? 11.172 13.758 2.645 1 98.69 167 TYR B N 1
ATOM 5161 C CA . TYR B 1 167 ? 9.977 12.938 2.803 1 98.69 167 TYR B CA 1
ATOM 5162 C C . TYR B 1 167 ? 8.797 13.773 3.291 1 98.69 167 TYR B C 1
ATOM 5164 O O . TYR B 1 167 ? 8.984 14.781 3.973 1 98.69 167 TYR B O 1
ATOM 5172 N N . PHE B 1 168 ? 7.652 13.336 2.883 1 98.25 168 PHE B N 1
ATOM 5173 C CA . PHE B 1 168 ? 6.422 13.977 3.326 1 98.25 168 PHE B CA 1
ATOM 5174 C C . PHE B 1 168 ? 5.246 13.016 3.234 1 98.25 168 PHE B C 1
ATOM 5176 O O . PHE B 1 168 ? 5.23 12.125 2.385 1 98.25 168 PHE B O 1
ATOM 5183 N N . ALA B 1 169 ? 4.352 13.039 4.133 1 97.62 169 ALA B N 1
ATOM 5184 C CA . ALA B 1 169 ? 3.023 12.438 4.082 1 97.62 169 ALA B CA 1
ATOM 5185 C C . ALA B 1 169 ? 1.939 13.508 3.967 1 97.62 169 ALA B C 1
ATOM 5187 O O . ALA B 1 169 ? 1.641 14.203 4.938 1 97.62 169 ALA B O 1
ATOM 5188 N N . ASP B 1 170 ? 1.391 13.57 2.826 1 96.94 170 ASP B N 1
ATOM 5189 C CA . ASP B 1 170 ? 0.456 14.664 2.57 1 96.94 170 ASP B CA 1
ATOM 5190 C C . ASP B 1 170 ? -0.978 14.242 2.887 1 96.94 170 ASP B C 1
ATOM 5192 O O . ASP B 1 170 ? -1.361 13.094 2.65 1 96.94 170 ASP B O 1
ATOM 5196 N N . LEU B 1 171 ? -1.791 15.219 3.326 1 98.31 171 LEU B N 1
ATOM 5197 C CA . LEU B 1 171 ? -3.109 14.938 3.883 1 98.31 171 LEU B CA 1
ATOM 5198 C C . LEU B 1 171 ? -4.211 15.469 2.971 1 98.31 171 LEU B C 1
ATOM 5200 O O . LEU B 1 171 ? -5.391 15.422 3.322 1 98.31 171 LEU B O 1
ATOM 5204 N N . TYR B 1 172 ? -3.947 15.945 1.759 1 98.5 172 TYR B N 1
ATOM 5205 C CA . TYR B 1 172 ? -4.961 16.672 1.008 1 98.5 172 TYR B CA 1
ATOM 5206 C C . TYR B 1 172 ? -6.133 15.766 0.652 1 98.5 172 TYR B C 1
ATOM 5208 O O . TYR B 1 172 ? -7.281 16.219 0.611 1 98.5 172 TYR B O 1
ATOM 5216 N N . GLN B 1 173 ? -5.844 14.477 0.392 1 98.69 173 GLN B N 1
ATOM 5217 C CA . GLN B 1 173 ? -6.941 13.555 0.116 1 98.69 173 GLN B CA 1
ATOM 5218 C C . GLN B 1 173 ? -7.859 13.414 1.328 1 98.69 173 GLN B C 1
ATOM 5220 O O . GLN B 1 173 ? -9.078 13.359 1.186 1 98.69 173 GLN B O 1
ATOM 5225 N N . VAL B 1 174 ? -7.277 13.383 2.506 1 98.88 174 VAL B N 1
ATOM 5226 C CA . VAL B 1 174 ? -8.062 13.242 3.73 1 98.88 174 VAL B CA 1
ATOM 5227 C C . VAL B 1 174 ? -8.812 14.539 4.016 1 98.88 174 VAL B C 1
ATOM 5229 O O . VAL B 1 174 ? -9.969 14.508 4.453 1 98.88 174 VAL B O 1
ATOM 5232 N N . TYR B 1 175 ? -8.18 15.688 3.777 1 98.88 175 TYR B N 1
ATOM 5233 C CA . TYR B 1 175 ? -8.867 16.953 3.936 1 98.88 175 TYR B CA 1
ATOM 5234 C C . TYR B 1 175 ? -10.078 17.047 3.01 1 98.88 175 TYR B C 1
ATOM 5236 O O . TYR B 1 175 ? -11.117 17.594 3.381 1 98.88 175 TYR B O 1
ATOM 5244 N N . TYR B 1 176 ? -9.945 16.562 1.803 1 98.94 176 TYR B N 1
ATOM 5245 C CA . TYR B 1 176 ? -11.086 16.484 0.896 1 98.94 176 TYR B CA 1
ATOM 5246 C C . TYR B 1 176 ? -12.219 15.68 1.514 1 98.94 176 TYR B C 1
ATOM 5248 O O . TYR B 1 176 ? -13.383 16.094 1.48 1 98.94 176 TYR B O 1
ATOM 5256 N N . LEU B 1 177 ? -11.891 14.516 2.061 1 98.94 177 LEU B N 1
ATOM 5257 C CA . LEU B 1 177 ? -12.898 13.68 2.701 1 98.94 177 LEU B CA 1
ATOM 5258 C C . LEU B 1 177 ? -13.539 14.406 3.879 1 98.94 177 LEU B C 1
ATOM 5260 O O . LEU B 1 177 ? -14.758 14.312 4.086 1 98.94 177 LEU B O 1
ATOM 5264 N N . ASN B 1 178 ? -12.711 15.133 4.719 1 98.94 178 ASN B N 1
ATOM 5265 C CA . ASN B 1 178 ? -13.25 15.984 5.777 1 98.94 178 ASN B CA 1
ATOM 5266 C C . ASN B 1 178 ? -14.203 17.031 5.227 1 98.94 178 ASN B C 1
ATOM 5268 O O . ASN B 1 178 ? -15.242 17.312 5.828 1 98.94 178 ASN B O 1
ATOM 5272 N N . GLY B 1 179 ? -13.883 17.578 4.09 1 98.94 179 GLY B N 1
ATOM 5273 C CA . GLY B 1 179 ? -14.719 18.562 3.439 1 98.94 179 GLY B CA 1
ATOM 5274 C C . GLY B 1 179 ? -16.094 18.031 3.059 1 98.94 179 GLY B C 1
ATOM 5275 O O . GLY B 1 179 ? -17.094 18.719 3.232 1 98.94 179 GLY B O 1
ATOM 5276 N N . LEU B 1 180 ? -16.125 16.797 2.469 1 98.94 180 LEU B N 1
ATOM 5277 C CA . LEU B 1 180 ? -17.406 16.188 2.148 1 98.94 180 LEU B CA 1
ATOM 5278 C C . LEU B 1 180 ? -18.328 16.203 3.361 1 98.94 180 LEU B C 1
ATOM 5280 O O . LEU B 1 180 ? -19.5 16.578 3.256 1 98.94 180 LEU B O 1
ATOM 5284 N N . MET B 1 181 ? -17.781 15.82 4.52 1 98.94 181 MET B N 1
ATOM 5285 C CA . MET B 1 181 ? -18.562 15.758 5.75 1 98.94 181 MET B CA 1
ATOM 5286 C C . MET B 1 181 ? -18.922 17.156 6.246 1 98.94 181 MET B C 1
ATOM 5288 O O . MET B 1 181 ? -20.031 17.375 6.719 1 98.94 181 MET B O 1
ATOM 5292 N N . ALA B 1 182 ? -18 18.094 6.145 1 98.94 182 ALA B N 1
ATOM 5293 C CA . ALA B 1 182 ? -18.25 19.469 6.559 1 98.94 182 ALA B CA 1
ATOM 5294 C C . ALA B 1 182 ? -19.422 20.078 5.773 1 98.94 182 ALA B C 1
ATOM 5296 O O . ALA B 1 182 ? -20.297 20.719 6.352 1 98.94 182 ALA B O 1
ATOM 5297 N N . GLY B 1 183 ? -19.438 19.844 4.414 1 98.94 183 GLY B N 1
ATOM 5298 C CA . GLY B 1 183 ? -20.516 20.344 3.582 1 98.94 183 GLY B CA 1
ATOM 5299 C C . GLY B 1 183 ? -21.875 19.766 3.965 1 98.94 183 GLY B C 1
ATOM 5300 O O . GLY B 1 183 ? -22.891 20.453 3.873 1 98.94 183 GLY B O 1
ATOM 5301 N N . ALA B 1 184 ? -21.859 18.547 4.387 1 98.94 184 ALA B N 1
ATOM 5302 C CA . ALA B 1 184 ? -23.094 17.875 4.801 1 98.94 184 ALA B CA 1
ATOM 5303 C C . ALA B 1 184 ? -23.594 18.438 6.129 1 98.94 184 ALA B C 1
ATOM 5305 O O . ALA B 1 184 ? -24.797 18.656 6.301 1 98.94 184 ALA B O 1
ATOM 5306 N N . LEU B 1 185 ? -22.688 18.734 7.086 1 98.81 185 LEU B N 1
ATOM 5307 C CA . LEU B 1 185 ? -23.062 18.984 8.477 1 98.81 185 LEU B CA 1
ATOM 5308 C C . LEU B 1 185 ? -23.328 20.469 8.695 1 98.81 185 LEU B C 1
ATOM 5310 O O . LEU B 1 185 ? -24.094 20.844 9.594 1 98.81 185 LEU B O 1
ATOM 5314 N N . THR B 1 186 ? -22.719 21.375 7.91 1 98.88 186 THR B N 1
ATOM 5315 C CA . THR B 1 186 ? -22.891 22.812 8.117 1 98.88 186 THR B CA 1
ATOM 5316 C C . THR B 1 186 ? -24.344 23.203 7.879 1 98.88 186 THR B C 1
ATOM 5318 O O . THR B 1 186 ? -24.984 22.734 6.934 1 98.88 186 THR B O 1
ATOM 5321 N N . LYS B 1 187 ? -24.828 24.016 8.719 1 97.5 187 LYS B N 1
ATOM 5322 C CA . LYS B 1 187 ? -26.172 24.562 8.578 1 97.5 187 LYS B CA 1
ATOM 5323 C C . LYS B 1 187 ? -26.125 26 8.062 1 97.5 187 LYS B C 1
ATOM 5325 O O . LYS B 1 187 ? -27.062 26.453 7.383 1 97.5 187 LYS B O 1
ATOM 5330 N N . THR B 1 188 ? -25.078 26.641 8.359 1 97.88 188 THR B N 1
ATOM 5331 C CA . THR B 1 188 ? -24.969 28.047 8.023 1 97.88 188 THR B CA 1
ATOM 5332 C C . THR B 1 188 ? -24.375 28.234 6.633 1 97.88 188 THR B C 1
ATOM 5334 O O . THR B 1 188 ? -24.5 29.297 6.031 1 97.88 188 THR B O 1
ATOM 5337 N N . GLY B 1 189 ? -23.656 27.203 6.16 1 98.38 189 GLY B N 1
ATOM 5338 C CA . GLY B 1 189 ? -22.906 27.328 4.922 1 98.38 189 GLY B CA 1
ATOM 5339 C C . GLY B 1 189 ? -21.547 27.969 5.117 1 98.38 189 GLY B C 1
ATOM 5340 O O . GLY B 1 189 ? -20.719 27.969 4.203 1 98.38 189 GLY B O 1
ATOM 5341 N N . ASN B 1 190 ? -21.328 28.5 6.316 1 98.62 190 ASN B N 1
ATOM 5342 C CA . ASN B 1 190 ? -20.047 29.078 6.672 1 98.62 190 ASN B CA 1
ATOM 5343 C C . ASN B 1 190 ? -19.141 28.078 7.398 1 98.62 190 ASN B C 1
ATOM 5345 O O . ASN B 1 190 ? -19.453 27.656 8.516 1 98.62 190 ASN B O 1
ATOM 5349 N N . ILE B 1 191 ? -18.078 27.688 6.723 1 98.69 191 ILE B N 1
ATOM 5350 C CA . ILE B 1 191 ? -17.078 26.766 7.25 1 98.69 191 ILE B CA 1
ATOM 5351 C C . ILE B 1 191 ? -15.766 27.531 7.504 1 98.69 191 ILE B C 1
ATOM 5353 O O . ILE B 1 191 ? -15.539 28.594 6.934 1 98.69 191 ILE B O 1
ATOM 5357 N N . GLY B 1 192 ? -15.008 27.031 8.445 1 98.81 192 GLY B N 1
ATOM 5358 C CA . GLY B 1 192 ? -13.812 27.766 8.82 1 98.81 192 GLY B CA 1
ATOM 5359 C C . GLY B 1 192 ? -12.547 26.938 8.68 1 98.81 192 GLY B C 1
ATOM 5360 O O . GLY B 1 192 ? -12.602 25.703 8.609 1 98.81 192 GLY B O 1
ATOM 5361 N N . TYR B 1 193 ? -11.422 27.578 8.594 1 98.88 193 TYR B N 1
ATOM 5362 C CA . TYR B 1 193 ? -10.086 27 8.633 1 98.88 193 TYR B CA 1
ATOM 5363 C C . TYR B 1 193 ? -9.109 27.922 9.352 1 98.88 193 TYR B C 1
ATOM 5365 O O . TYR B 1 193 ? -8.969 29.078 8.992 1 98.88 193 TYR B O 1
ATOM 5373 N N . VAL B 1 194 ? -8.492 27.438 10.406 1 98.75 194 VAL B N 1
ATOM 5374 C CA . VAL B 1 194 ? -7.398 28.156 11.055 1 98.75 194 VAL B CA 1
ATOM 5375 C C . VAL B 1 194 ? -6.062 27.641 10.516 1 98.75 194 VAL B C 1
ATOM 5377 O O . VAL B 1 194 ? -5.695 26.484 10.75 1 98.75 194 VAL B O 1
ATOM 5380 N N . ALA B 1 195 ? -5.344 28.484 9.859 1 98.38 195 ALA B N 1
ATOM 5381 C CA . ALA B 1 195 ? -4.062 28.125 9.258 1 98.38 195 ALA B CA 1
ATOM 5382 C C . ALA B 1 195 ? -2.898 28.594 10.125 1 98.38 195 ALA B C 1
ATOM 5384 O O . ALA B 1 195 ? -2.869 29.75 10.562 1 98.38 195 ALA B O 1
ATOM 5385 N N . ALA B 1 196 ? -1.943 27.703 10.367 1 96.06 196 ALA B N 1
ATOM 5386 C CA . ALA B 1 196 ? -0.704 28.141 11 1 96.06 196 ALA B CA 1
ATOM 5387 C C . ALA B 1 196 ? 0.053 29.125 10.102 1 96.06 196 ALA B C 1
ATOM 5389 O O . ALA B 1 196 ? 0.403 30.219 10.523 1 96.06 196 ALA B O 1
ATOM 5390 N N . PHE B 1 197 ? 0.378 28.672 9 1 94.38 197 PHE B N 1
ATOM 5391 C CA . PHE B 1 197 ? 0.932 29.422 7.879 1 94.38 197 PHE B CA 1
ATOM 5392 C C . PHE B 1 197 ? 0.192 29.094 6.586 1 94.38 197 PHE B C 1
ATOM 5394 O O . PHE B 1 197 ? -0.521 28.094 6.512 1 94.38 197 PHE B O 1
ATOM 5401 N N . THR B 1 198 ? 0.326 29.969 5.586 1 95.12 198 THR B N 1
ATOM 5402 C CA . THR B 1 198 ? -0.242 29.641 4.281 1 95.12 198 THR B CA 1
ATOM 5403 C C . THR B 1 198 ? 0.852 29.219 3.307 1 95.12 198 THR B C 1
ATOM 5405 O O . THR B 1 198 ? 0.959 29.766 2.209 1 95.12 198 THR B O 1
ATOM 5408 N N . THR B 1 199 ? 1.65 28.25 3.758 1 93.94 199 THR B N 1
ATOM 5409 C CA . THR B 1 199 ? 2.572 27.562 2.865 1 93.94 199 THR B CA 1
ATOM 5410 C C . THR B 1 199 ? 1.811 26.766 1.799 1 93.94 199 THR B C 1
ATOM 5412 O O . THR B 1 199 ? 0.607 26.547 1.934 1 93.94 199 THR B O 1
ATOM 5415 N N . PRO B 1 200 ? 2.457 26.422 0.691 1 96.19 200 PRO B N 1
ATOM 5416 C CA . PRO B 1 200 ? 1.771 25.641 -0.339 1 96.19 200 PRO B CA 1
ATOM 5417 C C . PRO B 1 200 ? 1.079 24.406 0.224 1 96.19 200 PRO B C 1
ATOM 5419 O O . PRO B 1 200 ? -0.013 24.047 -0.224 1 96.19 200 PRO B O 1
ATOM 5422 N N . GLU B 1 201 ? 1.714 23.703 1.146 1 96.75 201 GLU B N 1
ATOM 5423 C CA . GLU B 1 201 ? 1.112 22.547 1.807 1 96.75 201 GLU B CA 1
ATOM 5424 C C . GLU B 1 201 ? -0.244 22.906 2.41 1 96.75 201 GLU B C 1
ATOM 5426 O O . GLU B 1 201 ? -1.237 22.219 2.164 1 96.75 201 GLU B O 1
ATOM 5431 N N . VAL B 1 202 ? -0.269 23.984 3.197 1 97.62 202 VAL B N 1
ATOM 5432 C CA . VAL B 1 202 ? -1.482 24.375 3.904 1 97.62 202 VAL B CA 1
ATOM 5433 C C . VAL B 1 202 ? -2.527 24.859 2.906 1 97.62 202 VAL B C 1
ATOM 5435 O O . VAL B 1 202 ? -3.715 24.562 3.043 1 97.62 202 VAL B O 1
ATOM 5438 N N . VAL B 1 203 ? -2.096 25.625 1.891 1 98.31 203 VAL B N 1
ATOM 5439 C CA . VAL B 1 203 ? -3.012 26.094 0.851 1 98.31 203 VAL B CA 1
ATOM 5440 C C . VAL B 1 203 ? -3.676 24.891 0.181 1 98.31 203 VAL B C 1
ATOM 5442 O O . VAL B 1 203 ? -4.887 24.875 -0.043 1 98.31 203 VAL B O 1
ATOM 5445 N N . ARG B 1 204 ? -2.908 23.859 -0.121 1 98.5 204 ARG B N 1
ATOM 5446 C CA . ARG B 1 204 ? -3.414 22.625 -0.717 1 98.5 204 ARG B CA 1
ATOM 5447 C C . ARG B 1 204 ? -4.438 21.953 0.193 1 98.5 204 ARG B C 1
ATOM 5449 O O . ARG B 1 204 ? -5.473 21.484 -0.275 1 98.5 204 ARG B O 1
ATOM 5456 N N . HIS B 1 205 ? -4.184 21.922 1.498 1 98.69 205 HIS B N 1
ATOM 5457 C CA . HIS B 1 205 ? -5.113 21.344 2.465 1 98.69 205 HIS B CA 1
ATOM 5458 C C . HIS B 1 205 ? -6.414 22.141 2.514 1 98.69 205 HIS B C 1
ATOM 5460 O O . HIS B 1 205 ? -7.5 21.547 2.518 1 98.69 205 HIS B O 1
ATOM 5466 N N . ILE B 1 206 ? -6.293 23.453 2.518 1 98.81 206 ILE B N 1
ATOM 5467 C CA . ILE B 1 206 ? -7.461 24.328 2.557 1 98.81 206 ILE B CA 1
ATOM 5468 C C . ILE B 1 206 ? -8.312 24.109 1.309 1 98.81 206 ILE B C 1
ATOM 5470 O O . ILE B 1 206 ? -9.531 23.938 1.401 1 98.81 206 ILE B O 1
ATOM 5474 N N . ASN B 1 207 ? -7.633 24.094 0.16 1 98.94 207 ASN B N 1
ATOM 5475 C CA . ASN B 1 207 ? -8.352 23.90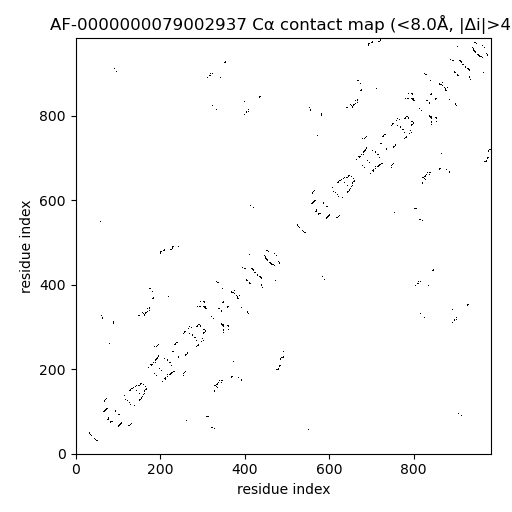6 -1.096 1 98.94 207 ASN B CA 1
ATOM 5476 C C . ASN B 1 207 ? -9.047 22.547 -1.142 1 98.94 207 ASN B C 1
ATOM 5478 O O . ASN B 1 207 ? -10.195 22.453 -1.562 1 98.94 207 ASN B O 1
ATOM 5482 N N . ALA B 1 208 ? -8.375 21.484 -0.791 1 98.94 208 ALA B N 1
ATOM 5483 C CA . ALA B 1 208 ? -8.977 20.156 -0.791 1 98.94 208 ALA B CA 1
ATOM 5484 C C . ALA B 1 208 ? -10.211 20.109 0.104 1 98.94 208 ALA B C 1
ATOM 5486 O O . ALA B 1 208 ? -11.25 19.578 -0.289 1 98.94 208 ALA B O 1
ATOM 5487 N N . PHE B 1 209 ? -10.062 20.672 1.323 1 98.94 209 PHE B N 1
ATOM 5488 C CA . PHE B 1 209 ? -11.172 20.781 2.262 1 98.94 209 PHE B CA 1
ATOM 5489 C C . PHE B 1 209 ? -12.336 21.547 1.637 1 98.94 209 PHE B C 1
ATOM 5491 O O . PHE B 1 209 ? -13.484 21.094 1.704 1 98.94 209 PHE B O 1
ATOM 5498 N N . ALA B 1 210 ? -12.031 22.641 1.026 1 98.94 210 ALA B N 1
ATOM 5499 C CA . ALA B 1 210 ? -13.039 23.5 0.408 1 98.94 210 ALA B CA 1
ATOM 5500 C C . ALA B 1 210 ? -13.727 22.797 -0.754 1 98.94 210 ALA B C 1
ATOM 5502 O O . ALA B 1 210 ? -14.945 22.875 -0.906 1 98.94 210 ALA B O 1
ATOM 5503 N N . ILE B 1 211 ? -12.977 22.125 -1.601 1 98.88 211 ILE B N 1
ATOM 5504 C CA . ILE B 1 211 ? -13.523 21.391 -2.746 1 98.88 211 ILE B CA 1
ATOM 5505 C C . ILE B 1 211 ? -14.516 20.344 -2.266 1 98.88 211 ILE B C 1
ATOM 5507 O O . ILE B 1 211 ? -15.617 20.219 -2.801 1 98.88 211 ILE B O 1
ATOM 5511 N N . GLY B 1 212 ? -14.156 19.594 -1.233 1 98.88 212 GLY B N 1
ATOM 5512 C CA . GLY B 1 212 ? -15.062 18.594 -0.675 1 98.88 212 GLY B CA 1
ATOM 5513 C C . GLY B 1 212 ? -16.344 19.203 -0.116 1 98.88 212 GLY B C 1
ATOM 5514 O O . GLY B 1 212 ? -17.438 18.688 -0.376 1 98.88 212 GLY B O 1
ATOM 5515 N N . ALA B 1 213 ? -16.188 20.297 0.637 1 98.94 213 ALA B N 1
ATOM 5516 C CA . ALA B 1 213 ? -17.344 20.953 1.249 1 98.94 213 ALA B CA 1
ATOM 5517 C C . ALA B 1 213 ? -18.328 21.422 0.188 1 98.94 213 ALA B C 1
ATOM 5519 O O . ALA B 1 213 ? -19.531 21.219 0.32 1 98.94 213 ALA B O 1
ATOM 5520 N N . LYS B 1 214 ? -17.797 22.062 -0.826 1 98.56 214 LYS B N 1
ATOM 5521 C CA . LYS B 1 214 ? -18.641 22.578 -1.9 1 98.56 214 LYS B CA 1
ATOM 5522 C C . LYS B 1 214 ? -19.359 21.453 -2.631 1 98.56 214 LYS B C 1
ATOM 5524 O O . LYS B 1 214 ? -20.531 21.578 -2.994 1 98.56 214 LYS B O 1
ATOM 5529 N N . GLU B 1 215 ? -18.625 20.359 -2.879 1 98.31 215 GLU B N 1
ATOM 5530 C CA . GLU B 1 215 ? -19.188 19.219 -3.613 1 98.31 215 GLU B CA 1
ATOM 5531 C C . GLU B 1 215 ? -20.484 18.734 -2.971 1 98.31 215 GLU B C 1
ATOM 5533 O O . GLU B 1 215 ? -21.484 18.516 -3.658 1 98.31 215 GLU B O 1
ATOM 5538 N N . VAL B 1 216 ? -20.484 18.547 -1.666 1 98.81 216 VAL B N 1
ATOM 5539 C CA . VAL B 1 216 ? -21.656 18.047 -0.973 1 98.81 216 VAL B CA 1
ATOM 5540 C C . VAL B 1 216 ? -22.609 19.203 -0.67 1 98.81 216 VAL B C 1
ATOM 5542 O O . VAL B 1 216 ? -23.828 19.094 -0.892 1 98.81 216 VAL B O 1
ATOM 5545 N N . GLY B 1 217 ? -22.125 20.344 -0.18 1 98.62 217 GLY B N 1
ATOM 5546 C CA . GLY B 1 217 ? -22.953 21.484 0.207 1 98.62 217 GLY B CA 1
ATOM 5547 C C . GLY B 1 217 ? -23.828 21.984 -0.917 1 98.62 217 GLY B C 1
ATOM 5548 O O . GLY B 1 217 ? -25.016 22.25 -0.708 1 98.62 217 GLY B O 1
ATOM 5549 N N . GLU B 1 218 ? -23.328 22.031 -2.09 1 97.25 218 GLU B N 1
ATOM 5550 C CA . GLU B 1 218 ? -24.078 22.547 -3.227 1 97.25 218 GLU B CA 1
ATOM 5551 C C . GLU B 1 218 ? -25.266 21.641 -3.566 1 97.25 218 GLU B C 1
ATOM 5553 O O . GLU B 1 218 ? -26.328 22.125 -3.957 1 97.25 218 GLU B O 1
ATOM 5558 N N . GLN B 1 219 ? -25.016 20.391 -3.498 1 98.06 219 GLN B N 1
ATOM 5559 C CA . GLN B 1 219 ? -26.078 19.438 -3.775 1 98.06 219 GLN B CA 1
ATOM 5560 C C . GLN B 1 219 ? -27.219 19.578 -2.764 1 98.06 219 GLN B C 1
ATOM 5562 O O . GLN B 1 219 ? -28.359 19.188 -3.039 1 98.06 219 GLN B O 1
ATOM 5567 N N . LEU B 1 220 ? -26.922 20.141 -1.651 1 98.31 220 LEU B N 1
ATOM 5568 C CA . LEU B 1 220 ? -27.906 20.281 -0.579 1 98.31 220 LEU B CA 1
ATOM 5569 C C . LEU B 1 220 ? -28.469 21.688 -0.548 1 98.31 220 LEU B C 1
ATOM 5571 O O . LEU B 1 220 ? -29.172 22.062 0.394 1 98.31 220 LEU B O 1
ATOM 5575 N N . GLY B 1 221 ? -28.141 22.484 -1.535 1 98.06 221 GLY B N 1
ATOM 5576 C CA . GLY B 1 221 ? -28.688 23.828 -1.678 1 98.06 221 GLY B CA 1
ATOM 5577 C C . GLY B 1 221 ? -28 24.859 -0.787 1 98.06 221 GLY B C 1
ATOM 5578 O O . GLY B 1 221 ? -28.547 25.938 -0.54 1 98.06 221 GLY B O 1
ATOM 5579 N N . LYS B 1 222 ? -26.875 24.516 -0.302 1 98.25 222 LYS B N 1
ATOM 5580 C CA . LYS B 1 222 ? -26.156 25.422 0.597 1 98.25 222 LYS B CA 1
ATOM 5581 C C . LYS B 1 222 ? -25.172 26.297 -0.171 1 98.25 222 LYS B C 1
ATOM 5583 O O . LYS B 1 222 ? -24.547 25.828 -1.127 1 98.25 222 LYS B O 1
ATOM 5588 N N . ASN B 1 223 ? -25.031 27.516 0.232 1 98.31 223 ASN B N 1
ATOM 5589 C CA . ASN B 1 223 ? -23.984 28.391 -0.257 1 98.31 223 ASN B CA 1
ATOM 5590 C C . ASN B 1 223 ? -22.719 28.281 0.593 1 98.31 223 ASN B C 1
ATOM 5592 O O . ASN B 1 223 ? -22.594 28.969 1.615 1 98.31 223 ASN B O 1
ATOM 5596 N N . ILE B 1 224 ? -21.766 27.531 0.122 1 98.75 224 ILE B N 1
ATOM 5597 C CA . ILE B 1 224 ? -20.594 27.188 0.917 1 98.75 224 ILE B CA 1
ATOM 5598 C C . ILE B 1 224 ? -19.547 28.297 0.794 1 98.75 224 ILE B C 1
ATOM 5600 O O . ILE B 1 224 ? -19.156 28.672 -0.315 1 98.75 224 ILE B O 1
ATOM 5604 N N . LYS B 1 225 ? -19.031 28.812 1.934 1 98.81 225 LYS B N 1
ATOM 5605 C CA . LYS B 1 225 ? -17.875 29.688 2.088 1 98.81 225 LYS B CA 1
ATOM 5606 C C . LYS B 1 225 ? -16.906 29.141 3.123 1 98.81 225 LYS B C 1
ATOM 5608 O O . LYS B 1 225 ? -17.312 28.688 4.195 1 98.81 225 LYS B O 1
ATOM 5613 N N . VAL B 1 226 ? -15.641 29.141 2.738 1 98.88 226 VAL B N 1
ATOM 5614 C CA . VAL B 1 226 ? -14.617 28.703 3.68 1 98.88 226 VAL B CA 1
ATOM 5615 C C . VAL B 1 226 ? -13.797 29.906 4.145 1 98.88 226 VAL B C 1
ATOM 5617 O O . VAL B 1 226 ? -12.969 30.438 3.393 1 98.88 226 VAL B O 1
ATOM 5620 N N . HIS B 1 227 ? -14.016 30.312 5.383 1 98.81 227 HIS B N 1
ATOM 5621 C CA . HIS B 1 227 ? -13.312 31.438 5.988 1 98.81 227 HIS B CA 1
ATOM 5622 C C . HIS B 1 227 ? -11.984 31 6.59 1 98.81 227 HIS B C 1
ATOM 5624 O O . HIS B 1 227 ? -11.945 30.094 7.426 1 98.81 227 HIS B O 1
ATOM 5630 N N . VAL B 1 228 ? -10.875 31.672 6.18 1 98.75 228 VAL B N 1
ATOM 5631 C CA . VAL B 1 228 ? -9.539 31.25 6.602 1 98.75 228 VAL B CA 1
ATOM 5632 C C . VAL B 1 228 ? -8.867 32.375 7.383 1 98.75 228 VAL B C 1
ATOM 5634 O O . VAL B 1 228 ? -8.781 33.531 6.895 1 98.75 228 VAL B O 1
ATOM 5637 N N . ILE B 1 229 ? -8.414 32.094 8.594 1 98.38 229 ILE B N 1
ATOM 5638 C CA . ILE B 1 229 ? -7.57 33 9.375 1 98.38 229 ILE B CA 1
ATOM 5639 C C . ILE B 1 229 ? -6.195 32.375 9.578 1 98.38 229 ILE B C 1
ATOM 5641 O O . ILE B 1 229 ? -6.094 31.203 9.961 1 98.38 229 ILE B O 1
ATOM 5645 N N . GLU B 1 230 ? -5.145 33 9.234 1 97.94 230 GLU B N 1
ATOM 5646 C CA . GLU B 1 230 ? -3.768 32.594 9.461 1 97.94 230 GLU B CA 1
ATOM 5647 C C . GLU B 1 230 ? -3.217 33.156 10.758 1 97.94 230 GLU B C 1
ATOM 5649 O O . GLU B 1 230 ? -3.334 34.375 11.008 1 97.94 230 GLU B O 1
ATOM 5654 N N . ILE B 1 231 ? -2.516 32.375 11.539 1 97.25 231 ILE B N 1
ATOM 5655 C CA . ILE B 1 231 ? -2.119 32.875 12.859 1 97.25 231 ILE B CA 1
ATOM 5656 C C . ILE B 1 231 ? -0.609 33.094 12.891 1 97.25 231 ILE B C 1
ATOM 5658 O O . ILE B 1 231 ? -0.089 33.719 13.828 1 97.25 231 ILE B O 1
ATOM 5662 N N . GLY B 1 232 ? 0.173 32.562 11.938 1 94.25 232 GLY B N 1
ATOM 5663 C CA . GLY B 1 232 ? 1.589 32.844 11.773 1 94.25 232 GLY B CA 1
ATOM 5664 C C . GLY B 1 232 ? 2.475 32.062 12.703 1 94.25 232 GLY B C 1
ATOM 5665 O O . GLY B 1 232 ? 3.562 32.5 13.078 1 94.25 232 GLY B O 1
ATOM 5666 N N . ALA B 1 233 ? 1.995 30.953 13.164 1 93.06 233 ALA B N 1
ATOM 5667 C CA . ALA B 1 233 ? 2.773 30.078 14.039 1 93.06 233 ALA B CA 1
ATOM 5668 C C . ALA B 1 233 ? 2.305 28.625 13.938 1 93.06 233 ALA B C 1
ATOM 5670 O O . ALA B 1 233 ? 1.103 28.359 13.859 1 93.06 233 ALA B O 1
ATOM 5671 N N . TRP B 1 234 ? 3.254 27.719 14.008 1 93.88 234 TRP B N 1
ATOM 5672 C CA . TRP B 1 234 ? 2.912 26.297 13.961 1 93.88 234 TRP B CA 1
ATOM 5673 C C . TRP B 1 234 ? 2.342 25.828 15.289 1 93.88 234 TRP B C 1
ATOM 5675 O O . TRP B 1 234 ? 1.542 24.891 15.336 1 93.88 234 TRP B O 1
ATOM 5685 N N . PHE B 1 235 ? 2.844 26.391 16.312 1 93.94 235 PHE B N 1
ATOM 5686 C CA . PHE B 1 235 ? 2.396 26.047 17.656 1 93.94 235 PHE B CA 1
ATOM 5687 C C . PHE B 1 235 ? 2.119 27.312 18.453 1 93.94 235 PHE B C 1
ATOM 5689 O O . PHE B 1 235 ? 3.051 27.984 18.922 1 93.94 235 PHE B O 1
ATOM 5696 N N . ALA B 1 236 ? 0.895 27.656 18.594 1 95.06 236 ALA B N 1
ATOM 5697 C CA . ALA B 1 236 ? 0.397 28.812 19.344 1 95.06 236 ALA B CA 1
ATOM 5698 C C . ALA B 1 236 ? -1.049 28.594 19.781 1 95.06 236 ALA B C 1
ATOM 5700 O O . ALA B 1 236 ? -1.97 29.188 19.219 1 95.06 236 ALA B O 1
ATOM 5701 N N . PRO B 1 237 ? -1.183 27.828 20.875 1 96.56 237 PRO B N 1
ATOM 5702 C CA . PRO B 1 237 ? -2.521 27.406 21.281 1 96.56 237 PRO B CA 1
ATOM 5703 C C . PRO B 1 237 ? -3.467 28.578 21.547 1 96.56 237 PRO B C 1
ATOM 5705 O O . PRO B 1 237 ? -4.637 28.516 21.156 1 96.56 237 PRO B O 1
ATOM 5708 N N . ASP B 1 238 ? -2.973 29.625 22.141 1 97.19 238 ASP B N 1
ATOM 5709 C CA . ASP B 1 238 ? -3.828 30.766 22.469 1 97.19 238 ASP B CA 1
ATOM 5710 C C . ASP B 1 238 ? -4.293 31.484 21.188 1 97.19 238 ASP B C 1
ATOM 5712 O O . ASP B 1 238 ? -5.461 31.859 21.078 1 97.19 238 ASP B O 1
ATOM 5716 N N . LYS B 1 239 ? -3.385 31.688 20.281 1 97.19 239 LYS B N 1
ATOM 5717 C CA . LYS B 1 239 ? -3.746 32.312 19.016 1 97.19 239 LYS B CA 1
ATOM 5718 C C . LYS B 1 239 ? -4.727 31.453 18.219 1 97.19 239 LYS B C 1
ATOM 5720 O O . LYS B 1 239 ? -5.66 31.984 17.609 1 97.19 239 LYS B O 1
ATOM 5725 N N . ALA B 1 240 ? -4.48 30.188 18.234 1 97.75 240 ALA B N 1
ATOM 5726 C CA . ALA B 1 240 ? -5.34 29.25 17.516 1 97.75 240 ALA B CA 1
ATOM 5727 C C . ALA B 1 240 ? -6.762 29.281 18.062 1 97.75 240 ALA B C 1
ATOM 5729 O O . ALA B 1 240 ? -7.73 29.328 17.312 1 97.75 240 ALA B O 1
ATOM 5730 N N . ARG B 1 241 ? -6.828 29.234 19.391 1 98 241 ARG B N 1
ATOM 5731 C CA . ARG B 1 241 ? -8.125 29.297 20.047 1 98 241 ARG B CA 1
ATOM 5732 C C . ARG B 1 241 ? -8.859 30.578 19.703 1 98 241 ARG B C 1
ATOM 5734 O O . ARG B 1 241 ? -10.055 30.562 19.391 1 98 241 ARG B O 1
ATOM 5741 N N . SER B 1 242 ? -8.156 31.641 19.797 1 97.88 242 SER B N 1
ATOM 5742 C CA . SER B 1 242 ? -8.734 32.938 19.516 1 97.88 242 SER B CA 1
ATOM 5743 C C . SER B 1 242 ? -9.219 33.062 18.078 1 97.88 242 SER B C 1
ATOM 5745 O O . SER B 1 242 ? -10.305 33.594 17.812 1 97.88 242 SER B O 1
ATOM 5747 N N . ALA B 1 243 ? -8.422 32.594 17.125 1 98.44 243 ALA B N 1
ATOM 5748 C CA . ALA B 1 243 ? -8.805 32.625 15.719 1 98.44 243 ALA B CA 1
ATOM 5749 C C . ALA B 1 243 ? -10.062 31.797 15.477 1 98.44 243 ALA B C 1
ATOM 5751 O O . ALA B 1 243 ? -10.961 32.219 14.742 1 98.44 243 ALA B O 1
ATOM 5752 N N . ALA B 1 244 ? -10.141 30.641 16.062 1 98.56 244 ALA B N 1
ATOM 5753 C CA . ALA B 1 244 ? -11.312 29.766 15.938 1 98.56 244 ALA B CA 1
ATOM 5754 C C . ALA B 1 244 ? -12.555 30.438 16.516 1 98.56 244 ALA B C 1
ATOM 5756 O O . ALA B 1 244 ? -13.641 30.344 15.93 1 98.56 244 ALA B O 1
ATOM 5757 N N . GLU B 1 245 ? -12.383 31.047 17.672 1 98.31 245 GLU B N 1
ATOM 5758 C CA . GLU B 1 245 ? -13.5 31.75 18.297 1 98.31 245 GLU B CA 1
ATOM 5759 C C . GLU B 1 245 ? -14 32.875 17.406 1 98.31 245 GLU B C 1
ATOM 5761 O O . GLU B 1 245 ? -15.211 33.125 17.312 1 98.31 245 GLU B O 1
ATOM 5766 N N . THR B 1 246 ? -13.094 33.594 16.859 1 98.25 246 THR B N 1
ATOM 5767 C CA . THR B 1 246 ? -13.453 34.688 15.945 1 98.25 246 THR B CA 1
ATOM 5768 C C . THR B 1 246 ? -14.266 34.156 14.766 1 98.25 246 THR B C 1
ATOM 5770 O O . THR B 1 246 ? -15.289 34.719 14.398 1 98.25 246 THR B O 1
ATOM 5773 N N . LEU B 1 247 ? -13.812 33.031 14.156 1 98.62 247 LEU B N 1
ATOM 5774 C CA . LEU B 1 247 ? -14.523 32.406 13.039 1 98.62 247 LEU B CA 1
ATOM 5775 C C . LEU B 1 247 ? -15.93 32 13.461 1 98.62 247 LEU B C 1
ATOM 5777 O O . LEU B 1 247 ? -16.906 32.25 12.727 1 98.62 247 LEU B O 1
ATOM 5781 N N . TRP B 1 248 ? -16.047 31.406 14.617 1 98.69 248 TRP B N 1
ATOM 5782 C CA . TRP B 1 248 ? -17.312 30.922 15.133 1 98.69 248 TRP B CA 1
ATOM 5783 C C . TRP B 1 248 ? -18.266 32.094 15.414 1 98.69 248 TRP B C 1
ATOM 5785 O O . TRP B 1 248 ? -19.422 32.062 14.984 1 98.69 248 TRP B O 1
ATOM 5795 N N . LYS B 1 249 ? -17.766 33.125 16.078 1 97.94 249 LYS B N 1
ATOM 5796 C CA . LYS B 1 249 ? -18.594 34.219 16.578 1 97.94 249 LYS B CA 1
ATOM 5797 C C . LYS B 1 249 ? -18.875 35.25 15.461 1 97.94 249 LYS B C 1
ATOM 5799 O O . LYS B 1 249 ? -20.031 35.656 15.273 1 97.94 249 LYS B O 1
ATOM 5804 N N . ASP B 1 250 ? -17.922 35.625 14.719 1 97.62 250 ASP B N 1
ATOM 5805 C CA . ASP B 1 250 ? -18.031 36.781 13.836 1 97.62 250 ASP B CA 1
ATOM 5806 C C . ASP B 1 250 ? -18.438 36.344 12.422 1 97.62 250 ASP B C 1
ATOM 5808 O O . ASP B 1 250 ? -19 37.156 11.664 1 97.62 250 ASP B O 1
ATOM 5812 N N . TYR B 1 251 ? -18.172 35.125 12.023 1 98.12 251 TYR B N 1
ATOM 5813 C CA . TYR B 1 251 ? -18.453 34.688 10.664 1 98.12 251 TYR B CA 1
ATOM 5814 C C . TYR B 1 251 ? -19.469 33.562 10.641 1 98.12 251 TYR B C 1
ATOM 5816 O O . TYR B 1 251 ? -19.672 32.906 9.602 1 98.12 251 TYR B O 1
ATOM 5824 N N . ASN B 1 252 ? -20.031 33.188 11.797 1 98.31 252 ASN B N 1
ATOM 5825 C CA . ASN B 1 252 ? -21.078 32.188 11.938 1 98.31 252 ASN B CA 1
ATOM 5826 C C . ASN B 1 252 ? -20.609 30.828 11.445 1 98.31 252 ASN B C 1
ATOM 5828 O O . ASN B 1 252 ? -21.375 30.094 10.812 1 98.31 252 ASN B O 1
ATOM 5832 N N . VAL B 1 253 ? -19.344 30.531 11.656 1 98.81 253 VAL B N 1
ATOM 5833 C CA . VAL B 1 253 ? -18.766 29.234 11.305 1 98.81 253 VAL B CA 1
ATOM 5834 C C . VAL B 1 253 ? -19.297 28.172 12.25 1 98.81 253 VAL B C 1
ATOM 5836 O O . VAL B 1 253 ? -19.297 28.344 13.469 1 98.81 253 VAL B O 1
ATOM 5839 N N . ASP B 1 254 ? -19.797 27.062 11.656 1 98.88 254 ASP B N 1
ATOM 5840 C CA . ASP B 1 254 ? -20.344 26.016 12.5 1 98.88 254 ASP B CA 1
ATOM 5841 C C . ASP B 1 254 ? -19.609 24.703 12.281 1 98.88 254 ASP B C 1
ATOM 5843 O O . ASP B 1 254 ? -19.875 23.703 12.961 1 98.88 254 ASP B O 1
ATOM 5847 N N . VAL B 1 255 ? -18.688 24.578 11.367 1 98.81 255 VAL B N 1
ATOM 5848 C CA . VAL B 1 255 ? -17.766 23.484 11.148 1 98.81 255 VAL B CA 1
ATOM 5849 C C . VAL B 1 255 ? -16.375 24.031 10.844 1 98.81 255 VAL B C 1
ATOM 5851 O O . VAL B 1 255 ? -16.234 25.047 10.156 1 98.81 255 VAL B O 1
ATOM 5854 N N . LEU B 1 256 ? -15.359 23.359 11.359 1 98.31 256 LEU B N 1
ATOM 5855 C CA . LEU B 1 256 ? -14.031 23.969 11.336 1 98.31 256 LEU B CA 1
ATOM 5856 C C . LEU B 1 256 ? -12.953 22.906 11.109 1 98.31 256 LEU B C 1
ATOM 5858 O O . LEU B 1 256 ? -13.055 21.797 11.633 1 98.31 256 LEU B O 1
ATOM 5862 N N . ALA B 1 257 ? -11.891 23.172 10.25 1 98.75 257 ALA B N 1
ATOM 5863 C CA . ALA B 1 257 ? -10.625 22.453 10.188 1 98.75 257 ALA B CA 1
ATOM 5864 C C . ALA B 1 257 ? -9.453 23.375 10.5 1 98.75 257 ALA B C 1
ATOM 5866 O O . ALA B 1 257 ? -9.633 24.578 10.672 1 98.75 257 ALA B O 1
ATOM 5867 N N . TYR B 1 258 ? -8.219 22.812 10.656 1 98.5 258 TYR B N 1
ATOM 5868 C CA . TYR B 1 258 ? -7.09 23.656 11.055 1 98.5 258 TYR B CA 1
ATOM 5869 C C . TYR B 1 258 ? -5.766 22.938 10.805 1 98.5 258 TYR B C 1
ATOM 5871 O O . TYR B 1 258 ? -5.746 21.75 10.492 1 98.5 258 TYR B O 1
ATOM 5879 N N . THR B 1 259 ? -4.57 23.609 10.758 1 96.06 259 THR B N 1
ATOM 5880 C CA . THR B 1 259 ? -3.219 23.062 10.711 1 96.06 259 THR B CA 1
ATOM 5881 C C . THR B 1 259 ? -2.371 23.609 11.852 1 96.06 259 THR B C 1
ATOM 5883 O O . THR B 1 259 ? -1.141 23.547 11.805 1 96.06 259 THR B O 1
ATOM 5886 N N . GLU B 1 260 ? -2.846 24.016 12.969 1 94.75 260 GLU B N 1
ATOM 5887 C CA . GLU B 1 260 ? -2.08 24.344 14.172 1 94.75 260 GLU B CA 1
ATOM 5888 C C . GLU B 1 260 ? -1.865 23.109 15.039 1 94.75 260 GLU B C 1
ATOM 5890 O O . GLU B 1 260 ? -2.746 22.25 15.141 1 94.75 260 GLU B O 1
ATOM 5895 N N . ASP B 1 261 ? -0.714 22.922 15.711 1 95.38 261 ASP B N 1
ATOM 5896 C CA . ASP B 1 261 ? -0.197 21.641 16.188 1 95.38 261 ASP B CA 1
ATOM 5897 C C . ASP B 1 261 ? -0.804 21.281 17.531 1 95.38 261 ASP B C 1
ATOM 5899 O O . ASP B 1 261 ? -0.671 20.141 17.984 1 95.38 261 ASP B O 1
ATOM 5903 N N . SER B 1 262 ? -1.539 22.203 18.203 1 95.31 262 SER B N 1
ATOM 5904 C CA . SER B 1 262 ? -2.031 21.922 19.547 1 95.31 262 SER B CA 1
ATOM 5905 C C . SER B 1 262 ? -3.467 21.406 19.516 1 95.31 262 SER B C 1
ATOM 5907 O O . SER B 1 262 ? -4.09 21.359 18.453 1 95.31 262 SER B O 1
ATOM 5909 N N . THR B 1 263 ? -4.023 21.047 20.703 1 96.56 263 THR B N 1
ATOM 5910 C CA . THR B 1 263 ? -5.391 20.547 20.844 1 96.56 263 THR B CA 1
ATOM 5911 C C . THR B 1 263 ? -6.355 21.688 21.156 1 96.56 263 THR B C 1
ATOM 5913 O O . THR B 1 263 ? -7.543 21.453 21.375 1 96.56 263 THR B O 1
ATOM 5916 N N . ALA B 1 264 ? -5.898 22.922 21.109 1 97.62 264 ALA B N 1
ATOM 5917 C CA . ALA B 1 264 ? -6.648 24.078 21.609 1 97.62 264 ALA B CA 1
ATOM 5918 C C . ALA B 1 264 ? -7.953 24.25 20.844 1 97.62 264 ALA B C 1
ATOM 5920 O O . ALA B 1 264 ? -8.992 24.562 21.438 1 97.62 264 ALA B O 1
ATOM 5921 N N . ILE B 1 265 ? -7.887 24.078 19.578 1 98.44 265 ILE B N 1
ATOM 5922 C CA . ILE B 1 265 ? -9.062 24.266 18.75 1 98.44 265 ILE B CA 1
ATOM 5923 C C . ILE B 1 265 ? -10.094 23.188 19.047 1 98.44 265 ILE B C 1
ATOM 5925 O O . ILE B 1 265 ? -11.297 23.453 19.062 1 98.44 265 ILE B O 1
ATOM 5929 N N . LEU B 1 266 ? -9.664 21.953 19.297 1 98.56 266 LEU B N 1
ATOM 5930 C CA . LEU B 1 266 ? -10.562 20.844 19.625 1 98.56 266 LEU B CA 1
ATOM 5931 C C . LEU B 1 266 ? -11.312 21.125 20.922 1 98.56 266 LEU B C 1
ATOM 5933 O O . LEU B 1 266 ? -12.516 20.891 21 1 98.56 266 LEU B O 1
ATOM 5937 N N . GLU B 1 267 ? -10.617 21.672 21.875 1 98.19 267 GLU B N 1
ATOM 5938 C CA . GLU B 1 267 ? -11.195 21.984 23.172 1 98.19 267 GLU B CA 1
ATOM 5939 C C . GLU B 1 267 ? -12.234 23.094 23.062 1 98.19 267 GLU B C 1
ATOM 5941 O O . GLU B 1 267 ? -13.289 23.031 23.688 1 98.19 267 GLU B O 1
ATOM 5946 N N . LEU B 1 268 ? -11.875 24.094 22.312 1 98.69 268 LEU B N 1
ATOM 5947 C CA . LEU B 1 268 ? -12.844 25.156 22.062 1 98.69 268 LEU B CA 1
ATOM 5948 C C . LEU B 1 268 ? -14.094 24.609 21.391 1 98.69 268 LEU B C 1
ATOM 5950 O O . LEU B 1 268 ? -15.219 24.953 21.766 1 98.69 268 LEU B O 1
ATOM 5954 N N . ALA B 1 269 ? -13.906 23.844 20.344 1 98.88 269 ALA B N 1
ATOM 5955 C CA . ALA B 1 269 ? -15.016 23.266 19.594 1 98.88 269 ALA B CA 1
ATOM 5956 C C . ALA B 1 269 ? -15.938 22.469 20.5 1 98.88 269 ALA B C 1
ATOM 5958 O O . ALA B 1 269 ? -17.156 22.531 20.375 1 98.88 269 ALA B O 1
ATOM 5959 N N . GLU B 1 270 ? -15.344 21.703 21.406 1 98.75 270 GLU B N 1
ATOM 5960 C CA . GLU B 1 270 ? -16.125 20.938 22.359 1 98.75 270 GLU B CA 1
ATOM 5961 C C . GLU B 1 270 ? -16.969 21.844 23.25 1 98.75 270 GLU B C 1
ATOM 5963 O O . GLU B 1 270 ? -18.156 21.594 23.469 1 98.75 270 GLU B O 1
ATOM 5968 N N . GLU B 1 271 ? -16.344 22.875 23.719 1 98.62 271 GLU B N 1
ATOM 5969 C CA . GLU B 1 271 ? -17.047 23.844 24.562 1 98.62 271 GLU B CA 1
ATOM 5970 C C . GLU B 1 271 ? -18.266 24.422 23.828 1 98.62 271 GLU B C 1
ATOM 5972 O O . GLU B 1 271 ? -19.359 24.453 24.375 1 98.62 271 GLU B O 1
ATOM 5977 N N . LYS B 1 272 ? -18.062 24.875 22.609 1 98.69 272 LYS B N 1
ATOM 5978 C CA . LYS B 1 272 ? -19.141 25.516 21.844 1 98.69 272 LYS B CA 1
ATOM 5979 C C . LYS B 1 272 ? -20.219 24.516 21.484 1 98.69 272 LYS B C 1
ATOM 5981 O O . LYS B 1 272 ? -21.422 24.828 21.531 1 98.69 272 LYS B O 1
ATOM 5986 N N . THR B 1 273 ? -19.844 23.297 21.094 1 98.75 273 THR B N 1
ATOM 5987 C CA . THR B 1 273 ? -20.812 22.266 20.719 1 98.75 273 THR B CA 1
ATOM 5988 C C . THR B 1 273 ? -21.641 21.828 21.906 1 98.75 273 THR B C 1
ATOM 5990 O O . THR B 1 273 ? -22.859 21.656 21.812 1 98.75 273 THR B O 1
ATOM 5993 N N . GLN B 1 274 ? -20.984 21.703 23.078 1 98.44 274 GLN B N 1
ATOM 5994 C CA . GLN B 1 274 ? -21.719 21.391 24.297 1 98.44 274 GLN B CA 1
ATOM 5995 C C . GLN B 1 274 ? -22.703 22.5 24.641 1 98.44 274 GLN B C 1
ATOM 5997 O O . GLN B 1 274 ? -23.844 22.234 25.062 1 98.44 274 GLN B O 1
ATOM 6002 N N . GLY B 1 275 ? -22.281 23.688 24.484 1 98.38 275 GLY B N 1
ATOM 6003 C CA . GLY B 1 275 ? -23.172 24.812 24.703 1 98.38 275 GLY B CA 1
ATOM 6004 C C . GLY B 1 275 ? -24.375 24.797 23.781 1 98.38 275 GLY B C 1
ATOM 6005 O O . GLY B 1 275 ? -25.5 25.109 24.203 1 98.38 275 GLY B O 1
ATOM 6006 N N . TYR B 1 276 ? -24.219 24.484 22.594 1 98.06 276 TYR B N 1
ATOM 6007 C CA . TYR B 1 276 ? -25.297 24.375 21.625 1 98.06 276 TYR B CA 1
ATOM 6008 C C . TYR B 1 276 ? -26.281 23.266 22.047 1 98.06 276 TYR B C 1
ATOM 6010 O O . TYR B 1 276 ? -27.5 23.469 22.016 1 98.06 276 TYR B O 1
ATOM 6018 N N . LEU B 1 277 ? -25.719 22.094 22.469 1 97.19 277 LEU B N 1
ATOM 6019 C CA . LEU B 1 277 ? -26.547 20.953 22.875 1 97.19 277 LEU B CA 1
ATOM 6020 C C . LEU B 1 277 ? -27.359 21.281 24.125 1 97.19 277 LEU B C 1
ATOM 6022 O O . LEU B 1 277 ? -28.438 20.734 24.344 1 97.19 277 LEU B O 1
ATOM 6026 N N . GLN B 1 278 ? -26.891 22.281 24.859 1 97.69 278 GLN B N 1
ATOM 6027 C CA . GLN B 1 278 ? -27.562 22.703 26.078 1 97.69 278 GLN B CA 1
ATOM 6028 C C . GLN B 1 278 ? -28.5 23.875 25.812 1 97.69 278 GLN B C 1
ATOM 6030 O O . GLN B 1 278 ? -29.172 24.359 26.719 1 97.69 278 GLN B O 1
ATOM 6035 N N . GLY B 1 279 ? -28.516 24.344 24.625 1 97.38 279 GLY B N 1
ATOM 6036 C CA . GLY B 1 279 ? -29.391 25.438 24.25 1 97.38 279 GLY B CA 1
ATOM 6037 C C . GLY B 1 279 ? -28.797 26.812 24.516 1 97.38 279 GLY B C 1
ATOM 6038 O O . GLY B 1 279 ? -29.484 27.828 24.406 1 97.38 279 GLY B O 1
ATOM 6039 N N . LYS B 1 280 ? -27.453 26.891 24.828 1 97.81 280 LYS B N 1
ATOM 6040 C CA . LYS B 1 280 ? -26.797 28.141 25.172 1 97.81 280 LYS B CA 1
ATOM 6041 C C . LYS B 1 280 ? -26.391 28.906 23.906 1 97.81 280 LYS B C 1
ATOM 6043 O O . LYS B 1 280 ? -26.328 30.141 23.922 1 97.81 280 LYS B O 1
ATOM 6048 N N . TYR B 1 281 ? -26.031 28.203 22.922 1 97.69 281 TYR B N 1
ATOM 6049 C CA . TYR B 1 281 ? -25.594 28.812 21.672 1 97.69 281 TYR B CA 1
ATOM 6050 C C . TYR B 1 281 ? -26.5 28.422 20.516 1 97.69 281 TYR B C 1
ATOM 6052 O O . TYR B 1 281 ? -27.188 27.391 20.594 1 97.69 281 TYR B O 1
ATOM 6060 N N . ASP B 1 282 ? -26.531 29.172 19.484 1 96.75 282 ASP B N 1
ATOM 6061 C CA . ASP B 1 282 ? -27.484 28.984 18.391 1 96.75 282 ASP B CA 1
ATOM 6062 C C . ASP B 1 282 ? -26.953 28.016 17.344 1 96.75 282 ASP B C 1
ATOM 6064 O O . ASP B 1 282 ? -27.703 27.516 16.516 1 96.75 282 ASP B O 1
ATOM 6068 N N . HIS B 1 283 ? -25.703 27.828 17.375 1 97.56 283 HIS B N 1
ATOM 6069 C CA . HIS B 1 283 ? -25.094 26.844 16.469 1 97.56 283 HIS B CA 1
ATOM 6070 C C . HIS B 1 283 ? -23.875 26.188 17.125 1 97.56 283 HIS B C 1
ATOM 6072 O O . HIS B 1 283 ? -23.266 26.766 18.031 1 97.56 283 HIS B O 1
ATOM 6078 N N . PRO B 1 284 ? -23.484 24.922 16.766 1 98.5 284 PRO B N 1
ATOM 6079 C CA . PRO B 1 284 ? -22.312 24.234 17.266 1 98.5 284 PRO B CA 1
ATOM 6080 C C . PRO B 1 284 ? -21.016 24.719 16.609 1 98.5 284 PRO B C 1
ATOM 6082 O O . PRO B 1 284 ? -21.031 25.656 15.812 1 98.5 284 PRO B O 1
ATOM 6085 N N . LEU B 1 285 ? -19.938 24.125 16.969 1 98.88 285 LEU B N 1
ATOM 6086 C CA . LEU B 1 285 ? -18.672 24.172 16.234 1 98.88 285 LEU B CA 1
ATOM 6087 C C . LEU B 1 285 ? -18.094 22.766 16.078 1 98.88 285 LEU B C 1
ATOM 6089 O O . LEU B 1 285 ? -17.281 22.328 16.906 1 98.88 285 LEU B O 1
ATOM 6093 N N . TYR B 1 286 ? -18.5 22.078 15.008 1 98.94 286 TYR B N 1
ATOM 6094 C CA . TYR B 1 286 ? -17.906 20.781 14.688 1 98.94 286 TYR B CA 1
ATOM 6095 C C . TYR B 1 286 ? -16.5 20.953 14.141 1 98.94 286 TYR B C 1
ATOM 6097 O O . TYR B 1 286 ? -16.172 21.984 13.562 1 98.94 286 TYR B O 1
ATOM 6105 N N . VAL B 1 287 ? -15.656 19.953 14.422 1 98.94 287 VAL B N 1
ATOM 6106 C CA . VAL B 1 287 ? -14.25 20.156 14.055 1 98.94 287 VAL B CA 1
ATOM 6107 C C . VAL B 1 287 ? -13.656 18.828 13.57 1 98.94 287 VAL B C 1
ATOM 6109 O O . VAL B 1 287 ? -14.195 17.766 13.852 1 98.94 287 VAL B O 1
ATOM 6112 N N . PHE B 1 288 ? -12.641 18.875 12.719 1 98.88 288 PHE B N 1
ATOM 6113 C CA . PHE B 1 288 ? -11.82 17.75 12.273 1 98.88 288 PHE B CA 1
ATOM 6114 C C . PHE B 1 288 ? -10.414 17.844 12.852 1 98.88 288 PHE B C 1
ATOM 6116 O O . PHE B 1 288 ? -9.766 18.875 12.75 1 98.88 288 PHE B O 1
ATOM 6123 N N . SER B 1 289 ? -9.961 16.734 13.5 1 98.31 289 SER B N 1
ATOM 6124 C CA . SER B 1 289 ? -8.656 16.75 14.148 1 98.31 289 SER B CA 1
ATOM 6125 C C . SER B 1 289 ? -7.527 16.734 13.117 1 98.31 289 SER B C 1
ATOM 6127 O O . SER B 1 289 ? -7.746 16.375 11.961 1 98.31 289 SER B O 1
ATOM 6129 N N . HIS B 1 290 ? -6.371 17.125 13.562 1 96.81 290 HIS B N 1
ATOM 6130 C CA . HIS B 1 290 ? -5.246 17.312 12.648 1 96.81 290 HIS B CA 1
ATOM 6131 C C . HIS B 1 290 ? -4.023 16.531 13.117 1 96.81 290 HIS B C 1
ATOM 6133 O O . HIS B 1 290 ? -3.57 16.703 14.25 1 96.81 290 HIS B O 1
ATOM 6139 N N . TYR B 1 291 ? -3.447 15.57 12.25 1 96.19 291 TYR B N 1
ATOM 6140 C CA . TYR B 1 291 ? -2.225 14.781 12.336 1 96.19 291 TYR B CA 1
ATOM 6141 C C . TYR B 1 291 ? -2.369 13.656 13.359 1 96.19 291 TYR B C 1
ATOM 6143 O O . TYR B 1 291 ? -1.75 12.602 13.227 1 96.19 291 TYR B O 1
ATOM 6151 N N . SER B 1 292 ? -3.029 13.938 14.43 1 97 292 SER B N 1
ATOM 6152 C CA . SER B 1 292 ? -3.166 13.008 15.547 1 97 292 SER B CA 1
ATOM 6153 C C . SER B 1 292 ? -4.633 12.789 15.906 1 97 292 SER B C 1
ATOM 6155 O O . SER B 1 292 ? -5.484 13.625 15.602 1 97 292 SER B O 1
ATOM 6157 N N . PRO B 1 293 ? -4.93 11.602 16.547 1 96.5 293 PRO B N 1
ATOM 6158 C CA . PRO B 1 293 ? -6.297 11.414 17.031 1 96.5 293 PRO B CA 1
ATOM 6159 C C . PRO B 1 293 ? -6.75 12.539 17.969 1 96.5 293 PRO B C 1
ATOM 6161 O O . PRO B 1 293 ? -6.012 12.93 18.875 1 96.5 293 PRO B O 1
ATOM 6164 N N . GLY B 1 294 ? -7.98 13.039 17.734 1 97.19 294 GLY B N 1
ATOM 6165 C CA . GLY B 1 294 ? -8.43 14.203 18.484 1 97.19 294 GLY B CA 1
ATOM 6166 C C . GLY B 1 294 ? -9.742 13.977 19.203 1 97.19 294 GLY B C 1
ATOM 6167 O O . GLY B 1 294 ? -10.188 14.836 19.969 1 97.19 294 GLY B O 1
ATOM 6168 N N . TYR B 1 295 ? -10.344 12.828 19.047 1 98.12 295 TYR B N 1
ATOM 6169 C CA . TYR B 1 295 ? -11.664 12.523 19.594 1 98.12 295 TYR B CA 1
ATOM 6170 C C . TYR B 1 295 ? -11.711 12.766 21.094 1 98.12 295 TYR B C 1
ATOM 6172 O O . TYR B 1 295 ? -12.672 13.328 21.609 1 98.12 295 TYR B O 1
ATOM 6180 N N . ARG B 1 296 ? -10.719 12.391 21.844 1 96.06 296 ARG B N 1
ATOM 6181 C CA . ARG B 1 296 ? -10.695 12.453 23.297 1 96.06 296 ARG B CA 1
ATOM 6182 C C . ARG B 1 296 ? -10.797 13.891 23.797 1 96.06 296 ARG B C 1
ATOM 6184 O O . ARG B 1 296 ? -11.219 14.133 24.938 1 96.06 296 ARG B O 1
ATOM 6191 N N . TYR B 1 297 ? -10.445 14.852 22.984 1 97 297 TYR B N 1
ATOM 6192 C CA . TYR B 1 297 ? -10.438 16.25 23.375 1 97 297 TYR B CA 1
ATOM 6193 C C . TYR B 1 297 ? -11.742 16.938 23.016 1 97 297 TYR B C 1
ATOM 6195 O O . TYR B 1 297 ? -12.008 18.062 23.438 1 97 297 TYR B O 1
ATOM 6203 N N . GLY B 1 298 ? -12.531 16.312 22.25 1 98 298 GLY B N 1
ATOM 6204 C CA . GLY B 1 298 ? -13.805 16.844 21.812 1 98 298 GLY B CA 1
ATOM 6205 C C . GLY B 1 298 ? -14.789 15.781 21.359 1 98 298 GLY B C 1
ATOM 6206 O O . GLY B 1 298 ? -15.203 15.75 20.203 1 98 298 GLY B O 1
ATOM 6207 N N . PRO B 1 299 ? -15.219 14.945 22.25 1 98.19 299 PRO B N 1
ATOM 6208 C CA . PRO B 1 299 ? -16.047 13.789 21.891 1 98.19 299 PRO B CA 1
ATOM 6209 C C . PRO B 1 299 ? -17.375 14.188 21.25 1 98.19 299 PRO B C 1
ATOM 6211 O O . PRO B 1 299 ? -17.969 13.406 20.5 1 98.19 299 PRO B O 1
ATOM 6214 N N . ASP B 1 300 ? -17.844 15.43 21.547 1 98.69 300 ASP B N 1
ATOM 6215 C CA . ASP B 1 300 ? -19.125 15.852 20.984 1 98.69 300 ASP B CA 1
ATOM 6216 C C . ASP B 1 300 ? -18.906 16.656 19.703 1 98.69 300 ASP B C 1
ATOM 6218 O O . ASP B 1 300 ? -19.844 16.844 18.922 1 98.69 300 ASP B O 1
ATOM 6222 N N . ALA B 1 301 ? -17.688 17.188 19.547 1 98.81 301 ALA B N 1
ATOM 6223 C CA . ALA B 1 301 ? -17.453 18.156 18.484 1 98.81 301 ALA B CA 1
ATOM 6224 C C . ALA B 1 301 ? -16.641 17.562 17.344 1 98.81 301 ALA B C 1
ATOM 6226 O O . ALA B 1 301 ? -16.797 17.938 16.188 1 98.81 301 ALA B O 1
ATOM 6227 N N . VAL B 1 302 ? -15.664 16.625 17.641 1 98.94 302 VAL B N 1
ATOM 6228 C CA . VAL B 1 302 ? -14.766 16.062 16.625 1 98.94 302 VAL B CA 1
ATOM 6229 C C . VAL B 1 302 ? -15.523 15.078 15.742 1 98.94 302 VAL B C 1
ATOM 6231 O O . VAL B 1 302 ? -16.016 14.062 16.234 1 98.94 302 VAL B O 1
ATOM 6234 N N . VAL B 1 303 ? -15.609 15.336 14.477 1 98.94 303 VAL B N 1
ATOM 6235 C CA . VAL B 1 303 ? -16.359 14.516 13.531 1 98.94 303 VAL B CA 1
ATOM 6236 C C . VAL B 1 303 ? -15.469 13.383 13.016 1 98.94 303 VAL B C 1
ATOM 6238 O O . VAL B 1 303 ? -15.898 12.227 12.961 1 98.94 303 VAL B O 1
ATOM 6241 N N . SER B 1 304 ? -14.344 13.648 12.555 1 98.88 304 SER B N 1
ATOM 6242 C CA . SER B 1 304 ? -13.266 12.836 11.992 1 98.88 304 SER B CA 1
ATOM 6243 C C . SER B 1 304 ? -11.93 13.555 12.086 1 98.88 304 SER B C 1
ATOM 6245 O O . SER B 1 304 ? -11.734 14.406 12.953 1 98.88 304 SER B O 1
ATOM 6247 N N . GLY B 1 305 ? -11.031 13.258 11.266 1 98.62 305 GLY B N 1
ATOM 6248 C CA . GLY B 1 305 ? -9.727 13.914 11.258 1 98.62 305 GLY B CA 1
ATOM 6249 C C . GLY B 1 305 ? -8.719 13.234 10.352 1 98.62 305 GLY B C 1
ATOM 6250 O O . GLY B 1 305 ? -9.086 12.383 9.539 1 98.62 305 GLY B O 1
ATOM 6251 N N . GLN B 1 306 ? -7.52 13.727 10.398 1 98.31 306 GLN B N 1
ATOM 6252 C CA . GLN B 1 306 ? -6.371 13.203 9.672 1 98.31 306 GLN B CA 1
ATOM 6253 C C . GLN B 1 306 ? -5.328 12.625 10.625 1 98.31 306 GLN B C 1
ATOM 6255 O O . GLN B 1 306 ? -4.926 13.289 11.586 1 98.31 306 GLN B O 1
ATOM 6260 N N . ILE B 1 307 ? -4.941 11.477 10.391 1 98.19 307 ILE B N 1
ATOM 6261 C CA . ILE B 1 307 ? -3.914 10.836 11.203 1 98.19 307 ILE B CA 1
ATOM 6262 C C . ILE B 1 307 ? -2.693 10.531 10.336 1 98.19 307 ILE B C 1
ATOM 6264 O O . ILE B 1 307 ? -2.818 9.938 9.266 1 98.19 307 ILE B O 1
ATOM 6268 N N . VAL B 1 308 ? -1.542 10.969 10.742 1 98.25 308 VAL B N 1
ATOM 6269 C CA . VAL B 1 308 ? -0.314 10.641 10.023 1 98.25 308 VAL B CA 1
ATOM 6270 C C . VAL B 1 308 ? 0.38 9.461 10.695 1 98.25 308 VAL B C 1
ATOM 6272 O O . VAL B 1 308 ? 0.433 9.383 11.922 1 98.25 308 VAL B O 1
ATOM 6275 N N . ARG B 1 309 ? 0.865 8.578 9.914 1 97.88 309 ARG B N 1
ATOM 6276 C CA . ARG B 1 309 ? 1.629 7.414 10.344 1 97.88 309 ARG B CA 1
ATOM 6277 C C . ARG B 1 309 ? 3.072 7.496 9.859 1 97.88 309 ARG B C 1
ATOM 6279 O O . ARG B 1 309 ? 3.479 6.746 8.969 1 97.88 309 ARG B O 1
ATOM 6286 N N . TRP B 1 310 ? 3.863 8.305 10.586 1 98.69 310 TRP B N 1
ATOM 6287 C CA . TRP B 1 310 ? 5.246 8.539 10.188 1 98.69 310 TRP B CA 1
ATOM 6288 C C . TRP B 1 310 ? 6.055 7.246 10.227 1 98.69 310 TRP B C 1
ATOM 6290 O O . TRP B 1 310 ? 7.051 7.105 9.516 1 98.69 310 TRP B O 1
ATOM 6300 N N . GLU B 1 311 ? 5.645 6.305 11.102 1 98.44 311 GLU B N 1
ATOM 6301 C CA . GLU B 1 311 ? 6.367 5.047 11.266 1 98.44 311 GLU B CA 1
ATOM 6302 C C . GLU B 1 311 ? 6.441 4.281 9.953 1 98.44 311 GLU B C 1
ATOM 6304 O O . GLU B 1 311 ? 7.375 3.508 9.727 1 98.44 311 GLU B O 1
ATOM 6309 N N . VAL B 1 312 ? 5.5 4.453 9.023 1 98.56 312 VAL B N 1
ATOM 6310 C CA . VAL B 1 312 ? 5.539 3.807 7.719 1 98.56 312 VAL B CA 1
ATOM 6311 C C . VAL B 1 312 ? 6.793 4.246 6.965 1 98.56 312 VAL B C 1
ATOM 6313 O O . VAL B 1 312 ? 7.512 3.412 6.41 1 98.56 312 VAL B O 1
ATOM 6316 N N . ILE B 1 313 ? 7.074 5.559 6.984 1 98.75 313 ILE B N 1
ATOM 6317 C CA . ILE B 1 313 ? 8.203 6.137 6.266 1 98.75 313 ILE B CA 1
ATOM 6318 C C . ILE B 1 313 ? 9.5 5.836 7.012 1 98.75 313 ILE B C 1
ATOM 6320 O O . ILE B 1 313 ? 10.508 5.469 6.395 1 98.75 313 ILE B O 1
ATOM 6324 N N . TYR B 1 314 ? 9.508 5.977 8.359 1 98.88 314 TYR B N 1
ATOM 6325 C CA . TYR B 1 314 ? 10.719 5.762 9.141 1 98.88 314 TYR B CA 1
ATOM 6326 C C . TYR B 1 314 ? 11.18 4.312 9.055 1 98.88 314 TYR B C 1
ATOM 6328 O O . TYR B 1 314 ? 12.383 4.039 8.953 1 98.88 314 TYR B O 1
ATOM 6336 N N . LEU B 1 315 ? 10.227 3.326 9.109 1 98.81 315 LEU B N 1
ATOM 6337 C CA . LEU B 1 315 ? 10.594 1.924 8.938 1 98.81 315 LEU B CA 1
ATOM 6338 C C . LEU B 1 315 ? 11.305 1.709 7.605 1 98.81 315 LEU B C 1
ATOM 6340 O O . LEU B 1 315 ? 12.312 1.007 7.539 1 98.81 315 LEU B O 1
ATOM 6344 N N . ASP B 1 316 ? 10.805 2.309 6.574 1 98.62 316 ASP B N 1
ATOM 6345 C CA . ASP B 1 316 ? 11.336 2.123 5.227 1 98.62 316 ASP B CA 1
ATOM 6346 C C . ASP B 1 316 ? 12.734 2.732 5.098 1 98.62 316 ASP B C 1
ATOM 6348 O O . ASP B 1 316 ? 13.664 2.066 4.648 1 98.62 316 ASP B O 1
ATOM 6352 N N . ILE B 1 317 ? 12.867 4.023 5.531 1 98.81 317 ILE B N 1
ATOM 6353 C CA . ILE B 1 317 ? 14.133 4.742 5.414 1 98.81 317 ILE B CA 1
ATOM 6354 C C . ILE B 1 317 ? 15.227 3.998 6.18 1 98.81 317 ILE B C 1
ATOM 6356 O O . ILE B 1 317 ? 16.297 3.729 5.637 1 98.81 317 ILE B O 1
ATOM 6360 N N . LEU B 1 318 ? 14.953 3.629 7.418 1 98.88 318 LEU B N 1
ATOM 6361 C CA . LEU B 1 318 ? 15.961 3.01 8.266 1 98.88 318 LEU B CA 1
ATOM 6362 C C . LEU B 1 318 ? 16.312 1.611 7.766 1 98.88 318 LEU B C 1
ATOM 6364 O O . LEU B 1 318 ? 17.469 1.194 7.828 1 98.88 318 LEU B O 1
ATOM 6368 N N . ALA B 1 319 ? 15.312 0.854 7.254 1 98.44 319 ALA B N 1
ATOM 6369 C CA . ALA B 1 319 ? 15.586 -0.447 6.648 1 98.44 319 ALA B CA 1
ATOM 6370 C C . ALA B 1 319 ? 16.547 -0.315 5.473 1 98.44 319 ALA B C 1
ATOM 6372 O O . ALA B 1 319 ? 17.5 -1.097 5.348 1 98.44 319 ALA B O 1
ATOM 6373 N N . LYS B 1 320 ? 16.344 0.653 4.645 1 98.5 320 LYS B N 1
ATOM 6374 C CA . LYS B 1 320 ? 17.156 0.842 3.445 1 98.5 320 LYS B CA 1
ATOM 6375 C C . LYS B 1 320 ? 18.562 1.309 3.805 1 98.5 320 LYS B C 1
ATOM 6377 O O . LYS B 1 320 ? 19.531 0.95 3.131 1 98.5 320 LYS B O 1
ATOM 6382 N N . ILE B 1 321 ? 18.641 2.15 4.887 1 98.56 321 ILE B N 1
ATOM 6383 C CA . ILE B 1 321 ? 19.969 2.537 5.359 1 98.56 321 ILE B CA 1
ATOM 6384 C C . ILE B 1 321 ? 20.719 1.304 5.859 1 98.56 321 ILE B C 1
ATOM 6386 O O . ILE B 1 321 ? 21.875 1.077 5.488 1 98.56 321 ILE B O 1
ATOM 6390 N N . LYS B 1 322 ? 20.031 0.487 6.652 1 98 322 LYS B N 1
ATOM 6391 C CA . LYS B 1 322 ? 20.656 -0.709 7.223 1 98 322 LYS B CA 1
ATOM 6392 C C . LYS B 1 322 ? 21.094 -1.676 6.129 1 98 322 LYS B C 1
ATOM 6394 O O . LYS B 1 322 ? 22.125 -2.33 6.25 1 98 322 LYS B O 1
ATOM 6399 N N . ALA B 1 323 ? 20.391 -1.686 5.055 1 97.19 323 ALA B N 1
ATOM 6400 C CA . ALA B 1 323 ? 20.641 -2.613 3.953 1 97.19 323 ALA B CA 1
ATOM 6401 C C . ALA B 1 323 ? 21.719 -2.078 3.018 1 97.19 323 ALA B C 1
ATOM 6403 O O . ALA B 1 323 ? 22.125 -2.762 2.078 1 97.19 323 ALA B O 1
ATOM 6404 N N . GLY B 1 324 ? 22.125 -0.855 3.203 1 96.5 324 GLY B N 1
ATOM 6405 C CA . GLY B 1 324 ? 23.141 -0.253 2.35 1 96.5 324 GLY B CA 1
ATOM 6406 C C . GLY B 1 324 ? 22.578 0.278 1.043 1 96.5 324 GLY B C 1
ATOM 6407 O O . GLY B 1 324 ? 23.328 0.52 0.094 1 96.5 324 GLY B O 1
ATOM 6408 N N . ILE B 1 325 ? 21.328 0.428 1.037 1 97.12 325 ILE B N 1
ATOM 6409 C CA . ILE B 1 325 ? 20.656 0.96 -0.147 1 97.12 325 ILE B CA 1
ATOM 6410 C C . ILE B 1 325 ? 20.734 2.486 -0.14 1 97.12 325 ILE B C 1
ATOM 6412 O O . ILE B 1 325 ? 21.141 3.098 -1.133 1 97.12 325 ILE B O 1
ATOM 6416 N N . TYR B 1 326 ? 20.266 3.135 0.98 1 97.69 326 TYR B N 1
ATOM 6417 C CA . TYR B 1 326 ? 20.5 4.562 1.187 1 97.69 326 TYR B CA 1
ATOM 6418 C C . TYR B 1 326 ? 21.859 4.812 1.816 1 97.69 326 TYR B C 1
ATOM 6420 O O . TYR B 1 326 ? 22.203 4.211 2.84 1 97.69 326 TYR B O 1
ATOM 6428 N N . THR B 1 327 ? 22.625 5.605 1.168 1 96.44 327 THR B N 1
ATOM 6429 C CA . THR B 1 327 ? 23.938 6 1.636 1 96.44 327 THR B CA 1
ATOM 6430 C C . THR B 1 327 ? 24.078 7.52 1.636 1 96.44 327 THR B C 1
ATOM 6432 O O . THR B 1 327 ? 23.234 8.227 1.094 1 96.44 327 THR B O 1
ATOM 6435 N N . PRO B 1 328 ? 25.109 8.023 2.289 1 96.69 328 PRO B N 1
ATOM 6436 C CA . PRO B 1 328 ? 25.312 9.477 2.283 1 96.69 328 PRO B CA 1
ATOM 6437 C C . PRO B 1 328 ? 25.625 10.023 0.894 1 96.69 328 PRO B C 1
ATOM 6439 O O . PRO B 1 328 ? 25.828 11.227 0.732 1 96.69 328 PRO B O 1
ATOM 6442 N N . TYR B 1 329 ? 25.562 9.156 -0.14 1 95 329 TYR B N 1
ATOM 6443 C CA . TYR B 1 329 ? 26.078 9.594 -1.433 1 95 329 TYR B CA 1
ATOM 6444 C C . TYR B 1 329 ? 25 9.469 -2.512 1 95 329 TYR B C 1
ATOM 6446 O O . TYR B 1 329 ? 25.266 9.758 -3.684 1 95 329 TYR B O 1
ATOM 6454 N N . ASN B 1 330 ? 23.812 9.039 -2.152 1 96.12 330 ASN B N 1
ATOM 6455 C CA . ASN B 1 330 ? 22.859 8.742 -3.221 1 96.12 330 ASN B CA 1
ATOM 6456 C C . ASN B 1 330 ? 21.453 9.156 -2.842 1 96.12 330 ASN B C 1
ATOM 6458 O O . ASN B 1 330 ? 20.484 8.523 -3.26 1 96.12 330 ASN B O 1
ATOM 6462 N N . LEU B 1 331 ? 21.297 10.234 -2.047 1 97.81 331 LEU B N 1
ATOM 6463 C CA . LEU B 1 331 ? 19.984 10.617 -1.568 1 97.81 331 LEU B CA 1
ATOM 6464 C C . LEU B 1 331 ? 19.406 11.758 -2.408 1 97.81 331 LEU B C 1
ATOM 6466 O O . LEU B 1 331 ? 18.266 12.18 -2.203 1 97.81 331 LEU B O 1
ATOM 6470 N N . GLY B 1 332 ? 20.109 12.211 -3.443 1 97.44 332 GLY B N 1
ATOM 6471 C CA . GLY B 1 332 ? 19.766 13.422 -4.172 1 97.44 332 GLY B CA 1
ATOM 6472 C C . GLY B 1 332 ? 18.422 13.336 -4.863 1 97.44 332 GLY B C 1
ATOM 6473 O O . GLY B 1 332 ? 17.797 14.359 -5.156 1 97.44 332 GLY B O 1
ATOM 6474 N N . ASN B 1 333 ? 17.953 12.164 -5.148 1 97.88 333 ASN B N 1
ATOM 6475 C CA . ASN B 1 333 ? 16.672 11.984 -5.809 1 97.88 333 ASN B CA 1
ATOM 6476 C C . ASN B 1 333 ? 15.656 11.305 -4.895 1 97.88 333 ASN B C 1
ATOM 6478 O O . ASN B 1 333 ? 14.555 10.953 -5.324 1 97.88 333 ASN B O 1
ATOM 6482 N N . VAL B 1 334 ? 16.031 11.039 -3.631 1 98.56 334 VAL B N 1
ATOM 6483 C CA . VAL B 1 334 ? 15.117 10.43 -2.674 1 98.56 334 VAL B CA 1
ATOM 6484 C C . VAL B 1 334 ? 14.102 11.469 -2.205 1 98.56 334 VAL B C 1
ATOM 6486 O O . VAL B 1 334 ? 14.469 12.469 -1.585 1 98.56 334 VAL B O 1
ATOM 6489 N N . ASP B 1 335 ? 12.867 11.266 -2.537 1 98.5 335 ASP B N 1
ATOM 6490 C CA . ASP B 1 335 ? 11.789 12.188 -2.213 1 98.5 335 ASP B CA 1
ATOM 6491 C C . ASP B 1 335 ? 10.469 11.445 -2.025 1 98.5 335 ASP B C 1
ATOM 6493 O O . ASP B 1 335 ? 9.734 11.211 -2.992 1 98.5 335 ASP B O 1
ATOM 6497 N N . TYR B 1 336 ? 10.156 11.109 -0.739 1 98.38 336 TYR B N 1
ATOM 6498 C CA . TYR B 1 336 ? 8.891 10.469 -0.411 1 98.38 336 TYR B CA 1
ATOM 6499 C C . TYR B 1 336 ? 7.746 11.477 -0.438 1 98.38 336 TYR B C 1
ATOM 6501 O O . TYR B 1 336 ? 7.812 12.516 0.216 1 98.38 336 TYR B O 1
ATOM 6509 N N . TRP B 1 337 ? 6.773 11.258 -1.151 1 97.88 337 TRP B N 1
ATOM 6510 C CA . TRP B 1 337 ? 5.52 12 -1.097 1 97.88 337 TRP B CA 1
ATOM 6511 C C . TRP B 1 337 ? 4.324 11.055 -1.022 1 97.88 337 TRP B C 1
ATOM 6513 O O . TRP B 1 337 ? 3.674 10.789 -2.035 1 97.88 337 TRP B O 1
ATOM 6523 N N . TYR B 1 338 ? 3.998 10.602 0.149 1 97.69 338 TYR B N 1
ATOM 6524 C CA . TYR B 1 338 ? 3.033 9.539 0.374 1 97.69 338 TYR B CA 1
ATOM 6525 C C . TYR B 1 338 ? 1.646 10.102 0.65 1 97.69 338 TYR B C 1
ATOM 6527 O O . TYR B 1 338 ? 1.514 11.211 1.177 1 97.69 338 TYR B O 1
ATOM 6535 N N . LEU B 1 339 ? 0.66 9.438 0.218 1 97.81 339 LEU B N 1
ATOM 6536 C CA . LEU B 1 339 ? -0.759 9.727 0.391 1 97.81 339 LEU B CA 1
ATOM 6537 C C . LEU B 1 339 ? -1.487 8.531 1.003 1 97.81 339 LEU B C 1
ATOM 6539 O O . LEU B 1 339 ? -0.885 7.738 1.729 1 97.81 339 LEU B O 1
ATOM 6543 N N . LEU B 1 340 ? -2.74 8.438 0.852 1 98.12 340 LEU B N 1
ATOM 6544 C CA . LEU B 1 340 ? -3.553 7.383 1.452 1 98.12 340 LEU B CA 1
ATOM 6545 C C . LEU B 1 340 ? -3.145 6.012 0.919 1 98.12 340 LEU B C 1
ATOM 6547 O O . LEU B 1 340 ? -3.203 5.02 1.646 1 98.12 340 LEU B O 1
ATOM 6551 N N . ASN B 1 341 ? -2.686 5.914 -0.32 1 97.19 341 ASN B N 1
ATOM 6552 C CA . ASN B 1 341 ? -2.354 4.641 -0.95 1 97.19 341 ASN B CA 1
ATOM 6553 C C . ASN B 1 341 ? -1.17 3.969 -0.261 1 97.19 341 ASN B C 1
ATOM 6555 O O . ASN B 1 341 ? -1.019 2.746 -0.331 1 97.19 341 ASN B O 1
ATOM 6559 N N . SER B 1 342 ? -0.359 4.758 0.428 1 96.81 342 SER B N 1
ATOM 6560 C CA . SER B 1 342 ? 0.848 4.238 1.061 1 96.81 342 SER B CA 1
ATOM 6561 C C . SER B 1 342 ? 0.558 3.727 2.469 1 96.81 342 SER B C 1
ATOM 6563 O O . SER B 1 342 ? 1.373 3.01 3.055 1 96.81 342 SER B O 1
ATOM 6565 N N . GLY B 1 343 ? -0.516 4.219 3.012 1 96.81 343 GLY B N 1
ATOM 6566 C CA . GLY B 1 343 ? -0.815 3.91 4.398 1 96.81 343 GLY B CA 1
ATOM 6567 C C . GLY B 1 343 ? -0.139 4.852 5.379 1 96.81 343 GLY B C 1
ATOM 6568 O O . GLY B 1 343 ? -0.312 4.719 6.594 1 96.81 343 GLY B O 1
ATOM 6569 N N . ALA B 1 344 ? 0.556 5.855 4.895 1 98.12 344 ALA B N 1
ATOM 6570 C CA . ALA B 1 344 ? 1.248 6.805 5.762 1 98.12 344 ALA B CA 1
ATOM 6571 C C . ALA B 1 344 ? 0.288 7.867 6.289 1 98.12 344 ALA B C 1
ATOM 6573 O O . ALA B 1 344 ? 0.638 8.641 7.18 1 98.12 344 ALA B O 1
ATOM 6574 N N . VAL B 1 345 ? -0.889 7.934 5.734 1 97.81 345 VAL B N 1
ATOM 6575 C CA . VAL B 1 345 ? -1.95 8.812 6.211 1 97.81 345 VAL B CA 1
ATOM 6576 C C . VAL B 1 345 ? -3.248 8.023 6.367 1 97.81 345 VAL B C 1
ATOM 6578 O O . VAL B 1 345 ? -3.449 7.012 5.691 1 97.81 345 VAL B O 1
ATOM 6581 N N . GLU B 1 346 ? -4.062 8.453 7.293 1 97.81 346 GLU B N 1
ATOM 6582 C CA . GLU B 1 346 ? -5.312 7.758 7.598 1 97.81 346 GLU B CA 1
ATOM 6583 C C . GLU B 1 346 ? -6.434 8.75 7.902 1 97.81 346 GLU B C 1
ATOM 6585 O O . GLU B 1 346 ? -6.188 9.812 8.469 1 97.81 346 GLU B O 1
ATOM 6590 N N . LEU B 1 347 ? -7.609 8.375 7.492 1 98.81 347 LEU B N 1
ATOM 6591 C CA . LEU B 1 347 ? -8.82 9.078 7.906 1 98.81 347 LEU B CA 1
ATOM 6592 C C . LEU B 1 347 ? -9.266 8.617 9.289 1 98.81 347 LEU B C 1
ATOM 6594 O O . LEU B 1 347 ? -9.492 7.426 9.508 1 98.81 347 LEU B O 1
ATOM 6598 N N . GLY B 1 348 ? -9.359 9.578 10.227 1 98.56 348 GLY B N 1
ATOM 6599 C CA . GLY B 1 348 ? -9.906 9.102 11.484 1 98.56 348 GLY B CA 1
ATOM 6600 C C . GLY B 1 348 ? -9.906 10.164 12.57 1 98.56 348 GLY B C 1
ATOM 6601 O O . GLY B 1 348 ? -9.086 11.086 12.547 1 98.56 348 GLY B O 1
ATOM 6602 N N . ALA B 1 349 ? -10.812 10 13.523 1 98.44 349 ALA B N 1
ATOM 6603 C CA . ALA B 1 349 ? -10.914 10.867 14.695 1 98.44 349 ALA B CA 1
ATOM 6604 C C . ALA B 1 349 ? -10.125 10.305 15.867 1 98.44 349 ALA B C 1
ATOM 6606 O O . ALA B 1 349 ? -9.742 11.047 16.781 1 98.44 349 ALA B O 1
ATOM 6607 N N . GLU B 1 350 ? -9.969 8.992 15.828 1 97.56 350 GLU B N 1
ATOM 6608 C CA . GLU B 1 350 ? -9.352 8.289 16.938 1 97.56 350 GLU B CA 1
ATOM 6609 C C . GLU B 1 350 ? -8.82 6.926 16.516 1 97.56 350 GLU B C 1
ATOM 6611 O O . GLU B 1 350 ? -9.195 6.414 15.453 1 97.56 350 GLU B O 1
ATOM 6616 N N . VAL B 1 351 ? -7.902 6.406 17.25 1 97.44 351 VAL B N 1
ATOM 6617 C CA . VAL B 1 351 ? -7.488 5.008 17.203 1 97.44 351 VAL B CA 1
ATOM 6618 C C . VAL B 1 351 ? -7.879 4.297 18.484 1 97.44 351 VAL B C 1
ATOM 6620 O O . VAL B 1 351 ? -7.598 4.793 19.578 1 97.44 351 VAL B O 1
ATOM 6623 N N . TYR B 1 352 ? -8.555 3.191 18.359 1 97.19 352 TYR B N 1
ATOM 6624 C CA . TYR B 1 352 ? -8.969 2.42 19.516 1 97.19 352 TYR B CA 1
ATOM 6625 C C . TYR B 1 352 ? -7.781 1.68 20.125 1 97.19 352 TYR B C 1
ATOM 6627 O O . TYR B 1 352 ? -6.723 1.574 19.5 1 97.19 352 TYR B O 1
ATOM 6635 N N . GLU B 1 353 ? -7.977 1.189 21.359 1 96.5 353 GLU B N 1
ATOM 6636 C CA . GLU B 1 353 ? -6.91 0.468 22.047 1 96.5 353 GLU B CA 1
ATOM 6637 C C . GLU B 1 353 ? -6.441 -0.737 21.234 1 96.5 353 GLU B C 1
ATOM 6639 O O . GLU B 1 353 ? -5.25 -1.052 21.219 1 96.5 353 GLU B O 1
ATOM 6644 N N . ASN B 1 354 ? -7.352 -1.377 20.531 1 95.31 354 ASN B N 1
ATOM 6645 C CA . ASN B 1 354 ? -7.027 -2.578 19.766 1 95.31 354 ASN B CA 1
ATOM 6646 C C . ASN B 1 354 ? -6.387 -2.234 18.422 1 95.31 354 ASN B C 1
ATOM 6648 O O . ASN B 1 354 ? -6.18 -3.115 17.594 1 95.31 354 ASN B O 1
ATOM 6652 N N . GLY B 1 355 ? -6.203 -0.968 18.156 1 95.06 355 GLY B N 1
ATOM 6653 C CA . GLY B 1 355 ? -5.469 -0.549 16.969 1 95.06 355 GLY B CA 1
ATOM 6654 C C . GLY B 1 355 ? -6.367 -0.187 15.805 1 95.06 355 GLY B C 1
ATOM 6655 O O . GLY B 1 355 ? -5.91 0.394 14.82 1 95.06 355 GLY B O 1
ATOM 6656 N N . SER B 1 356 ? -7.656 -0.565 15.875 1 95.12 356 SER B N 1
ATOM 6657 C CA . SER B 1 356 ? -8.57 -0.19 14.805 1 95.12 356 SER B CA 1
ATOM 6658 C C . SER B 1 356 ? -8.875 1.305 14.828 1 95.12 356 SER B C 1
ATOM 6660 O O . SER B 1 356 ? -8.734 1.954 15.867 1 95.12 356 SER B O 1
ATOM 6662 N N . VAL B 1 357 ? -9.266 1.899 13.727 1 97.12 357 VAL B N 1
ATOM 6663 C CA . VAL B 1 357 ? -9.406 3.346 13.578 1 97.12 357 VAL B CA 1
ATOM 6664 C C . VAL B 1 357 ? -10.883 3.729 13.641 1 97.12 357 VAL B C 1
ATOM 6666 O O . VAL B 1 357 ? -11.734 3.055 13.055 1 97.12 357 VAL B O 1
ATOM 6669 N N . MET B 1 358 ? -11.188 4.711 14.453 1 98.25 358 MET B N 1
ATOM 6670 C CA . MET B 1 358 ? -12.469 5.398 14.391 1 98.25 358 MET B CA 1
ATOM 6671 C C . MET B 1 358 ? -12.484 6.41 13.25 1 98.25 358 MET B C 1
ATOM 6673 O O . MET B 1 358 ? -12.164 7.582 13.445 1 98.25 358 MET B O 1
ATOM 6677 N N . HIS B 1 359 ? -12.836 5.984 12.125 1 98.69 359 HIS B N 1
ATOM 6678 C CA . HIS B 1 359 ? -12.766 6.844 10.953 1 98.69 359 HIS B CA 1
ATOM 6679 C C . HIS B 1 359 ? -13.695 8.047 11.094 1 98.69 359 HIS B C 1
ATOM 6681 O O . HIS B 1 359 ? -13.328 9.164 10.727 1 98.69 359 HIS B O 1
ATOM 6687 N N . ILE B 1 360 ? -14.875 7.793 11.547 1 98.88 360 ILE B N 1
ATOM 6688 C CA . ILE B 1 360 ? -15.891 8.82 11.789 1 98.88 360 ILE B CA 1
ATOM 6689 C C . ILE B 1 360 ? -16.484 8.633 13.188 1 98.88 360 ILE B C 1
ATOM 6691 O O . ILE B 1 360 ? -16.828 7.52 13.578 1 98.88 360 ILE B O 1
ATOM 6695 N N . ASN B 1 361 ? -16.531 9.672 13.93 1 98.88 361 ASN B N 1
ATOM 6696 C CA . ASN B 1 361 ? -17.188 9.672 15.242 1 98.88 361 ASN B CA 1
ATOM 6697 C C . ASN B 1 361 ? -18.594 9.109 15.164 1 98.88 361 ASN B C 1
ATOM 6699 O O . ASN B 1 361 ? -19.438 9.617 14.414 1 98.88 361 ASN B O 1
ATOM 6703 N N . PRO B 1 362 ? -18.891 8.055 15.961 1 98.62 362 PRO B N 1
ATOM 6704 C CA . PRO B 1 362 ? -20.203 7.395 15.891 1 98.62 362 PRO B CA 1
ATOM 6705 C C . PRO B 1 362 ? -21.359 8.375 16.078 1 98.62 362 PRO B C 1
ATOM 6707 O O . PRO B 1 362 ? -22.438 8.164 15.508 1 98.62 362 PRO B O 1
ATOM 6710 N N . LYS B 1 363 ? -21.188 9.43 16.734 1 98.38 363 LYS B N 1
ATOM 6711 C CA . LYS B 1 363 ? -22.234 10.406 17 1 98.38 363 LYS B CA 1
ATOM 6712 C C . LYS B 1 363 ? -22.734 11.031 15.703 1 98.38 363 LYS B C 1
ATOM 6714 O O . LYS B 1 363 ? -23.859 11.531 15.641 1 98.38 363 LYS B O 1
ATOM 6719 N N . PHE B 1 364 ? -21.906 11.031 14.703 1 98.81 364 PHE B N 1
ATOM 6720 C CA . PHE B 1 364 ? -22.234 11.727 13.469 1 98.81 364 PHE B CA 1
ATOM 6721 C C . PHE B 1 364 ? -22.641 10.742 12.383 1 98.81 364 PHE B C 1
ATOM 6723 O O . PHE B 1 364 ? -23.094 11.141 11.312 1 98.81 364 PHE B O 1
ATOM 6730 N N . VAL B 1 365 ? -22.516 9.438 12.602 1 98.81 365 VAL B N 1
ATOM 6731 C CA . VAL B 1 365 ? -22.672 8.406 11.578 1 98.81 365 VAL B CA 1
ATOM 6732 C C . VAL B 1 365 ? -24.125 8.383 11.094 1 98.81 365 VAL B C 1
ATOM 6734 O O . VAL B 1 365 ? -24.375 8.406 9.883 1 98.81 365 VAL B O 1
ATOM 6737 N N . ASP B 1 366 ? -25.141 8.375 11.984 1 98.69 366 ASP B N 1
ATOM 6738 C CA . ASP B 1 366 ? -26.547 8.312 11.586 1 98.69 366 ASP B CA 1
ATOM 6739 C C . ASP B 1 366 ? -26.922 9.531 10.75 1 98.69 366 ASP B C 1
ATOM 6741 O O . ASP B 1 366 ? -27.641 9.406 9.75 1 98.69 366 ASP B O 1
ATOM 6745 N N . THR B 1 367 ? -26.453 10.672 11.219 1 98.69 367 THR B N 1
ATOM 6746 C CA . THR B 1 367 ? -26.734 11.898 10.477 1 98.69 367 THR B CA 1
ATOM 6747 C C . THR B 1 367 ? -26.156 11.82 9.07 1 98.69 367 THR B C 1
ATOM 6749 O O . THR B 1 367 ? -26.859 12.094 8.094 1 98.69 367 THR B O 1
ATOM 6752 N N . LEU B 1 368 ? -24.906 11.445 8.906 1 98.94 368 LEU B N 1
ATOM 6753 C CA . LEU B 1 368 ? -24.25 11.375 7.602 1 98.94 368 LEU B CA 1
ATOM 6754 C C . LEU B 1 368 ? -24.891 10.312 6.727 1 98.94 368 LEU B C 1
ATOM 6756 O O . LEU B 1 368 ? -24.938 10.453 5.5 1 98.94 368 LEU B O 1
ATOM 6760 N N . LYS B 1 369 ? -25.375 9.258 7.32 1 98.75 369 LYS B N 1
ATOM 6761 C CA . LYS B 1 369 ? -26.062 8.203 6.578 1 98.75 369 LYS B CA 1
ATOM 6762 C C . LYS B 1 369 ? -27.422 8.672 6.09 1 98.75 369 LYS B C 1
ATOM 6764 O O . LYS B 1 369 ? -27.953 8.156 5.102 1 98.75 369 LYS B O 1
ATOM 6769 N N . SER B 1 370 ? -28.031 9.625 6.766 1 98.69 370 SER B N 1
ATOM 6770 C CA . SER B 1 370 ? -29.375 10.094 6.426 1 98.69 370 SER B CA 1
ATOM 6771 C C . SER B 1 370 ? -29.328 11.109 5.293 1 98.69 370 SER B C 1
ATOM 6773 O O . SER B 1 370 ? -30.359 11.391 4.672 1 98.69 370 SER B O 1
ATOM 6775 N N . ILE B 1 371 ? -28.234 11.711 5.008 1 98.81 371 ILE B N 1
ATOM 6776 C CA . ILE B 1 371 ? -28.109 12.727 3.969 1 98.81 371 ILE B CA 1
ATOM 6777 C C . ILE B 1 371 ? -27.719 12.062 2.646 1 98.81 371 ILE B C 1
ATOM 6779 O O . ILE B 1 371 ? -26.656 11.445 2.537 1 98.81 371 ILE B O 1
ATOM 6783 N N . GLN B 1 372 ? -28.578 12.25 1.655 1 98.5 372 GLN B N 1
ATOM 6784 C CA . GLN B 1 372 ? -28.375 11.609 0.36 1 98.5 372 GLN B CA 1
ATOM 6785 C C . GLN B 1 372 ? -27.812 12.586 -0.661 1 98.5 372 GLN B C 1
ATOM 6787 O O . GLN B 1 372 ? -28.234 13.742 -0.73 1 98.5 372 GLN B O 1
ATOM 6792 N N . VAL B 1 373 ? -26.797 12.125 -1.412 1 98.69 373 VAL B N 1
ATOM 6793 C CA . VAL B 1 373 ? -26.188 12.906 -2.479 1 98.69 373 VAL B CA 1
ATOM 6794 C C . VAL B 1 373 ? -25.891 12.016 -3.678 1 98.69 373 VAL B C 1
ATOM 6796 O O . VAL B 1 373 ? -26.047 10.789 -3.6 1 98.69 373 VAL B O 1
ATOM 6799 N N . THR B 1 374 ? -25.547 12.625 -4.789 1 98.38 374 THR B N 1
ATOM 6800 C CA . THR B 1 374 ? -25.125 11.898 -5.98 1 98.38 374 THR B CA 1
ATOM 6801 C C . THR B 1 374 ? -23.609 11.922 -6.117 1 98.38 374 THR B C 1
ATOM 6803 O O . THR B 1 374 ? -23 12.992 -6.094 1 98.38 374 THR B O 1
ATOM 6806 N N . ASP B 1 375 ? -22.984 10.773 -6.188 1 97.5 375 ASP B N 1
ATOM 6807 C CA . ASP B 1 375 ? -21.547 10.68 -6.441 1 97.5 375 ASP B CA 1
ATOM 6808 C C . ASP B 1 375 ? -21.203 11.18 -7.844 1 97.5 375 ASP B C 1
ATOM 6810 O O . ASP B 1 375 ? -21.625 10.586 -8.836 1 97.5 375 ASP B O 1
ATOM 6814 N N . LYS B 1 376 ? -20.391 12.141 -7.867 1 94.25 376 LYS B N 1
ATOM 6815 C CA . LYS B 1 376 ? -20.078 12.75 -9.156 1 94.25 376 LYS B CA 1
ATOM 6816 C C . LYS B 1 376 ? -19.188 11.836 -10 1 94.25 376 LYS B C 1
ATOM 6818 O O . LYS B 1 376 ? -19.062 12.031 -11.211 1 94.25 376 LYS B O 1
ATOM 6823 N N . VAL B 1 377 ? -18.531 10.883 -9.438 1 91.81 377 VAL B N 1
ATOM 6824 C CA . VAL B 1 377 ? -17.625 9.984 -10.148 1 91.81 377 VAL B CA 1
ATOM 6825 C C . VAL B 1 377 ? -18.422 8.859 -10.797 1 91.81 377 VAL B C 1
ATOM 6827 O O . VAL B 1 377 ? -18.203 8.523 -11.961 1 91.81 377 VAL B O 1
ATOM 6830 N N . THR B 1 378 ? -19.406 8.266 -10.117 1 92.75 378 THR B N 1
ATOM 6831 C CA . THR B 1 378 ? -20.109 7.082 -10.602 1 92.75 378 THR B CA 1
ATOM 6832 C C . THR B 1 378 ? -21.516 7.441 -11.07 1 92.75 378 THR B C 1
ATOM 6834 O O . THR B 1 378 ? -22.172 6.656 -11.758 1 92.75 378 THR B O 1
ATOM 6837 N N . GLY B 1 379 ? -22.125 8.539 -10.562 1 95.31 379 GLY B N 1
ATOM 6838 C CA . GLY B 1 379 ? -23.5 8.914 -10.844 1 95.31 379 GLY B CA 1
ATOM 6839 C C . GLY B 1 379 ? -24.5 8.258 -9.914 1 95.31 379 GLY B C 1
ATOM 6840 O O . GLY B 1 379 ? -25.703 8.508 -10.008 1 95.31 379 GLY B O 1
ATOM 6841 N N . LYS B 1 380 ? -24.016 7.531 -8.953 1 97 380 LYS B N 1
ATOM 6842 C CA . LYS B 1 380 ? -24.906 6.785 -8.07 1 97 380 LYS B CA 1
ATOM 6843 C C . LYS B 1 380 ? -25.344 7.645 -6.887 1 97 380 LYS B C 1
ATOM 6845 O O . LYS B 1 380 ? -24.562 8.43 -6.352 1 97 380 LYS B O 1
ATOM 6850 N N . LYS B 1 381 ? -26.625 7.477 -6.496 1 98.25 381 LYS B N 1
ATOM 6851 C CA . LYS B 1 381 ? -27.125 8.086 -5.266 1 98.25 381 LYS B CA 1
ATOM 6852 C C . LYS B 1 381 ? -26.703 7.266 -4.043 1 98.25 381 LYS B C 1
ATOM 6854 O O . LYS B 1 381 ? -26.797 6.039 -4.055 1 98.25 381 LYS B O 1
ATOM 6859 N N . MET B 1 382 ? -26.25 7.965 -3.035 1 98.56 382 MET B N 1
ATOM 6860 C CA . MET B 1 382 ? -25.812 7.297 -1.812 1 98.56 382 MET B CA 1
ATOM 6861 C C . MET B 1 382 ? -25.766 8.281 -0.646 1 98.56 382 MET B C 1
ATOM 6863 O O . MET B 1 382 ? -25.906 9.492 -0.84 1 98.56 382 MET B O 1
ATOM 6867 N N . SER B 1 383 ? -25.578 7.758 0.531 1 98.88 383 SER B N 1
ATOM 6868 C CA . SER B 1 383 ? -25.422 8.625 1.693 1 98.88 383 SER B CA 1
ATOM 6869 C C . SER B 1 383 ? -24.047 9.297 1.691 1 98.88 383 SER B C 1
ATOM 6871 O O . SER B 1 383 ? -23.125 8.82 1.037 1 98.88 383 SER B O 1
ATOM 6873 N N . VAL B 1 384 ? -23.969 10.398 2.418 1 98.94 384 VAL B N 1
ATOM 6874 C CA . VAL B 1 384 ? -22.672 11.062 2.539 1 98.94 384 VAL B CA 1
ATOM 6875 C C . VAL B 1 384 ? -21.672 10.141 3.23 1 98.94 384 VAL B C 1
ATOM 6877 O O . VAL B 1 384 ? -20.484 10.117 2.879 1 98.94 384 VAL B O 1
ATOM 6880 N N . TYR B 1 385 ? -22.172 9.406 4.273 1 98.88 385 TYR B N 1
ATOM 6881 C CA . TYR B 1 385 ? -21.312 8.414 4.922 1 98.88 385 TYR B CA 1
ATOM 6882 C C . TYR B 1 385 ? -20.734 7.449 3.904 1 98.88 385 TYR B C 1
ATOM 6884 O O . TYR B 1 385 ? -19.516 7.227 3.883 1 98.88 385 TYR B O 1
ATOM 6892 N N . ASP B 1 386 ? -21.547 6.871 3.033 1 98.69 386 ASP B N 1
ATOM 6893 C CA . ASP B 1 386 ? -21.094 5.906 2.035 1 98.69 386 ASP B CA 1
ATOM 6894 C C . ASP B 1 386 ? -20.141 6.555 1.032 1 98.69 386 ASP B C 1
ATOM 6896 O O . ASP B 1 386 ? -19.188 5.93 0.592 1 98.69 386 ASP B O 1
ATOM 6900 N N . LEU B 1 387 ? -20.406 7.789 0.648 1 98.81 387 LEU B N 1
ATOM 6901 C CA . LEU B 1 387 ? -19.547 8.516 -0.276 1 98.81 387 LEU B CA 1
ATOM 6902 C C . LEU B 1 387 ? -18.141 8.672 0.296 1 98.81 387 LEU B C 1
ATOM 6904 O O . LEU B 1 387 ? -17.156 8.414 -0.396 1 98.81 387 LEU B O 1
ATOM 6908 N N . VAL B 1 388 ? -18.094 9.094 1.578 1 98.88 388 VAL B N 1
ATOM 6909 C CA . VAL B 1 388 ? -16.812 9.289 2.244 1 98.88 388 VAL B CA 1
ATOM 6910 C C . VAL B 1 388 ? -16.031 7.977 2.268 1 98.88 388 VAL B C 1
ATOM 6912 O O . VAL B 1 388 ? -14.852 7.938 1.904 1 98.88 388 VAL B O 1
ATOM 6915 N N . MET B 1 389 ? -16.688 6.918 2.645 1 98.19 389 MET B N 1
ATOM 6916 C CA . MET B 1 389 ? -16.031 5.629 2.791 1 98.19 389 MET B CA 1
ATOM 6917 C C . MET B 1 389 ? -15.609 5.074 1.434 1 98.19 389 MET B C 1
ATOM 6919 O O . MET B 1 389 ? -14.531 4.488 1.301 1 98.19 389 MET B O 1
ATOM 6923 N N . GLU B 1 390 ? -16.438 5.227 0.408 1 96.81 390 GLU B N 1
ATOM 6924 C CA . GLU B 1 390 ? -16.094 4.77 -0.936 1 96.81 390 GLU B CA 1
ATOM 6925 C C . GLU B 1 390 ? -14.891 5.535 -1.49 1 96.81 390 GLU B C 1
ATOM 6927 O O . GLU B 1 390 ? -13.992 4.938 -2.082 1 96.81 390 GLU B O 1
ATOM 6932 N N . ARG B 1 391 ? -14.883 6.836 -1.294 1 97.94 391 ARG B N 1
ATOM 6933 C CA . ARG B 1 391 ? -13.773 7.664 -1.748 1 97.94 391 ARG B CA 1
ATOM 6934 C C . ARG B 1 391 ? -12.484 7.305 -1.012 1 97.94 391 ARG B C 1
ATOM 6936 O O . ARG B 1 391 ? -11.414 7.238 -1.618 1 97.94 391 ARG B O 1
ATOM 6943 N N . TYR B 1 392 ? -12.648 7.094 0.294 1 98.12 392 TYR B N 1
ATOM 6944 C CA . TYR B 1 392 ? -11.516 6.68 1.114 1 98.12 392 TYR B CA 1
ATOM 6945 C C . TYR B 1 392 ? -10.883 5.41 0.561 1 98.12 392 TYR B C 1
ATOM 6947 O O . TYR B 1 392 ? -9.656 5.348 0.394 1 98.12 392 TYR B O 1
ATOM 6955 N N . GLU B 1 393 ? -11.68 4.457 0.209 1 94.75 393 GLU B N 1
ATOM 6956 C CA . GLU B 1 393 ? -11.195 3.199 -0.352 1 94.75 393 GLU B CA 1
ATOM 6957 C C . GLU B 1 393 ? -10.562 3.414 -1.728 1 94.75 393 GLU B C 1
ATOM 6959 O O . GLU B 1 393 ? -9.562 2.783 -2.062 1 94.75 393 GLU B O 1
ATOM 6964 N N . MET B 1 394 ? -11.164 4.25 -2.494 1 94.62 394 MET B N 1
ATOM 6965 C CA . MET B 1 394 ? -10.641 4.559 -3.822 1 94.62 394 MET B CA 1
ATOM 6966 C C . MET B 1 394 ? -9.234 5.145 -3.729 1 94.62 394 MET B C 1
ATOM 6968 O O . MET B 1 394 ? -8.359 4.812 -4.535 1 94.62 394 MET B O 1
ATOM 6972 N N . PHE B 1 395 ? -9.016 6.031 -2.76 1 97.44 395 PHE B N 1
ATOM 6973 C CA . PHE B 1 395 ? -7.719 6.668 -2.584 1 97.44 395 PHE B CA 1
ATOM 6974 C C . PHE B 1 395 ? -6.684 5.664 -2.094 1 97.44 395 PHE B C 1
ATOM 6976 O O . PHE B 1 395 ? -5.512 5.742 -2.467 1 97.44 395 PHE B O 1
ATOM 6983 N N . LYS B 1 396 ? -7.117 4.73 -1.312 1 96.06 396 LYS B N 1
ATOM 6984 C CA . LYS B 1 396 ? -6.207 3.734 -0.752 1 96.06 396 LYS B CA 1
ATOM 6985 C C . LYS B 1 396 ? -5.777 2.727 -1.815 1 96.06 396 LYS B C 1
ATOM 6987 O O . LYS B 1 396 ? -4.684 2.16 -1.733 1 96.06 396 LYS B O 1
ATOM 6992 N N . ASN B 1 397 ? -6.625 2.486 -2.781 1 93.75 397 ASN B N 1
ATOM 6993 C CA . ASN B 1 397 ? -6.406 1.416 -3.748 1 93.75 397 ASN B CA 1
ATOM 6994 C C . ASN B 1 397 ? -5.715 1.931 -5.008 1 93.75 397 ASN B C 1
ATOM 6996 O O . ASN B 1 397 ? -6.305 1.925 -6.09 1 93.75 397 ASN B O 1
ATOM 7000 N N . ALA B 1 398 ? -4.496 2.299 -4.93 1 96 398 ALA B N 1
ATOM 7001 C CA . ALA B 1 398 ? -3.67 2.736 -6.051 1 96 398 ALA B CA 1
ATOM 7002 C C . ALA B 1 398 ? -2.246 2.199 -5.926 1 96 398 ALA B C 1
ATOM 7004 O O . ALA B 1 398 ? -1.3 2.967 -5.746 1 96 398 ALA B O 1
ATOM 7005 N N . PRO B 1 399 ? -2.104 0.929 -6.133 1 94.5 399 PRO B N 1
ATOM 7006 C CA . PRO B 1 399 ? -0.807 0.308 -5.855 1 94.5 399 PRO B CA 1
ATOM 7007 C C . PRO B 1 399 ? 0.284 0.764 -6.82 1 94.5 399 PRO B C 1
ATOM 7009 O O . PRO B 1 399 ? 1.469 0.746 -6.473 1 94.5 399 PRO B O 1
ATOM 7012 N N . LEU B 1 400 ? -0.011 1.171 -8.062 1 97.69 400 LEU B N 1
ATOM 7013 C CA . LEU B 1 400 ? 1.002 1.563 -9.031 1 97.69 400 LEU B CA 1
ATOM 7014 C C . LEU B 1 400 ? 1.468 2.994 -8.781 1 97.69 400 LEU B C 1
ATOM 7016 O O . LEU B 1 400 ? 2.455 3.441 -9.375 1 97.69 400 LEU B O 1
ATOM 7020 N N . LEU B 1 401 ? 0.761 3.682 -7.883 1 97.56 401 LEU B N 1
ATOM 7021 C CA . LEU B 1 401 ? 1.13 5.051 -7.539 1 97.56 401 LEU B CA 1
ATOM 7022 C C . LEU B 1 401 ? 2.318 5.07 -6.582 1 97.56 401 LEU B C 1
ATOM 7024 O O . LEU B 1 401 ? 3.186 5.941 -6.68 1 97.56 401 LEU B O 1
ATOM 7028 N N . THR B 1 402 ? 2.439 4.113 -5.715 1 96.06 402 THR B N 1
ATOM 7029 C CA . THR B 1 402 ? 3.398 4.117 -4.613 1 96.06 402 THR B CA 1
ATOM 7030 C C . THR B 1 402 ? 4.828 4.145 -5.145 1 96.06 402 THR B C 1
ATOM 7032 O O . THR B 1 402 ? 5.645 4.961 -4.711 1 96.06 402 THR B O 1
ATOM 7035 N N . PRO B 1 403 ? 5.137 3.305 -6.18 1 96.62 403 PRO B N 1
ATOM 7036 C CA . PRO B 1 403 ? 6.5 3.314 -6.719 1 96.62 403 PRO B CA 1
ATOM 7037 C C . PRO B 1 403 ? 6.902 4.676 -7.281 1 96.62 403 PRO B C 1
ATOM 7039 O O . PRO B 1 403 ? 8.094 4.969 -7.402 1 96.62 403 PRO B O 1
ATOM 7042 N N . LEU B 1 404 ? 5.914 5.469 -7.617 1 98.06 404 LEU B N 1
ATOM 7043 C CA . LEU B 1 404 ? 6.176 6.75 -8.266 1 98.06 404 LEU B CA 1
ATOM 7044 C C . LEU B 1 404 ? 6.375 7.852 -7.23 1 98.06 404 LEU B C 1
ATOM 7046 O O . LEU B 1 404 ? 6.809 8.953 -7.57 1 98.06 404 LEU B O 1
ATOM 7050 N N . GLN B 1 405 ? 6.137 7.492 -5.977 1 97.88 405 GLN B N 1
ATOM 7051 C CA . GLN B 1 405 ? 6.066 8.516 -4.941 1 97.88 405 GLN B CA 1
ATOM 7052 C C . GLN B 1 405 ? 7.324 8.508 -4.078 1 97.88 405 GLN B C 1
ATOM 7054 O O . GLN B 1 405 ? 7.348 9.102 -2.998 1 97.88 405 GLN B O 1
ATOM 7059 N N . LEU B 1 406 ? 8.398 7.828 -4.551 1 97.19 406 LEU B N 1
ATOM 7060 C CA . LEU B 1 406 ? 9.586 7.664 -3.727 1 97.19 406 LEU B CA 1
ATOM 7061 C C . LEU B 1 406 ? 10.75 8.477 -4.281 1 97.19 406 LEU B C 1
ATOM 7063 O O . LEU B 1 406 ? 11.758 8.68 -3.598 1 97.19 406 LEU B O 1
ATOM 7067 N N . THR B 1 407 ? 10.648 8.977 -5.508 1 97.44 407 THR B N 1
ATOM 7068 C CA . THR B 1 407 ? 11.781 9.672 -6.113 1 97.44 407 THR B CA 1
ATOM 7069 C C . THR B 1 407 ? 11.32 10.977 -6.762 1 97.44 407 THR B C 1
ATOM 7071 O O . THR B 1 407 ? 10.203 11.07 -7.27 1 97.44 407 THR B O 1
ATOM 7074 N N . ALA B 1 408 ? 12.219 11.906 -6.773 1 97 408 ALA B N 1
ATOM 7075 C CA . ALA B 1 408 ? 11.945 13.219 -7.363 1 97 408 ALA B CA 1
ATOM 7076 C C . ALA B 1 408 ? 11.711 13.102 -8.867 1 97 408 ALA B C 1
ATOM 7078 O O . ALA B 1 408 ? 11.008 13.93 -9.453 1 97 408 ALA B O 1
ATOM 7079 N N . LEU B 1 409 ? 12.211 12.031 -9.508 1 96.69 409 LEU B N 1
ATOM 7080 C CA . LEU B 1 409 ? 12.188 11.883 -10.953 1 96.69 409 LEU B CA 1
ATOM 7081 C C . LEU B 1 409 ? 10.852 11.312 -11.422 1 96.69 409 LEU B C 1
ATOM 7083 O O . LEU B 1 409 ? 10.453 11.516 -12.57 1 96.69 409 LEU B O 1
ATOM 7087 N N . THR B 1 410 ? 10.18 10.594 -10.555 1 98 410 THR B N 1
ATOM 7088 C CA . THR B 1 410 ? 9 9.867 -11.016 1 98 410 THR B CA 1
ATOM 7089 C C . THR B 1 410 ? 7.727 10.578 -10.578 1 98 410 THR B C 1
ATOM 7091 O O . THR B 1 410 ? 6.629 10.211 -11 1 98 410 THR B O 1
ATOM 7094 N N . HIS B 1 411 ? 7.82 11.688 -9.828 1 97.62 411 HIS B N 1
ATOM 7095 C CA . HIS B 1 411 ? 6.648 12.445 -9.414 1 97.62 411 HIS B CA 1
ATOM 7096 C C . HIS B 1 411 ? 5.844 12.93 -10.617 1 97.62 411 HIS B C 1
ATOM 7098 O O . HIS B 1 411 ? 4.621 13.07 -10.531 1 97.62 411 HIS B O 1
ATOM 7104 N N . ILE B 1 412 ? 6.484 13.133 -11.719 1 97.06 412 ILE B N 1
ATOM 7105 C CA . ILE B 1 412 ? 5.852 13.688 -12.914 1 97.06 412 ILE B CA 1
ATOM 7106 C C . ILE B 1 412 ? 4.797 12.711 -13.438 1 97.06 412 ILE B C 1
ATOM 7108 O O . ILE B 1 412 ? 3.914 13.102 -14.203 1 97.06 412 ILE B O 1
ATOM 7112 N N . TYR B 1 413 ? 4.852 11.438 -13.055 1 97.94 413 TYR B N 1
ATOM 7113 C CA . TYR B 1 413 ? 3.943 10.422 -13.57 1 97.94 413 TYR B CA 1
ATOM 7114 C C . TYR B 1 413 ? 2.74 10.25 -12.648 1 97.94 413 TYR B C 1
ATOM 7116 O O . TYR B 1 413 ? 1.813 9.5 -12.969 1 97.94 413 TYR B O 1
ATOM 7124 N N . GLU B 1 414 ? 2.654 10.93 -11.508 1 97.12 414 GLU B N 1
ATOM 7125 C CA . GLU B 1 414 ? 1.646 10.695 -10.477 1 97.12 414 GLU B CA 1
ATOM 7126 C C . GLU B 1 414 ? 0.266 11.148 -10.945 1 97.12 414 GLU B C 1
ATOM 7128 O O . GLU B 1 414 ? -0.751 10.727 -10.391 1 97.12 414 GLU B O 1
ATOM 7133 N N . ASN B 1 415 ? 0.204 12.016 -11.906 1 95.75 415 ASN B N 1
ATOM 7134 C CA . ASN B 1 415 ? -1.1 12.516 -12.328 1 95.75 415 ASN B CA 1
ATOM 7135 C C . ASN B 1 415 ? -1.624 11.758 -13.539 1 95.75 415 ASN B C 1
ATOM 7137 O O . ASN B 1 415 ? -2.652 12.125 -14.117 1 95.75 415 ASN B O 1
ATOM 7141 N N . ILE B 1 416 ? -0.896 10.664 -13.953 1 96.62 416 ILE B N 1
ATOM 7142 C CA . ILE B 1 416 ? -1.465 9.734 -14.922 1 96.62 416 ILE B CA 1
ATOM 7143 C C . ILE B 1 416 ? -2.594 8.938 -14.273 1 96.62 416 ILE B C 1
ATOM 7145 O O . ILE B 1 416 ? -2.369 8.195 -13.312 1 96.62 416 ILE B O 1
ATOM 7149 N N . THR B 1 417 ? -3.736 9.133 -14.82 1 95.31 417 THR B N 1
ATOM 7150 C CA . THR B 1 417 ? -4.848 8.391 -14.234 1 95.31 417 THR B CA 1
ATOM 7151 C C . THR B 1 417 ? -4.77 6.914 -14.617 1 95.31 417 THR B C 1
ATOM 7153 O O . THR B 1 417 ? -4.582 6.051 -13.758 1 95.31 417 THR B O 1
ATOM 7156 N N . LYS B 1 418 ? -4.809 6.621 -15.938 1 96.88 418 LYS B N 1
ATOM 7157 C CA . LYS B 1 418 ? -4.758 5.25 -16.453 1 96.88 418 LYS B CA 1
ATOM 7158 C C . LYS B 1 418 ? -4.062 5.191 -17.797 1 96.88 418 LYS B C 1
ATOM 7160 O O . LYS B 1 418 ? -3.902 6.215 -18.469 1 96.88 418 LYS B O 1
ATOM 7165 N N . ILE B 1 419 ? -3.639 4.031 -18.156 1 98.19 419 ILE B N 1
ATOM 7166 C CA . ILE B 1 419 ? -3.039 3.773 -19.453 1 98.19 419 ILE B CA 1
ATOM 7167 C C . ILE B 1 419 ? -3.639 2.506 -20.062 1 98.19 419 ILE B C 1
ATOM 7169 O O . ILE B 1 419 ? -4.359 1.77 -19.391 1 98.19 419 ILE B O 1
ATOM 7173 N N . ARG B 1 420 ? -3.352 2.314 -21.344 1 97.31 420 ARG B N 1
ATOM 7174 C CA . ARG B 1 420 ? -3.453 1.033 -22.031 1 97.31 420 ARG B CA 1
ATOM 7175 C C . ARG B 1 420 ? -2.111 0.626 -22.625 1 97.31 420 ARG B C 1
ATOM 7177 O O . ARG B 1 420 ? -1.332 1.48 -23.062 1 97.31 420 ARG B O 1
ATOM 7184 N N . ILE B 1 421 ? -1.861 -0.625 -22.609 1 98.25 421 ILE B N 1
ATOM 7185 C CA . ILE B 1 421 ? -0.606 -1.105 -23.172 1 98.25 421 ILE B CA 1
ATOM 7186 C C . ILE B 1 421 ? -0.84 -1.602 -24.594 1 98.25 421 ILE B C 1
ATOM 7188 O O . ILE B 1 421 ? -1.932 -2.072 -24.922 1 98.25 421 ILE B O 1
ATOM 7192 N N . PRO B 1 422 ? 0.142 -1.457 -25.453 1 97.25 422 PRO B N 1
ATOM 7193 C CA . PRO B 1 422 ? -0.018 -1.958 -26.812 1 97.25 422 PRO B CA 1
ATOM 7194 C C . PRO B 1 422 ? -0.158 -3.479 -26.875 1 97.25 422 PRO B C 1
ATOM 7196 O O . PRO B 1 422 ? 0.448 -4.188 -26.062 1 97.25 422 PRO B O 1
ATOM 7199 N N . PRO B 1 423 ? -0.931 -3.924 -27.828 1 97.44 423 PRO B N 1
ATOM 7200 C CA . PRO B 1 423 ? -1.022 -5.379 -28 1 97.44 423 PRO B CA 1
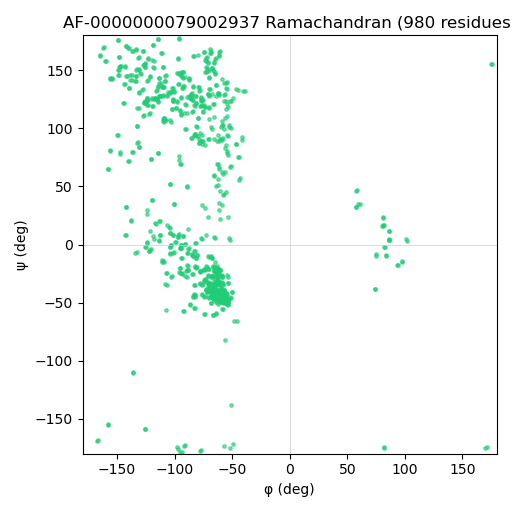ATOM 7201 C C . PRO B 1 423 ? 0.264 -5.988 -28.547 1 97.44 423 PRO B C 1
ATOM 7203 O O . PRO B 1 423 ? 1.013 -5.32 -29.266 1 97.44 423 PRO B O 1
ATOM 7206 N N . VAL B 1 424 ? 0.525 -7.211 -28.188 1 94.25 424 VAL B N 1
ATOM 7207 C CA . VAL B 1 424 ? 1.635 -7.957 -28.766 1 94.25 424 VAL B CA 1
ATOM 7208 C C . VAL B 1 424 ? 1.425 -8.109 -30.266 1 94.25 424 VAL B C 1
ATOM 7210 O O . VAL B 1 424 ? 2.359 -7.934 -31.047 1 94.25 424 VAL B O 1
ATOM 7213 N N . ASN B 1 425 ? 0.221 -8.453 -30.594 1 94.5 425 ASN B N 1
ATOM 7214 C CA . ASN B 1 425 ? -0.254 -8.539 -31.969 1 94.5 425 ASN B CA 1
ATOM 7215 C C . ASN B 1 425 ? -1.467 -7.645 -32.219 1 94.5 425 ASN B C 1
ATOM 7217 O O . ASN B 1 425 ? -2.568 -7.953 -31.75 1 94.5 425 ASN B O 1
ATOM 7221 N N . PRO B 1 426 ? -1.346 -6.605 -33 1 94.62 426 PRO B N 1
ATOM 7222 C CA . PRO B 1 426 ? -2.447 -5.664 -33.188 1 94.62 426 PRO B CA 1
ATOM 7223 C C . PRO B 1 426 ? -3.645 -6.305 -33.906 1 94.62 426 PRO B C 1
ATOM 7225 O O . PRO B 1 426 ? -4.781 -5.867 -33.719 1 94.62 426 PRO B O 1
ATOM 7228 N N . GLN B 1 427 ? -3.436 -7.352 -34.719 1 95.06 427 GLN B N 1
ATOM 7229 C CA . GLN B 1 427 ? -4.52 -7.996 -35.438 1 95.06 427 GLN B CA 1
ATOM 7230 C C . GLN B 1 427 ? -5.332 -8.914 -34.531 1 95.06 427 GLN B C 1
ATOM 7232 O O . GLN B 1 427 ? -6.484 -9.234 -34.844 1 95.06 427 GLN B O 1
ATOM 7237 N N . GLN B 1 428 ? -4.703 -9.367 -33.469 1 94.31 428 GLN B N 1
ATOM 7238 C CA . GLN B 1 428 ? -5.348 -10.18 -32.438 1 94.31 428 GLN B CA 1
ATOM 7239 C C . GLN B 1 428 ? -4.949 -9.727 -31.031 1 94.31 428 GLN B C 1
ATOM 7241 O O . GLN B 1 428 ? -4.156 -10.391 -30.359 1 94.31 428 GLN B O 1
ATOM 7246 N N . PRO B 1 429 ? -5.555 -8.711 -30.609 1 94.69 429 PRO B N 1
ATOM 7247 C CA . PRO B 1 429 ? -5.117 -8.125 -29.328 1 94.69 429 PRO B CA 1
ATOM 7248 C C . PRO B 1 429 ? -5.277 -9.078 -28.156 1 94.69 429 PRO B C 1
ATOM 7250 O O . PRO B 1 429 ? -6.305 -9.758 -28.047 1 94.69 429 PRO B O 1
ATOM 7253 N N . ASP B 1 430 ? -4.223 -9.203 -27.391 1 94.81 430 ASP B N 1
ATOM 7254 C CA . ASP B 1 430 ? -4.27 -10.016 -26.188 1 94.81 430 ASP B CA 1
ATOM 7255 C C . ASP B 1 430 ? -5.164 -9.367 -25.125 1 94.81 430 ASP B C 1
ATOM 7257 O O . ASP B 1 430 ? -5.461 -8.172 -25.203 1 94.81 430 ASP B O 1
ATOM 7261 N N . PRO B 1 431 ? -5.574 -10.102 -24.078 1 93.5 431 PRO B N 1
ATOM 7262 C CA . PRO B 1 431 ? -6.613 -9.656 -23.156 1 93.5 431 PRO B CA 1
ATOM 7263 C C . PRO B 1 431 ? -6.227 -8.383 -22.391 1 93.5 431 PRO B C 1
ATOM 7265 O O . PRO B 1 431 ? -7.027 -7.449 -22.297 1 93.5 431 PRO B O 1
ATOM 7268 N N . TYR B 1 432 ? -5.047 -8.234 -21.922 1 95.25 432 TYR B N 1
ATOM 7269 C CA . TYR B 1 432 ? -4.703 -7.121 -21.047 1 95.25 432 TYR B CA 1
ATOM 7270 C C . TYR B 1 432 ? -4.504 -5.84 -21.844 1 95.25 432 TYR B C 1
ATOM 7272 O O . TYR B 1 432 ? -4.551 -4.742 -21.281 1 95.25 432 TYR B O 1
ATOM 7280 N N . SER B 1 433 ? -4.211 -5.98 -23.125 1 96.69 433 SER B N 1
ATOM 7281 C CA . SER B 1 433 ? -4.055 -4.785 -23.953 1 96.69 433 SER B CA 1
ATOM 7282 C C . SER B 1 433 ? -5.387 -4.066 -24.141 1 96.69 433 SER B C 1
ATOM 7284 O O . SER B 1 433 ? -5.422 -2.924 -24.594 1 96.69 433 SER B O 1
ATOM 7286 N N . GLN B 1 434 ? -6.465 -4.73 -23.734 1 95.38 434 GLN B N 1
ATOM 7287 C CA . GLN B 1 434 ? -7.801 -4.16 -23.891 1 95.38 434 GLN B CA 1
ATOM 7288 C C . GLN B 1 434 ? -8.328 -3.629 -22.562 1 95.38 434 GLN B C 1
ATOM 7290 O O . GLN B 1 434 ? -9.508 -3.27 -22.453 1 95.38 434 GLN B O 1
ATOM 7295 N N . LYS B 1 435 ? -7.531 -3.574 -21.609 1 96.62 435 LYS B N 1
ATOM 7296 C CA . LYS B 1 435 ? -7.953 -3.174 -20.266 1 96.62 435 LYS B CA 1
ATOM 7297 C C . LYS B 1 435 ? -7.312 -1.848 -19.875 1 96.62 435 LYS B C 1
ATOM 7299 O O . LYS B 1 435 ? -6.172 -1.566 -20.234 1 96.62 435 LYS B O 1
ATOM 7304 N N . ASP B 1 436 ? -8.133 -1.03 -19.125 1 97.44 436 ASP B N 1
ATOM 7305 C CA . ASP B 1 436 ? -7.555 0.129 -18.453 1 97.44 436 ASP B CA 1
ATOM 7306 C C . ASP B 1 436 ? -6.672 -0.298 -17.297 1 97.44 436 ASP B C 1
ATOM 7308 O O . ASP B 1 436 ? -7.051 -1.168 -16.5 1 97.44 436 ASP B O 1
ATOM 7312 N N . ILE B 1 437 ? -5.512 0.191 -17.281 1 97.94 437 ILE B N 1
ATOM 7313 C CA . ILE B 1 437 ? -4.609 -0.009 -16.156 1 97.94 437 ILE B CA 1
ATOM 7314 C C . ILE B 1 437 ? -4.441 1.303 -15.398 1 97.94 437 ILE B C 1
ATOM 7316 O O . ILE B 1 437 ? -3.807 2.238 -15.891 1 97.94 437 ILE B O 1
ATOM 7320 N N . TYR B 1 438 ? -5 1.374 -14.219 1 96.75 438 TYR B N 1
ATOM 7321 C CA . TYR B 1 438 ? -4.945 2.602 -13.43 1 96.75 438 TYR B CA 1
ATOM 7322 C C . TYR B 1 438 ? -3.574 2.777 -12.789 1 96.75 438 TYR B C 1
ATOM 7324 O O . TYR B 1 438 ? -3.068 1.863 -12.133 1 96.75 438 TYR B O 1
ATOM 7332 N N . ILE B 1 439 ? -2.953 3.936 -13.016 1 97.25 439 ILE B N 1
ATOM 7333 C CA . ILE B 1 439 ? -1.682 4.312 -12.406 1 97.25 439 ILE B CA 1
ATOM 7334 C C . ILE B 1 439 ? -1.938 5.094 -11.117 1 97.25 439 ILE B C 1
ATOM 7336 O O . ILE B 1 439 ? -1.449 4.715 -10.055 1 97.25 439 ILE B O 1
ATOM 7340 N N . GLY B 1 440 ? -2.674 6.18 -11.242 1 95.25 440 GLY B N 1
ATOM 7341 C CA . GLY B 1 440 ? -3.123 6.941 -10.086 1 95.25 440 GLY B CA 1
ATOM 7342 C C . GLY B 1 440 ? -4.484 6.5 -9.578 1 95.25 440 GLY B C 1
ATOM 7343 O O . GLY B 1 440 ? -4.988 5.445 -9.969 1 95.25 440 GLY B O 1
ATOM 7344 N N . THR B 1 441 ? -5.004 7.262 -8.609 1 93.88 441 THR B N 1
ATOM 7345 C CA . THR B 1 441 ? -6.352 7.016 -8.109 1 93.88 441 THR B CA 1
ATOM 7346 C C . THR B 1 441 ? -7.395 7.289 -9.188 1 93.88 441 THR B C 1
ATOM 7348 O O . THR B 1 441 ? -7.188 8.141 -10.055 1 93.88 441 THR B O 1
ATOM 7351 N N . VAL B 1 442 ? -8.484 6.586 -9.133 1 92.31 442 VAL B N 1
ATOM 7352 C CA . VAL B 1 442 ? -9.555 6.73 -10.109 1 92.31 442 VAL B CA 1
ATOM 7353 C C . VAL B 1 442 ? -10.062 8.172 -10.117 1 92.31 442 VAL B C 1
ATOM 7355 O O . VAL B 1 442 ? -10.43 8.703 -11.164 1 92.31 442 VAL B O 1
ATOM 7358 N N . PHE B 1 443 ? -10.008 8.773 -8.93 1 93.69 443 PHE B N 1
ATOM 7359 C CA . PHE B 1 443 ? -10.438 10.148 -8.719 1 93.69 443 PHE B CA 1
ATOM 7360 C C . PHE B 1 443 ? -9.414 10.93 -7.91 1 93.69 443 PHE B C 1
ATOM 7362 O O . PHE B 1 443 ? -8.711 10.352 -7.074 1 93.69 443 PHE B O 1
ATOM 7369 N N . ASP B 1 444 ? -9.305 12.211 -8.258 1 97.06 444 ASP B N 1
ATOM 7370 C CA . ASP B 1 444 ? -8.523 13.141 -7.449 1 97.06 444 ASP B CA 1
ATOM 7371 C C . ASP B 1 444 ? -9.219 14.492 -7.336 1 97.06 444 ASP B C 1
ATOM 7373 O O . ASP B 1 444 ? -9.719 15.023 -8.328 1 97.06 444 ASP B O 1
ATOM 7377 N N . PRO B 1 445 ? -9.273 15.047 -6.141 1 97.81 445 PRO B N 1
ATOM 7378 C CA . PRO B 1 445 ? -10.008 16.297 -5.961 1 97.81 445 PRO B CA 1
ATOM 7379 C C . PRO B 1 445 ? -9.422 17.453 -6.77 1 97.81 445 PRO B C 1
ATOM 7381 O O . PRO B 1 445 ? -10.133 18.406 -7.109 1 97.81 445 PRO B O 1
ATOM 7384 N N . PHE B 1 446 ? -8.164 17.406 -7.035 1 98.5 446 PHE B N 1
ATOM 7385 C CA . PHE B 1 446 ? -7.52 18.453 -7.809 1 98.5 446 PHE B CA 1
ATOM 7386 C C . PHE B 1 446 ? -7.566 18.141 -9.297 1 98.5 446 PHE B C 1
ATOM 7388 O O . PHE B 1 446 ? -6.539 18.172 -9.977 1 98.5 446 PHE B O 1
ATOM 7395 N N . THR B 1 447 ? -8.703 17.828 -9.734 1 97.62 447 THR B N 1
ATOM 7396 C CA . THR B 1 447 ? -9.062 17.656 -11.141 1 97.62 447 THR B CA 1
ATOM 7397 C C . THR B 1 447 ? -10.117 18.672 -11.555 1 97.62 447 THR B C 1
ATOM 7399 O O . THR B 1 447 ? -11.133 18.844 -10.875 1 97.62 447 THR B O 1
ATOM 7402 N N . GLY B 1 448 ? -9.891 19.453 -12.594 1 97 448 GLY B N 1
ATOM 7403 C CA . GLY B 1 448 ? -10.812 20.5 -13.023 1 97 448 GLY B CA 1
ATOM 7404 C C . GLY B 1 448 ? -12.172 19.953 -13.422 1 97 448 GLY B C 1
ATOM 7405 O O . GLY B 1 448 ? -12.336 18.734 -13.609 1 97 448 GLY B O 1
ATOM 7406 N N . PRO B 1 449 ? -13.211 20.766 -13.57 1 96.94 449 PRO B N 1
ATOM 7407 C CA . PRO B 1 449 ? -13.031 22.219 -13.578 1 96.94 449 PRO B CA 1
ATOM 7408 C C . PRO B 1 449 ? -12.859 22.797 -12.172 1 96.94 449 PRO B C 1
ATOM 7410 O O . PRO B 1 449 ? -13.586 22.406 -11.25 1 96.94 449 PRO B O 1
ATOM 7413 N N . LEU B 1 450 ? -11.867 23.625 -11.984 1 98.12 450 LEU B N 1
ATOM 7414 C CA . LEU B 1 450 ? -11.625 24.406 -10.773 1 98.12 450 LEU B CA 1
ATOM 7415 C C . LEU B 1 450 ? -11.297 25.859 -11.117 1 98.12 450 LEU B C 1
ATOM 7417 O O . LEU B 1 450 ? -10.656 26.141 -12.133 1 98.12 450 LEU B O 1
ATOM 7421 N N . SER B 1 451 ? -11.805 26.734 -10.344 1 98.12 451 SER B N 1
ATOM 7422 C CA . SER B 1 451 ? -11.492 28.156 -10.445 1 98.12 451 SER B CA 1
ATOM 7423 C C . SER B 1 451 ? -11.086 28.734 -9.094 1 98.12 451 SER B C 1
ATOM 7425 O O . SER B 1 451 ? -11.539 28.266 -8.055 1 98.12 451 SER B O 1
ATOM 7427 N N . GLY B 1 452 ? -10.211 29.672 -9.234 1 98.38 452 GLY B N 1
ATOM 7428 C CA . GLY B 1 452 ? -9.711 30.297 -8.016 1 98.38 452 GLY B CA 1
ATOM 7429 C C . GLY B 1 452 ? -8.945 31.578 -8.266 1 98.38 452 GLY B C 1
ATOM 7430 O O . GLY B 1 452 ? -9.109 32.219 -9.312 1 98.38 452 GLY B O 1
ATOM 7431 N N . TYR B 1 453 ? -8.25 32.062 -7.219 1 98.31 453 TYR B N 1
ATOM 7432 C CA . TYR B 1 453 ? -7.457 33.312 -7.273 1 98.31 453 TYR B CA 1
ATOM 7433 C C . TYR B 1 453 ? -6.129 33.125 -6.543 1 98.31 453 TYR B C 1
ATOM 7435 O O . TYR B 1 453 ? -6.031 32.344 -5.602 1 98.31 453 TYR B O 1
ATOM 7443 N N . VAL B 1 454 ? -5.148 33.75 -7.012 1 98 454 VAL B N 1
ATOM 7444 C CA . VAL B 1 454 ? -3.828 33.688 -6.391 1 98 454 VAL B CA 1
ATOM 7445 C C . VAL B 1 454 ? -3.873 34.375 -5.016 1 98 454 VAL B C 1
ATOM 7447 O O . VAL B 1 454 ? -4.328 35.5 -4.887 1 98 454 VAL B O 1
ATOM 7450 N N . LYS B 1 455 ? -3.396 33.688 -4.07 1 96.25 455 LYS B N 1
ATOM 7451 C CA . LYS B 1 455 ? -3.51 34.062 -2.664 1 96.25 455 LYS B CA 1
ATOM 7452 C C . LYS B 1 455 ? -3.004 35.469 -2.439 1 96.25 455 LYS B C 1
ATOM 7454 O O . LYS B 1 455 ? -3.684 36.281 -1.812 1 96.25 455 LYS B O 1
ATOM 7459 N N . ASP B 1 456 ? -1.818 35.875 -2.979 1 94.31 456 ASP B N 1
ATOM 7460 C CA . ASP B 1 456 ? -1.167 37.156 -2.713 1 94.31 456 ASP B CA 1
ATOM 7461 C C . ASP B 1 456 ? -1.536 38.188 -3.773 1 94.31 456 ASP B C 1
ATOM 7463 O O . ASP B 1 456 ? -1.106 39.344 -3.699 1 94.31 456 ASP B O 1
ATOM 7467 N N . ASN B 1 457 ? -2.354 37.844 -4.777 1 95.62 457 ASN B N 1
ATOM 7468 C CA . ASN B 1 457 ? -2.887 38.688 -5.824 1 95.62 457 ASN B CA 1
ATOM 7469 C C . ASN B 1 457 ? -4.285 38.25 -6.258 1 95.62 457 ASN B C 1
ATOM 7471 O O . ASN B 1 457 ? -4.465 37.75 -7.363 1 95.62 457 ASN B O 1
ATOM 7475 N N . PRO B 1 458 ? -5.219 38.594 -5.484 1 94.31 458 PRO B N 1
ATOM 7476 C CA . PRO B 1 458 ? -6.562 38.031 -5.68 1 94.31 458 PRO B CA 1
ATOM 7477 C C . PRO B 1 458 ? -7.18 38.469 -7.016 1 94.31 458 PRO B C 1
ATOM 7479 O O . PRO B 1 458 ? -8.172 37.875 -7.449 1 94.31 458 PRO B O 1
ATOM 7482 N N . ASN B 1 459 ? -6.719 39.406 -7.664 1 95.62 459 ASN B N 1
ATOM 7483 C CA . ASN B 1 459 ? -7.215 39.812 -8.977 1 95.62 459 ASN B CA 1
ATOM 7484 C C . ASN B 1 459 ? -6.754 38.844 -10.07 1 95.62 459 ASN B C 1
ATOM 7486 O O . ASN B 1 459 ? -7.312 38.844 -11.164 1 95.62 459 ASN B O 1
ATOM 7490 N N . GLN B 1 460 ? -5.703 38.156 -9.734 1 97.25 460 GLN B N 1
ATOM 7491 C CA . GLN B 1 460 ? -5.238 37.156 -10.68 1 97.25 460 GLN B CA 1
ATOM 7492 C C . GLN B 1 460 ? -6.02 35.844 -10.523 1 97.25 460 GLN B C 1
ATOM 7494 O O . GLN B 1 460 ? -5.953 35.219 -9.477 1 97.25 460 GLN B O 1
ATOM 7499 N N . LYS B 1 461 ? -6.652 35.5 -11.594 1 97.62 461 LYS B N 1
ATOM 7500 C CA . LYS B 1 461 ? -7.535 34.344 -11.547 1 97.62 461 LYS B CA 1
ATOM 7501 C C . LYS B 1 461 ? -6.805 33.094 -12.008 1 97.62 461 LYS B C 1
ATOM 7503 O O . LYS B 1 461 ? -5.805 33.156 -12.727 1 97.62 461 LYS B O 1
ATOM 7508 N N . VAL B 1 462 ? -7.18 31.969 -11.453 1 97.81 462 VAL B N 1
ATOM 7509 C CA . VAL B 1 462 ? -6.703 30.625 -11.82 1 97.81 462 VAL B CA 1
ATOM 7510 C C . VAL B 1 462 ? -7.859 29.797 -12.367 1 97.81 462 VAL B C 1
ATOM 7512 O O . VAL B 1 462 ? -8.977 29.859 -11.844 1 97.81 462 VAL B O 1
ATOM 7515 N N . ASN B 1 463 ? -7.656 29.141 -13.492 1 97.88 463 ASN B N 1
ATOM 7516 C CA . ASN B 1 463 ? -8.641 28.25 -14.102 1 97.88 463 ASN B CA 1
ATOM 7517 C C . ASN B 1 463 ? -8.023 26.906 -14.484 1 97.88 463 ASN B C 1
ATOM 7519 O O . ASN B 1 463 ? -7.066 26.859 -15.266 1 97.88 463 ASN B O 1
ATOM 7523 N N . ILE B 1 464 ? -8.469 25.828 -13.922 1 98.06 464 ILE B N 1
ATOM 7524 C CA . ILE B 1 464 ? -8.109 24.469 -14.297 1 98.06 464 ILE B CA 1
ATOM 7525 C C . ILE B 1 464 ? -9.227 23.844 -15.125 1 98.06 464 ILE B C 1
ATOM 7527 O O . ILE B 1 464 ? -10.328 23.609 -14.617 1 98.06 464 ILE B O 1
ATOM 7531 N N . PRO B 1 465 ? -9.031 23.484 -16.391 1 97.69 465 PRO B N 1
ATOM 7532 C CA . PRO B 1 465 ? -10.086 22.953 -17.25 1 97.69 465 PRO B CA 1
ATOM 7533 C C . PRO B 1 465 ? -10.602 21.609 -16.781 1 97.69 465 PRO B C 1
ATOM 7535 O O . PRO B 1 465 ? -9.891 20.875 -16.094 1 97.69 465 PRO B O 1
ATOM 7538 N N . ALA B 1 466 ? -11.844 21.406 -17.25 1 96.38 466 ALA B N 1
ATOM 7539 C CA . ALA B 1 466 ? -12.469 20.125 -16.922 1 96.38 466 ALA B CA 1
ATOM 7540 C C . ALA B 1 466 ? -11.602 18.953 -17.406 1 96.38 466 ALA B C 1
ATOM 7542 O O . ALA B 1 466 ? -11.102 18.969 -18.531 1 96.38 466 ALA B O 1
ATOM 7543 N N . GLY B 1 467 ? -11.352 18.016 -16.453 1 94.44 467 GLY B N 1
ATOM 7544 C CA . GLY B 1 467 ? -10.641 16.797 -16.812 1 94.44 467 GLY B CA 1
ATOM 7545 C C . GLY B 1 467 ? -9.141 16.906 -16.578 1 94.44 467 GLY B C 1
ATOM 7546 O O . GLY B 1 467 ? -8.445 15.883 -16.562 1 94.44 467 GLY B O 1
ATOM 7547 N N . GLN B 1 468 ? -8.695 18.094 -16.453 1 96.44 468 GLN B N 1
ATOM 7548 C CA . GLN B 1 468 ? -7.266 18.25 -16.203 1 96.44 468 GLN B CA 1
ATOM 7549 C C . GLN B 1 468 ? -6.926 17.953 -14.742 1 96.44 468 GLN B C 1
ATOM 7551 O O . GLN B 1 468 ? -7.426 18.625 -13.844 1 96.44 468 GLN B O 1
ATOM 7556 N N . ARG B 1 469 ? -6.105 16.969 -14.523 1 97.19 469 ARG B N 1
ATOM 7557 C CA . ARG B 1 469 ? -5.617 16.625 -13.195 1 97.19 469 ARG B CA 1
ATOM 7558 C C . ARG B 1 469 ? -4.277 17.281 -12.906 1 97.19 469 ARG B C 1
ATOM 7560 O O . ARG B 1 469 ? -3.334 17.156 -13.695 1 97.19 469 ARG B O 1
ATOM 7567 N N . LEU B 1 470 ? -4.18 18 -11.805 1 97.88 470 LEU B N 1
ATOM 7568 C CA . LEU B 1 470 ? -2.936 18.672 -11.438 1 97.88 470 LEU B CA 1
ATOM 7569 C C . LEU B 1 470 ? -1.873 17.656 -11.031 1 97.88 470 LEU B C 1
ATOM 7571 O O . LEU B 1 470 ? -2.189 16.625 -10.438 1 97.88 470 LEU B O 1
ATOM 7575 N N . GLY B 1 471 ? -0.644 17.938 -11.391 1 96.81 471 GLY B N 1
ATOM 7576 C CA . GLY B 1 471 ? 0.475 17.078 -11.062 1 96.81 471 GLY B CA 1
ATOM 7577 C C . GLY B 1 471 ? 1.192 17.469 -9.789 1 96.81 471 GLY B C 1
ATOM 7578 O O . GLY B 1 471 ? 0.791 18.438 -9.117 1 96.81 471 GLY B O 1
ATOM 7579 N N . HIS B 1 472 ? 2.201 16.734 -9.492 1 95.81 472 HIS B N 1
ATOM 7580 C CA . HIS B 1 472 ? 2.965 16.906 -8.258 1 95.81 472 HIS B CA 1
ATOM 7581 C C . HIS B 1 472 ? 3.488 18.328 -8.125 1 95.81 472 HIS B C 1
ATOM 7583 O O . HIS B 1 472 ? 3.348 18.938 -7.062 1 95.81 472 HIS B O 1
ATOM 7589 N N . ASP B 1 473 ? 4.09 18.875 -9.156 1 95.31 473 ASP B N 1
ATOM 7590 C CA . ASP B 1 473 ? 4.699 20.188 -9.078 1 95.31 473 ASP B CA 1
ATOM 7591 C C . ASP B 1 473 ? 3.646 21.266 -8.836 1 95.31 473 ASP B C 1
ATOM 7593 O O . ASP B 1 473 ? 3.887 22.219 -8.094 1 95.31 473 ASP B O 1
ATOM 7597 N N . ASP B 1 474 ? 2.49 21.094 -9.492 1 96.94 474 ASP B N 1
ATOM 7598 C CA . ASP B 1 474 ? 1.376 22 -9.266 1 96.94 474 ASP B CA 1
ATOM 7599 C C . ASP B 1 474 ? 0.938 22 -7.805 1 96.94 474 ASP B C 1
ATOM 7601 O O . ASP B 1 474 ? 0.73 23.047 -7.203 1 96.94 474 ASP B O 1
ATOM 7605 N N . LEU B 1 475 ? 0.843 20.844 -7.293 1 97.75 475 LEU B N 1
ATOM 7606 C CA . LEU B 1 475 ? 0.35 20.688 -5.93 1 97.75 475 LEU B CA 1
ATOM 7607 C C . LEU B 1 475 ? 1.391 21.156 -4.918 1 97.75 475 LEU B C 1
ATOM 7609 O O . LEU B 1 475 ? 1.051 21.812 -3.932 1 97.75 475 LEU B O 1
ATOM 7613 N N . TRP B 1 476 ? 2.596 20.875 -5.195 1 95.25 476 TRP B N 1
ATOM 7614 C CA . TRP B 1 476 ? 3.691 21.188 -4.281 1 95.25 476 TRP B CA 1
ATOM 7615 C C . TRP B 1 476 ? 3.896 22.703 -4.188 1 95.25 476 TRP B C 1
ATOM 7617 O O . TRP B 1 476 ? 4.336 23.203 -3.154 1 95.25 476 TRP B O 1
ATOM 7627 N N . SER B 1 477 ? 3.551 23.438 -5.227 1 95.62 477 SER B N 1
ATOM 7628 C CA . SER B 1 477 ? 3.816 24.875 -5.27 1 95.62 477 SER B CA 1
ATOM 7629 C C . SER B 1 477 ? 2.521 25.672 -5.234 1 95.62 477 SER B C 1
ATOM 7631 O O . SER B 1 477 ? 2.508 26.859 -5.582 1 95.62 477 SER B O 1
ATOM 7633 N N . MET B 1 478 ? 1.515 25.078 -4.797 1 97.88 478 MET B N 1
ATOM 7634 C CA . MET B 1 478 ? 0.196 25.703 -4.863 1 97.88 478 MET B CA 1
ATOM 7635 C C . MET B 1 478 ? 0.166 27 -4.062 1 97.88 478 MET B C 1
ATOM 7637 O O . MET B 1 478 ? 0.544 27.016 -2.889 1 97.88 478 MET B O 1
ATOM 7641 N N . ASP B 1 479 ? -0.317 28.062 -4.73 1 97.5 479 ASP B N 1
ATOM 7642 C CA . ASP B 1 479 ? -0.348 29.375 -4.082 1 97.5 479 ASP B CA 1
ATOM 7643 C C . ASP B 1 479 ? -1.655 30.109 -4.379 1 97.5 479 ASP B C 1
ATOM 7645 O O . ASP B 1 479 ? -1.702 31.344 -4.363 1 97.5 479 ASP B O 1
ATOM 7649 N N . TRP B 1 480 ? -2.635 29.406 -4.75 1 98.56 480 TRP B N 1
ATOM 7650 C CA . TRP B 1 480 ? -3.945 29.953 -5.062 1 98.56 480 TRP B CA 1
ATOM 7651 C C . TRP B 1 480 ? -5.039 29.266 -4.246 1 98.56 480 TRP B C 1
ATOM 7653 O O . TRP B 1 480 ? -4.867 28.141 -3.799 1 98.56 480 TRP B O 1
ATOM 7663 N N . PHE B 1 481 ? -6.109 29.984 -4.004 1 98.75 481 PHE B N 1
ATOM 7664 C CA . PHE B 1 481 ? -7.297 29.453 -3.344 1 98.75 481 PHE B CA 1
ATOM 7665 C C . PHE B 1 481 ? -8.445 29.297 -4.34 1 98.75 481 PHE B C 1
ATOM 7667 O O . PHE B 1 481 ? -8.578 30.078 -5.277 1 98.75 481 PHE B O 1
ATOM 7674 N N . VAL B 1 482 ? -9.258 28.281 -4.176 1 98.75 482 VAL B N 1
ATOM 7675 C CA . VAL B 1 482 ? -10.516 28.203 -4.918 1 98.75 482 VAL B CA 1
ATOM 7676 C C . VAL B 1 482 ? -11.398 29.391 -4.566 1 98.75 482 VAL B C 1
ATOM 7678 O O . VAL B 1 482 ? -11.25 29.984 -3.494 1 98.75 482 VAL B O 1
ATOM 7681 N N . ASP B 1 483 ? -12.438 29.734 -5.371 1 98.12 483 ASP B N 1
ATOM 7682 C CA . ASP B 1 483 ? -13.172 30.984 -5.352 1 98.12 483 ASP B CA 1
ATOM 7683 C C . ASP B 1 483 ? -13.984 31.125 -4.062 1 98.12 483 ASP B C 1
ATOM 7685 O O . ASP B 1 483 ? -14.273 32.25 -3.625 1 98.12 483 ASP B O 1
ATOM 7689 N N . TRP B 1 484 ? -14.352 30.062 -3.486 1 98.44 484 TRP B N 1
ATOM 7690 C CA . TRP B 1 484 ? -15.266 30.125 -2.348 1 98.44 484 TRP B CA 1
ATOM 7691 C C . TRP B 1 484 ? -14.5 30.078 -1.031 1 98.44 484 TRP B C 1
ATOM 7693 O O . TRP B 1 484 ? -15.094 29.938 0.039 1 98.44 484 TRP B O 1
ATOM 7703 N N . VAL B 1 485 ? -13.156 30.156 -1.117 1 98.75 485 VAL B N 1
ATOM 7704 C CA . VAL B 1 485 ? -12.32 30.391 0.053 1 98.75 485 VAL B CA 1
ATOM 7705 C C . VAL B 1 485 ? -12.18 31.906 0.274 1 98.75 485 VAL B C 1
ATOM 7707 O O . VAL B 1 485 ? -11.844 32.656 -0.654 1 98.75 485 VAL B O 1
ATOM 7710 N N . ILE B 1 486 ? -12.461 32.344 1.465 1 97.94 486 ILE B N 1
ATOM 7711 C CA . ILE B 1 486 ? -12.312 33.75 1.874 1 97.94 486 ILE B CA 1
ATOM 7712 C C . ILE B 1 486 ? -11.133 33.875 2.842 1 97.94 486 ILE B C 1
ATOM 7714 O O . ILE B 1 486 ? -11.25 33.5 4.016 1 97.94 486 ILE B O 1
ATOM 7718 N N . TYR B 1 487 ? -10.047 34.406 2.346 1 97.56 487 TYR B N 1
ATOM 7719 C CA . TYR B 1 487 ? -8.828 34.562 3.133 1 97.56 487 TYR B CA 1
ATOM 7720 C C . TYR B 1 487 ? -8.812 35.875 3.863 1 97.56 487 TYR B C 1
ATOM 7722 O O . TYR B 1 487 ? -8.742 36.938 3.23 1 97.56 487 TYR B O 1
ATOM 7730 N N . HIS B 1 488 ? -8.875 35.844 5.191 1 95.56 488 HIS B N 1
ATOM 7731 C CA . HIS B 1 488 ? -8.984 37.062 6 1 95.56 488 HIS B CA 1
ATOM 7732 C C . HIS B 1 488 ? -7.605 37.594 6.406 1 95.56 488 HIS B C 1
ATOM 7734 O O . HIS B 1 488 ? -7.492 38.625 7.066 1 95.56 488 HIS B O 1
ATOM 7740 N N . GLY B 1 489 ? -6.566 36.906 5.973 1 88 489 GLY B N 1
ATOM 7741 C CA . GLY B 1 489 ? -5.215 37.344 6.305 1 88 489 GLY B CA 1
ATOM 7742 C C . GLY B 1 489 ? -4.777 36.906 7.691 1 88 489 GLY B C 1
ATOM 7743 O O . GLY B 1 489 ? -5.375 36 8.281 1 88 489 GLY B O 1
ATOM 7744 N N . GLY B 1 490 ? -3.561 37.438 8.008 1 78.69 490 GLY B N 1
ATOM 7745 C CA . GLY B 1 490 ? -2.939 37.094 9.281 1 78.69 490 GLY B CA 1
ATOM 7746 C C . GLY B 1 490 ? -3.473 37.938 10.438 1 78.69 490 GLY B C 1
ATOM 7747 O O . GLY B 1 490 ? -3.9 39.062 10.25 1 78.69 490 GLY B O 1
ATOM 7748 N N . VAL B 1 491 ? -3.912 37.281 11.5 1 66.19 491 VAL B N 1
ATOM 7749 C CA . VAL B 1 491 ? -4.281 38.031 12.688 1 66.19 491 VAL B CA 1
ATOM 7750 C C . VAL B 1 491 ? -3.021 38.406 13.461 1 66.19 491 VAL B C 1
ATOM 7752 O O . VAL B 1 491 ? -2.066 37.625 13.539 1 66.19 491 VAL B O 1
ATOM 7755 N N . SER B 1 492 ? -2.752 39.781 13.375 1 48.34 492 SER B N 1
ATOM 7756 C CA . SER B 1 492 ? -1.688 40.312 14.227 1 48.34 492 SER B CA 1
ATOM 7757 C C . SER B 1 492 ? -1.886 39.906 15.68 1 48.34 492 SER B C 1
ATOM 7759 O O . SER B 1 492 ? -3.02 39.719 16.141 1 48.34 492 SER B O 1
#